Protein AF-0000000081412380 (afdb_homodimer)

Solvent-accessible surface area (backbone atoms only — not comparable to full-atom values): 45386 Å² total; per-residue (Å²): 113,74,62,48,57,54,49,39,52,49,52,52,49,39,38,73,42,7,63,45,37,34,62,72,44,62,88,41,68,89,74,58,86,51,72,86,70,51,72,68,53,52,68,70,71,66,52,53,59,34,64,36,70,94,71,26,43,55,37,39,62,85,81,33,41,26,39,44,26,41,71,46,59,88,57,95,77,32,50,57,31,63,34,41,50,69,39,46,50,53,46,26,42,56,49,8,43,43,40,34,64,80,47,51,64,40,40,26,32,36,39,28,25,47,68,35,68,18,38,49,58,29,60,48,50,57,55,10,54,74,36,24,77,57,25,36,25,39,35,46,28,29,48,79,50,52,57,69,58,49,55,52,47,33,62,62,65,58,32,24,30,46,33,27,32,52,59,52,51,48,48,44,34,53,51,29,53,76,69,73,42,64,44,67,64,27,41,34,37,33,30,33,89,50,83,84,41,55,52,43,49,52,52,46,42,68,26,21,69,55,47,43,81,40,57,59,35,41,61,42,77,79,67,36,64,60,24,41,28,49,67,86,37,47,75,57,28,28,22,36,46,69,90,48,20,48,79,44,32,24,31,82,85,79,64,44,76,57,61,57,56,73,47,72,20,38,30,25,35,25,37,70,65,46,65,54,51,60,38,63,39,31,64,75,31,32,21,23,24,32,73,40,59,77,84,44,79,52,41,36,31,32,53,61,44,57,35,39,82,36,58,53,46,75,56,74,88,42,60,43,47,46,68,60,51,50,50,53,44,29,73,72,69,69,33,88,52,53,32,40,36,36,37,65,55,75,68,18,38,32,41,32,41,38,31,42,59,54,94,78,60,74,61,60,69,57,50,32,53,51,50,47,51,52,49,36,69,66,39,55,64,52,57,55,32,37,74,64,60,44,35,44,81,44,58,43,74,41,54,75,84,70,53,60,48,37,88,83,81,58,45,76,38,46,34,44,56,66,54,72,55,83,64,59,81,68,66,59,66,82,78,73,130,114,75,63,47,56,56,46,39,50,49,51,52,49,38,38,73,41,7,63,45,37,35,61,72,43,62,88,41,66,90,76,59,86,52,72,85,70,51,72,68,52,51,66,69,72,66,51,52,59,35,62,37,68,94,70,24,44,54,37,38,61,84,81,32,42,26,40,45,28,41,69,45,60,86,55,95,76,31,49,57,32,64,34,41,51,68,40,46,48,53,45,26,42,55,52,8,44,45,42,35,65,79,48,50,65,38,40,27,31,36,39,28,25,47,68,36,68,17,37,49,56,30,60,46,50,57,55,9,56,74,35,25,76,58,24,36,24,40,36,46,28,28,48,79,51,52,58,68,58,48,54,52,45,32,61,62,65,59,32,24,30,45,34,26,31,50,60,53,53,49,49,42,35,52,51,30,53,75,68,72,42,66,44,68,66,27,40,33,37,33,30,33,88,50,82,84,42,57,52,43,49,52,52,46,43,68,29,20,69,55,49,42,81,40,56,60,35,40,59,44,77,79,67,35,64,60,25,41,28,47,66,87,36,46,75,60,30,27,22,38,46,69,91,48,22,48,80,44,32,25,31,83,85,80,65,43,78,58,62,55,55,73,47,74,20,38,29,25,34,26,37,70,64,45,65,53,52,59,38,62,39,31,64,76,30,34,20,22,23,32,74,40,61,78,85,45,78,50,40,37,32,32,52,61,44,56,32,39,80,35,60,54,45,78,56,73,88,43,60,42,48,46,66,59,51,50,51,54,43,28,72,72,70,70,32,88,52,53,32,40,36,36,36,65,56,74,68,18,38,33,41,32,42,36,32,40,61,54,93,77,60,75,60,63,68,57,50,32,52,50,50,48,52,50,50,37,69,67,39,56,64,52,58,55,33,39,74,64,60,43,35,44,81,43,57,42,73,40,54,75,85,70,53,60,49,38,87,83,80,57,43,74,38,46,35,44,56,67,55,71,55,84,64,62,81,68,66,58,67,82,78,72,130

Foldseek 3Di:
DVLQVLVLVLLLLQCVQAPLSVVQCVVADNGDRDLLSHDADDPCSQQVPQLPVQPRRLFRDDDDAWAKAFQAFPDSRTHIFIGHPVLLLVQLLVLLCLLLQVDAAAQEEEQAAADDPRHCRLVSPVSNVVNNPSHYHYDDQYNVHDLVVVLVCCVVVLHAEYEYALLSLLLSLVVCVVVVAADQSHQEYEHDDDFDAALSVVSNCVRHVNYDYWYSAYAGSHQRGAFGTHLQDDRQKGFGDSVFKDKFFAAPVPRHTDQDFPDKGFIFMFTSSGNRRGGRRYGPFWIKGWHDHNVDPRTMMGTDGGDLPDQWDDDRNHIDGLVVLQVLLCVLQVFNDKAWEWEDDRQAIETEIETEHDPPDPPQVVSQVSSVVVVCVRGVVQVVCVVSVHYDYYYHYDHPVPFDADPPPRHGGRYHYDYGRPPHPDDSDPPDD/DVLQVLVLVLLLLQCVQAPLSVVQCVVADNGDRDLLSHDADDPCSQQVPQLPVQPRRLFRDDDDQWAKAFQAFPDSRTHIFIGHPVLLLVQLLVLLCLLLQVDAAAQEEEQAAADDPRHCRLVSPVSNVVNNPSHYHYDDQYNVHDLVVVLVCCVVVLHAEYEYALLSLLLSLVVCVVVVAADQSHQEYEHDDDFAAALSVVSNCVRHVNYDYWYSAYAGSHQGGAFGTHLQDDRQKGFGDSVFKDKFFAAPVPRHTDQDFPDKGFIFMFTSSGNRRGGRRYGPFWIKGWHDHNVDPRTMMGTDGGDLPDQWDDDRNHIDGLVVLQVLCCVLQVFNDKAWEWEDDRQAIETEIETEHDPPDPPQVVSQVSSVVVVCVRGVVQVVCVVSVHYDYYYHYDHPVPFDADPPPRHGGRYHYDYGRPPHPDDSDPPDD

Sequence (866 aa):
MIATSQFGELVTYARQHSPYYRKHFAQVAESVSSLDELPIIDGVTYWQDSQHLSQWPVLTRSIENALVFKTGGTTSGGKLSVFERHEWQALVKDFGNSLTAHLEPGNRVANLFFVGDLYASFIFVHDALAHVASGVVEFPFTGHVDSANLADSVQRHRINVLAGVPAQLLTFAAWLEREGRTLEGVDTLLYGGESLFAAQQRLLCRVFPNVRLASMGYASVDAGFIGVSDRGCALGEHRVLERHSVVEIIDEQTGEAIRQSDRPGLLVVTNLTRRLMPLIRYPVGDRACWREPPETPNRKFALLGRSAGSQRVRVGILTLLIAEIGDIVQRITHSEDWQLLIEQTGEKDLLSLKWQADTQTCDLAAKNRQLRTALVNHYPLIEQLESDCLLALRVTHCLAEDLSRHPRSGKHQRVVDLRVYDDSPLKPERWTPMIATSQFGELVTYARQHSPYYRKHFAQVAESVSSLDELPIIDGVTYWQDSQHLSQWPVLTRSIENALVFKTGGTTSGGKLSVFERHEWQALVKDFGNSLTAHLEPGNRVANLFFVGDLYASFIFVHDALAHVASGVVEFPFTGHVDS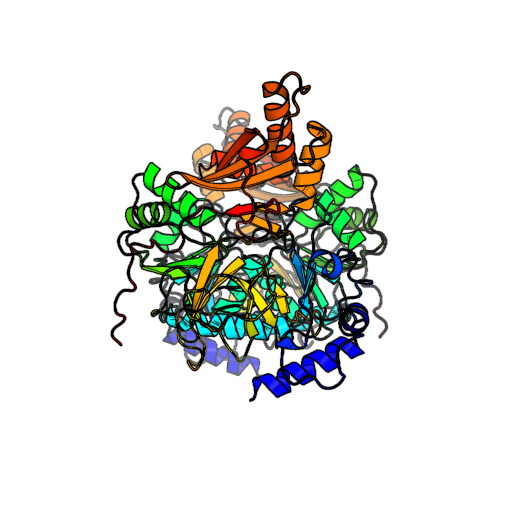ANLADSVQRHRINVLAGVPAQLLTFAAWLEREGRTLEGVDTLLYGGESLFAAQQRLLCRVFPNVRLASMGYASVDAGFIGVSDRGCALGEHRVLERHSVVEIIDEQTGEAIRQSDRPGLLVVTNLTRRLMPLIRYPVGDRACWREPPETPNRKFALLGRSAGSQRVRVGILTLLIAEIGDIVQRITHSEDWQLLIEQTGEKDLLSLKWQADTQTCDLAAKNRQLRTALVNHYPLIEQLESDCLLALRVTHCLAEDLSRHPRSGKHQRVVDLRVYDDSPLKPERWTP

Secondary structure (DSSP, 8-state):
-HHHHHHHHHHHHHHHH-HHHHHHTTTS-SS--SGGGSPPPPHHHHTTTTT-GGG-TT-SS--SSEEEEE-S-SSTT--EEEEEHHHHHHHHHHHHHHHTTT--TT-EEEE----BTTB-HHHHHHHHHTT-TT--EEEE--TT--HHHHHHHHHHTT--EEEE-HHHHHHHHHHHHHHT---TT--EEEE-SS---HHHHHHHHHHSTTPEEEE--EEETTTEEEEB--TT--TTEEE--TTTEEEEEE-TTT-PBP-SBT--EEEEEEESS--SS--SSEEEEEEEEE-S-TTSTT-EEEEEEE-TT-SEEEETTEEEEHHHHHHHHHHHH----EEEEEEEETTEEEEEEEEEPPTT---HHHHHHHHHHHHHHH-THHHHHHHTTSEEEEEEEE-GGGS-B-TTT-PBPSEEE----S--S--------/-HHHHHHHHHHHHHHHH-HHHHHHTTTS-SS-SSGGGSPPPPHHHHTTTTT-GGG-TT-SS--SSEEEEE-S-SSTT--EEEEEHHHHHHHHHHHHHHHTTT--TT-EEEE----BTTB-HHHHHHHHHTT-TT--EEEE--TT--HHHHHHHHHHTT--EEEE-HHHHHHHHHHHHHHT---TT--EEEE-SS---HHHHHHHHHHSTTPEEEE--EEETTTEEEEB--TT--TTEEE--TTTEEEEEE-TTT-PBP-SBT--EEEEEEESS--SS--SSEEEEEEEEE-S-TTSTT-EEEEEEE-TT-SEEEETTEEEEHHHHHHHHHHHH----EEEEEEEETTEEEEEEEEEPPTT---HHHHHHHHHHHHHHH-THHHHHHHTTSEEEEEEEE-GGGS-B-TTT-PBPSEEE----S-----------

Structure (mmCIF, N/CA/C/O backbone):
data_AF-0000000081412380-model_v1
#
loop_
_entity.id
_entity.type
_entity.pdbx_description
1 polymer 'Phenylacetate--CoA ligase family protein'
#
loop_
_atom_site.group_PDB
_atom_site.id
_atom_site.type_symbol
_atom_site.label_atom_id
_atom_site.label_alt_id
_atom_site.label_comp_id
_atom_site.label_asym_id
_atom_site.label_entity_id
_atom_site.label_seq_id
_atom_site.pdbx_PDB_ins_code
_atom_site.Cartn_x
_atom_site.Cartn_y
_atom_site.Cartn_z
_atom_site.occupancy
_atom_site.B_iso_or_equiv
_atom_site.auth_seq_id
_atom_site.auth_comp_id
_atom_site.auth_asym_id
_atom_site.auth_atom_id
_atom_site.pdbx_PDB_model_num
ATOM 1 N N . MET A 1 1 ? -1.16 14.062 35.969 1 36.91 1 MET A N 1
ATOM 2 C CA . MET A 1 1 ? -0.06 13.586 36.812 1 36.91 1 MET A CA 1
ATOM 3 C C . MET A 1 1 ? 0.846 12.641 36.031 1 36.91 1 MET A C 1
ATOM 5 O O . MET A 1 1 ? 2.072 12.727 36.125 1 36.91 1 MET A O 1
ATOM 9 N N . ILE A 1 2 ? 0.171 11.516 35.281 1 43.09 2 ILE A N 1
ATOM 10 C CA . ILE A 1 2 ? 0.852 10.477 34.531 1 43.09 2 ILE A CA 1
ATOM 11 C C . ILE A 1 2 ? 1.688 11.109 33.438 1 43.09 2 ILE A C 1
ATOM 13 O O . ILE A 1 2 ? 2.846 10.742 33.219 1 43.09 2 ILE A O 1
ATOM 17 N N . ALA A 1 3 ? 1.124 12.281 32.906 1 55.25 3 ALA A N 1
ATOM 18 C CA . ALA A 1 3 ? 1.718 12.945 31.734 1 55.25 3 ALA A CA 1
ATOM 19 C C . ALA A 1 3 ? 3.008 13.672 32.125 1 55.25 3 ALA A C 1
ATOM 21 O O . ALA A 1 3 ? 3.975 13.672 31.359 1 55.25 3 ALA A O 1
ATOM 22 N N . THR A 1 4 ? 3.074 14.016 33.469 1 57.81 4 THR A N 1
ATOM 23 C CA . THR A 1 4 ? 4.242 14.805 33.844 1 57.81 4 THR A CA 1
ATOM 24 C C . THR A 1 4 ? 5.488 13.93 33.906 1 57.81 4 THR A C 1
ATOM 26 O O . THR A 1 4 ? 6.559 14.32 33.438 1 57.81 4 THR A O 1
ATOM 29 N N . SER A 1 5 ? 5.277 12.734 34.438 1 69.56 5 SER A N 1
ATOM 30 C CA . SER A 1 5 ? 6.434 11.852 34.562 1 69.56 5 SER A CA 1
ATOM 31 C C . SER A 1 5 ? 6.887 11.344 33.188 1 69.56 5 SER A C 1
ATOM 33 O O . SER A 1 5 ? 8.086 11.312 32.906 1 69.56 5 SER A O 1
ATOM 35 N N . GLN A 1 6 ? 5.898 11.047 32.406 1 79.62 6 GLN A N 1
ATOM 36 C CA . GLN A 1 6 ? 6.234 10.477 31.094 1 79.62 6 GLN A CA 1
ATOM 37 C C . GLN A 1 6 ? 6.941 11.508 30.219 1 79.62 6 GLN A C 1
ATOM 39 O O . GLN A 1 6 ? 7.914 11.18 29.547 1 79.62 6 GLN A O 1
ATOM 44 N N . PHE A 1 7 ? 6.5 12.719 30.359 1 82.75 7 PHE A N 1
ATOM 45 C CA . PHE A 1 7 ? 7.129 13.719 29.5 1 82.75 7 PHE A CA 1
ATOM 46 C C . PHE A 1 7 ? 8.5 14.102 30.031 1 82.75 7 PHE A C 1
ATOM 48 O O . PHE A 1 7 ? 9.43 14.336 29.266 1 82.75 7 PHE A O 1
ATOM 55 N N . GLY A 1 8 ? 8.641 14.07 31.406 1 85.88 8 GLY A N 1
ATOM 56 C CA . GLY A 1 8 ? 9.969 14.32 31.938 1 85.88 8 GLY A CA 1
ATOM 57 C C . GLY A 1 8 ? 11.008 13.328 31.453 1 85.88 8 GLY A C 1
ATOM 58 O O . GLY A 1 8 ? 12.125 13.719 31.094 1 85.88 8 GLY A O 1
ATOM 59 N N . GLU A 1 9 ? 10.578 12.156 31.438 1 90.12 9 GLU A N 1
ATOM 60 C CA . GLU A 1 9 ? 11.469 11.102 30.969 1 90.12 9 GLU A CA 1
ATOM 61 C C . GLU A 1 9 ? 11.812 11.289 29.5 1 90.12 9 GLU A C 1
ATOM 63 O O . GLU A 1 9 ? 12.945 11.055 29.078 1 90.12 9 GLU A O 1
ATOM 68 N N . LEU A 1 10 ? 10.859 11.672 28.75 1 93.25 10 LEU A N 1
ATOM 69 C CA . LEU A 1 10 ? 11.055 11.898 27.312 1 93.25 10 LEU A CA 1
ATOM 70 C C . LEU A 1 10 ? 12.039 13.031 27.078 1 93.25 10 LEU A C 1
ATOM 72 O O . LEU A 1 10 ? 12.93 12.922 26.219 1 93.25 10 LEU A O 1
ATOM 76 N N . VAL A 1 11 ? 11.914 14.062 27.828 1 93.75 11 VAL A N 1
ATOM 77 C CA . VAL A 1 11 ? 12.781 15.227 27.688 1 93.75 11 VAL A CA 1
ATOM 78 C C . VAL A 1 11 ? 14.211 14.852 28.047 1 93.75 11 VAL A C 1
ATOM 80 O O . VAL A 1 11 ? 15.148 15.203 27.328 1 93.75 11 VAL A O 1
ATOM 83 N N . THR A 1 12 ? 14.328 14.133 29.125 1 94.31 12 THR A N 1
ATOM 84 C CA . THR A 1 12 ? 15.648 13.695 29.547 1 94.31 12 THR A CA 1
ATOM 85 C C . THR A 1 12 ? 16.297 12.797 28.5 1 94.31 12 THR A C 1
ATOM 87 O O . THR A 1 12 ? 17.469 12.969 28.156 1 94.31 12 THR A O 1
ATOM 90 N N . TYR A 1 13 ? 15.531 11.922 28.062 1 95.94 13 TYR A N 1
ATOM 91 C CA . TYR A 1 13 ? 16.016 10.984 27.047 1 95.94 13 TYR A CA 1
ATOM 92 C C . TYR A 1 13 ? 16.469 11.727 25.797 1 95.94 13 TYR A C 1
ATOM 94 O O . TYR A 1 13 ? 17.562 11.477 25.281 1 95.94 13 TYR A O 1
ATOM 102 N N . ALA A 1 14 ? 15.648 12.602 25.281 1 96.69 14 ALA A N 1
ATOM 103 C CA . ALA A 1 14 ? 15.953 13.359 24.062 1 96.69 14 ALA A CA 1
ATOM 104 C C . ALA A 1 14 ? 17.219 14.203 24.25 1 96.69 14 ALA A C 1
ATOM 106 O O . ALA A 1 14 ? 18.078 14.25 23.359 1 96.69 14 ALA A O 1
ATOM 107 N N . ARG A 1 15 ? 17.312 14.82 25.359 1 96.06 15 ARG A N 1
ATOM 108 C CA . ARG A 1 15 ? 18.469 15.641 25.672 1 96.06 15 ARG A CA 1
ATOM 109 C C . ARG A 1 15 ? 19.75 14.812 25.688 1 96.06 15 ARG A C 1
ATOM 111 O O . ARG A 1 15 ? 20.797 15.266 25.234 1 96.06 15 ARG A O 1
ATOM 118 N N . GLN A 1 16 ? 19.672 13.648 26.125 1 96.62 16 GLN A N 1
ATOM 119 C CA . GLN A 1 16 ? 20.828 12.773 26.297 1 96.62 16 GLN A CA 1
ATOM 120 C C . GLN A 1 16 ? 21.25 12.148 24.969 1 96.62 16 GLN A C 1
ATOM 122 O O . GLN A 1 16 ? 22.438 11.93 24.734 1 96.62 16 GLN A O 1
ATOM 127 N N . HIS A 1 17 ? 20.344 11.906 24.141 1 97.75 17 HIS A N 1
ATOM 128 C CA . HIS A 1 17 ? 20.656 11.008 23.031 1 97.75 17 HIS A CA 1
ATOM 129 C C . HIS A 1 17 ? 20.562 11.727 21.688 1 97.75 17 HIS A C 1
ATOM 131 O O . HIS A 1 17 ? 21.016 11.203 20.672 1 97.75 17 HIS A O 1
ATOM 137 N N . SER A 1 18 ? 20 12.875 21.641 1 97.81 18 SER A N 1
ATOM 138 C CA . SER A 1 18 ? 19.875 13.641 20.406 1 97.81 18 SER A CA 1
ATOM 139 C C . SER A 1 18 ? 20.719 14.906 20.453 1 97.81 18 SER A C 1
ATOM 141 O O . SER A 1 18 ? 20.469 15.797 21.266 1 97.81 18 SER A O 1
ATOM 143 N N . PRO A 1 19 ? 21.688 15.062 19.516 1 97.31 19 PRO A N 1
ATOM 144 C CA . PRO A 1 19 ? 22.453 16.312 19.469 1 97.31 19 PRO A CA 1
ATOM 145 C C . PRO A 1 19 ? 21.562 17.531 19.266 1 97.31 19 PRO A C 1
ATOM 147 O O . PRO A 1 19 ? 21.828 18.594 19.844 1 97.31 19 PRO A O 1
ATOM 150 N N . TYR A 1 20 ? 20.594 17.453 18.469 1 97.81 20 TYR A N 1
ATOM 151 C CA . TYR A 1 20 ? 19.656 18.547 18.25 1 97.81 20 TYR A CA 1
ATOM 152 C C . TYR A 1 20 ? 19.016 18.984 19.578 1 97.81 20 TYR A C 1
ATOM 154 O O . TYR A 1 20 ? 19 20.172 19.891 1 97.81 20 TYR A O 1
ATOM 162 N N . TYR A 1 21 ? 18.531 18.031 20.359 1 97.75 21 TYR A N 1
ATOM 163 C CA . TYR A 1 21 ? 17.781 18.375 21.562 1 97.75 21 TYR A CA 1
ATOM 164 C C . TYR A 1 21 ? 18.734 18.797 22.672 1 97.75 21 TYR A C 1
ATOM 166 O O . TYR A 1 21 ? 18.359 19.594 23.547 1 97.75 21 TYR A O 1
ATOM 174 N N . ARG A 1 22 ? 19.906 18.297 22.609 1 97.44 22 ARG A N 1
ATOM 175 C CA . ARG A 1 22 ? 20.906 18.812 23.547 1 97.44 22 ARG A CA 1
ATOM 176 C C . ARG A 1 22 ? 21.094 20.312 23.375 1 97.44 22 ARG A C 1
ATOM 178 O O . ARG A 1 22 ? 21.141 21.047 24.375 1 97.44 22 ARG A O 1
ATOM 185 N N . LYS A 1 23 ? 21.172 20.734 22.172 1 97.25 23 LYS A N 1
ATOM 186 C CA . LYS A 1 23 ? 21.297 22.156 21.891 1 97.25 23 LYS A CA 1
ATOM 187 C C . LYS A 1 23 ? 20 22.891 22.141 1 97.25 23 LYS A C 1
ATOM 189 O O . LYS A 1 23 ? 19.984 23.969 22.734 1 97.25 23 LYS A O 1
ATOM 194 N N . HIS A 1 24 ? 18.938 22.328 21.734 1 97 24 HIS A N 1
ATOM 195 C CA . HIS A 1 24 ? 17.609 22.938 21.828 1 97 24 HIS A CA 1
ATOM 196 C C . HIS A 1 24 ? 17.203 23.156 23.281 1 97 24 HIS A C 1
ATOM 198 O O . HIS A 1 24 ? 16.516 24.141 23.594 1 97 24 HIS A O 1
ATOM 204 N N . PHE A 1 25 ? 17.656 22.266 24.188 1 96.25 25 PHE A N 1
ATOM 205 C CA . PHE A 1 25 ? 17.297 22.344 25.594 1 96.25 25 PHE A CA 1
ATOM 206 C C . PHE A 1 25 ? 18.469 22.844 26.438 1 96.25 25 PHE A C 1
ATOM 208 O O . PHE A 1 25 ? 18.5 22.656 27.656 1 96.25 25 PHE A O 1
ATOM 215 N N . ALA A 1 26 ? 19.406 23.453 25.828 1 95.69 26 ALA A N 1
ATOM 216 C CA . ALA A 1 26 ? 20.625 23.875 26.516 1 95.69 26 ALA A CA 1
ATOM 217 C C . ALA A 1 26 ? 20.297 24.812 27.672 1 95.69 26 ALA A C 1
ATOM 219 O O . ALA A 1 26 ? 20.953 24.781 28.719 1 95.69 26 ALA A O 1
ATOM 220 N N . GLN A 1 27 ? 19.266 25.641 27.516 1 94.56 27 GLN A N 1
ATOM 221 C CA . GLN A 1 27 ? 18.953 26.641 28.516 1 94.56 27 GLN A CA 1
ATOM 222 C C . GLN A 1 27 ? 17.797 26.188 29.406 1 94.56 27 GLN A C 1
ATOM 224 O O . GLN A 1 27 ? 17.266 26.984 30.188 1 94.56 27 GLN A O 1
ATOM 229 N N . VAL A 1 28 ? 17.406 24.984 29.234 1 93.25 28 VAL A N 1
ATOM 230 C CA . VAL A 1 28 ? 16.297 24.438 30 1 93.25 28 VAL A CA 1
ATOM 231 C C . VAL A 1 28 ? 16.844 23.734 31.25 1 93.25 28 VAL A C 1
ATOM 233 O O . VAL A 1 28 ? 17.875 23.031 31.172 1 93.25 28 VAL A O 1
ATOM 236 N N . ALA A 1 29 ? 16.156 23.938 32.344 1 91.25 29 ALA A N 1
ATOM 237 C CA . ALA A 1 29 ? 16.562 23.281 33.562 1 91.25 29 ALA A CA 1
ATOM 238 C C . ALA A 1 29 ? 16.531 21.766 33.406 1 91.25 29 ALA A C 1
ATOM 240 O O . ALA A 1 29 ? 15.82 21.234 32.562 1 91.25 29 ALA A O 1
ATOM 241 N N . GLU A 1 30 ? 17.297 21.109 34.188 1 87.75 30 GLU A N 1
ATOM 242 C CA . GLU A 1 30 ? 17.391 19.656 34.125 1 87.75 30 GLU A CA 1
ATOM 243 C C . GLU A 1 30 ? 16.062 19 34.5 1 87.75 30 GLU A C 1
ATOM 245 O O . GLU A 1 30 ? 15.68 18 33.906 1 87.75 30 GLU A O 1
ATOM 250 N N . SER A 1 31 ? 15.492 19.578 35.438 1 84.81 31 SER A N 1
ATOM 251 C CA . SER A 1 31 ? 14.18 19.078 35.844 1 84.81 31 SER A CA 1
ATOM 252 C C . SER A 1 31 ? 13.07 19.984 35.312 1 84.81 31 SER A C 1
ATOM 254 O O . SER A 1 31 ? 13.039 21.172 35.594 1 84.81 31 SER A O 1
ATOM 256 N N . VAL A 1 32 ? 12.266 19.375 34.469 1 85.75 32 VAL A N 1
ATOM 257 C CA . VAL A 1 32 ? 11.156 20.109 33.875 1 85.75 32 VAL A CA 1
ATOM 258 C C . VAL A 1 32 ? 9.836 19.625 34.469 1 85.75 32 VAL A C 1
ATOM 260 O O . VAL A 1 32 ? 9.594 18.422 34.562 1 85.75 32 VAL A O 1
ATOM 263 N N . SER A 1 33 ? 8.977 20.578 34.969 1 81.12 33 SER A N 1
ATOM 264 C CA . SER A 1 33 ? 7.707 20.25 35.594 1 81.12 33 SER A CA 1
ATOM 265 C C . SER A 1 33 ? 6.531 20.469 34.656 1 81.12 33 SER A C 1
ATOM 267 O O . SER A 1 33 ? 5.438 19.953 34.875 1 81.12 33 SER A O 1
ATOM 269 N N . SER A 1 34 ? 6.781 21.219 33.688 1 86.31 34 SER A N 1
ATOM 270 C CA . SER A 1 34 ? 5.707 21.547 32.75 1 86.31 34 SER A CA 1
ATOM 271 C C . SER A 1 34 ? 6.25 21.797 31.344 1 86.31 34 SER A C 1
ATOM 273 O O . SER A 1 34 ? 7.406 22.188 31.188 1 86.31 34 SER A O 1
ATOM 275 N N . LEU A 1 35 ? 5.402 21.609 30.391 1 89.12 35 LEU A N 1
ATOM 276 C CA . LEU A 1 35 ? 5.785 21.781 29 1 89.12 35 LEU A CA 1
ATOM 277 C C . LEU A 1 35 ? 6.059 23.25 28.688 1 89.12 35 LEU A C 1
ATOM 279 O O . LEU A 1 35 ? 6.828 23.562 27.766 1 89.12 35 LEU A O 1
ATOM 283 N N . ASP A 1 36 ? 5.449 24.109 29.484 1 88.31 36 ASP A N 1
ATOM 284 C CA . ASP A 1 36 ? 5.594 25.547 29.219 1 88.31 36 ASP A CA 1
ATOM 285 C C . ASP A 1 36 ? 7.031 26 29.453 1 88.31 36 ASP A C 1
ATOM 287 O O . ASP A 1 36 ? 7.426 27.078 29 1 88.31 36 ASP A O 1
ATOM 291 N N . GLU A 1 37 ? 7.812 25.188 30.078 1 91.12 37 GLU A N 1
ATOM 292 C CA . GLU A 1 37 ? 9.211 25.516 30.359 1 91.12 37 GLU A CA 1
ATOM 293 C C . GLU A 1 37 ? 10.094 25.172 29.156 1 91.12 37 GLU A C 1
ATOM 295 O O . GLU A 1 37 ? 11.266 25.562 29.125 1 91.12 37 GLU A O 1
ATOM 300 N N . LEU A 1 38 ? 9.523 24.5 28.25 1 94.75 38 LEU A N 1
ATOM 301 C CA . LEU A 1 38 ? 10.289 24.047 27.094 1 94.75 38 LEU A CA 1
ATOM 302 C C . LEU A 1 38 ? 10.039 24.938 25.891 1 94.75 38 LEU A C 1
ATOM 304 O O . LEU A 1 38 ? 8.914 25.391 25.672 1 94.75 38 LEU A O 1
ATOM 308 N N . PRO A 1 39 ? 11.078 25.156 25.141 1 95.19 39 PRO A N 1
ATOM 309 C CA . PRO A 1 39 ? 10.875 25.938 23.906 1 95.19 39 PRO A CA 1
ATOM 310 C C . PRO A 1 39 ? 10.117 25.156 22.844 1 95.19 39 PRO A C 1
ATOM 312 O O . PRO A 1 39 ? 10.188 23.922 22.797 1 95.19 39 PRO A O 1
ATOM 315 N N . ILE A 1 40 ? 9.406 25.859 21.984 1 95.12 40 ILE A N 1
ATOM 316 C CA . ILE A 1 40 ? 8.734 25.281 20.828 1 95.12 40 ILE A CA 1
ATOM 317 C C . ILE A 1 40 ? 9.75 25.016 19.734 1 95.12 40 ILE A C 1
ATOM 319 O O . ILE A 1 40 ? 10.648 25.828 19.484 1 95.12 40 ILE A O 1
ATOM 323 N N . ILE A 1 41 ? 9.602 23.906 19.062 1 94.94 41 ILE A N 1
ATOM 324 C CA . ILE A 1 41 ? 10.5 23.516 17.984 1 94.94 41 ILE A CA 1
ATOM 325 C C . ILE A 1 41 ? 10.367 24.516 16.828 1 94.94 41 ILE A C 1
ATOM 327 O O . ILE A 1 41 ? 9.266 24.922 16.469 1 94.94 41 ILE A O 1
ATOM 331 N N . ASP A 1 42 ? 11.508 24.891 16.344 1 91.88 42 ASP A N 1
ATOM 332 C CA . ASP A 1 42 ? 11.57 25.578 15.062 1 91.88 42 ASP A CA 1
ATOM 333 C C . ASP A 1 42 ? 11.648 24.594 13.906 1 91.88 42 ASP A C 1
ATOM 335 O O . ASP A 1 42 ? 12.633 23.859 13.781 1 91.88 42 ASP A O 1
ATOM 339 N N . GLY A 1 43 ? 10.672 24.609 13.055 1 87.81 43 GLY A N 1
ATOM 340 C CA . GLY A 1 43 ? 10.57 23.641 11.984 1 87.81 43 GLY A CA 1
ATOM 341 C C . GLY A 1 43 ? 11.766 23.641 11.055 1 87.81 43 GLY A C 1
ATOM 342 O O . GLY A 1 43 ? 12.227 22.578 10.625 1 87.81 43 GLY A O 1
ATOM 343 N N . VAL A 1 44 ? 12.266 24.734 10.711 1 85.19 44 VAL A N 1
ATOM 344 C CA . VAL A 1 44 ? 13.391 24.844 9.789 1 85.19 44 VAL A CA 1
ATOM 345 C C . VAL A 1 44 ? 14.617 24.172 10.391 1 85.19 44 VAL A C 1
ATOM 347 O O . VAL A 1 44 ? 15.266 23.359 9.727 1 85.19 44 VAL A O 1
ATOM 350 N N . THR A 1 45 ? 14.938 24.516 11.625 1 90.38 45 THR A N 1
ATOM 351 C CA . THR A 1 45 ? 16.109 23.953 12.289 1 90.38 45 THR A CA 1
ATOM 352 C C . THR A 1 45 ? 15.922 22.469 12.555 1 90.38 45 THR A C 1
ATOM 354 O O . THR A 1 45 ? 16.859 21.688 12.43 1 90.38 45 THR A O 1
ATOM 357 N N . TYR A 1 46 ? 14.758 22.109 12.922 1 92.88 46 TYR A N 1
ATOM 358 C CA . TYR A 1 46 ? 14.461 20.719 13.234 1 92.88 46 TYR A CA 1
ATOM 359 C C . TYR A 1 46 ? 14.695 19.812 12.016 1 92.88 46 TYR A C 1
ATOM 361 O O . TYR A 1 46 ? 15.266 18.734 12.141 1 92.88 46 TYR A O 1
ATOM 369 N N . TRP A 1 47 ? 14.352 20.281 10.859 1 89.69 47 TRP A N 1
ATOM 370 C CA . TRP A 1 47 ? 14.359 19.438 9.664 1 89.69 47 TRP A CA 1
ATOM 371 C C . TRP A 1 47 ? 15.633 19.656 8.859 1 89.69 47 TRP A C 1
ATOM 373 O O . TRP A 1 47 ? 15.805 19.062 7.789 1 89.69 47 TRP A O 1
ATOM 383 N N . GLN A 1 48 ? 16.453 20.422 9.398 1 87.44 48 GLN A N 1
ATOM 384 C CA . GLN A 1 48 ? 17.703 20.656 8.688 1 87.44 48 GLN A CA 1
ATOM 385 C C . GLN A 1 48 ? 18.484 19.359 8.5 1 87.44 48 GLN A C 1
ATOM 387 O O . GLN A 1 48 ? 18.688 18.609 9.453 1 87.44 48 GLN A O 1
ATOM 392 N N . ASP A 1 49 ? 18.797 18.984 7.285 1 82.25 49 ASP A N 1
ATOM 393 C CA . ASP A 1 49 ? 19.641 17.859 6.898 1 82.25 49 ASP A CA 1
ATOM 394 C C . ASP A 1 49 ? 18.906 16.531 7.094 1 82.25 49 ASP A C 1
ATOM 396 O O . ASP A 1 49 ? 19.531 15.477 7.223 1 82.25 49 ASP A O 1
ATOM 400 N N . SER A 1 50 ? 17.641 16.656 7.191 1 85.88 50 SER A N 1
ATOM 401 C CA . SER A 1 50 ? 16.844 15.445 7.43 1 85.88 50 SER A CA 1
ATOM 402 C C . SER A 1 50 ? 16.922 14.492 6.242 1 85.88 50 SER A C 1
ATOM 404 O O . SER A 1 50 ? 16.531 13.328 6.352 1 85.88 50 SER A O 1
ATOM 406 N N . GLN A 1 51 ? 17.469 14.891 5.117 1 79.12 51 GLN A N 1
ATOM 407 C CA . GLN A 1 51 ? 17.594 14.039 3.938 1 79.12 51 GLN A CA 1
ATOM 408 C C . GLN A 1 51 ? 18.703 13.008 4.129 1 79.12 51 GLN A C 1
ATOM 410 O O . GLN A 1 51 ? 18.75 12 3.412 1 79.12 51 GLN A O 1
ATOM 415 N N . HIS A 1 52 ? 19.547 13.266 5.062 1 84 52 HIS A N 1
ATOM 416 C CA . HIS A 1 52 ? 20.609 12.328 5.391 1 84 52 HIS A CA 1
ATOM 417 C C . HIS A 1 52 ? 20.359 11.656 6.738 1 84 52 HIS A C 1
ATOM 419 O O . HIS A 1 52 ? 20.906 12.086 7.762 1 84 52 HIS A O 1
ATOM 425 N N . LEU A 1 53 ? 19.734 10.562 6.695 1 86.81 53 LEU A N 1
ATOM 426 C CA . LEU A 1 53 ? 19.25 9.914 7.906 1 86.81 53 LEU A CA 1
ATOM 427 C C . LEU A 1 53 ? 20.391 9.516 8.82 1 86.81 53 LEU A C 1
ATOM 429 O O . LEU A 1 53 ? 20.281 9.609 10.039 1 86.81 53 LEU A O 1
ATOM 433 N N . SER A 1 54 ? 21.484 9.109 8.258 1 83.56 54 SER A N 1
ATOM 434 C CA . SER A 1 54 ? 22.594 8.609 9.055 1 83.56 54 SER A CA 1
ATOM 435 C C . SER A 1 54 ? 23.266 9.734 9.82 1 83.56 54 SER A C 1
ATOM 437 O O . SER A 1 54 ? 23.938 9.492 10.828 1 83.56 54 SER A O 1
ATOM 439 N N . GLN A 1 55 ? 23.031 10.945 9.398 1 87.56 55 GLN A N 1
ATOM 440 C CA . GLN A 1 55 ? 23.719 12.07 10.023 1 87.56 55 GLN A CA 1
ATOM 441 C C . GLN A 1 55 ? 22.719 13.062 10.609 1 87.56 55 GLN A C 1
ATOM 443 O O . GLN A 1 55 ? 23.094 14.164 11.023 1 87.56 55 GLN A O 1
ATOM 448 N N . TRP A 1 56 ? 21.5 12.711 10.656 1 93 56 TRP A N 1
ATOM 449 C CA . TRP A 1 56 ? 20.484 13.633 11.133 1 93 56 TRP A CA 1
ATOM 450 C C . TRP A 1 56 ? 20.531 13.773 12.648 1 93 56 TRP A C 1
ATOM 452 O O . TRP A 1 56 ? 20.25 12.82 13.383 1 93 56 TRP A O 1
ATOM 462 N N . PRO A 1 57 ? 20.797 14.961 13.117 1 95.44 57 PRO A N 1
ATOM 463 C CA . PRO A 1 57 ? 21.078 15.148 14.547 1 95.44 57 PRO A CA 1
ATOM 464 C C . PRO A 1 57 ? 19.828 14.961 15.414 1 95.44 57 PRO A C 1
ATOM 466 O O . PRO A 1 57 ? 19.953 14.836 16.641 1 95.44 57 PRO A O 1
ATOM 469 N N . VAL A 1 58 ? 18.703 14.953 14.859 1 96.69 58 VAL A N 1
ATOM 470 C CA . VAL A 1 58 ? 17.453 14.828 15.625 1 96.69 58 VAL A CA 1
ATOM 471 C C . VAL A 1 58 ? 17.297 13.406 16.141 1 96.69 58 VAL A C 1
ATOM 473 O O . VAL A 1 58 ? 16.734 13.18 17.203 1 96.69 58 VAL A O 1
ATOM 476 N N . LEU A 1 59 ? 17.797 12.445 15.422 1 97 59 LEU A N 1
ATOM 477 C CA . LEU A 1 59 ? 17.625 11.047 15.781 1 97 59 LEU A CA 1
ATOM 478 C C . LEU A 1 59 ? 18.406 10.711 17.047 1 97 59 LEU A C 1
ATOM 480 O O . LEU A 1 59 ? 19.5 11.242 17.266 1 97 59 LEU A O 1
ATOM 484 N N . THR A 1 60 ? 17.844 9.82 17.812 1 97.44 60 THR A N 1
ATOM 485 C CA . THR A 1 60 ? 18.438 9.508 19.109 1 97.44 60 THR A CA 1
ATOM 486 C C . THR A 1 60 ? 19.359 8.297 19.016 1 97.44 60 THR A C 1
ATOM 488 O O . THR A 1 60 ? 20.141 8.023 19.922 1 97.44 60 THR A O 1
ATOM 491 N N . ARG A 1 61 ? 19.234 7.512 18 1 94.69 61 ARG A N 1
ATOM 492 C CA . ARG A 1 61 ? 20.078 6.348 17.734 1 94.69 61 ARG A CA 1
ATOM 493 C C . ARG A 1 61 ? 20.016 5.949 16.266 1 94.69 61 ARG A C 1
ATOM 495 O O . ARG A 1 61 ? 19.297 6.555 15.484 1 94.69 61 ARG A O 1
ATOM 502 N N . SER A 1 62 ? 20.812 4.953 15.938 1 92.69 62 SER A N 1
ATOM 503 C CA . SER A 1 62 ? 20.828 4.457 14.57 1 92.69 62 SER A CA 1
ATOM 504 C C . SER A 1 62 ? 19.516 3.777 14.203 1 92.69 62 SER A C 1
ATOM 506 O O . SER A 1 62 ? 18.844 3.203 15.07 1 92.69 62 SER A O 1
ATOM 508 N N . ILE A 1 63 ? 19.219 3.867 12.93 1 93.62 63 ILE A N 1
ATOM 509 C CA . ILE A 1 63 ? 17.969 3.297 12.43 1 93.62 63 ILE A CA 1
ATOM 510 C C . ILE A 1 63 ? 18.156 1.81 12.141 1 93.62 63 ILE A C 1
ATOM 512 O O . ILE A 1 63 ? 18.984 1.436 11.297 1 93.62 63 ILE A O 1
ATOM 516 N N . GLU A 1 64 ? 17.484 0.861 12.703 1 90.06 64 GLU A N 1
ATOM 517 C CA . GLU A 1 64 ? 17.703 -0.567 12.5 1 90.06 64 GLU A CA 1
ATOM 518 C C . GLU A 1 64 ? 16.391 -1.296 12.242 1 90.06 64 GLU A C 1
ATOM 520 O O . GLU A 1 64 ? 16.344 -2.242 11.453 1 90.06 64 GLU A O 1
ATOM 525 N N . ASN A 1 65 ? 15.289 -1.179 12.836 1 95.44 65 ASN A N 1
ATOM 526 C CA . ASN A 1 65 ? 13.961 -1.767 12.742 1 95.44 65 ASN A CA 1
ATOM 527 C C . ASN A 1 65 ? 12.875 -0.694 12.664 1 95.44 65 ASN A C 1
ATOM 529 O O . ASN A 1 65 ? 12.156 -0.455 13.633 1 95.44 65 ASN A O 1
ATOM 533 N N . ALA A 1 66 ? 12.836 -0.214 11.328 1 97.38 66 ALA A N 1
ATOM 534 C CA . ALA A 1 66 ? 12.062 1.021 11.234 1 97.38 66 ALA A CA 1
ATOM 535 C C . ALA A 1 66 ? 11.359 1.127 9.883 1 97.38 66 ALA A C 1
ATOM 537 O O . ALA A 1 66 ? 11.562 0.286 9 1 97.38 66 ALA A O 1
ATOM 538 N N . LEU A 1 67 ? 10.453 2.014 9.812 1 97.38 67 LEU A N 1
ATOM 539 C CA . LEU A 1 67 ? 9.789 2.473 8.602 1 97.38 67 LEU A CA 1
ATOM 540 C C . LEU A 1 67 ? 10.18 3.912 8.281 1 97.38 67 LEU A C 1
ATOM 542 O O . LEU A 1 67 ? 10.289 4.746 9.18 1 97.38 67 LEU A O 1
ATOM 546 N N . VAL A 1 68 ? 10.414 4.188 7.031 1 96.19 68 VAL A N 1
ATOM 547 C CA . VAL A 1 68 ? 10.758 5.539 6.594 1 96.19 68 VAL A CA 1
ATOM 548 C C . VAL A 1 68 ? 9.688 6.066 5.645 1 96.19 68 VAL A C 1
ATOM 550 O O . VAL A 1 68 ? 9.328 5.402 4.668 1 96.19 68 VAL A O 1
ATOM 553 N N . PHE A 1 69 ? 9.156 7.238 5.918 1 94.56 69 PHE A N 1
ATOM 554 C CA . PHE A 1 69 ? 8.109 7.863 5.117 1 94.56 69 PHE A CA 1
ATOM 555 C C . PHE A 1 69 ? 8.508 9.273 4.707 1 94.56 69 PHE A C 1
ATOM 557 O O . PHE A 1 69 ? 9.297 9.93 5.395 1 94.56 69 PHE A O 1
ATOM 564 N N . LYS A 1 70 ? 7.828 9.617 3.615 1 88.44 70 LYS A N 1
ATOM 565 C CA . LYS A 1 70 ? 8.039 10.977 3.141 1 88.44 70 LYS A CA 1
ATOM 566 C C . LYS A 1 70 ? 6.926 11.906 3.625 1 88.44 70 LYS A C 1
ATOM 568 O O . LYS A 1 70 ? 5.758 11.516 3.65 1 88.44 70 LYS A O 1
ATOM 573 N N . THR A 1 71 ? 7.152 13.039 4.184 1 73.88 71 THR A N 1
ATOM 574 C CA . THR A 1 71 ? 6.18 14 4.695 1 73.88 71 THR A CA 1
ATOM 575 C C . THR A 1 71 ? 5.754 14.977 3.6 1 73.88 71 THR A C 1
ATOM 577 O O . THR A 1 71 ? 4.738 15.664 3.734 1 73.88 71 THR A O 1
ATOM 580 N N . GLY A 1 72 ? 6.316 15.062 2.518 1 63.22 72 GLY A N 1
ATOM 581 C CA . GLY A 1 72 ? 5.934 16.031 1.498 1 63.22 72 GLY A CA 1
ATOM 582 C C . GLY A 1 72 ? 6.977 16.188 0.409 1 63.22 72 GLY A C 1
ATOM 583 O O . GLY A 1 72 ? 8.047 15.578 0.472 1 63.22 72 GLY A O 1
ATOM 584 N N . GLY A 1 73 ? 6.715 16.844 -0.706 1 54.41 73 GLY A N 1
ATOM 585 C CA . GLY A 1 73 ? 7.621 17.453 -1.667 1 54.41 73 GLY A CA 1
ATOM 586 C C . GLY A 1 73 ? 7.824 16.594 -2.91 1 54.41 73 GLY A C 1
ATOM 587 O O . GLY A 1 73 ? 7.598 15.391 -2.887 1 54.41 73 GLY A O 1
ATOM 588 N N . THR A 1 74 ? 7.426 17.031 -3.965 1 50.62 74 THR A N 1
ATOM 589 C CA . THR A 1 74 ? 7.609 16.406 -5.273 1 50.62 74 THR A CA 1
ATOM 590 C C . THR A 1 74 ? 9.078 16.062 -5.504 1 50.62 74 THR A C 1
ATOM 592 O O . THR A 1 74 ? 9.398 15.172 -6.301 1 50.62 74 THR A O 1
ATOM 595 N N . THR A 1 75 ? 10.023 16.969 -4.957 1 47.59 75 THR A N 1
ATOM 596 C CA . THR A 1 75 ? 11.414 16.844 -5.379 1 47.59 75 THR A CA 1
ATOM 597 C C . THR A 1 75 ? 12.195 15.938 -4.434 1 47.59 75 THR A C 1
ATOM 599 O O . THR A 1 75 ? 11.727 15.625 -3.34 1 47.59 75 THR A O 1
ATOM 602 N N . SER A 1 76 ? 13.188 15.234 -4.898 1 47.56 76 SER A N 1
ATOM 603 C CA . SER A 1 76 ? 14.195 14.344 -4.32 1 47.56 76 SER A CA 1
ATOM 604 C C . SER A 1 76 ? 14.555 14.766 -2.902 1 47.56 76 SER A C 1
ATOM 606 O O . SER A 1 76 ? 14.953 13.938 -2.082 1 47.56 76 SER A O 1
ATOM 608 N N . GLY A 1 77 ? 14.328 16.031 -2.598 1 53.5 77 GLY A N 1
ATOM 609 C CA . GLY A 1 77 ? 14.867 16.484 -1.327 1 53.5 77 GLY A CA 1
ATOM 610 C C . GLY A 1 77 ? 13.852 16.453 -0.203 1 53.5 77 GLY A C 1
ATOM 611 O O . GLY A 1 77 ? 13.938 17.25 0.735 1 53.5 77 GLY A O 1
ATOM 612 N N . GLY A 1 78 ? 12.938 15.578 -0.27 1 64.5 78 GLY A N 1
ATOM 613 C CA . GLY A 1 78 ? 11.836 15.68 0.675 1 64.5 78 GLY A CA 1
ATOM 614 C C . GLY A 1 78 ? 12.195 15.203 2.066 1 64.5 78 GLY A C 1
ATOM 615 O O . GLY A 1 78 ? 13.164 14.453 2.238 1 64.5 78 GLY A O 1
ATOM 616 N N . LYS A 1 79 ? 11.633 15.812 3.145 1 78.56 79 LYS A N 1
ATOM 617 C CA . LYS A 1 79 ? 11.734 15.453 4.555 1 78.56 79 LYS A CA 1
ATOM 618 C C . LYS A 1 79 ? 11.227 14.039 4.801 1 78.56 79 LYS A C 1
ATOM 620 O O . LYS A 1 79 ? 10.25 13.609 4.188 1 78.56 79 LYS A O 1
ATOM 625 N N . LEU A 1 80 ? 12.133 13.297 5.562 1 88.56 80 LEU A N 1
ATOM 626 C CA . LEU A 1 80 ? 11.742 11.922 5.879 1 88.56 80 LEU A CA 1
ATOM 627 C C . LEU A 1 80 ? 11.375 11.781 7.352 1 88.56 80 LEU A C 1
ATOM 629 O O . LEU A 1 80 ? 12.023 12.383 8.211 1 88.56 80 LEU A O 1
ATOM 633 N N . SER A 1 81 ? 10.359 11.164 7.578 1 93.06 81 SER A N 1
ATOM 634 C CA . SER A 1 81 ? 9.945 10.766 8.922 1 93.06 81 SER A CA 1
ATOM 635 C C . SER A 1 81 ? 10.219 9.289 9.172 1 93.06 81 SER A C 1
ATOM 637 O O . SER A 1 81 ? 10.016 8.453 8.289 1 93.06 81 SER A O 1
ATOM 639 N N . VAL A 1 82 ? 10.75 8.992 10.398 1 96 82 VAL A N 1
ATOM 640 C CA . VAL A 1 82 ? 11.164 7.621 10.695 1 96 82 VAL A CA 1
ATOM 641 C C . VAL A 1 82 ? 10.43 7.117 11.938 1 96 82 VAL A C 1
ATOM 643 O O . VAL A 1 82 ? 10.336 7.828 12.938 1 96 82 VAL A O 1
ATOM 646 N N . PHE A 1 83 ? 9.898 5.914 11.836 1 96.94 83 PHE A N 1
ATOM 647 C CA . PHE A 1 83 ? 9.266 5.215 12.953 1 96.94 83 PHE A CA 1
ATOM 648 C C . PHE A 1 83 ? 9.953 3.879 13.211 1 96.94 83 PHE A C 1
ATOM 650 O O . PHE A 1 83 ? 10.094 3.061 12.305 1 96.94 83 PHE A O 1
ATOM 657 N N . GLU A 1 84 ? 10.359 3.742 14.461 1 96.62 84 GLU A N 1
ATOM 658 C CA . GLU A 1 84 ? 10.648 2.354 14.797 1 96.62 84 GLU A CA 1
ATOM 659 C C . GLU A 1 84 ? 9.398 1.487 14.711 1 96.62 84 GLU A C 1
ATOM 661 O O . GLU A 1 84 ? 8.281 1.976 14.906 1 96.62 84 GLU A O 1
ATOM 666 N N . ARG A 1 85 ? 9.562 0.227 14.469 1 96.69 85 ARG A N 1
ATOM 667 C CA . ARG A 1 85 ? 8.43 -0.667 14.266 1 96.69 85 ARG A CA 1
ATOM 668 C C . ARG A 1 85 ? 7.492 -0.653 15.469 1 96.69 85 ARG A C 1
ATOM 670 O O . ARG A 1 85 ? 6.27 -0.621 15.312 1 96.69 85 ARG A O 1
ATOM 677 N N . HIS A 1 86 ? 8.055 -0.697 16.656 1 96.06 86 HIS A N 1
ATOM 678 C CA . HIS A 1 86 ? 7.188 -0.716 17.828 1 96.06 86 HIS A CA 1
ATOM 679 C C . HIS A 1 86 ? 6.469 0.616 18.016 1 96.06 86 HIS A C 1
ATOM 681 O O . HIS A 1 86 ? 5.332 0.653 18.484 1 96.06 86 HIS A O 1
ATOM 687 N N . GLU A 1 87 ? 7.117 1.772 17.656 1 96.94 87 GLU A N 1
ATOM 688 C CA . GLU A 1 87 ? 6.453 3.072 17.688 1 96.94 87 GLU A CA 1
ATOM 689 C C . GLU A 1 87 ? 5.285 3.115 16.703 1 96.94 87 GLU A C 1
ATOM 691 O O . GLU A 1 87 ? 4.215 3.639 17.016 1 96.94 87 GLU A O 1
ATOM 696 N N . TRP A 1 88 ? 5.562 2.561 15.492 1 97.69 88 TRP A N 1
ATOM 697 C CA . TRP A 1 88 ? 4.523 2.479 14.469 1 97.69 88 TRP A CA 1
ATOM 698 C C . TRP A 1 88 ? 3.35 1.634 14.953 1 97.69 88 TRP A C 1
ATOM 700 O O . TRP A 1 88 ? 2.191 2.021 14.789 1 97.69 88 TRP A O 1
ATOM 710 N N . GLN A 1 89 ? 3.629 0.552 15.617 1 97.12 89 GLN A N 1
ATOM 711 C CA . GLN A 1 89 ? 2.586 -0.323 16.141 1 97.12 89 GLN A CA 1
ATOM 712 C C . GLN A 1 89 ? 1.763 0.384 17.219 1 97.12 89 GLN A C 1
ATOM 714 O O . GLN A 1 89 ? 0.541 0.226 17.281 1 97.12 89 GLN A O 1
ATOM 719 N N . ALA A 1 90 ? 2.422 1.138 18.062 1 97.38 90 ALA A N 1
ATOM 720 C CA . ALA A 1 90 ? 1.701 1.904 19.078 1 97.38 90 ALA A CA 1
ATOM 721 C C . ALA A 1 90 ? 0.75 2.908 18.438 1 97.38 90 ALA A C 1
ATOM 723 O O . ALA A 1 90 ? -0.398 3.049 18.859 1 97.38 90 ALA A O 1
ATOM 724 N N . LEU A 1 91 ? 1.247 3.527 17.438 1 97.88 91 LEU A N 1
ATOM 725 C CA . LEU A 1 91 ? 0.465 4.52 16.703 1 97.88 91 LEU A CA 1
ATOM 726 C C . LEU A 1 91 ? -0.767 3.883 16.078 1 97.88 91 LEU A C 1
ATOM 728 O O . LEU A 1 91 ? -1.893 4.328 16.312 1 97.88 91 LEU A O 1
ATOM 732 N N . VAL A 1 92 ? -0.599 2.812 15.289 1 98 92 VAL A N 1
ATOM 733 C CA . VAL A 1 92 ? -1.698 2.248 14.516 1 98 92 VAL A CA 1
ATOM 734 C C . VAL A 1 92 ? -2.662 1.512 15.438 1 98 92 VAL A C 1
ATOM 736 O O . VAL A 1 92 ? -3.865 1.459 15.18 1 98 92 VAL A O 1
ATOM 739 N N . LYS A 1 93 ? -2.166 0.975 16.547 1 97.81 93 LYS A N 1
ATOM 740 C CA . LYS A 1 93 ? -3.047 0.342 17.531 1 97.81 93 LYS A CA 1
ATOM 741 C C . LYS A 1 93 ? -3.996 1.36 18.156 1 97.81 93 LYS A C 1
ATOM 743 O O . LYS A 1 93 ? -5.207 1.14 18.188 1 97.81 93 LYS A O 1
ATOM 748 N N . ASP A 1 94 ? -3.426 2.438 18.609 1 97.81 94 ASP A N 1
ATOM 749 C CA . ASP A 1 94 ? -4.25 3.471 19.234 1 97.81 94 ASP A CA 1
ATOM 750 C C . ASP A 1 94 ? -5.227 4.074 18.219 1 97.81 94 ASP A C 1
ATOM 752 O O . ASP A 1 94 ? -6.402 4.27 18.531 1 97.81 94 ASP A O 1
ATOM 756 N N . PHE A 1 95 ? -4.742 4.34 17.078 1 97.88 95 PHE A N 1
ATOM 757 C CA . PHE A 1 95 ? -5.594 4.91 16.031 1 97.88 95 PHE A CA 1
ATOM 758 C C . PHE A 1 95 ? -6.695 3.936 15.641 1 97.88 95 PHE A C 1
ATOM 760 O O . PHE A 1 95 ? -7.863 4.316 15.547 1 97.88 95 PHE A O 1
ATOM 767 N N . GLY A 1 96 ? -6.332 2.686 15.391 1 97.56 96 GLY A N 1
ATOM 768 C CA . GLY A 1 96 ? -7.301 1.658 15.047 1 97.56 96 GLY A CA 1
ATOM 769 C C . GLY A 1 96 ? -8.383 1.474 16.094 1 97.56 96 GLY A C 1
ATOM 770 O O . GLY A 1 96 ? -9.562 1.359 15.766 1 97.56 96 GLY A O 1
ATOM 771 N N . ASN A 1 97 ? -7.977 1.449 17.312 1 97.12 97 ASN A N 1
ATOM 772 C CA . ASN A 1 97 ? -8.945 1.348 18.406 1 97.12 97 ASN A CA 1
ATOM 773 C C . ASN A 1 97 ? -9.938 2.506 18.391 1 97.12 97 ASN A C 1
ATOM 775 O O . ASN A 1 97 ? -11.125 2.316 18.656 1 97.12 97 ASN A O 1
ATOM 779 N N . SER A 1 98 ? -9.43 3.658 18.062 1 96.5 98 SER A N 1
ATOM 780 C CA . SER A 1 98 ? -10.305 4.828 18.016 1 96.5 98 SER A CA 1
ATOM 781 C C . SER A 1 98 ? -11.32 4.73 16.891 1 96.5 98 SER A C 1
ATOM 783 O O . SER A 1 98 ? -12.422 5.27 16.984 1 96.5 98 SER A O 1
ATOM 785 N N . LEU A 1 99 ? -10.992 4.023 15.812 1 97 99 LEU A N 1
ATOM 786 C CA . LEU A 1 99 ? -11.883 3.875 14.672 1 97 99 LEU A CA 1
ATOM 787 C C . LEU A 1 99 ? -13.094 3.023 15.031 1 97 99 LEU A C 1
ATOM 789 O O . LEU A 1 99 ? -14.102 3.025 14.32 1 97 99 LEU A O 1
ATOM 793 N N . THR A 1 100 ? -13.031 2.27 16.125 1 96.25 100 THR A N 1
ATOM 794 C CA . THR A 1 100 ? -14.109 1.397 16.578 1 96.25 100 THR A CA 1
ATOM 795 C C . THR A 1 100 ? -15.391 2.193 16.797 1 96.25 100 THR A C 1
ATOM 797 O O . THR A 1 100 ? -16.5 1.668 16.625 1 96.25 100 THR A O 1
ATOM 800 N N . ALA A 1 101 ? -15.219 3.477 17.078 1 93.94 101 ALA A N 1
ATOM 801 C CA . ALA A 1 101 ? -16.375 4.336 17.328 1 93.94 101 ALA A CA 1
ATOM 802 C C . ALA A 1 101 ? -17.188 4.539 16.062 1 93.94 101 ALA A C 1
ATOM 804 O O . ALA A 1 101 ? -18.391 4.824 16.125 1 93.94 101 ALA A O 1
ATOM 805 N N . HIS A 1 102 ? -16.547 4.383 14.922 1 95.56 102 HIS A N 1
ATOM 806 C CA . HIS A 1 102 ? -17.203 4.715 13.664 1 95.56 102 HIS A CA 1
ATOM 807 C C . HIS A 1 102 ? -17.578 3.457 12.891 1 95.56 102 HIS A C 1
ATOM 809 O O . HIS A 1 102 ? -18.328 3.521 11.914 1 95.56 102 HIS A O 1
ATOM 815 N N . LEU A 1 103 ? -17.078 2.314 13.305 1 96.81 103 LEU A N 1
ATOM 816 C CA . LEU A 1 103 ? -17.203 1.115 12.484 1 96.81 103 LEU A CA 1
ATOM 817 C C . LEU A 1 103 ? -17.922 0.01 13.25 1 96.81 103 LEU A C 1
ATOM 819 O O . LEU A 1 103 ? -17.703 -0.167 14.453 1 96.81 103 LEU A O 1
ATOM 823 N N . GLU A 1 104 ? -18.75 -0.669 12.562 1 94.5 104 GLU A N 1
ATOM 824 C CA . GLU A 1 104 ? -19.484 -1.809 13.086 1 94.5 104 GLU A CA 1
ATOM 825 C C . GLU A 1 104 ? -18.906 -3.127 12.578 1 94.5 104 GLU A C 1
ATOM 827 O O . GLU A 1 104 ? -18.188 -3.152 11.578 1 94.5 104 GLU A O 1
ATOM 832 N N . PRO A 1 105 ? -19.281 -4.191 13.336 1 93.25 105 PRO A N 1
ATOM 833 C CA . PRO A 1 105 ? -18.766 -5.496 12.906 1 93.25 105 PRO A CA 1
ATOM 834 C C . PRO A 1 105 ? -19.188 -5.848 11.484 1 93.25 105 PRO A C 1
ATOM 836 O O . PRO A 1 105 ? -20.359 -5.688 11.117 1 93.25 105 PRO A O 1
ATOM 839 N N . GLY A 1 106 ? -18.266 -6.262 10.711 1 90.62 106 GLY A N 1
ATOM 840 C CA . GLY A 1 106 ? -18.547 -6.738 9.375 1 90.62 106 GLY A CA 1
ATOM 841 C C . GLY A 1 106 ? -18.609 -5.629 8.336 1 90.62 106 GLY A C 1
ATOM 842 O O . GLY A 1 106 ? -18.797 -5.887 7.148 1 90.62 106 GLY A O 1
ATOM 843 N N . ASN A 1 107 ? -18.469 -4.336 8.828 1 97.31 107 ASN A N 1
ATOM 844 C CA . ASN A 1 107 ? -18.359 -3.271 7.836 1 97.31 107 ASN A CA 1
ATOM 845 C C . ASN A 1 107 ? -17.344 -3.615 6.754 1 97.31 107 ASN A C 1
ATOM 847 O O . ASN A 1 107 ? -16.281 -4.191 7.043 1 97.31 107 ASN A O 1
ATOM 851 N N . ARG A 1 108 ? -17.688 -3.385 5.547 1 97.62 108 ARG A N 1
ATOM 852 C CA . ARG A 1 108 ? -16.828 -3.574 4.391 1 97.62 108 ARG A CA 1
ATOM 853 C C . ARG A 1 108 ? -16.203 -2.254 3.951 1 97.62 108 ARG A C 1
ATOM 855 O O . ARG A 1 108 ? -16.875 -1.403 3.371 1 97.62 108 ARG A O 1
ATOM 862 N N . VAL A 1 109 ? -14.906 -2.111 4.18 1 98.69 109 VAL A N 1
ATOM 863 C CA . VAL A 1 109 ? -14.219 -0.831 4.078 1 98.69 109 VAL A CA 1
ATOM 864 C C . VAL A 1 109 ? -13.328 -0.819 2.834 1 98.69 109 VAL A C 1
ATOM 866 O O . VAL A 1 109 ? -12.406 -1.633 2.713 1 98.69 109 VAL A O 1
ATOM 869 N N . ALA A 1 110 ? -13.602 0.076 1.908 1 98.69 110 ALA A N 1
ATOM 870 C CA . ALA A 1 110 ? -12.656 0.35 0.827 1 98.69 110 ALA A CA 1
ATOM 871 C C . ALA A 1 110 ? -11.57 1.319 1.281 1 98.69 110 ALA A C 1
ATOM 873 O O . ALA A 1 110 ? -11.852 2.473 1.612 1 98.69 110 ALA A O 1
ATOM 874 N N . ASN A 1 111 ? -10.344 0.849 1.394 1 98.62 111 ASN A N 1
ATOM 875 C CA . ASN A 1 111 ? -9.203 1.728 1.647 1 98.62 111 ASN A CA 1
ATOM 876 C C . ASN A 1 111 ? -8.758 2.443 0.376 1 98.62 111 ASN A C 1
ATOM 878 O O . ASN A 1 111 ? -8.164 1.827 -0.511 1 98.62 111 ASN A O 1
ATOM 882 N N . LEU A 1 112 ? -9.023 3.787 0.323 1 98.19 112 LEU A N 1
ATOM 883 C CA . LEU A 1 112 ? -8.812 4.57 -0.89 1 98.19 112 LEU A CA 1
ATOM 884 C C . LEU A 1 112 ? -7.688 5.582 -0.696 1 98.19 112 LEU A C 1
ATOM 886 O O . LEU A 1 112 ? -7.602 6.566 -1.429 1 98.19 112 LEU A O 1
ATOM 890 N N . PHE A 1 113 ? -6.84 5.387 0.293 1 96.75 113 PHE A N 1
ATOM 891 C CA . PHE A 1 113 ? -5.719 6.289 0.541 1 96.75 113 PHE A CA 1
ATOM 892 C C . PHE A 1 113 ? -4.594 6.043 -0.454 1 96.75 113 PHE A C 1
ATOM 894 O O . PHE A 1 113 ? -4.539 4.984 -1.089 1 96.75 113 PHE A O 1
ATOM 901 N N . PHE A 1 114 ? -3.699 7.012 -0.513 1 91.31 114 PHE A N 1
ATOM 902 C CA . PHE A 1 114 ? -2.619 6.949 -1.49 1 91.31 114 PHE A CA 1
ATOM 903 C C . PHE A 1 114 ? -1.431 6.176 -0.936 1 91.31 114 PHE A C 1
ATOM 905 O O . PHE A 1 114 ? -1.239 6.109 0.28 1 91.31 114 PHE A O 1
ATOM 912 N N . VAL A 1 115 ? -0.73 5.602 -1.836 1 92 115 VAL A N 1
ATOM 913 C CA . VAL A 1 115 ? 0.452 4.809 -1.513 1 92 115 VAL A CA 1
ATOM 914 C C . VAL A 1 115 ? 1.525 5.023 -2.578 1 92 115 VAL A C 1
ATOM 916 O O . VAL A 1 115 ? 1.217 5.395 -3.713 1 92 115 VAL A O 1
ATOM 919 N N . GLY A 1 116 ? 2.803 4.777 -2.148 1 89.06 116 GLY A N 1
ATOM 920 C CA . GLY A 1 116 ? 3.92 4.855 -3.078 1 89.06 116 GLY A CA 1
ATOM 921 C C . GLY A 1 116 ? 4.844 6.023 -2.807 1 89.06 116 GLY A C 1
ATOM 922 O O . GLY A 1 116 ? 4.453 6.996 -2.152 1 89.06 116 GLY A O 1
ATOM 923 N N . ASP A 1 117 ? 6.016 5.871 -3.205 1 89.06 117 ASP A N 1
ATOM 924 C CA . ASP A 1 117 ? 7.043 6.898 -3.047 1 89.06 117 ASP A CA 1
ATOM 925 C C . ASP A 1 117 ? 7.141 7.355 -1.594 1 89.06 117 ASP A C 1
ATOM 927 O O . ASP A 1 117 ? 7.156 8.555 -1.315 1 89.06 117 ASP A O 1
ATOM 931 N N . LEU A 1 118 ? 7 6.473 -0.712 1 93.31 118 LEU A N 1
ATOM 932 C CA . LEU A 1 118 ? 7.238 6.605 0.722 1 93.31 118 LEU A CA 1
ATOM 933 C C . LEU A 1 118 ? 6.078 7.324 1.401 1 93.31 118 LEU A C 1
ATOM 935 O O . LEU A 1 118 ? 6.219 7.812 2.525 1 93.31 118 LEU A O 1
ATOM 939 N N . TYR A 1 119 ? 4.926 7.395 0.686 1 90.94 119 TYR A N 1
ATOM 940 C CA . TYR A 1 119 ? 3.738 7.934 1.339 1 90.94 119 TYR A CA 1
ATOM 941 C C . TYR A 1 119 ? 3.193 6.953 2.373 1 90.94 119 TYR A C 1
ATOM 943 O O . TYR A 1 119 ? 3.133 5.746 2.123 1 90.94 119 TYR A O 1
ATOM 951 N N . ALA A 1 120 ? 2.686 7.465 3.436 1 94.5 120 ALA A N 1
ATOM 952 C CA . ALA A 1 120 ? 2.389 6.613 4.586 1 94.5 120 ALA A CA 1
ATOM 953 C C . ALA A 1 120 ? 0.904 6.27 4.645 1 94.5 120 ALA A C 1
ATOM 955 O O . ALA A 1 120 ? 0.514 5.277 5.266 1 94.5 120 ALA A O 1
ATOM 956 N N . SER A 1 121 ? 0.032 7.059 4.062 1 94.88 121 SER A N 1
ATOM 957 C CA . SER A 1 121 ? -1.378 7.094 4.438 1 94.88 121 SER A CA 1
ATOM 958 C C . SER A 1 121 ? -2.043 5.742 4.211 1 94.88 121 SER A C 1
ATOM 960 O O . SER A 1 121 ? -2.787 5.258 5.07 1 94.88 121 SER A O 1
ATOM 962 N N . PHE A 1 122 ? -1.807 5.117 3.072 1 96.94 122 PHE A N 1
ATOM 963 C CA . PHE A 1 122 ? -2.426 3.836 2.75 1 96.94 122 PHE A CA 1
ATOM 964 C C . PHE A 1 122 ? -1.98 2.756 3.729 1 96.94 122 PHE A C 1
ATOM 966 O O . PHE A 1 122 ? -2.807 2.01 4.258 1 96.94 122 PHE A O 1
ATOM 973 N N . ILE A 1 123 ? -0.661 2.646 4.004 1 97.31 123 ILE A N 1
ATOM 974 C CA . ILE A 1 123 ? -0.091 1.678 4.938 1 97.31 123 ILE A CA 1
ATOM 975 C C . ILE A 1 123 ? -0.605 1.955 6.348 1 97.31 123 ILE A C 1
ATOM 977 O O . ILE A 1 123 ? -0.915 1.025 7.098 1 97.31 123 ILE A O 1
ATOM 981 N N . PHE A 1 124 ? -0.662 3.215 6.625 1 97.75 124 PHE A N 1
ATOM 982 C CA . PHE A 1 124 ? -1.139 3.645 7.934 1 97.75 124 PHE A CA 1
ATOM 983 C C . PHE A 1 124 ? -2.561 3.154 8.18 1 97.75 124 PHE A C 1
ATOM 985 O O . PHE A 1 124 ? -2.846 2.551 9.219 1 97.75 124 PHE A O 1
ATOM 992 N N . VAL A 1 125 ? -3.465 3.33 7.246 1 98.19 125 VAL A N 1
ATOM 993 C CA . VAL A 1 125 ? -4.867 2.953 7.391 1 98.19 125 VAL A CA 1
ATOM 994 C C . VAL A 1 125 ? -4.996 1.431 7.371 1 98.19 125 VAL A C 1
ATOM 996 O O . VAL A 1 125 ? -5.762 0.857 8.148 1 98.19 125 VAL A O 1
ATOM 999 N N . HIS A 1 126 ? -4.273 0.794 6.504 1 98.25 126 HIS A N 1
ATOM 1000 C CA . HIS A 1 126 ? -4.27 -0.664 6.465 1 98.25 126 HIS A CA 1
ATOM 1001 C C . HIS A 1 126 ? -3.91 -1.251 7.824 1 98.25 126 HIS A C 1
ATOM 1003 O O . HIS A 1 126 ? -4.617 -2.123 8.336 1 98.25 126 HIS A O 1
ATOM 1009 N N . ASP A 1 127 ? -2.814 -0.755 8.406 1 98.19 127 ASP A N 1
ATOM 1010 C CA . ASP A 1 127 ? -2.35 -1.268 9.695 1 98.19 127 ASP A CA 1
ATOM 1011 C C . ASP A 1 127 ? -3.318 -0.899 10.812 1 98.19 127 ASP A C 1
ATOM 1013 O O . ASP A 1 127 ? -3.518 -1.675 11.75 1 98.19 127 ASP A O 1
ATOM 1017 N N . ALA A 1 128 ? -3.916 0.268 10.703 1 98.19 128 ALA A N 1
ATOM 1018 C CA . ALA A 1 128 ? -4.859 0.709 11.734 1 98.19 128 ALA A CA 1
ATOM 1019 C C . ALA A 1 128 ? -6.129 -0.137 11.711 1 98.19 128 ALA A C 1
ATOM 1021 O O . ALA 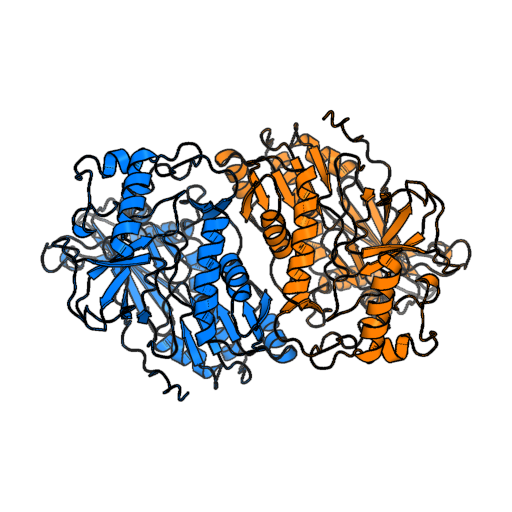A 1 128 ? -6.652 -0.504 12.766 1 98.19 128 ALA A O 1
ATOM 1022 N N . LEU A 1 129 ? -6.648 -0.481 10.539 1 98.06 129 LEU A N 1
ATOM 1023 C CA . LEU A 1 129 ? -7.891 -1.234 10.406 1 98.06 129 LEU A CA 1
ATOM 1024 C C . LEU A 1 129 ? -7.77 -2.604 11.062 1 98.06 129 LEU A C 1
ATOM 1026 O O . LEU A 1 129 ? -8.766 -3.166 11.523 1 98.06 129 LEU A O 1
ATOM 1030 N N . ALA A 1 130 ? -6.574 -3.094 11.18 1 96.81 130 ALA A N 1
ATOM 1031 C CA . ALA A 1 130 ? -6.34 -4.395 11.805 1 96.81 130 ALA A CA 1
ATOM 1032 C C . ALA A 1 130 ? -6.629 -4.34 13.305 1 96.81 130 ALA A C 1
ATOM 1034 O O . ALA A 1 130 ? -6.762 -5.379 13.953 1 96.81 130 ALA A O 1
ATOM 1035 N N . HIS A 1 131 ? -6.762 -3.129 13.867 1 96.81 131 HIS A N 1
ATOM 1036 C CA . HIS A 1 131 ? -6.91 -2.988 15.312 1 96.81 131 HIS A CA 1
ATOM 1037 C C . HIS A 1 131 ? -8.297 -2.475 15.672 1 96.81 131 HIS A C 1
ATOM 1039 O O . HIS A 1 131 ? -8.547 -2.115 16.828 1 96.81 131 HIS A O 1
ATOM 1045 N N . VAL A 1 132 ? -9.172 -2.383 14.672 1 97.25 132 VAL A N 1
ATOM 1046 C CA . VAL A 1 132 ? -10.562 -2.084 14.977 1 97.25 132 VAL A CA 1
ATOM 1047 C C . VAL A 1 132 ? -11.18 -3.232 15.773 1 97.25 132 VAL A C 1
ATOM 1049 O O . VAL A 1 132 ? -11.156 -4.383 15.328 1 97.25 132 VAL A O 1
ATOM 1052 N N . ALA A 1 133 ? -11.719 -2.99 16.875 1 93.06 133 ALA A N 1
ATOM 1053 C CA . ALA A 1 133 ? -12.164 -4.012 17.828 1 93.06 133 ALA A CA 1
ATOM 1054 C C . ALA A 1 133 ? -13.312 -4.836 17.234 1 93.06 133 ALA A C 1
ATOM 1056 O O . ALA A 1 133 ? -13.391 -6.047 17.469 1 93.06 133 ALA A O 1
ATOM 1057 N N . SER A 1 134 ? -14.297 -4.246 16.578 1 89.69 134 SER A N 1
ATOM 1058 C CA . SER A 1 134 ? -15.461 -4.934 16.016 1 89.69 134 SER A CA 1
ATOM 1059 C C . SER A 1 134 ? -15.055 -5.871 14.883 1 89.69 134 SER A C 1
ATOM 1061 O O . SER A 1 134 ? -15.773 -6.824 14.57 1 89.69 134 SER A O 1
ATOM 1063 N N . GLY A 1 135 ? -13.883 -5.633 14.352 1 93.69 135 GLY A N 1
ATOM 1064 C CA . GLY A 1 135 ? -13.492 -6.359 13.148 1 93.69 135 GLY A CA 1
ATOM 1065 C C . GLY A 1 135 ? -14.156 -5.832 11.891 1 93.69 135 GLY A C 1
ATOM 1066 O O . GLY A 1 135 ? -15.344 -5.488 11.906 1 93.69 135 GLY A O 1
ATOM 1067 N N . VAL A 1 136 ? -13.453 -5.617 10.836 1 97.56 136 VAL A N 1
ATOM 1068 C CA . VAL A 1 136 ? -13.984 -5.113 9.578 1 97.56 136 VAL A CA 1
ATOM 1069 C C . VAL A 1 136 ? -13.367 -5.879 8.414 1 97.56 136 VAL A C 1
ATOM 1071 O O . VAL A 1 136 ? -12.414 -6.641 8.602 1 97.56 136 VAL A O 1
ATOM 1074 N N . VAL A 1 137 ? -13.992 -5.777 7.285 1 97.56 137 VAL A N 1
ATOM 1075 C CA . VAL A 1 137 ? -13.469 -6.348 6.051 1 97.56 137 VAL A CA 1
ATOM 1076 C C . VAL A 1 137 ? -12.82 -5.25 5.207 1 97.56 137 VAL A C 1
ATOM 1078 O O . VAL A 1 137 ? -13.477 -4.27 4.848 1 97.56 137 VAL A O 1
ATOM 1081 N N . GLU A 1 138 ? -11.57 -5.363 4.945 1 98.25 138 GLU A N 1
ATOM 1082 C CA . GLU A 1 138 ? -10.859 -4.336 4.188 1 98.25 138 GLU A CA 1
ATOM 1083 C C . GLU A 1 138 ? -10.727 -4.727 2.721 1 98.25 138 GLU A C 1
ATOM 1085 O O . GLU A 1 138 ? -10.344 -5.855 2.406 1 98.25 138 GLU A O 1
ATOM 1090 N N . PHE A 1 139 ? -11.094 -3.873 1.868 1 97.62 139 PHE A N 1
ATOM 1091 C CA . PHE A 1 139 ? -10.805 -3.912 0.439 1 97.62 139 PHE A CA 1
ATOM 1092 C C . PHE A 1 139 ? -9.742 -2.879 0.073 1 97.62 139 PHE A C 1
ATOM 1094 O O . PHE A 1 139 ? -10.047 -1.689 -0.054 1 97.62 139 PHE A O 1
ATOM 1101 N N . PRO A 1 140 ? -8.461 -3.258 -0.16 1 97.56 140 PRO A N 1
ATOM 1102 C CA . PRO A 1 140 ? -7.363 -2.312 -0.37 1 97.56 140 PRO A CA 1
ATOM 1103 C C . PRO A 1 140 ? -7.262 -1.835 -1.817 1 97.56 140 PRO A C 1
ATOM 1105 O O . PRO A 1 140 ? -6.379 -2.277 -2.557 1 97.56 140 PRO A O 1
ATOM 1108 N N . PHE A 1 141 ? -7.961 -0.82 -2.24 1 97.12 141 PHE A N 1
ATOM 1109 C CA . PHE A 1 141 ? -8.055 -0.33 -3.609 1 97.12 141 PHE A CA 1
ATOM 1110 C C . PHE A 1 141 ? -6.945 0.675 -3.9 1 97.12 141 PHE A C 1
ATOM 1112 O O . PHE A 1 141 ? -6.488 0.792 -5.039 1 97.12 141 PHE A O 1
ATOM 1119 N N . THR A 1 142 ? -6.582 1.513 -2.895 1 95.56 142 THR A N 1
ATOM 1120 C CA . THR A 1 142 ? -5.707 2.678 -2.969 1 95.56 142 THR A CA 1
ATOM 1121 C C . THR A 1 142 ? -6.426 3.85 -3.635 1 95.56 142 THR A C 1
ATOM 1123 O O . THR A 1 142 ? -7.555 3.709 -4.102 1 95.56 142 THR A O 1
ATOM 1126 N N . GLY A 1 143 ? -5.805 4.992 -3.652 1 91.75 143 GLY A N 1
ATOM 1127 C CA . GLY A 1 143 ? -6.375 6.211 -4.203 1 91.75 143 GLY A CA 1
ATOM 1128 C C . GLY A 1 143 ? -6.273 6.289 -5.715 1 91.75 143 GLY A C 1
ATOM 1129 O O . GLY A 1 143 ? -6.879 7.16 -6.34 1 91.75 143 GLY A O 1
ATOM 1130 N N . HIS A 1 144 ? -5.68 5.355 -6.355 1 88.31 144 HIS A N 1
ATOM 1131 C CA . HIS A 1 144 ? -5.457 5.398 -7.797 1 88.31 144 HIS A CA 1
ATOM 1132 C C . HIS A 1 144 ? -6.488 4.555 -8.539 1 88.31 144 HIS A C 1
ATOM 1134 O O . HIS A 1 144 ? -6.484 4.504 -9.773 1 88.31 144 HIS A O 1
ATOM 1140 N N . VAL A 1 145 ? -7.359 3.979 -7.867 1 92.44 145 VAL A N 1
ATOM 1141 C CA . VAL A 1 145 ? -8.352 3.092 -8.469 1 92.44 145 VAL A CA 1
ATOM 1142 C C . VAL A 1 145 ? -9.211 3.873 -9.461 1 92.44 145 VAL A C 1
ATOM 1144 O O . VAL A 1 145 ? -9.562 5.027 -9.203 1 92.44 145 VAL A O 1
ATOM 1147 N N . ASP A 1 146 ? -9.539 3.25 -10.555 1 91.81 146 ASP A N 1
ATOM 1148 C CA . ASP A 1 146 ? -10.445 3.812 -11.547 1 91.81 146 ASP A CA 1
ATOM 1149 C C . ASP A 1 146 ? -11.859 3.943 -10.984 1 91.81 146 ASP A C 1
ATOM 1151 O O . ASP A 1 146 ? -12.359 3.033 -10.312 1 91.81 146 ASP A O 1
ATOM 1155 N N . SER A 1 147 ? -12.523 5.102 -11.297 1 95.56 147 SER A N 1
ATOM 1156 C CA . SER A 1 147 ? -13.82 5.406 -10.703 1 95.56 147 SER A CA 1
ATOM 1157 C C . SER A 1 147 ? -14.867 4.379 -11.109 1 95.56 147 SER A C 1
ATOM 1159 O O . SER A 1 147 ? -15.688 3.953 -10.289 1 95.56 147 SER A O 1
ATOM 1161 N N . ALA A 1 148 ? -14.875 4.012 -12.383 1 94.81 148 ALA A N 1
ATOM 1162 C CA . ALA A 1 148 ? -15.859 3.039 -12.852 1 94.81 148 ALA A CA 1
ATOM 1163 C C . ALA A 1 148 ? -15.672 1.693 -12.156 1 94.81 148 ALA A C 1
ATOM 1165 O O . ALA A 1 148 ? -16.656 1.07 -11.727 1 94.81 148 ALA A O 1
ATOM 1166 N N . ASN A 1 149 ? -14.438 1.306 -12.055 1 92.38 149 ASN A N 1
ATOM 1167 C CA . ASN A 1 149 ? -14.117 0.062 -11.367 1 92.38 149 ASN A CA 1
ATOM 1168 C C . ASN A 1 149 ? -14.539 0.112 -9.898 1 92.38 149 ASN A C 1
ATOM 1170 O O . ASN A 1 149 ? -15.07 -0.865 -9.367 1 92.38 149 ASN A O 1
ATOM 1174 N N . LEU A 1 150 ? -14.227 1.21 -9.242 1 96.5 150 LEU A N 1
ATOM 1175 C CA . LEU A 1 150 ? -14.602 1.367 -7.84 1 96.5 150 LEU A CA 1
ATOM 1176 C C . LEU A 1 150 ? -16.109 1.282 -7.672 1 96.5 150 LEU A C 1
ATOM 1178 O O . LEU A 1 150 ? -16.609 0.569 -6.793 1 96.5 150 LEU A O 1
ATOM 1182 N N . ALA A 1 151 ? -16.859 1.978 -8.531 1 97.56 151 ALA A N 1
ATOM 1183 C CA . ALA A 1 151 ? -18.312 1.975 -8.453 1 97.56 151 ALA A CA 1
ATOM 1184 C C . ALA A 1 151 ? -18.859 0.56 -8.594 1 97.56 151 ALA A C 1
ATOM 1186 O O . ALA A 1 151 ? -19.703 0.134 -7.797 1 97.56 151 ALA A O 1
ATOM 1187 N N . ASP A 1 152 ? -18.375 -0.16 -9.531 1 93.56 152 ASP A N 1
ATOM 1188 C CA . ASP A 1 152 ? -18.828 -1.525 -9.773 1 93.56 152 ASP A CA 1
ATOM 1189 C C . ASP A 1 152 ? -18.484 -2.434 -8.594 1 93.56 152 ASP A C 1
ATOM 1191 O O . ASP A 1 152 ? -19.297 -3.266 -8.188 1 93.56 152 ASP A O 1
ATOM 1195 N N . SER A 1 153 ? -17.312 -2.277 -8.117 1 93.06 153 SER A N 1
ATOM 1196 C CA . SER A 1 153 ? -16.859 -3.1 -6.996 1 93.06 153 SER A CA 1
ATOM 1197 C C . SER A 1 153 ? -17.688 -2.812 -5.742 1 93.06 153 SER A C 1
ATOM 1199 O O . SER A 1 153 ? -18.016 -3.729 -4.988 1 93.06 153 SER A O 1
ATOM 1201 N N . VAL A 1 154 ? -17.922 -1.539 -5.484 1 96.5 154 VAL A N 1
ATOM 1202 C CA . VAL A 1 154 ? -18.719 -1.142 -4.32 1 96.5 154 VAL A CA 1
ATOM 1203 C C . VAL A 1 154 ? -20.078 -1.826 -4.359 1 96.5 154 VAL A C 1
ATOM 1205 O O . VAL A 1 154 ? -20.531 -2.367 -3.35 1 96.5 154 VAL A O 1
ATOM 1208 N N . GLN A 1 155 ? -20.656 -1.858 -5.5 1 94.5 155 GLN A N 1
ATOM 1209 C CA . GLN A 1 155 ? -21.969 -2.488 -5.648 1 94.5 155 GLN A CA 1
ATOM 1210 C C . GLN A 1 155 ? -21.859 -4.008 -5.547 1 94.5 155 GLN A C 1
ATOM 1212 O O . GLN A 1 155 ? -22.609 -4.637 -4.793 1 94.5 155 GLN A O 1
ATOM 1217 N N . ARG A 1 156 ? -20.969 -4.559 -6.234 1 90.44 156 ARG A N 1
ATOM 1218 C CA . ARG A 1 156 ? -20.828 -6.008 -6.328 1 90.44 156 ARG A CA 1
ATOM 1219 C C . ARG A 1 156 ? -20.484 -6.617 -4.973 1 90.44 156 ARG A C 1
ATOM 1221 O O . ARG A 1 156 ? -21 -7.676 -4.617 1 90.44 156 ARG A O 1
ATOM 1228 N N . HIS A 1 157 ? -19.641 -5.938 -4.27 1 92.06 157 HIS A N 1
ATOM 1229 C CA . HIS A 1 157 ? -19.156 -6.512 -3.021 1 92.06 157 HIS A CA 1
ATOM 1230 C C . HIS A 1 157 ? -19.859 -5.898 -1.815 1 92.06 157 HIS A C 1
ATOM 1232 O O . HIS A 1 157 ? -19.469 -6.156 -0.672 1 92.06 157 HIS A O 1
ATOM 1238 N N . ARG A 1 158 ? -20.766 -5.078 -2.049 1 94 158 ARG A N 1
ATOM 1239 C CA . ARG A 1 158 ? -21.578 -4.461 -1.01 1 94 158 ARG A CA 1
ATOM 1240 C C . ARG A 1 158 ? -20.719 -3.699 -0.012 1 94 158 ARG A C 1
ATOM 1242 O O . ARG A 1 158 ? -20.875 -3.859 1.2 1 94 158 ARG A O 1
ATOM 1249 N N . ILE A 1 159 ? -19.812 -3.031 -0.532 1 97.12 159 ILE A N 1
ATOM 1250 C CA . ILE A 1 159 ? -18.969 -2.17 0.288 1 97.12 159 ILE A CA 1
ATOM 1251 C C . ILE A 1 159 ? -19.7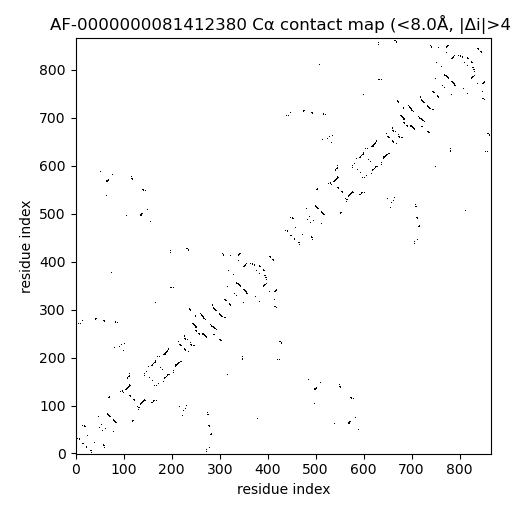81 -1.004 0.831 1 97.12 159 ILE A C 1
ATOM 1253 O O . ILE A 1 159 ? -20.438 -0.286 0.066 1 97.12 159 ILE A O 1
ATOM 1257 N N . ASN A 1 160 ? -19.734 -0.804 2.133 1 98.25 160 ASN A N 1
ATOM 1258 C CA . ASN A 1 160 ? -20.609 0.215 2.703 1 98.25 160 ASN A CA 1
ATOM 1259 C C . ASN A 1 160 ? -19.812 1.346 3.344 1 98.25 160 ASN A C 1
ATOM 1261 O O . ASN A 1 160 ? -20.375 2.357 3.758 1 98.25 160 ASN A O 1
ATOM 1265 N N . VAL A 1 161 ? -18.5 1.237 3.473 1 98.69 161 VAL A N 1
ATOM 1266 C CA . VAL A 1 161 ? -17.641 2.279 4.023 1 98.69 161 VAL A CA 1
ATOM 1267 C C . VAL A 1 161 ? -16.562 2.646 3.012 1 98.69 161 VAL A C 1
ATOM 1269 O O . VAL A 1 161 ? -15.859 1.77 2.498 1 98.69 161 VAL A O 1
ATOM 1272 N N . LEU A 1 162 ? -16.422 3.889 2.668 1 98.81 162 LEU A N 1
ATOM 1273 C CA . LEU A 1 162 ? -15.297 4.402 1.879 1 98.81 162 LEU A CA 1
ATOM 1274 C C . LEU A 1 162 ? -14.375 5.262 2.738 1 98.81 162 LEU A C 1
ATOM 1276 O O . LEU A 1 162 ? -14.828 6.199 3.396 1 98.81 162 LEU A O 1
ATOM 1280 N N . ALA A 1 163 ? -13.125 4.926 2.791 1 98.69 163 ALA A N 1
ATOM 1281 C CA . ALA A 1 163 ? -12.125 5.676 3.555 1 98.69 163 ALA A CA 1
ATOM 1282 C C . ALA A 1 163 ? -11.07 6.273 2.633 1 98.69 163 ALA A C 1
ATOM 1284 O O . ALA A 1 163 ? -10.383 5.547 1.908 1 98.69 163 ALA A O 1
ATOM 1285 N N . GLY A 1 164 ? -10.891 7.531 2.598 1 97.5 164 GLY A N 1
ATOM 1286 C CA . GLY A 1 164 ? -9.938 8.18 1.717 1 97.5 164 GLY A CA 1
ATOM 1287 C C . GLY A 1 164 ? -9.766 9.664 2.012 1 97.5 164 GLY A C 1
ATOM 1288 O O . GLY A 1 164 ? -10.367 10.188 2.949 1 97.5 164 GLY A O 1
ATOM 1289 N N . VAL A 1 165 ? -8.906 10.281 1.289 1 95.5 165 VAL A N 1
ATOM 1290 C CA . VAL A 1 165 ? -8.75 11.734 1.391 1 95.5 165 VAL A CA 1
ATOM 1291 C C . VAL A 1 165 ? -9.875 12.43 0.639 1 95.5 165 VAL A C 1
ATOM 1293 O O . VAL A 1 165 ? -10.391 11.906 -0.354 1 95.5 165 VAL A O 1
ATOM 1296 N N . PRO A 1 166 ? -10.266 13.594 1.035 1 95.12 166 PRO A N 1
ATOM 1297 C CA . PRO A 1 166 ? -11.367 14.305 0.381 1 95.12 166 PRO A CA 1
ATOM 1298 C C . PRO A 1 166 ? -11.156 14.453 -1.124 1 95.12 166 PRO A C 1
ATOM 1300 O O . PRO A 1 166 ? -12.094 14.258 -1.902 1 95.12 166 PRO A O 1
ATOM 1303 N N . ALA A 1 167 ? -9.953 14.711 -1.553 1 92.25 167 ALA A N 1
ATOM 1304 C CA . ALA A 1 167 ? -9.695 14.891 -2.98 1 92.25 167 ALA A CA 1
ATOM 1305 C C . ALA A 1 167 ? -10.141 13.664 -3.773 1 92.25 167 ALA A C 1
ATOM 1307 O O . ALA A 1 167 ? -10.82 13.789 -4.793 1 92.25 167 ALA A O 1
ATOM 1308 N N . GLN A 1 168 ? -9.781 12.508 -3.301 1 93.31 168 GLN A N 1
ATOM 1309 C CA . GLN A 1 168 ? -10.141 11.258 -3.977 1 93.31 168 GLN A CA 1
ATOM 1310 C C . GLN A 1 168 ? -11.641 11 -3.902 1 93.31 168 GLN A C 1
ATOM 1312 O O . GLN A 1 168 ? -12.25 10.578 -4.883 1 93.31 168 GLN A O 1
ATOM 1317 N N . LEU A 1 169 ? -12.227 11.195 -2.762 1 97.06 169 LEU A N 1
ATOM 1318 C CA . LEU A 1 169 ? -13.656 10.969 -2.566 1 97.06 169 LEU A CA 1
ATOM 1319 C C . LEU A 1 169 ? -14.477 11.906 -3.449 1 97.06 169 LEU A C 1
ATOM 1321 O O . LEU A 1 169 ? -15.484 11.484 -4.035 1 97.06 169 LEU A O 1
ATOM 1325 N N . LEU A 1 170 ? -14.023 13.148 -3.576 1 96 170 LEU A N 1
ATOM 1326 C CA . LEU A 1 170 ? -14.734 14.133 -4.375 1 96 170 LEU A CA 1
ATOM 1327 C C . LEU A 1 170 ? -14.586 13.844 -5.863 1 96 170 LEU A C 1
ATOM 1329 O O . LEU A 1 170 ? -15.531 14.031 -6.637 1 96 170 LEU A O 1
ATOM 1333 N N . THR A 1 171 ? -13.398 13.398 -6.258 1 94.75 171 THR A N 1
ATOM 1334 C CA . THR A 1 171 ? -13.211 12.977 -7.645 1 94.75 171 THR A CA 1
ATOM 1335 C C . THR A 1 171 ? -14.156 11.844 -8 1 94.75 171 THR A C 1
ATOM 1337 O O . THR A 1 171 ? -14.789 11.867 -9.062 1 94.75 171 THR A O 1
ATOM 1340 N N . PHE A 1 172 ? -14.25 10.898 -7.152 1 97.56 172 PHE A N 1
ATOM 1341 C CA . PHE A 1 172 ? -15.148 9.773 -7.352 1 97.56 172 PHE A CA 1
ATOM 1342 C C . PHE A 1 172 ? -16.594 10.234 -7.379 1 97.56 172 PHE A C 1
ATOM 1344 O O . PHE A 1 172 ? -17.375 9.82 -8.25 1 97.56 172 PHE A O 1
ATOM 1351 N N . ALA A 1 173 ? -16.984 11.109 -6.477 1 97.44 173 ALA A N 1
ATOM 1352 C CA . ALA A 1 173 ? -18.328 11.648 -6.41 1 97.44 173 ALA A CA 1
ATOM 1353 C C . ALA A 1 173 ? -18.688 12.414 -7.684 1 97.44 173 ALA A C 1
ATOM 1355 O O . ALA A 1 173 ? -19.797 12.266 -8.219 1 97.44 173 ALA A O 1
ATOM 1356 N N . ALA A 1 174 ? -17.766 13.25 -8.086 1 95.31 174 ALA A N 1
ATOM 1357 C CA . ALA A 1 174 ? -18 14.008 -9.312 1 95.31 174 ALA A CA 1
ATOM 1358 C C . ALA A 1 174 ? -18.203 13.078 -10.5 1 95.31 174 ALA A C 1
ATOM 1360 O O . ALA A 1 174 ? -19.047 13.344 -11.359 1 95.31 174 ALA A O 1
ATOM 1361 N N . TRP A 1 175 ? -17.438 12.047 -10.57 1 96.06 175 TRP A N 1
ATOM 1362 C CA . TRP A 1 175 ? -17.594 11.055 -11.633 1 96.06 175 TRP A CA 1
ATOM 1363 C C . TRP A 1 175 ? -18.984 10.414 -11.562 1 96.06 175 TRP A C 1
ATOM 1365 O O . TRP A 1 175 ? -19.656 10.273 -12.586 1 96.06 175 TRP A O 1
ATOM 1375 N N . LEU A 1 176 ? -19.422 9.992 -10.414 1 97.94 176 LEU A N 1
ATOM 1376 C CA . LEU A 1 176 ? -20.75 9.406 -10.227 1 97.94 176 LEU A CA 1
ATOM 1377 C C . LEU A 1 176 ? -21.844 10.359 -10.711 1 97.94 176 LEU A C 1
ATOM 1379 O O . LEU A 1 176 ? -22.781 9.938 -11.391 1 97.94 176 LEU A O 1
ATOM 1383 N N . GLU A 1 177 ? -21.672 11.609 -10.297 1 96 177 GLU A N 1
ATOM 1384 C CA . GLU A 1 177 ? -22.656 12.609 -10.703 1 96 177 GLU A CA 1
ATOM 1385 C C . GLU A 1 177 ? -22.75 12.727 -12.219 1 96 177 GLU A C 1
ATOM 1387 O O . GLU A 1 177 ? -23.844 12.781 -12.781 1 96 177 GLU A O 1
ATOM 1392 N N . ARG A 1 178 ? -21.656 12.758 -12.883 1 95.62 178 ARG A N 1
ATOM 1393 C CA . ARG A 1 178 ? -21.609 12.852 -14.344 1 95.62 178 ARG A CA 1
ATOM 1394 C C . ARG A 1 178 ? -22.266 11.625 -14.984 1 95.62 178 ARG A C 1
ATOM 1396 O O . ARG A 1 178 ? -22.906 11.734 -16.031 1 95.62 178 ARG A O 1
ATOM 1403 N N . GLU A 1 179 ? -22.141 10.484 -14.32 1 96.94 179 GLU A N 1
ATOM 1404 C CA . GLU A 1 179 ? -22.688 9.234 -14.836 1 96.94 179 GLU A CA 1
ATOM 1405 C C . GLU A 1 179 ? -24.141 9.07 -14.422 1 96.94 179 GLU A C 1
ATOM 1407 O O . GLU A 1 179 ? -24.797 8.102 -14.812 1 96.94 179 GLU A O 1
ATOM 1412 N N . GLY A 1 180 ? -24.625 9.969 -13.648 1 96.5 180 GLY A N 1
ATOM 1413 C CA . GLY A 1 180 ? -26 9.859 -13.148 1 96.5 180 GLY A CA 1
ATOM 1414 C C . GLY A 1 180 ? -26.203 8.68 -12.219 1 96.5 180 GLY A C 1
ATOM 1415 O O . GLY A 1 180 ? -27.266 8.062 -12.219 1 96.5 180 GLY A O 1
ATOM 1416 N N . ARG A 1 181 ? -25.156 8.359 -11.469 1 96.81 181 ARG A N 1
ATOM 1417 C CA . ARG A 1 181 ? -25.203 7.191 -10.594 1 96.81 181 ARG A CA 1
ATOM 1418 C C . ARG A 1 181 ? -25.141 7.613 -9.125 1 96.81 181 ARG A C 1
ATOM 1420 O O . ARG A 1 181 ? -24.469 8.586 -8.773 1 96.81 181 ARG A O 1
ATOM 1427 N N . THR A 1 182 ? -25.859 6.918 -8.336 1 97.88 182 THR A N 1
ATOM 1428 C CA . THR A 1 182 ? -25.781 7.023 -6.883 1 97.88 182 THR A CA 1
ATOM 1429 C C . THR A 1 182 ? -25.484 5.664 -6.258 1 97.88 182 THR A C 1
ATOM 1431 O O . THR A 1 182 ? -25.828 4.625 -6.816 1 97.88 182 THR A O 1
ATOM 1434 N N . LEU A 1 183 ? -24.797 5.633 -5.215 1 98.31 183 LEU A N 1
ATOM 1435 C CA . LEU A 1 183 ? -24.484 4.406 -4.48 1 98.31 183 LEU A CA 1
ATOM 1436 C C . LEU A 1 183 ? -25.188 4.395 -3.127 1 98.31 183 LEU A C 1
ATOM 1438 O O . LEU A 1 183 ? -24.594 4.785 -2.115 1 98.31 183 LEU A O 1
ATOM 1442 N N . GLU A 1 184 ? -26.297 3.84 -3.055 1 97.44 184 GLU A N 1
ATOM 1443 C CA . GLU A 1 184 ? -27.172 3.861 -1.88 1 97.44 184 GLU A CA 1
ATOM 1444 C C . GLU A 1 184 ? -26.625 2.945 -0.782 1 97.44 184 GLU A C 1
ATOM 1446 O O . GLU A 1 184 ? -26.953 3.129 0.396 1 97.44 184 GLU A O 1
ATOM 1451 N N . GLY A 1 185 ? -25.812 2.02 -1.19 1 97.25 185 GLY A N 1
ATOM 1452 C CA . GLY A 1 185 ? -25.297 1.057 -0.234 1 97.25 185 GLY A CA 1
ATOM 1453 C C . GLY A 1 185 ? -24.203 1.628 0.658 1 97.25 185 GLY A C 1
ATOM 1454 O O . GLY A 1 185 ? -23.906 1.075 1.72 1 97.25 185 GLY A O 1
ATOM 1455 N N . VAL A 1 186 ? -23.594 2.703 0.228 1 98.44 186 VAL A N 1
ATOM 1456 C CA . VAL A 1 186 ? -22.562 3.354 1.035 1 98.44 186 VAL A CA 1
ATOM 1457 C C . VAL A 1 186 ? -23.219 4.156 2.158 1 98.44 186 VAL A C 1
ATOM 1459 O O . VAL A 1 186 ? -23.984 5.09 1.898 1 98.44 186 VAL A O 1
ATOM 1462 N N . ASP A 1 187 ? -22.859 3.795 3.371 1 97.88 187 ASP A N 1
ATOM 1463 C CA . ASP A 1 187 ? -23.547 4.465 4.473 1 97.88 187 ASP A CA 1
ATOM 1464 C C . ASP A 1 187 ? -22.562 5.234 5.348 1 97.88 187 ASP A C 1
ATOM 1466 O O . ASP A 1 187 ? -22.969 5.969 6.25 1 97.88 187 ASP A O 1
ATOM 1470 N N . THR A 1 188 ? -21.281 5.07 5.121 1 97.94 188 THR A N 1
ATOM 1471 C CA . THR A 1 188 ? -20.266 5.785 5.902 1 97.94 188 THR A CA 1
ATOM 1472 C C . THR A 1 188 ? -19.109 6.227 5.016 1 97.94 188 THR A C 1
ATOM 1474 O O . THR A 1 188 ? -18.594 5.438 4.219 1 97.94 188 THR A O 1
ATOM 1477 N N . LEU A 1 189 ? -18.719 7.461 5.102 1 98.06 189 LEU A N 1
ATOM 1478 C CA . LEU A 1 189 ? -17.484 7.977 4.523 1 98.06 189 LEU A CA 1
ATOM 1479 C C . LEU A 1 189 ? -16.531 8.461 5.613 1 98.06 189 LEU A C 1
ATOM 1481 O O . LEU A 1 189 ? -16.891 9.328 6.418 1 98.06 189 LEU A O 1
ATOM 1485 N N . LEU A 1 190 ? -15.391 7.852 5.68 1 98 190 LEU A N 1
ATOM 1486 C CA . LEU A 1 190 ? -14.336 8.234 6.617 1 98 190 LEU A CA 1
ATOM 1487 C C . LEU A 1 190 ? -13.227 9 5.902 1 98 190 LEU A C 1
ATOM 1489 O O . LEU A 1 190 ? -12.477 8.422 5.113 1 98 190 LEU A O 1
ATOM 1493 N N . TYR A 1 191 ? -13.102 10.258 6.168 1 97.19 191 TYR A N 1
ATOM 1494 C CA . TYR A 1 191 ? -12.094 11.055 5.477 1 97.19 191 TYR A CA 1
ATOM 1495 C C . TYR A 1 191 ? -10.938 11.398 6.41 1 97.19 191 TYR A C 1
ATOM 1497 O O . TYR A 1 191 ? -11.102 11.445 7.633 1 97.19 191 TYR A O 1
ATOM 1505 N N . GLY A 1 192 ? -9.727 11.547 5.867 1 94.75 192 GLY A N 1
ATOM 1506 C CA . GLY A 1 192 ? -8.539 11.984 6.59 1 94.75 192 GLY A CA 1
ATOM 1507 C C . GLY A 1 192 ? -7.562 12.758 5.73 1 94.75 192 GLY A C 1
ATOM 1508 O O . GLY A 1 192 ? -7.688 12.781 4.504 1 94.75 192 GLY A O 1
ATOM 1509 N N . GLY A 1 193 ? -6.676 13.438 6.406 1 90.44 193 GLY A N 1
ATOM 1510 C CA . GLY A 1 193 ? -5.629 14.172 5.715 1 90.44 193 GLY A CA 1
ATOM 1511 C C . GLY A 1 193 ? -5.988 15.625 5.457 1 90.44 193 GLY A C 1
ATOM 1512 O O . GLY A 1 193 ? -5.105 16.484 5.359 1 90.44 193 GLY A O 1
ATOM 1513 N N . GLU A 1 194 ? -7.277 15.883 5.211 1 90.56 194 GLU A N 1
ATOM 1514 C CA . GLU A 1 194 ? -7.785 17.234 4.938 1 90.56 194 GLU A CA 1
ATOM 1515 C C . GLU A 1 194 ? -9.195 17.406 5.488 1 90.56 194 GLU A C 1
ATOM 1517 O O . GLU A 1 194 ? -9.898 16.422 5.746 1 90.56 194 GLU A O 1
ATOM 1522 N N . SER A 1 195 ? -9.539 18.625 5.641 1 92 195 SER A N 1
ATOM 1523 C CA . SER A 1 195 ? -10.898 18.922 6.082 1 92 195 SER A CA 1
ATOM 1524 C C . SER A 1 195 ? -11.891 18.812 4.926 1 92 195 SER A C 1
ATOM 1526 O O . SER A 1 195 ? -11.492 18.797 3.76 1 92 195 SER A O 1
ATOM 1528 N N . LEU A 1 196 ? -13.078 18.625 5.297 1 92.44 196 LEU A N 1
ATOM 1529 C CA . LEU A 1 196 ? -14.203 18.609 4.375 1 92.44 196 LEU A CA 1
ATOM 1530 C C . LEU A 1 196 ? -15.086 19.844 4.578 1 92.44 196 LEU A C 1
ATOM 1532 O O . LEU A 1 196 ? -15.547 20.094 5.695 1 92.44 196 LEU A O 1
ATOM 1536 N N . PHE A 1 197 ? -15.375 20.531 3.482 1 92.56 197 PHE A N 1
ATOM 1537 C CA . PHE A 1 197 ? -16.109 21.781 3.582 1 92.56 197 PHE A CA 1
ATOM 1538 C C . PHE A 1 197 ? -17.547 21.609 3.094 1 92.56 197 PHE A C 1
ATOM 1540 O O . PHE A 1 197 ? -17.875 20.609 2.469 1 92.56 197 PHE A O 1
ATOM 1547 N N . ALA A 1 198 ? -18.391 22.609 3.332 1 92.12 198 ALA A N 1
ATOM 1548 C CA . ALA A 1 198 ? -19.828 22.516 3.193 1 92.12 198 ALA A CA 1
ATOM 1549 C C . ALA A 1 198 ? -20.219 22.125 1.771 1 92.12 198 ALA A C 1
ATOM 1551 O O . ALA A 1 198 ? -21.016 21.203 1.572 1 92.12 198 ALA A O 1
ATOM 1552 N N . ALA A 1 199 ? -19.688 22.828 0.792 1 92.25 199 ALA A N 1
ATOM 1553 C CA . ALA A 1 199 ? -20.047 22.531 -0.596 1 92.25 199 ALA A CA 1
ATOM 1554 C C . ALA A 1 199 ? -19.625 21.125 -0.984 1 92.25 199 ALA A C 1
ATOM 1556 O O . ALA A 1 199 ? -20.312 20.453 -1.758 1 92.25 199 ALA A O 1
ATOM 1557 N N . GLN A 1 200 ? -18.516 20.719 -0.5 1 94.06 200 GLN A N 1
ATOM 1558 C CA . GLN A 1 200 ? -18 19.375 -0.764 1 94.06 200 GLN A CA 1
ATOM 1559 C C . GLN A 1 200 ? -18.875 18.312 -0.105 1 94.06 200 GLN A C 1
ATOM 1561 O O . GLN A 1 200 ? -19.141 17.266 -0.702 1 94.06 200 GLN A O 1
ATOM 1566 N N . GLN A 1 201 ? -19.328 18.609 1.08 1 95 201 GLN A N 1
ATOM 1567 C CA . GLN A 1 201 ? -20.25 17.719 1.777 1 95 201 GLN A CA 1
ATOM 1568 C C . GLN A 1 201 ? -21.531 17.516 0.976 1 95 201 GLN A C 1
ATOM 1570 O O . GLN A 1 201 ? -22.016 16.375 0.852 1 95 201 GLN A O 1
ATOM 1575 N N . ARG A 1 202 ? -22.062 18.562 0.447 1 94.5 202 ARG A N 1
ATOM 1576 C CA . ARG A 1 202 ? -23.297 18.484 -0.317 1 94.5 202 ARG A CA 1
ATOM 1577 C C . ARG A 1 202 ? -23.141 17.594 -1.541 1 94.5 202 ARG A C 1
ATOM 1579 O O . ARG A 1 202 ? -24.031 16.797 -1.865 1 94.5 202 ARG A O 1
ATOM 1586 N N . LEU A 1 203 ? -22.016 17.75 -2.18 1 94.81 203 LEU A N 1
ATOM 1587 C CA . LEU A 1 203 ? -21.75 16.906 -3.338 1 94.81 203 LEU A CA 1
ATOM 1588 C C . LEU A 1 203 ? -21.734 15.43 -2.938 1 94.81 203 LEU A C 1
ATOM 1590 O O . LEU A 1 203 ? -22.344 14.594 -3.607 1 94.81 203 LEU A O 1
ATOM 1594 N N . LEU A 1 204 ? -21.031 15.109 -1.871 1 97.12 204 LEU A N 1
ATOM 1595 C CA . LEU A 1 204 ? -20.938 13.734 -1.397 1 97.12 204 LEU A CA 1
ATOM 1596 C C . LEU A 1 204 ? -22.328 13.188 -1.052 1 97.12 204 LEU A C 1
ATOM 1598 O O . LEU A 1 204 ? -22.656 12.055 -1.421 1 97.12 204 LEU A O 1
ATOM 1602 N N . CYS A 1 205 ? -23.156 13.992 -0.433 1 96.56 205 CYS A N 1
ATOM 1603 C CA . CYS A 1 205 ? -24.469 13.547 0.008 1 96.56 205 CYS A CA 1
ATOM 1604 C C . CYS A 1 205 ? -25.391 13.32 -1.181 1 96.56 205 CYS A C 1
ATOM 1606 O O . CYS A 1 205 ? -26.328 12.508 -1.104 1 96.56 205 CYS A O 1
ATOM 1608 N N . ARG A 1 206 ? -25.141 13.992 -2.26 1 96.75 206 ARG A N 1
ATOM 1609 C CA . ARG A 1 206 ? -25.969 13.812 -3.447 1 96.75 206 ARG A CA 1
ATOM 1610 C C . ARG A 1 206 ? -25.75 12.438 -4.066 1 96.75 206 ARG A C 1
ATOM 1612 O O . ARG A 1 206 ? -26.703 11.797 -4.531 1 96.75 206 ARG A O 1
ATOM 1619 N N . VAL A 1 207 ? -24.516 11.969 -4.02 1 98 207 VAL A N 1
ATOM 1620 C CA . VAL A 1 207 ? -24.219 10.734 -4.734 1 98 207 VAL A CA 1
ATOM 1621 C C . VAL A 1 207 ? -24.219 9.562 -3.754 1 98 207 VAL A C 1
ATOM 1623 O O . VAL A 1 207 ? -24.297 8.398 -4.168 1 98 207 VAL A O 1
ATOM 1626 N N . PHE A 1 208 ? -24.109 9.82 -2.508 1 98.25 208 PHE A N 1
ATOM 1627 C CA . PHE A 1 208 ? -24.266 8.844 -1.432 1 98.25 208 PHE A CA 1
ATOM 1628 C C . PHE A 1 208 ? -25.406 9.242 -0.506 1 98.25 208 PHE A C 1
ATOM 1630 O O . PHE A 1 208 ? -25.172 9.719 0.608 1 98.25 208 PHE A O 1
ATOM 1637 N N . PRO A 1 209 ? -26.578 8.953 -0.807 1 96.75 209 PRO A N 1
ATOM 1638 C CA . PRO A 1 209 ? -27.75 9.531 -0.138 1 96.75 209 PRO A CA 1
ATOM 1639 C C . PRO A 1 209 ? -27.875 9.078 1.313 1 96.75 209 PRO A C 1
ATOM 1641 O O . PRO A 1 209 ? -28.484 9.773 2.127 1 96.75 209 PRO A O 1
ATOM 1644 N N . ASN A 1 210 ? -27.328 7.949 1.737 1 96.56 210 ASN A N 1
ATOM 1645 C CA . ASN A 1 210 ? -27.469 7.422 3.09 1 96.56 210 ASN A CA 1
ATOM 1646 C C . ASN A 1 210 ? -26.188 7.598 3.904 1 96.56 210 ASN A C 1
ATOM 1648 O O . ASN A 1 210 ? -26.047 6.996 4.969 1 96.56 210 ASN A O 1
ATOM 1652 N N . VAL A 1 211 ? -25.344 8.492 3.502 1 96.75 211 VAL A N 1
ATOM 1653 C CA . VAL A 1 211 ? -23.984 8.477 4.012 1 96.75 211 VAL A CA 1
ATOM 1654 C C . VAL A 1 211 ? -23.906 9.289 5.301 1 96.75 211 VAL A C 1
ATOM 1656 O O . VAL A 1 211 ? -24.547 10.328 5.426 1 96.75 211 VAL A O 1
ATOM 1659 N N . ARG A 1 212 ? -23.219 8.773 6.23 1 96.38 212 ARG A N 1
ATOM 1660 C CA . ARG A 1 212 ? -22.672 9.539 7.348 1 96.38 212 ARG A CA 1
ATOM 1661 C C . ARG A 1 212 ? -21.234 9.93 7.09 1 96.38 212 ARG A C 1
ATOM 1663 O O . ARG A 1 212 ? -20.391 9.062 6.816 1 96.38 212 ARG A O 1
ATOM 1670 N N . LEU A 1 213 ? -20.953 11.234 7.164 1 96.5 213 LEU A N 1
ATOM 1671 C CA . LEU A 1 213 ? -19.578 11.734 7.008 1 96.5 213 LEU A CA 1
ATOM 1672 C C . LEU A 1 213 ? -18.875 11.836 8.359 1 96.5 213 LEU A C 1
ATOM 1674 O O . LEU A 1 213 ? -19.469 12.32 9.328 1 96.5 213 LEU A O 1
ATOM 1678 N N . ALA A 1 214 ? -17.672 11.344 8.406 1 96.12 214 ALA A N 1
ATOM 1679 C CA . ALA A 1 214 ? -16.906 11.422 9.648 1 96.12 214 ALA A CA 1
ATOM 1680 C C . ALA A 1 214 ? -15.414 11.523 9.367 1 96.12 214 ALA A C 1
ATOM 1682 O O . ALA A 1 214 ? -14.922 10.977 8.375 1 96.12 214 ALA A O 1
ATOM 1683 N N . SER A 1 215 ? -14.727 12.289 10.242 1 96.25 215 SER A N 1
ATOM 1684 C CA . SER A 1 215 ? -13.273 12.242 10.227 1 96.25 215 SER A CA 1
ATOM 1685 C C . SER A 1 215 ? -12.75 10.914 10.758 1 96.25 215 SER A C 1
ATOM 1687 O O . SER A 1 215 ? -13.289 10.375 11.734 1 96.25 215 SER A O 1
ATOM 1689 N N . MET A 1 216 ? -11.719 10.398 10.141 1 95.75 216 MET A N 1
ATOM 1690 C CA . MET A 1 216 ? -11.102 9.188 10.664 1 95.75 216 MET A CA 1
ATOM 1691 C C . MET A 1 216 ? -10.242 9.492 11.883 1 95.75 216 MET A C 1
ATOM 1693 O O . MET A 1 216 ? -9.922 8.602 12.664 1 95.75 216 MET A O 1
ATOM 1697 N N . GLY A 1 217 ? -9.922 10.641 12.062 1 96.56 217 GLY A N 1
ATOM 1698 C CA . GLY A 1 217 ? -8.969 11.109 13.055 1 96.56 217 GLY A CA 1
ATOM 1699 C C . GLY A 1 217 ? -7.969 12.102 12.5 1 96.56 217 GLY A C 1
ATOM 1700 O O . GLY A 1 217 ? -7.973 12.398 11.305 1 96.56 217 GLY A O 1
ATOM 1701 N N . TYR A 1 218 ? -7.203 12.641 13.383 1 96.81 218 TYR A N 1
ATOM 1702 C CA . TYR A 1 218 ? -6.176 13.609 13.016 1 96.81 218 TYR A CA 1
ATOM 1703 C C . TYR A 1 218 ? -4.781 13.062 13.305 1 96.81 218 TYR A C 1
ATOM 1705 O O . TYR A 1 218 ? -4.449 12.773 14.453 1 96.81 218 TYR A O 1
ATOM 1713 N N . ALA A 1 219 ? -4.113 12.844 12.234 1 95.56 219 ALA A N 1
ATOM 1714 C CA . ALA A 1 219 ? -2.74 12.367 12.32 1 95.56 219 ALA A CA 1
ATOM 1715 C C . ALA A 1 219 ? -1.877 12.969 11.219 1 95.56 219 ALA A C 1
ATOM 1717 O O . ALA A 1 219 ? -2.398 13.539 10.258 1 95.56 219 ALA A O 1
ATOM 1718 N N . SER A 1 220 ? -0.603 12.93 11.406 1 91.5 220 SER A N 1
ATOM 1719 C CA . SER A 1 220 ? 0.37 13.32 10.391 1 91.5 220 SER A CA 1
ATOM 1720 C C . SER A 1 220 ? 1.589 12.406 10.414 1 91.5 220 SER A C 1
ATOM 1722 O O . SER A 1 220 ? 1.865 11.758 11.422 1 91.5 220 SER A O 1
ATOM 1724 N N . VAL A 1 221 ? 2.232 12.344 9.32 1 90 221 VAL A N 1
ATOM 1725 C CA . VAL A 1 221 ? 3.402 11.477 9.219 1 90 221 VAL A CA 1
ATOM 1726 C C . VAL A 1 221 ? 4.504 11.984 10.148 1 90 221 VAL A C 1
ATOM 1728 O O . VAL A 1 221 ? 5.297 11.203 10.672 1 90 221 VAL A O 1
ATOM 1731 N N . ASP A 1 222 ? 4.512 13.242 10.469 1 89.75 222 ASP A N 1
ATOM 1732 C CA . ASP A 1 222 ? 5.512 13.82 11.359 1 89.75 222 ASP A CA 1
ATOM 1733 C C . ASP A 1 222 ? 5.164 13.555 12.82 1 89.75 222 ASP A C 1
ATOM 1735 O O . ASP A 1 222 ? 5.902 12.859 13.523 1 89.75 222 ASP A O 1
ATOM 1739 N N . ALA A 1 223 ? 3.971 13.984 13.133 1 91.25 223 ALA A N 1
ATOM 1740 C CA . ALA A 1 223 ? 3.619 14.047 14.555 1 91.25 223 ALA A CA 1
ATOM 1741 C C . ALA A 1 223 ? 2.982 12.742 15.023 1 91.25 223 ALA A C 1
ATOM 1743 O O . ALA A 1 223 ? 2.92 12.469 16.219 1 91.25 223 ALA A O 1
ATOM 1744 N N . GLY A 1 224 ? 2.557 11.93 14.086 1 93.94 224 GLY A N 1
ATOM 1745 C CA . GLY A 1 224 ? 1.817 10.75 14.492 1 93.94 224 GLY A CA 1
ATOM 1746 C C . GLY A 1 224 ? 0.364 11.031 14.82 1 93.94 224 GLY A C 1
ATOM 1747 O O . GLY A 1 224 ? -0.314 11.75 14.078 1 93.94 224 GLY A O 1
ATOM 1748 N N . PHE A 1 225 ? -0.118 10.43 15.844 1 96.38 225 PHE A N 1
ATOM 1749 C CA . PHE A 1 225 ? -1.517 10.547 16.25 1 96.38 225 PHE A CA 1
ATOM 1750 C C . PHE A 1 225 ? -1.751 11.82 17.031 1 96.38 225 PHE A C 1
ATOM 1752 O O . PHE A 1 225 ? -1.143 12.023 18.094 1 96.38 225 PHE A O 1
ATOM 1759 N N . ILE A 1 226 ? -2.711 12.688 16.594 1 97 226 ILE A N 1
ATOM 1760 C CA . ILE A 1 226 ? -2.906 14 17.203 1 97 226 ILE A CA 1
ATOM 1761 C C . ILE A 1 226 ? -4.281 14.062 17.875 1 97 226 ILE A C 1
ATOM 1763 O O . ILE A 1 226 ? -4.422 14.594 18.969 1 97 226 ILE A O 1
ATOM 1767 N N . GLY A 1 227 ? -5.25 13.477 17.188 1 97.62 227 GLY A N 1
ATOM 1768 C CA . GLY A 1 227 ? -6.582 13.594 17.75 1 97.62 227 GLY A CA 1
ATOM 1769 C C . GLY A 1 227 ? -7.523 12.492 17.297 1 97.62 227 GLY A C 1
ATOM 1770 O O . GLY A 1 227 ? -7.48 12.062 16.141 1 97.62 227 GLY A O 1
ATOM 1771 N N . VAL A 1 228 ? -8.375 12.102 18.188 1 96.94 228 VAL A N 1
ATOM 1772 C CA . VAL A 1 228 ? -9.391 11.078 17.969 1 96.94 228 VAL A CA 1
ATOM 1773 C C . VAL A 1 228 ? -10.695 11.734 17.516 1 96.94 228 VAL A C 1
ATOM 1775 O O . VAL A 1 228 ? -11.062 12.805 18 1 96.94 228 VAL A O 1
ATOM 1778 N N . SER A 1 229 ? -11.312 11.094 16.547 1 95.56 229 SER A N 1
ATOM 1779 C CA . SER A 1 229 ? -12.672 11.484 16.188 1 95.56 229 SER A CA 1
ATOM 1780 C C . SER A 1 229 ? -13.688 10.445 16.656 1 95.56 229 SER A C 1
ATOM 1782 O O . SER A 1 229 ? -13.492 9.25 16.453 1 95.56 229 SER A O 1
ATOM 1784 N N . ASP A 1 230 ? -14.711 10.867 17.328 1 92.75 230 ASP A N 1
ATOM 1785 C CA . ASP A 1 230 ? -15.797 9.961 17.703 1 92.75 230 ASP A CA 1
ATOM 1786 C C . ASP A 1 230 ? -17.156 10.539 17.297 1 92.75 230 ASP A C 1
ATOM 1788 O O . ASP A 1 230 ? -17.219 11.57 16.625 1 92.75 230 ASP A O 1
ATOM 1792 N N . ARG A 1 231 ? -18.234 9.836 17.641 1 91.25 231 ARG A N 1
ATOM 1793 C CA . ARG A 1 231 ? -19.562 10.18 17.156 1 91.25 231 ARG A CA 1
ATOM 1794 C C . ARG A 1 231 ? -20.062 11.484 17.766 1 91.25 231 ARG A C 1
ATOM 1796 O O . ARG A 1 231 ? -20.984 12.102 17.266 1 91.25 231 ARG A O 1
ATOM 1803 N N . GLY A 1 232 ? -19.438 11.922 18.812 1 91 232 GLY A N 1
ATOM 1804 C CA . GLY A 1 232 ? -19.781 13.18 19.438 1 91 232 GLY A CA 1
ATOM 1805 C C . GLY A 1 232 ? -19.031 14.367 18.859 1 91 232 GLY A C 1
ATOM 1806 O O . GLY A 1 232 ? -19.328 15.516 19.203 1 91 232 GLY A O 1
ATOM 1807 N N . CYS A 1 233 ? -18.188 14.148 18 1 93.5 233 CYS A N 1
ATOM 1808 C CA . CYS A 1 233 ? -17.391 15.195 17.375 1 93.5 233 CYS A CA 1
ATOM 1809 C C . CYS A 1 233 ? -18.062 15.695 16.094 1 93.5 233 CYS A C 1
ATOM 1811 O O . CYS A 1 233 ? -18.547 14.898 15.289 1 93.5 233 CYS A O 1
ATOM 1813 N N . ALA A 1 234 ? -18.188 17.078 15.992 1 92.06 234 ALA A N 1
ATOM 1814 C CA . ALA A 1 234 ? -18.516 17.641 14.688 1 92.06 234 ALA A CA 1
ATOM 1815 C C . ALA A 1 234 ? -17.391 17.375 13.68 1 92.06 234 ALA A C 1
ATOM 1817 O O . ALA A 1 234 ? -16.312 16.922 14.055 1 92.06 234 ALA A O 1
ATOM 1818 N N . LEU A 1 235 ? -17.844 17.828 12.414 1 89.62 235 LEU A N 1
ATOM 1819 C CA . LEU A 1 235 ? -16.812 17.656 11.398 1 89.62 235 LEU A CA 1
ATOM 1820 C C . LEU A 1 235 ? -15.617 18.547 11.672 1 89.62 235 LEU A C 1
ATOM 1822 O O . LEU A 1 235 ? -15.781 19.75 11.938 1 89.62 235 LEU A O 1
ATOM 1826 N N . GLY A 1 236 ? -14.422 18.203 12 1 91.88 236 GLY A N 1
ATOM 1827 C CA . GLY A 1 236 ? -13.219 18.969 12.273 1 91.88 236 GLY A CA 1
ATOM 1828 C C . GLY A 1 236 ? -12.812 18.938 13.734 1 91.88 236 GLY A C 1
ATOM 1829 O O . GLY A 1 236 ? -11.773 19.484 14.109 1 91.88 236 GLY A O 1
ATOM 1830 N N . GLU A 1 237 ? -13.719 18.469 14.5 1 95.44 237 GLU A N 1
ATOM 1831 C CA . GLU A 1 237 ? -13.414 18.344 15.922 1 95.44 237 GLU A CA 1
ATOM 1832 C C . GLU A 1 237 ? -12.742 17 16.219 1 95.44 237 GLU A C 1
ATOM 1834 O O . GLU A 1 237 ? -13.023 16 15.578 1 95.44 237 GLU A O 1
ATOM 1839 N N . HIS A 1 238 ? -11.883 17.062 17.156 1 97.38 238 HIS A N 1
ATOM 1840 C CA . HIS A 1 238 ? -11.172 15.883 17.609 1 97.38 238 HIS A CA 1
ATOM 1841 C C . HIS A 1 238 ? -10.945 15.93 19.125 1 97.38 238 HIS A C 1
ATOM 1843 O O . HIS A 1 238 ? -11.031 17 19.734 1 97.38 238 HIS A O 1
ATOM 1849 N N . ARG A 1 239 ? -10.734 14.805 19.688 1 97.75 239 ARG A N 1
ATOM 1850 C CA . ARG A 1 239 ? -10.414 14.688 21.109 1 97.75 239 ARG A CA 1
ATOM 1851 C C . ARG A 1 239 ? -8.961 14.258 21.312 1 97.75 239 ARG A C 1
ATOM 1853 O O . ARG A 1 239 ? -8.445 13.43 20.547 1 97.75 239 ARG A O 1
ATOM 1860 N N . VAL A 1 240 ? -8.406 14.781 22.312 1 96.94 240 VAL A N 1
ATOM 1861 C CA . VAL A 1 240 ? -7.035 14.414 22.656 1 96.94 240 VAL A CA 1
ATOM 1862 C C . VAL A 1 240 ? -7.016 13 23.234 1 96.94 240 VAL A C 1
ATOM 1864 O O . VAL A 1 240 ? -7.895 12.633 24.016 1 96.94 240 VAL A O 1
ATOM 1867 N N . LEU A 1 241 ? -6.078 12.195 22.781 1 95.81 241 LEU A N 1
ATOM 1868 C CA . LEU A 1 241 ? -5.758 10.945 23.453 1 95.81 241 LEU A CA 1
ATOM 1869 C C . LEU A 1 241 ? -4.535 11.109 24.344 1 95.81 241 LEU A C 1
ATOM 1871 O O . LEU A 1 241 ? -3.404 10.906 23.906 1 95.81 241 LEU A O 1
ATOM 1875 N N . GLU A 1 242 ? -4.73 11.281 25.547 1 92.62 242 GLU A N 1
ATOM 1876 C CA . GLU A 1 242 ? -3.719 11.758 26.5 1 92.62 242 GLU A CA 1
ATOM 1877 C C . GLU A 1 242 ? -2.584 10.742 26.641 1 92.62 242 GLU A C 1
ATOM 1879 O O . GLU A 1 242 ? -1.437 11.125 26.875 1 92.62 242 GLU A O 1
ATOM 1884 N N . ARG A 1 243 ? -2.875 9.492 26.469 1 91.25 243 ARG A N 1
ATOM 1885 C CA . ARG A 1 243 ? -1.841 8.477 26.656 1 91.25 243 ARG A CA 1
ATOM 1886 C C . ARG A 1 243 ? -0.89 8.453 25.469 1 91.25 243 ARG A C 1
ATOM 1888 O O . ARG A 1 243 ? 0.198 7.879 25.547 1 91.25 243 ARG A O 1
ATOM 1895 N N . HIS A 1 244 ? -1.273 9.117 24.375 1 94.44 244 HIS A N 1
ATOM 1896 C CA . HIS A 1 244 ? -0.478 9.039 23.156 1 94.44 244 HIS A CA 1
ATOM 1897 C C . HIS A 1 244 ? 0.256 10.352 22.891 1 94.44 244 HIS A C 1
ATOM 1899 O O . HIS A 1 244 ? 1.402 10.352 22.438 1 94.44 244 HIS A O 1
ATOM 1905 N N . SER A 1 245 ? -0.404 11.453 23.094 1 94.25 245 SER A N 1
ATOM 1906 C CA . SER A 1 245 ? 0.184 12.75 22.797 1 94.25 245 SER A CA 1
ATOM 1907 C C . SER A 1 245 ? -0.369 13.828 23.719 1 94.25 245 SER A C 1
ATOM 1909 O O . SER A 1 245 ? -1.477 13.695 24.25 1 94.25 245 SER A O 1
ATOM 1911 N N . VAL A 1 246 ? 0.462 14.836 23.891 1 94.88 246 VAL A N 1
ATOM 1912 C CA . VAL A 1 246 ? 0.015 16.062 24.531 1 94.88 246 VAL A CA 1
ATOM 1913 C C . VAL A 1 246 ? -0.229 17.141 23.469 1 94.88 246 VAL A C 1
ATOM 1915 O O . VAL A 1 246 ? 0.646 17.422 22.656 1 94.88 246 VAL A O 1
ATOM 1918 N N . VAL A 1 247 ? -1.425 17.688 23.531 1 96.5 247 VAL A N 1
ATOM 1919 C CA . VAL A 1 247 ? -1.801 18.719 22.562 1 96.5 247 VAL A CA 1
ATOM 1920 C C . VAL A 1 247 ? -1.871 20.078 23.266 1 96.5 247 VAL A C 1
ATOM 1922 O O . VAL A 1 247 ? -2.418 20.188 24.359 1 96.5 247 VAL A O 1
ATOM 1925 N N . GLU A 1 248 ? -1.223 21.031 22.672 1 96.81 248 GLU A N 1
ATOM 1926 C CA . GLU A 1 248 ? -1.283 22.406 23.156 1 96.81 248 GLU A CA 1
ATOM 1927 C C . GLU A 1 248 ? -1.763 23.359 22.047 1 96.81 248 GLU A C 1
ATOM 1929 O O . GLU A 1 248 ? -1.553 23.094 20.859 1 96.81 248 GLU A O 1
ATOM 1934 N N . ILE A 1 249 ? -2.457 24.328 22.484 1 97.75 249 ILE A N 1
ATOM 1935 C CA . ILE A 1 249 ? -2.781 25.453 21.625 1 97.75 249 ILE A CA 1
ATOM 1936 C C . ILE A 1 249 ? -2.088 26.703 22.125 1 97.75 249 ILE A C 1
ATOM 1938 O O . ILE A 1 249 ? -2.303 27.125 23.266 1 97.75 249 ILE A O 1
ATOM 1942 N N . ILE A 1 250 ? -1.29 27.297 21.25 1 96.5 250 ILE A N 1
ATOM 1943 C CA . ILE A 1 250 ? -0.379 28.344 21.688 1 96.5 250 ILE A CA 1
ATOM 1944 C C . ILE A 1 250 ? -0.731 29.656 20.984 1 96.5 250 ILE A C 1
ATOM 1946 O O . ILE A 1 250 ? -1.033 29.672 19.781 1 96.5 250 ILE A O 1
ATOM 1950 N N . ASP A 1 251 ? -0.707 30.688 21.734 1 92.94 251 ASP A N 1
ATOM 1951 C CA . ASP A 1 251 ? -0.825 32.031 21.156 1 92.94 251 ASP A CA 1
ATOM 1952 C C . ASP A 1 251 ? 0.416 32.375 20.328 1 92.94 251 ASP A C 1
ATOM 1954 O O . ASP A 1 251 ? 1.521 32.438 20.875 1 92.94 251 ASP A O 1
ATOM 1958 N N . GLU A 1 252 ? 0.268 32.594 19.141 1 84.69 252 GLU A N 1
ATOM 1959 C CA . GLU A 1 252 ? 1.392 32.75 18.219 1 84.69 252 GLU A CA 1
ATOM 1960 C C . GLU A 1 252 ? 2.146 34.062 18.516 1 84.69 252 GLU A C 1
ATOM 1962 O O . GLU A 1 252 ? 3.316 34.188 18.156 1 84.69 252 GLU A O 1
ATOM 1967 N N . GLN A 1 253 ? 1.549 35 19.156 1 82.56 253 GLN A N 1
ATOM 1968 C CA . GLN A 1 253 ? 2.178 36.281 19.438 1 82.56 253 GLN A CA 1
ATOM 1969 C C . GLN A 1 253 ? 2.924 36.25 20.766 1 82.56 253 GLN A C 1
ATOM 1971 O O . GLN A 1 253 ? 4.062 36.719 20.859 1 82.56 253 GLN A O 1
ATOM 1976 N N . THR A 1 254 ? 2.213 35.688 21.75 1 87 254 THR A N 1
ATOM 1977 C CA . THR A 1 254 ? 2.787 35.75 23.078 1 87 254 THR A CA 1
ATOM 1978 C C . THR A 1 254 ? 3.584 34.5 23.391 1 87 254 THR A C 1
ATOM 1980 O O . THR A 1 254 ? 4.441 34.469 24.266 1 87 254 THR A O 1
ATOM 1983 N N . GLY A 1 255 ? 3.184 33.438 22.688 1 89.81 255 GLY A N 1
ATOM 1984 C CA . GLY A 1 255 ? 3.822 32.156 22.969 1 89.81 255 GLY A CA 1
ATOM 1985 C C . GLY A 1 255 ? 3.215 31.438 24.156 1 89.81 255 GLY A C 1
ATOM 1986 O O . GLY A 1 255 ? 3.67 30.344 24.531 1 89.81 255 GLY A O 1
ATOM 1987 N N . GLU A 1 256 ? 2.203 31.984 24.703 1 93.44 256 GLU A N 1
ATOM 1988 C CA . GLU A 1 256 ? 1.575 31.391 25.891 1 93.44 256 GLU A CA 1
ATOM 1989 C C . GLU A 1 256 ? 0.536 30.344 25.5 1 93.44 256 GLU A C 1
ATOM 1991 O O . GLU A 1 256 ? -0.116 30.469 24.453 1 93.44 256 GLU A O 1
ATOM 1996 N N . ALA A 1 257 ? 0.409 29.375 26.391 1 95.38 257 ALA A N 1
ATOM 1997 C CA . ALA A 1 257 ? -0.609 28.344 26.156 1 95.38 257 ALA A CA 1
ATOM 1998 C C . ALA A 1 257 ? -2.012 28.922 26.359 1 95.38 257 ALA A C 1
ATOM 2000 O O . ALA A 1 257 ? -2.27 29.625 27.328 1 95.38 257 ALA A O 1
ATOM 2001 N N . ILE A 1 258 ? -2.848 28.594 25.438 1 97.06 258 ILE A N 1
ATOM 2002 C CA . ILE A 1 258 ? -4.246 29 25.516 1 97.06 258 ILE A CA 1
ATOM 2003 C C . ILE A 1 258 ? -5.062 27.922 26.219 1 97.06 258 ILE A C 1
ATOM 2005 O O . ILE A 1 258 ? -5.07 26.766 25.781 1 97.06 258 ILE A O 1
ATOM 2009 N N . ARG A 1 259 ? -5.805 28.25 27.25 1 95.88 259 ARG A N 1
ATOM 2010 C CA . ARG A 1 259 ? -6.637 27.297 27.984 1 95.88 259 ARG A CA 1
ATOM 2011 C C . ARG A 1 259 ? -8.117 27.594 27.766 1 95.88 259 ARG A C 1
ATOM 2013 O O . ARG A 1 259 ? -8.953 26.703 27.922 1 95.88 259 ARG A O 1
ATOM 2020 N N . GLN A 1 260 ? -8.344 28.781 27.406 1 95.75 260 GLN A N 1
ATOM 2021 C CA . GLN A 1 260 ? -9.727 29.219 27.203 1 95.75 260 GLN A CA 1
ATOM 2022 C C . GLN A 1 260 ? -10.344 28.547 25.984 1 95.75 260 GLN A C 1
ATOM 2024 O O . GLN A 1 260 ? -9.68 28.359 24.969 1 95.75 260 GLN A O 1
ATOM 2029 N N . SER A 1 261 ? -11.617 28.234 26.141 1 96.5 261 SER A N 1
ATOM 2030 C CA . SER A 1 261 ? -12.344 27.672 25.016 1 96.5 261 SER A CA 1
ATOM 2031 C C . SER A 1 261 ? -12.547 28.719 23.906 1 96.5 261 SER A C 1
ATOM 2033 O O . SER A 1 261 ? -12.656 29.906 24.188 1 96.5 261 SER A O 1
ATOM 2035 N N . ASP A 1 262 ? -12.508 28.281 22.703 1 95.69 262 ASP A N 1
ATOM 2036 C CA . ASP A 1 262 ? -12.906 29.016 21.5 1 95.69 262 ASP A CA 1
ATOM 2037 C C . ASP A 1 262 ? -11.906 30.125 21.188 1 95.69 262 ASP A C 1
ATOM 2039 O O . ASP A 1 262 ? -12.258 31.094 20.516 1 95.69 262 ASP A O 1
ATOM 2043 N N . ARG A 1 263 ? -10.758 30.062 21.766 1 96.12 263 ARG A N 1
ATOM 2044 C CA . ARG A 1 263 ? -9.68 30.969 21.406 1 96.12 263 ARG A CA 1
ATOM 2045 C C . ARG A 1 263 ? -8.688 30.297 20.453 1 96.12 263 ARG A C 1
ATOM 2047 O O . ARG A 1 263 ? -8.039 29.328 20.828 1 96.12 263 ARG A O 1
ATOM 2054 N N . PRO A 1 264 ? -8.586 30.828 19.281 1 94.38 264 PRO A N 1
ATOM 2055 C CA . PRO A 1 264 ? -7.723 30.188 18.281 1 94.38 264 PRO A CA 1
ATOM 2056 C C . PRO A 1 264 ? -6.238 30.359 18.594 1 94.38 264 PRO A C 1
ATOM 2058 O O . PRO A 1 264 ? -5.832 31.375 19.156 1 94.38 264 PRO A O 1
ATOM 2061 N N . GLY A 1 265 ? -5.445 29.453 18.203 1 95.88 265 GLY A N 1
ATOM 2062 C CA . GLY A 1 265 ? -3.996 29.5 18.297 1 95.88 265 GLY A CA 1
ATOM 2063 C C . GLY A 1 265 ? -3.312 28.406 17.484 1 95.88 265 GLY A C 1
ATOM 2064 O O . GLY A 1 265 ? -3.967 27.688 16.719 1 95.88 265 GLY A O 1
ATOM 2065 N N . LEU A 1 266 ? -2.008 28.406 17.609 1 95.62 266 LEU A N 1
ATOM 2066 C CA . LEU A 1 266 ? -1.188 27.422 16.906 1 95.62 266 LEU A CA 1
ATOM 2067 C C . LEU A 1 266 ? -1.263 26.062 17.594 1 95.62 266 LEU A C 1
ATOM 2069 O O . LEU A 1 266 ? -1.058 25.969 18.812 1 95.62 266 LEU A O 1
ATOM 2073 N N . LEU A 1 267 ? -1.572 25.016 16.828 1 96.62 267 LEU A N 1
ATOM 2074 C CA . LEU A 1 267 ? -1.607 23.672 17.375 1 96.62 267 LEU A CA 1
ATOM 2075 C C . LEU A 1 267 ? -0.2 23.094 17.5 1 96.62 267 LEU A C 1
ATOM 2077 O O . LEU A 1 267 ? 0.536 23.031 16.516 1 96.62 267 LEU A O 1
ATOM 2081 N N . VAL A 1 268 ? 0.167 22.703 18.703 1 96.75 268 VAL A N 1
ATOM 2082 C CA . VAL A 1 268 ? 1.485 22.172 19.016 1 96.75 268 VAL A CA 1
ATOM 2083 C C . VAL A 1 268 ? 1.338 20.797 19.688 1 96.75 268 VAL A C 1
ATOM 2085 O O . VAL A 1 268 ? 0.453 20.609 20.531 1 96.75 268 VAL A O 1
ATOM 2088 N N . VAL A 1 269 ? 2.219 19.844 19.281 1 96.75 269 VAL A N 1
ATOM 2089 C CA . VAL A 1 269 ? 2.035 18.484 19.766 1 96.75 269 VAL A CA 1
ATOM 2090 C C . VAL A 1 269 ? 3.348 17.953 20.344 1 96.75 269 VAL A C 1
ATOM 2092 O O . VAL A 1 269 ? 4.422 18.234 19.797 1 96.75 269 VAL A O 1
ATOM 2095 N N . THR A 1 270 ? 3.277 17.281 21.438 1 96.56 270 THR A N 1
ATOM 2096 C CA . THR A 1 270 ? 4.336 16.422 21.969 1 96.56 270 THR A CA 1
ATOM 2097 C C . THR A 1 270 ? 3.93 14.953 21.906 1 96.56 270 THR A C 1
ATOM 2099 O O . THR A 1 270 ? 2.967 14.539 22.562 1 96.56 270 THR A O 1
ATOM 2102 N N . ASN A 1 271 ? 4.605 14.227 21.109 1 96.38 271 ASN A N 1
ATOM 2103 C CA . ASN A 1 271 ? 4.32 12.805 20.984 1 96.38 271 ASN A CA 1
ATOM 2104 C C . ASN A 1 271 ? 5.012 12 22.094 1 96.38 271 ASN A C 1
ATOM 2106 O O . ASN A 1 271 ? 6.227 12.094 22.25 1 96.38 271 ASN A O 1
ATOM 2110 N N . LEU A 1 272 ? 4.289 11.125 22.781 1 94.88 272 LEU A N 1
ATOM 2111 C CA . LEU A 1 272 ? 4.816 10.461 23.969 1 94.88 272 LEU A CA 1
ATOM 2112 C C . LEU A 1 272 ? 5.328 9.062 23.625 1 94.88 272 LEU A C 1
ATOM 2114 O O . LEU A 1 272 ? 5.941 8.398 24.469 1 94.88 272 LEU A O 1
ATOM 2118 N N . THR A 1 273 ? 5.133 8.625 22.375 1 93.81 273 THR A N 1
ATOM 2119 C CA . THR A 1 273 ? 5.434 7.234 22.047 1 93.81 273 THR A CA 1
ATOM 2120 C C . THR A 1 273 ? 6.609 7.148 21.078 1 93.81 273 THR A C 1
ATOM 2122 O O . THR A 1 273 ? 7.148 6.066 20.844 1 93.81 273 THR A O 1
ATOM 2125 N N . ARG A 1 274 ? 7.035 8.242 20.562 1 95.19 274 ARG A N 1
ATOM 2126 C CA . ARG A 1 274 ? 8.148 8.25 19.625 1 95.19 274 ARG A CA 1
ATOM 2127 C C . ARG A 1 274 ? 9.453 8.609 20.312 1 95.19 274 ARG A C 1
ATOM 2129 O O . ARG A 1 274 ? 9.578 9.688 20.906 1 95.19 274 ARG A O 1
ATOM 2136 N N . ARG A 1 275 ? 10.453 7.758 20.219 1 95.75 275 ARG A N 1
ATOM 2137 C CA . ARG A 1 275 ? 11.734 7.98 20.891 1 95.75 275 ARG A CA 1
ATOM 2138 C C . ARG A 1 275 ? 12.867 8.086 19.875 1 95.75 275 ARG A C 1
ATOM 2140 O O . ARG A 1 275 ? 13.875 8.758 20.141 1 95.75 275 ARG A O 1
ATOM 2147 N N . LEU A 1 276 ? 12.734 7.406 18.75 1 97.06 276 LEU A N 1
ATOM 2148 C CA . LEU A 1 276 ? 13.773 7.473 17.719 1 97.06 276 LEU A CA 1
ATOM 2149 C C . LEU A 1 276 ? 13.852 8.867 17.125 1 97.06 276 LEU A C 1
ATOM 2151 O O . LEU A 1 276 ? 14.945 9.414 16.953 1 97.06 276 LEU A O 1
ATOM 2155 N N . MET A 1 277 ? 12.734 9.398 16.75 1 97 277 MET A N 1
ATOM 2156 C CA . MET A 1 277 ? 12.547 10.758 16.25 1 97 277 MET A CA 1
ATOM 2157 C C . MET A 1 277 ? 11.586 11.539 17.125 1 97 277 MET A C 1
ATOM 2159 O O . MET A 1 277 ? 10.414 11.711 16.781 1 97 277 MET A O 1
ATOM 2163 N N . PRO A 1 278 ? 12.148 12.07 18.219 1 96.94 278 PRO A N 1
ATOM 2164 C CA . PRO A 1 278 ? 11.258 12.727 19.188 1 96.94 278 PRO A CA 1
ATOM 2165 C C . PRO A 1 278 ? 10.633 14 18.641 1 96.94 278 PRO A C 1
ATOM 2167 O O . PRO A 1 278 ? 11.281 14.742 17.891 1 96.94 278 PRO A O 1
ATOM 2170 N N . LEU A 1 279 ? 9.43 14.211 18.938 1 96.69 279 LEU A N 1
ATOM 2171 C CA . LEU A 1 279 ? 8.703 15.445 18.672 1 96.69 279 LEU A CA 1
ATOM 2172 C C . LEU A 1 279 ? 8.141 16.031 19.953 1 96.69 279 LEU A C 1
ATOM 2174 O O . LEU A 1 279 ? 7.098 15.602 20.453 1 96.69 279 LEU A O 1
ATOM 2178 N N . ILE A 1 280 ? 8.82 17.047 20.453 1 96.75 280 ILE A N 1
ATOM 2179 C CA . ILE A 1 280 ? 8.461 17.703 21.719 1 96.75 280 ILE A CA 1
ATOM 2180 C C . ILE A 1 280 ? 8.086 19.156 21.453 1 96.75 280 ILE A C 1
ATOM 2182 O O . ILE A 1 280 ? 8.945 19.969 21.078 1 96.75 280 ILE A O 1
ATOM 2186 N N . ARG A 1 281 ? 6.77 19.438 21.656 1 96.44 281 ARG A N 1
ATOM 2187 C CA . ARG A 1 281 ? 6.18 20.734 21.359 1 96.44 281 ARG A CA 1
ATOM 2188 C C . ARG A 1 281 ? 6.418 21.141 19.906 1 96.44 281 ARG A C 1
ATOM 2190 O O . ARG A 1 281 ? 6.941 22.219 19.641 1 96.44 281 ARG A O 1
ATOM 2197 N N . TYR A 1 282 ? 6.051 20.297 19.062 1 96.06 282 TYR A N 1
ATOM 2198 C CA . TYR A 1 282 ? 6.191 20.438 17.625 1 96.06 282 TYR A CA 1
ATOM 2199 C C . TYR A 1 282 ? 4.984 21.141 17.016 1 96.06 282 TYR A C 1
ATOM 2201 O O . TYR A 1 282 ? 3.852 20.672 17.156 1 96.06 282 TYR A O 1
ATOM 2209 N N . PRO A 1 283 ? 5.203 22.344 16.406 1 95.12 283 PRO A N 1
ATOM 2210 C CA . PRO A 1 283 ? 4.09 22.969 15.688 1 95.12 283 PRO A CA 1
ATOM 2211 C C . PRO A 1 283 ? 3.678 22.188 14.438 1 95.12 283 PRO A C 1
ATOM 2213 O O . PRO A 1 283 ? 4.477 22.031 13.508 1 95.12 283 PRO A O 1
ATOM 2216 N N . VAL A 1 284 ? 2.441 21.75 14.344 1 93.06 284 VAL A N 1
ATOM 2217 C CA . VAL A 1 284 ? 2.02 20.875 13.258 1 93.06 284 VAL A CA 1
ATOM 2218 C C . VAL A 1 284 ? 1.568 21.703 12.062 1 93.06 284 VAL A C 1
ATOM 2220 O O . VAL A 1 284 ? 1.294 21.172 10.984 1 93.06 284 VAL A O 1
ATOM 2223 N N . GLY A 1 285 ? 1.447 22.969 12.211 1 90.88 285 GLY A N 1
ATOM 2224 C CA . GLY A 1 285 ? 1.144 23.844 11.094 1 90.88 285 GLY A CA 1
ATOM 2225 C C . GLY A 1 285 ? -0.329 24.203 10.992 1 90.88 285 GLY A C 1
ATOM 2226 O O . GLY A 1 285 ? -0.731 24.969 10.117 1 90.88 285 GLY A O 1
ATOM 2227 N N . ASP A 1 286 ? -1.158 23.781 11.883 1 93.44 286 ASP A N 1
ATOM 2228 C CA . ASP A 1 286 ? -2.592 24.062 11.906 1 93.44 286 ASP A CA 1
ATOM 2229 C C . ASP A 1 286 ? -2.955 24.953 13.086 1 93.44 286 ASP A C 1
ATOM 2231 O O . ASP A 1 286 ? -2.25 24.984 14.102 1 93.44 286 ASP A O 1
ATOM 2235 N N . ARG A 1 287 ? -4.016 25.703 12.883 1 94.69 287 ARG A N 1
ATOM 2236 C CA . ARG A 1 287 ? -4.637 26.438 13.984 1 94.69 287 ARG A CA 1
ATOM 2237 C C . ARG A 1 287 ? -5.816 25.672 14.562 1 94.69 287 ARG A C 1
ATOM 2239 O O . ARG A 1 287 ? -6.469 24.891 13.852 1 94.69 287 ARG A O 1
ATOM 2246 N N . ALA A 1 288 ? -6.02 25.828 15.836 1 96.81 288 ALA A N 1
ATOM 2247 C CA . ALA A 1 288 ? -7.113 25.125 16.516 1 96.81 288 ALA A CA 1
ATOM 2248 C C . ALA A 1 288 ? -7.598 25.922 17.719 1 96.81 288 ALA A C 1
ATOM 2250 O O . ALA A 1 288 ? -7.004 26.938 18.094 1 96.81 288 ALA A O 1
ATOM 2251 N N . CYS A 1 289 ? -8.719 25.562 18.297 1 97.44 289 CYS A N 1
ATOM 2252 C CA . CYS A 1 289 ? -9.219 26.078 19.562 1 97.44 289 CYS A CA 1
ATOM 2253 C C . CYS A 1 289 ? -9.859 24.969 20.391 1 97.44 289 CYS A C 1
ATOM 2255 O O . CYS A 1 289 ? -10.352 23.984 19.828 1 97.44 289 CYS A O 1
ATOM 2257 N N . TRP A 1 290 ? -9.789 25.094 21.672 1 98 290 TRP A N 1
ATOM 2258 C CA . TRP A 1 290 ? -10.484 24.172 22.562 1 98 290 TRP A CA 1
ATOM 2259 C C . TRP A 1 290 ? -11.992 24.375 22.484 1 98 290 TRP A C 1
ATOM 2261 O O . TRP A 1 290 ? -12.469 25.5 22.344 1 98 290 TRP A O 1
ATOM 2271 N N . ARG A 1 291 ? -12.719 23.25 22.609 1 96.81 291 ARG A N 1
ATOM 2272 C CA . ARG A 1 291 ? -14.172 23.328 22.562 1 96.81 291 ARG A CA 1
ATOM 2273 C C . ARG A 1 291 ? -14.797 23 23.906 1 96.81 291 ARG A C 1
ATOM 2275 O O . ARG A 1 291 ? -16.016 23.125 24.078 1 96.81 291 ARG A O 1
ATOM 2282 N N . GLU A 1 292 ? -13.945 22.594 24.828 1 97.31 292 GLU A N 1
ATOM 2283 C CA . GLU A 1 292 ? -14.406 22.203 26.156 1 97.31 292 GLU A CA 1
ATOM 2284 C C . GLU A 1 292 ? -13.539 22.828 27.25 1 97.31 292 GLU A C 1
ATOM 2286 O O . GLU A 1 292 ? -12.422 23.281 26.984 1 97.31 292 GLU A O 1
ATOM 2291 N N . PRO A 1 293 ? -14.016 22.875 28.5 1 96.5 293 PRO A N 1
ATOM 2292 C CA . PRO A 1 293 ? -13.234 23.469 29.594 1 96.5 293 PRO A CA 1
ATOM 2293 C C . PRO A 1 293 ? -11.961 22.688 29.906 1 96.5 293 PRO A C 1
ATOM 2295 O O . PRO A 1 293 ? -11.852 21.516 29.562 1 96.5 293 PRO A O 1
ATOM 2298 N N . PRO A 1 294 ? -10.977 23.328 30.5 1 93.56 294 PRO A N 1
ATOM 2299 C CA . PRO A 1 294 ? -9.641 22.766 30.719 1 93.56 294 PRO A CA 1
ATOM 2300 C C . PRO A 1 294 ? -9.672 21.484 31.531 1 93.56 294 PRO A C 1
ATOM 2302 O O . PRO A 1 294 ? -8.805 20.625 31.375 1 93.56 294 PRO A O 1
ATOM 2305 N N . GLU A 1 295 ? -10.633 21.25 32.344 1 92.25 295 GLU A N 1
ATOM 2306 C CA . GLU A 1 295 ? -10.648 20.094 33.25 1 92.25 295 GLU A CA 1
ATOM 2307 C C . GLU A 1 295 ? -11.242 18.859 32.594 1 92.25 295 GLU A C 1
ATOM 2309 O O . GLU A 1 295 ? -11.195 17.766 33.125 1 92.25 295 GLU A O 1
ATOM 2314 N N . THR A 1 296 ? -11.688 19.047 31.344 1 94.75 296 THR A N 1
ATOM 2315 C CA . THR A 1 296 ? -12.312 17.922 30.641 1 94.75 296 THR A CA 1
ATOM 2316 C C . THR A 1 296 ? -11.258 16.906 30.203 1 94.75 296 THR A C 1
ATOM 2318 O O . THR A 1 296 ? -10.289 17.25 29.531 1 94.75 296 THR A O 1
ATOM 2321 N N . PRO A 1 297 ? -11.453 15.648 30.656 1 94.19 297 PRO A N 1
ATOM 2322 C CA . PRO A 1 297 ? -10.539 14.625 30.156 1 94.19 297 PRO A CA 1
ATOM 2323 C C . PRO A 1 297 ? -10.633 14.445 28.641 1 94.19 297 PRO A C 1
ATOM 2325 O O . PRO A 1 297 ? -11.719 14.531 28.078 1 94.19 297 PRO A O 1
ATOM 2328 N N . ASN A 1 298 ? -9.477 14.156 28.016 1 95.62 298 ASN A N 1
ATOM 2329 C CA . ASN A 1 298 ? -9.461 14 26.562 1 95.62 298 ASN A CA 1
ATOM 2330 C C . ASN A 1 298 ? -10.18 15.156 25.875 1 95.62 298 ASN A C 1
ATOM 2332 O O . ASN A 1 298 ? -11.07 14.938 25.047 1 95.62 298 ASN A O 1
ATOM 2336 N N . ARG A 1 299 ? -9.727 16.312 26.234 1 96.94 299 ARG A N 1
ATOM 2337 C CA . ARG A 1 299 ? -10.383 17.562 25.859 1 96.94 299 ARG A CA 1
ATOM 2338 C C . ARG A 1 299 ? -10.539 17.672 24.359 1 96.94 299 ARG A C 1
ATOM 2340 O O . ARG A 1 299 ? -9.617 17.344 23.609 1 96.94 299 ARG A O 1
ATOM 2347 N N . LYS A 1 300 ? -11.719 18.172 23.938 1 97.5 300 LYS A N 1
ATOM 2348 C CA . LYS A 1 300 ? -12.047 18.312 22.516 1 97.5 300 LYS A CA 1
ATOM 2349 C C . LYS A 1 300 ? -11.492 19.609 21.953 1 97.5 300 LYS A C 1
ATOM 2351 O O . LYS A 1 300 ? -11.547 20.656 22.625 1 97.5 300 LYS A O 1
ATOM 2356 N N . PHE A 1 301 ? -10.969 19.562 20.75 1 97.56 301 PHE A N 1
ATOM 2357 C CA . PHE A 1 301 ? -10.531 20.766 20.031 1 97.56 301 PHE A CA 1
ATOM 2358 C C . PHE A 1 301 ? -11.023 20.734 18.594 1 97.56 301 PHE A C 1
ATOM 2360 O O . PHE A 1 301 ? -11.406 19.688 18.078 1 97.56 301 PHE A O 1
ATOM 2367 N N . ALA A 1 302 ? -11.078 21.875 17.969 1 96.88 302 ALA A N 1
ATOM 2368 C CA . ALA A 1 302 ? -11.508 22.031 16.594 1 96.88 302 ALA A CA 1
ATOM 2369 C C . ALA A 1 302 ? -10.406 22.641 15.734 1 96.88 302 ALA A C 1
ATOM 2371 O O . ALA A 1 302 ? -9.703 23.547 16.188 1 96.88 302 ALA A O 1
ATOM 2372 N N . LEU A 1 303 ? -10.25 22.156 14.57 1 95.5 303 LEU A N 1
ATOM 2373 C CA . LEU A 1 303 ? -9.305 22.719 13.609 1 95.5 303 LEU A CA 1
ATOM 2374 C C . LEU A 1 303 ? -9.867 23.984 12.984 1 95.5 303 LEU A C 1
ATOM 2376 O O . LEU A 1 303 ? -11.062 24.062 12.695 1 95.5 303 LEU A O 1
ATOM 2380 N N . LEU A 1 304 ? -8.977 24.984 12.781 1 93 304 LEU A N 1
ATOM 2381 C CA . LEU A 1 304 ? -9.438 26.281 12.289 1 93 304 LEU A CA 1
ATOM 2382 C C . LEU A 1 304 ? -8.617 26.719 11.078 1 93 304 LEU A C 1
ATOM 2384 O O . LEU A 1 304 ? -8.562 27.922 10.766 1 93 304 LEU A O 1
ATOM 2388 N N . GLY A 1 305 ? -7.902 25.812 10.492 1 91.12 305 GLY A N 1
ATOM 2389 C CA . GLY A 1 305 ? -7.168 26.172 9.289 1 91.12 305 GLY A CA 1
ATOM 2390 C C . GLY A 1 305 ? -5.664 26.125 9.469 1 91.12 305 GLY A C 1
ATOM 2391 O O . GLY A 1 305 ? -5.172 25.688 10.508 1 91.12 305 GLY A O 1
ATOM 2392 N N . ARG A 1 306 ? -4.984 26.625 8.414 1 89.25 306 ARG A N 1
ATOM 2393 C CA . ARG A 1 306 ? -3.527 26.594 8.391 1 89.25 306 ARG A CA 1
ATOM 2394 C C . ARG A 1 306 ? -2.943 27.812 9.094 1 89.25 306 ARG A C 1
ATOM 2396 O O . ARG A 1 306 ? -3.525 28.891 9.055 1 89.25 306 ARG A O 1
ATOM 2403 N N . SER A 1 307 ? -1.812 27.562 9.664 1 87.69 307 SER A N 1
ATOM 2404 C CA . SER A 1 307 ? -1.132 28.656 10.336 1 87.69 307 SER A CA 1
ATOM 2405 C C . SER A 1 307 ? -0.402 29.547 9.328 1 87.69 307 SER A C 1
ATOM 2407 O O . SER A 1 307 ? 0.179 29.047 8.359 1 87.69 307 SER A O 1
ATOM 2409 N N . ALA A 1 308 ? -0.345 30.75 9.656 1 80.75 308 ALA A N 1
ATOM 2410 C CA . ALA A 1 308 ? 0.292 31.734 8.781 1 80.75 308 ALA A CA 1
ATOM 2411 C C . ALA A 1 308 ? 1.801 31.516 8.719 1 80.75 308 ALA A C 1
ATOM 2413 O O . ALA A 1 308 ? 2.439 31.828 7.711 1 80.75 308 ALA A O 1
ATOM 2414 N N . GLY A 1 309 ? 2.295 31.016 9.727 1 79.94 309 GLY A N 1
ATOM 2415 C CA . GLY A 1 309 ? 3.736 30.828 9.789 1 79.94 309 GLY A CA 1
ATOM 2416 C C . GLY A 1 309 ? 4.176 29.438 9.414 1 79.94 309 GLY A C 1
ATOM 2417 O O . GLY A 1 309 ? 5.348 29.078 9.578 1 79.94 309 GLY A O 1
ATOM 2418 N N . SER A 1 310 ? 3.262 28.719 8.875 1 83.69 310 SER A N 1
ATOM 2419 C CA . SER A 1 310 ? 3.598 27.344 8.531 1 83.69 310 SER A CA 1
ATOM 2420 C C . SER A 1 310 ? 4.594 27.297 7.375 1 83.69 310 SER A C 1
ATOM 2422 O O . SER A 1 310 ? 4.5 28.078 6.43 1 83.69 310 SER A O 1
ATOM 2424 N N . GLN A 1 311 ? 5.547 26.422 7.531 1 83.62 311 GLN A N 1
ATOM 2425 C CA . GLN A 1 311 ? 6.539 26.266 6.477 1 83.62 311 GLN A CA 1
ATOM 2426 C C . GLN A 1 311 ? 6.039 25.312 5.395 1 83.62 311 GLN A C 1
ATOM 2428 O O . GLN A 1 311 ? 6.598 25.266 4.293 1 83.62 311 GLN A O 1
ATOM 2433 N N . ARG A 1 312 ? 5.09 24.562 5.762 1 85.5 312 ARG A N 1
ATOM 2434 C CA . ARG A 1 312 ? 4.453 23.625 4.855 1 85.5 312 ARG A CA 1
ATOM 2435 C C . ARG A 1 312 ? 2.934 23.734 4.926 1 85.5 312 ARG A C 1
ATOM 2437 O O . ARG A 1 312 ? 2.361 23.781 6.016 1 85.5 312 ARG A O 1
ATOM 2444 N N . VAL A 1 313 ? 2.406 23.797 3.721 1 88.88 313 VAL A N 1
ATOM 2445 C CA . VAL A 1 313 ? 0.956 23.953 3.68 1 88.88 313 VAL A CA 1
ATOM 2446 C C . VAL A 1 313 ? 0.349 22.875 2.783 1 88.88 313 VAL A C 1
ATOM 2448 O O . VAL A 1 313 ? 0.78 22.688 1.643 1 88.88 313 VAL A O 1
ATOM 2451 N N . ARG A 1 314 ? -0.633 22.203 3.365 1 88.19 314 ARG A N 1
ATOM 2452 C CA . ARG A 1 314 ? -1.346 21.203 2.588 1 88.19 314 ARG A CA 1
ATOM 2453 C C . ARG A 1 314 ? -2.666 21.75 2.059 1 88.19 314 ARG A C 1
ATOM 2455 O O . ARG A 1 314 ? -3.43 22.359 2.801 1 88.19 314 ARG A O 1
ATOM 2462 N N . VAL A 1 315 ? -2.912 21.625 0.761 1 90.88 315 VAL A N 1
ATOM 2463 C CA . VAL A 1 315 ? -4.176 21.938 0.099 1 90.88 315 VAL A CA 1
ATOM 2464 C C . VAL A 1 315 ? -4.625 20.734 -0.742 1 90.88 315 VAL A C 1
ATOM 2466 O O . VAL A 1 315 ? -4.039 20.453 -1.788 1 90.88 315 VAL A O 1
ATOM 2469 N N . GLY A 1 316 ? -5.699 20.125 -0.278 1 88.56 316 GLY A N 1
ATOM 2470 C CA . GLY A 1 316 ? -6.031 18.859 -0.91 1 88.56 316 GLY A CA 1
ATOM 2471 C C . GLY A 1 316 ? -4.949 17.797 -0.745 1 88.56 316 GLY A C 1
ATOM 2472 O O . GLY A 1 316 ? -4.609 17.422 0.379 1 88.56 316 GLY A O 1
ATOM 2473 N N . ILE A 1 317 ? -4.422 17.359 -1.827 1 88.12 317 ILE A N 1
ATOM 2474 C CA . ILE A 1 317 ? -3.334 16.391 -1.762 1 88.12 317 ILE A CA 1
ATOM 2475 C C . ILE A 1 317 ? -2.012 17.062 -2.109 1 88.12 317 ILE A C 1
ATOM 2477 O O . ILE A 1 317 ? -0.977 16.406 -2.223 1 88.12 317 ILE A O 1
ATOM 2481 N N . LEU A 1 318 ? -2.078 18.359 -2.234 1 89.38 318 LEU A N 1
ATOM 2482 C CA . LEU A 1 318 ? -0.915 19.156 -2.59 1 89.38 318 LEU A CA 1
ATOM 2483 C C . LEU A 1 318 ? -0.166 19.625 -1.343 1 89.38 318 LEU A C 1
ATOM 2485 O O . LEU A 1 318 ? -0.778 20.109 -0.39 1 89.38 318 LEU A O 1
ATOM 2489 N N . THR A 1 319 ? 1.108 19.359 -1.322 1 87.69 319 THR A N 1
ATOM 2490 C CA . THR A 1 319 ? 1.968 19.906 -0.276 1 87.69 319 THR A CA 1
ATOM 2491 C C . THR A 1 319 ? 2.818 21.047 -0.814 1 87.69 319 THR A C 1
ATOM 2493 O O . THR A 1 319 ? 3.623 20.859 -1.728 1 87.69 319 THR A O 1
ATOM 2496 N N . LEU A 1 320 ? 2.684 22.203 -0.259 1 90.31 320 LEU A N 1
ATOM 2497 C CA . LEU A 1 320 ? 3.396 23.406 -0.686 1 90.31 320 LEU A CA 1
ATOM 2498 C C . LEU A 1 320 ? 4.465 23.797 0.331 1 90.31 320 LEU A C 1
ATOM 2500 O O . LEU A 1 320 ? 4.184 23.891 1.528 1 90.31 320 LEU A O 1
ATOM 2504 N N . LEU A 1 321 ? 5.613 23.969 -0.16 1 88.44 321 LEU A N 1
ATOM 2505 C CA . LEU A 1 321 ? 6.699 24.438 0.687 1 88.44 321 LEU A CA 1
ATOM 2506 C C . LEU A 1 321 ? 6.902 25.953 0.517 1 88.44 321 LEU A C 1
ATOM 2508 O O . LEU A 1 321 ? 7.289 26.406 -0.56 1 88.44 321 LEU A O 1
ATOM 2512 N N . ILE A 1 322 ? 6.793 26.625 1.573 1 90.31 322 ILE A N 1
ATOM 2513 C CA . ILE A 1 322 ? 6.727 28.078 1.54 1 90.31 322 ILE A CA 1
ATOM 2514 C C . ILE A 1 322 ? 8.062 28.641 1.072 1 90.31 322 ILE A C 1
ATOM 2516 O O . ILE A 1 322 ? 8.102 29.578 0.264 1 90.31 322 ILE A O 1
ATOM 2520 N N . ALA A 1 323 ? 9.109 28.016 1.542 1 87.44 323 ALA A N 1
ATOM 2521 C CA . ALA A 1 323 ? 10.43 28.484 1.148 1 87.44 323 ALA A CA 1
ATOM 2522 C C . ALA A 1 323 ? 10.633 28.359 -0.357 1 87.44 323 ALA A C 1
ATOM 2524 O O . ALA A 1 323 ? 11.227 29.234 -0.991 1 87.44 323 ALA A O 1
ATOM 2525 N N . GLU A 1 324 ? 10.141 27.312 -0.891 1 89.81 324 GLU A N 1
ATOM 2526 C CA . GLU A 1 324 ? 10.297 27.078 -2.322 1 89.81 324 GLU A CA 1
ATOM 2527 C C . GLU A 1 324 ? 9.461 28.062 -3.137 1 89.81 324 GLU A C 1
ATOM 2529 O O . GLU A 1 324 ? 9.891 28.516 -4.199 1 89.81 324 GLU A O 1
ATOM 2534 N N . ILE A 1 325 ? 8.352 28.344 -2.664 1 94 325 ILE A N 1
ATOM 2535 C CA . ILE A 1 325 ? 7.488 29.312 -3.324 1 94 325 ILE A CA 1
ATOM 2536 C C . ILE A 1 325 ? 8.156 30.688 -3.295 1 94 325 ILE A C 1
ATOM 2538 O O . ILE A 1 325 ? 8.164 31.406 -4.305 1 94 325 ILE A O 1
ATOM 2542 N N . GLY A 1 326 ? 8.703 31.031 -2.186 1 94.5 326 GLY A N 1
ATOM 2543 C CA . GLY A 1 326 ? 9.438 32.281 -2.08 1 94.5 326 GLY A CA 1
ATOM 2544 C C . GLY A 1 326 ? 10.57 32.406 -3.078 1 94.5 326 GLY A C 1
ATOM 2545 O O . GLY A 1 326 ? 10.75 33.438 -3.701 1 94.5 326 GLY A O 1
ATOM 2546 N N . ASP A 1 327 ? 11.258 31.312 -3.238 1 95.06 327 ASP A N 1
ATOM 2547 C CA . ASP A 1 327 ? 12.359 31.297 -4.188 1 95.06 327 ASP A CA 1
ATOM 2548 C C . ASP A 1 327 ? 11.867 31.516 -5.613 1 95.06 327 ASP A C 1
ATOM 2550 O O . ASP A 1 327 ? 12.492 32.25 -6.387 1 95.06 327 ASP A O 1
ATOM 2554 N N . ILE A 1 328 ? 10.82 30.906 -5.945 1 96.38 328 ILE A N 1
ATOM 2555 C CA . ILE A 1 328 ? 10.242 31.031 -7.277 1 96.38 328 ILE A CA 1
ATOM 2556 C C . ILE A 1 328 ? 9.797 32.469 -7.52 1 96.38 328 ILE A C 1
ATOM 2558 O O . ILE A 1 328 ? 10.094 33.062 -8.562 1 96.38 328 ILE A O 1
ATOM 2562 N N . VAL A 1 329 ? 9.125 33.125 -6.586 1 96.75 329 VAL A N 1
ATOM 2563 C CA . VAL A 1 329 ? 8.625 34.469 -6.703 1 96.75 329 VAL A CA 1
ATOM 2564 C C . VAL A 1 329 ? 9.797 35.438 -6.852 1 96.75 329 VAL A C 1
ATOM 2566 O O . VAL A 1 329 ? 9.781 36.312 -7.719 1 96.75 329 VAL A O 1
ATOM 2569 N N . GLN A 1 330 ? 10.781 35.219 -6.078 1 95.69 330 GLN A N 1
ATOM 2570 C CA . GLN A 1 330 ? 11.945 36.094 -6.117 1 95.69 330 GLN A CA 1
ATOM 2571 C C . GLN A 1 330 ? 12.656 36 -7.465 1 95.69 330 GLN A C 1
ATOM 2573 O O . GLN A 1 330 ? 13.062 37.031 -8.023 1 95.69 330 GLN A O 1
ATOM 2578 N N . ARG A 1 331 ? 12.828 34.844 -7.895 1 96.19 331 ARG A N 1
ATOM 2579 C CA . ARG A 1 331 ? 13.547 34.625 -9.148 1 96.19 331 ARG A CA 1
ATOM 2580 C C . ARG A 1 331 ? 12.82 35.281 -10.32 1 96.19 331 ARG A C 1
ATOM 2582 O O . ARG A 1 331 ? 13.461 35.844 -11.219 1 96.19 331 ARG A O 1
ATOM 2589 N N . ILE A 1 332 ? 11.562 35.281 -10.281 1 95.31 332 ILE A N 1
ATOM 2590 C CA . ILE A 1 332 ? 10.797 35.688 -11.453 1 95.31 332 ILE A CA 1
ATOM 2591 C C . ILE A 1 332 ? 10.422 37.156 -11.336 1 95.31 332 ILE A C 1
ATOM 2593 O O . ILE A 1 332 ? 10.469 37.906 -12.32 1 95.31 332 ILE A O 1
ATOM 2597 N N . THR A 1 333 ? 10.062 37.688 -10.148 1 94.19 333 THR A N 1
ATOM 2598 C CA . THR A 1 333 ? 9.516 39.031 -10 1 94.19 333 THR A CA 1
ATOM 2599 C C . THR A 1 333 ? 10.492 39.938 -9.266 1 94.19 333 THR A C 1
ATOM 2601 O O . THR A 1 333 ? 10.32 41.156 -9.242 1 94.19 333 THR A O 1
ATOM 2604 N N . HIS A 1 334 ? 11.492 39.312 -8.578 1 91.38 334 HIS A N 1
ATOM 2605 C CA . HIS A 1 334 ? 12.453 40.031 -7.746 1 91.38 334 HIS A CA 1
ATOM 2606 C C . HIS A 1 334 ? 11.766 40.688 -6.555 1 91.38 334 HIS A C 1
ATOM 2608 O O . HIS A 1 334 ? 12.305 41.625 -5.961 1 91.38 334 HIS A O 1
ATOM 2614 N N . SER A 1 335 ? 10.57 40.219 -6.367 1 90.75 335 SER A N 1
ATOM 2615 C CA . SER A 1 335 ? 9.836 40.719 -5.199 1 90.75 335 SER A CA 1
ATOM 2616 C C . SER A 1 335 ? 10.039 39.781 -4 1 90.75 335 SER A C 1
ATOM 2618 O O . SER A 1 335 ? 10.125 38.562 -4.156 1 90.75 335 SER A O 1
ATOM 2620 N N . GLU A 1 336 ? 10.008 40.375 -2.855 1 90.25 336 GLU A N 1
ATOM 2621 C CA . GLU A 1 336 ? 10.078 39.594 -1.617 1 90.25 336 GLU A CA 1
ATOM 2622 C C . GLU A 1 336 ? 8.734 39.594 -0.899 1 90.25 336 GLU A C 1
ATOM 2624 O O . GLU A 1 336 ? 8.531 38.781 0.026 1 90.25 336 GLU A O 1
ATOM 2629 N N . ASP A 1 337 ? 7.895 40.438 -1.345 1 92.5 337 ASP A N 1
ATOM 2630 C CA . ASP A 1 337 ? 6.594 40.531 -0.692 1 92.5 337 ASP A CA 1
ATOM 2631 C C . ASP A 1 337 ? 5.523 39.781 -1.483 1 92.5 337 ASP A C 1
ATOM 2633 O O . ASP A 1 337 ? 5.145 40.219 -2.578 1 92.5 337 ASP A O 1
ATOM 2637 N N . TRP A 1 338 ? 5.109 38.75 -0.938 1 95 338 TRP A N 1
ATOM 2638 C CA . TRP A 1 338 ? 4.09 37.875 -1.55 1 95 338 TRP A CA 1
ATOM 2639 C C . TRP A 1 338 ? 3.279 37.156 -0.484 1 95 338 TRP A C 1
ATOM 2641 O O . TRP A 1 338 ? 3.631 37.188 0.697 1 95 338 TRP A O 1
ATOM 2651 N N . GLN A 1 339 ? 2.156 36.625 -0.91 1 95.56 339 GLN A N 1
ATOM 2652 C CA . GLN A 1 339 ? 1.251 35.938 -0.001 1 95.56 339 GLN A CA 1
ATOM 2653 C C . GLN A 1 339 ? 0.476 34.844 -0.728 1 95.56 339 GLN A C 1
ATOM 2655 O O . GLN A 1 339 ? 0.089 35 -1.886 1 95.56 339 GLN A O 1
ATOM 2660 N N . LEU A 1 340 ? 0.361 33.688 -0.029 1 95.62 340 LEU A N 1
ATOM 2661 C CA . LEU A 1 340 ? -0.483 32.594 -0.502 1 95.62 340 LEU A CA 1
ATOM 2662 C C . LEU A 1 340 ? -1.844 32.625 0.186 1 95.62 340 LEU A C 1
ATOM 2664 O O . LEU A 1 340 ? -1.925 32.531 1.413 1 95.62 340 LEU A O 1
ATOM 2668 N N . LEU A 1 341 ? -2.865 32.781 -0.61 1 95.44 341 LEU A N 1
ATOM 2669 C CA . LEU A 1 341 ? -4.23 32.781 -0.099 1 95.44 341 LEU A CA 1
ATOM 2670 C C . LEU A 1 341 ? -4.949 31.484 -0.456 1 95.44 341 LEU A C 1
ATOM 2672 O O . LEU A 1 341 ? -4.875 31.016 -1.599 1 95.44 341 LEU A O 1
ATOM 2676 N N . ILE A 1 342 ? -5.562 30.859 0.549 1 95.81 342 ILE A N 1
ATOM 2677 C CA . ILE A 1 342 ? -6.332 29.641 0.343 1 95.81 342 ILE A CA 1
ATOM 2678 C C . ILE A 1 342 ? -7.809 29.906 0.624 1 95.81 342 ILE A C 1
ATOM 2680 O O . ILE A 1 342 ? -8.172 30.328 1.728 1 95.81 342 ILE A O 1
ATOM 2684 N N . GLU A 1 343 ? -8.609 29.672 -0.369 1 94.94 343 GLU A N 1
ATOM 2685 C CA . GLU A 1 343 ? -10.047 29.906 -0.276 1 94.94 343 GLU A CA 1
ATOM 2686 C C . GLU A 1 343 ? -10.828 28.75 -0.882 1 94.94 343 GLU A C 1
ATOM 2688 O O . GLU A 1 343 ? -10.25 27.719 -1.234 1 94.94 343 GLU A O 1
ATOM 2693 N N . GLN A 1 344 ? -12.148 28.891 -0.779 1 92.5 344 GLN A N 1
ATOM 2694 C CA . GLN A 1 344 ? -13.047 27.922 -1.411 1 92.5 344 GLN A CA 1
ATOM 2695 C C . GLN A 1 344 ? -13.977 28.609 -2.404 1 92.5 344 GLN A C 1
ATOM 2697 O O . GLN A 1 344 ? -14.5 29.688 -2.129 1 92.5 344 GLN A O 1
ATOM 2702 N N . THR A 1 345 ? -14.094 28.047 -3.537 1 91.25 345 THR A N 1
ATOM 2703 C CA . THR A 1 345 ? -15.109 28.422 -4.516 1 91.25 345 THR A CA 1
ATOM 2704 C C . THR A 1 345 ? -15.93 27.219 -4.953 1 91.25 345 THR A C 1
ATOM 2706 O O . THR A 1 345 ? -15.461 26.406 -5.75 1 91.25 345 THR A O 1
ATOM 2709 N N . GLY A 1 346 ? -17.156 27.172 -4.449 1 90.69 346 GLY A N 1
ATOM 2710 C CA . GLY A 1 346 ? -17.906 25.953 -4.652 1 90.69 346 GLY A CA 1
ATOM 2711 C C . GLY A 1 346 ? -17.25 24.734 -4.027 1 90.69 346 GLY A C 1
ATOM 2712 O O . GLY A 1 346 ? -16.906 24.75 -2.844 1 90.69 346 GLY A O 1
ATOM 2713 N N . GLU A 1 347 ? -17.031 23.703 -4.863 1 90.94 347 GLU A N 1
ATOM 2714 C CA . GLU A 1 347 ? -16.453 22.453 -4.359 1 90.94 347 GLU A CA 1
ATOM 2715 C C . GLU A 1 347 ? -14.938 22.438 -4.535 1 90.94 347 GLU A C 1
ATOM 2717 O O . GLU A 1 347 ? -14.266 21.5 -4.09 1 90.94 347 GLU A O 1
ATOM 2722 N N . LYS A 1 348 ? -14.398 23.562 -5.078 1 94.19 348 LYS A N 1
ATOM 2723 C CA . LYS A 1 348 ? -12.969 23.625 -5.395 1 94.19 348 LYS A CA 1
ATOM 2724 C C . LYS A 1 348 ? -12.211 24.469 -4.383 1 94.19 348 LYS A C 1
ATOM 2726 O O . LYS A 1 348 ? -12.758 25.453 -3.854 1 94.19 348 LYS A O 1
ATOM 2731 N N . ASP A 1 349 ? -10.992 24.031 -4.164 1 94.94 349 ASP A N 1
ATOM 2732 C CA . ASP A 1 349 ? -10.07 24.922 -3.461 1 94.94 349 ASP A CA 1
ATOM 2733 C C . ASP A 1 349 ? -9.5 25.984 -4.406 1 94.94 349 ASP A C 1
ATOM 2735 O O . ASP A 1 349 ? -9.203 25.688 -5.562 1 94.94 349 ASP A O 1
ATOM 2739 N N . LEU A 1 350 ? -9.5 27.188 -3.93 1 96.62 350 LEU A N 1
ATOM 2740 C CA . LEU A 1 350 ? -8.875 28.266 -4.676 1 96.62 350 LEU A CA 1
ATOM 2741 C C . LEU A 1 350 ? -7.539 28.656 -4.043 1 96.62 350 LEU A C 1
ATOM 2743 O O . LEU A 1 350 ? -7.5 29.141 -2.908 1 96.62 350 LEU A O 1
ATOM 2747 N N . LEU A 1 351 ? -6.504 28.375 -4.766 1 97.25 351 LEU A N 1
ATOM 2748 C CA . LEU A 1 351 ? -5.156 28.766 -4.359 1 97.25 351 LEU A CA 1
ATOM 2749 C C . LEU A 1 351 ? -4.691 30 -5.105 1 97.25 351 LEU A C 1
ATOM 2751 O O . LEU A 1 351 ? -4.508 29.969 -6.324 1 97.25 351 LEU A O 1
ATOM 2755 N N . SER A 1 352 ? -4.461 31.125 -4.352 1 97.25 352 SER A N 1
ATOM 2756 C CA . SER A 1 352 ? -4.062 32.375 -4.984 1 97.25 352 SER A CA 1
ATOM 2757 C C . SER A 1 352 ? -2.682 32.812 -4.512 1 97.25 352 SER A C 1
ATOM 2759 O O . SER A 1 352 ? -2.443 32.938 -3.309 1 97.25 352 SER A O 1
ATOM 2761 N N . LEU A 1 353 ? -1.836 33 -5.406 1 97.75 353 LEU A N 1
ATOM 2762 C CA . LEU A 1 353 ? -0.563 33.656 -5.105 1 97.75 353 LEU A CA 1
ATOM 2763 C C . LEU A 1 353 ? -0.606 35.125 -5.465 1 97.75 353 LEU A C 1
ATOM 2765 O O . LEU A 1 353 ? -0.79 35.5 -6.633 1 97.75 353 LEU A O 1
ATOM 2769 N N . LYS A 1 354 ? -0.457 35.938 -4.457 1 96.38 354 LYS A N 1
ATOM 2770 C CA . LYS A 1 354 ? -0.377 37.375 -4.641 1 96.38 354 LYS A CA 1
ATOM 2771 C C . LYS A 1 354 ? 1.045 37.875 -4.418 1 96.38 354 LYS A C 1
ATOM 2773 O O . LYS A 1 354 ? 1.705 37.5 -3.455 1 96.38 354 LYS A O 1
ATOM 2778 N N . TRP A 1 355 ? 1.517 38.688 -5.328 1 96 355 TRP A N 1
ATOM 2779 C CA . TRP A 1 355 ? 2.848 39.281 -5.16 1 96 355 TRP A CA 1
ATOM 2780 C C . TRP A 1 355 ? 2.826 40.781 -5.41 1 96 355 TRP A C 1
ATOM 2782 O O . TRP A 1 355 ? 2.043 41.281 -6.23 1 96 355 TRP A O 1
ATOM 2792 N N . GLN A 1 356 ? 3.691 41.438 -4.672 1 93.69 356 GLN A N 1
ATOM 2793 C CA . GLN A 1 356 ? 3.721 42.875 -4.758 1 93.69 356 GLN A CA 1
ATOM 2794 C C . GLN A 1 356 ? 4.539 43.344 -5.961 1 93.69 356 GLN A C 1
ATOM 2796 O O . GLN A 1 356 ? 5.719 43.031 -6.082 1 93.69 356 GLN A O 1
ATOM 2801 N N . ALA A 1 357 ? 3.869 44.062 -6.824 1 91.44 357 ALA A N 1
ATOM 2802 C CA . ALA A 1 357 ? 4.566 44.656 -7.969 1 91.44 357 ALA A CA 1
ATOM 2803 C C . ALA A 1 357 ? 5.148 46.031 -7.613 1 91.44 357 ALA A C 1
ATOM 2805 O O . ALA A 1 357 ? 4.523 46.781 -6.883 1 91.44 357 ALA A O 1
ATOM 2806 N N . ASP A 1 358 ? 6.395 46.125 -8.062 1 82.06 358 ASP A N 1
ATOM 2807 C CA . ASP A 1 358 ? 6.98 47.469 -7.918 1 82.06 358 ASP A CA 1
ATOM 2808 C C . ASP A 1 358 ? 6.516 48.375 -9.031 1 82.06 358 ASP A C 1
ATOM 2810 O O . ASP A 1 358 ? 6.062 47.938 -10.086 1 82.06 358 ASP A O 1
ATOM 2814 N N . THR A 1 359 ? 6.578 49.625 -8.742 1 74.19 359 THR A N 1
ATOM 2815 C CA . THR A 1 359 ? 6.156 50.656 -9.695 1 74.19 359 THR A CA 1
ATOM 2816 C C . THR A 1 359 ? 6.934 50.5 -11.008 1 74.19 359 THR A C 1
ATOM 2818 O O . THR A 1 359 ? 6.457 50.938 -12.062 1 74.19 359 THR A O 1
ATOM 2821 N N . GLN A 1 360 ? 7.992 49.938 -10.906 1 73.69 360 GLN A N 1
ATOM 2822 C CA . GLN A 1 360 ? 8.859 49.906 -12.086 1 73.69 360 GLN A CA 1
ATOM 2823 C C . GLN A 1 360 ? 8.68 48.594 -12.859 1 73.69 360 GLN A C 1
ATOM 2825 O O . GLN A 1 360 ? 9.242 48.438 -13.938 1 73.69 360 GLN A O 1
ATOM 2830 N N . THR A 1 361 ? 7.902 47.75 -12.195 1 71.06 361 THR A N 1
ATOM 2831 C CA . THR A 1 361 ? 7.77 46.438 -12.852 1 71.06 361 THR A CA 1
ATOM 2832 C C . THR A 1 361 ? 6.969 46.562 -14.141 1 71.06 361 THR A C 1
ATOM 2834 O O . THR A 1 361 ? 5.848 47.094 -14.133 1 71.06 361 THR A O 1
ATOM 2837 N N . CYS A 1 362 ? 7.664 46.312 -15.273 1 74.38 362 CYS A N 1
ATOM 2838 C CA . CYS A 1 362 ? 7.012 46.312 -16.578 1 74.38 362 CYS A CA 1
ATOM 2839 C C . CYS A 1 362 ? 6.461 44.906 -16.891 1 74.38 362 CYS A C 1
ATOM 2841 O O . CYS A 1 362 ? 6.836 43.938 -16.25 1 74.38 362 CYS A O 1
ATOM 2843 N N . ASP A 1 363 ? 5.242 44.75 -17.562 1 89.06 363 ASP A N 1
ATOM 2844 C CA . ASP A 1 363 ? 4.66 43.531 -18.141 1 89.06 363 ASP A CA 1
ATOM 2845 C C . ASP A 1 363 ? 4.09 42.625 -17.062 1 89.06 363 ASP A C 1
ATOM 2847 O O . ASP A 1 363 ? 4.422 41.438 -17.016 1 89.06 363 ASP A O 1
ATOM 2851 N N . LEU A 1 364 ? 3.389 43.219 -16.203 1 92.06 364 LEU A N 1
ATOM 2852 C CA . LEU A 1 364 ? 2.789 42.531 -15.062 1 92.06 364 LEU A CA 1
ATOM 2853 C C . LEU A 1 364 ? 2.082 41.25 -15.5 1 92.06 364 LEU A C 1
ATOM 2855 O O . LEU A 1 364 ? 2.197 40.219 -14.844 1 92.06 364 LEU A O 1
ATOM 2859 N N . ALA A 1 365 ? 1.435 41.281 -16.609 1 93.25 365 ALA A N 1
ATOM 2860 C CA . ALA A 1 365 ? 0.716 40.094 -17.109 1 93.25 365 ALA A CA 1
ATOM 2861 C C . ALA A 1 365 ? 1.683 38.969 -17.469 1 93.25 365 ALA A C 1
ATOM 2863 O O . ALA A 1 365 ? 1.397 37.812 -17.219 1 93.25 365 ALA A O 1
ATOM 2864 N N . ALA A 1 366 ? 2.721 39.312 -18.031 1 94.62 366 ALA A N 1
ATOM 2865 C CA . ALA A 1 366 ? 3.723 38.344 -18.406 1 94.62 366 ALA A CA 1
ATOM 2866 C C . ALA A 1 366 ? 4.344 37.688 -17.172 1 94.62 366 ALA A C 1
ATOM 2868 O O . ALA A 1 366 ? 4.605 36.469 -17.172 1 94.62 366 ALA A O 1
ATOM 2869 N N . LYS A 1 367 ? 4.598 38.469 -16.203 1 95.38 367 LYS A N 1
ATOM 2870 C CA . LYS A 1 367 ? 5.16 37.969 -14.969 1 95.38 367 LYS A CA 1
ATOM 2871 C C . LYS A 1 367 ? 4.188 37 -14.281 1 95.38 367 LYS A C 1
ATOM 2873 O O . LYS A 1 367 ? 4.598 35.969 -13.758 1 95.38 367 LYS A O 1
ATOM 2878 N N . ASN A 1 368 ? 2.945 37.375 -14.281 1 96.94 368 ASN A N 1
ATOM 2879 C CA . ASN A 1 368 ? 1.928 36.5 -13.727 1 96.94 368 ASN A CA 1
ATOM 2880 C C . ASN A 1 368 ? 1.916 35.156 -14.445 1 96.94 368 ASN A C 1
ATOM 2882 O O . ASN A 1 368 ? 1.837 34.094 -13.797 1 96.94 368 ASN A O 1
ATOM 2886 N N . ARG A 1 369 ? 1.99 35.156 -15.703 1 97.25 369 ARG A N 1
ATOM 2887 C CA . ARG A 1 369 ? 1.987 33.938 -16.5 1 97.25 369 ARG A CA 1
ATOM 2888 C C . ARG A 1 369 ? 3.232 33.094 -16.219 1 97.25 369 ARG A C 1
ATOM 2890 O O . ARG A 1 369 ? 3.154 31.875 -16.109 1 97.25 369 ARG A O 1
ATOM 2897 N N . GLN A 1 370 ? 4.336 33.781 -16.094 1 97.06 370 GLN A N 1
ATOM 2898 C CA . GLN A 1 370 ? 5.59 33.094 -15.812 1 97.06 370 GLN A CA 1
ATOM 2899 C C . GLN A 1 370 ? 5.555 32.406 -14.438 1 97.06 370 GLN A C 1
ATOM 2901 O O . GLN A 1 370 ? 6.027 31.297 -14.273 1 97.06 370 GLN A O 1
ATOM 2906 N N . LEU A 1 371 ? 5.035 33.125 -13.523 1 97.5 371 LEU A N 1
ATOM 2907 C CA . LEU A 1 371 ? 4.934 32.594 -12.164 1 97.5 371 LEU A CA 1
ATOM 2908 C C . LEU A 1 371 ? 4.016 31.391 -12.125 1 97.5 371 LEU A C 1
ATOM 2910 O O . LEU A 1 371 ? 4.328 30.391 -11.469 1 97.5 371 LEU A O 1
ATOM 2914 N N . ARG A 1 372 ? 2.934 31.5 -12.766 1 97.94 372 ARG A N 1
ATOM 2915 C CA . ARG A 1 372 ? 2.004 30.375 -12.812 1 97.94 372 ARG A CA 1
ATOM 2916 C C . ARG A 1 372 ? 2.666 29.141 -13.422 1 97.94 372 ARG A C 1
ATOM 2918 O O . ARG A 1 372 ? 2.557 28.031 -12.875 1 97.94 372 ARG A O 1
ATOM 2925 N N . THR A 1 373 ? 3.312 29.312 -14.508 1 97.62 373 THR A N 1
ATOM 2926 C CA . THR A 1 373 ? 3.994 28.219 -15.195 1 97.62 373 THR A CA 1
ATOM 2927 C C . THR A 1 373 ? 5.059 27.594 -14.305 1 97.62 373 THR A C 1
ATOM 2929 O O . THR A 1 373 ? 5.188 26.375 -14.242 1 97.62 373 THR A O 1
ATOM 2932 N N . ALA A 1 374 ? 5.781 28.438 -13.633 1 97.25 374 ALA A N 1
ATOM 2933 C CA . ALA A 1 374 ? 6.84 27.953 -12.75 1 97.25 374 ALA A CA 1
ATOM 2934 C C . ALA A 1 374 ? 6.262 27.125 -11.602 1 97.25 374 ALA A C 1
ATOM 2936 O O . ALA A 1 374 ? 6.832 26.109 -11.219 1 97.25 374 ALA A O 1
ATOM 2937 N N . LEU A 1 375 ? 5.18 27.594 -11.062 1 96.81 375 LEU A N 1
ATOM 2938 C CA . LEU A 1 375 ? 4.535 26.891 -9.961 1 96.81 375 LEU A CA 1
ATOM 2939 C C . LEU A 1 375 ? 4.016 25.531 -10.422 1 96.81 375 LEU A C 1
ATOM 2941 O O . LEU A 1 375 ? 4.211 24.516 -9.742 1 96.81 375 LEU A O 1
ATOM 2945 N N . VAL A 1 376 ? 3.434 25.469 -11.562 1 96.06 376 VAL A N 1
ATOM 2946 C CA . VAL A 1 376 ? 2.869 24.234 -12.102 1 96.06 376 VAL A CA 1
ATOM 2947 C C . VAL A 1 376 ? 3.99 23.25 -12.43 1 96.06 376 VAL A C 1
ATOM 2949 O O . VAL A 1 376 ? 3.848 22.047 -12.219 1 96.06 376 VAL A O 1
ATOM 2952 N N . ASN A 1 377 ? 5.074 23.781 -12.953 1 94.12 377 ASN A N 1
ATOM 2953 C CA . ASN A 1 377 ? 6.223 22.922 -13.25 1 94.12 377 ASN A CA 1
ATOM 2954 C C . ASN A 1 377 ? 6.824 22.328 -11.977 1 94.12 377 ASN A C 1
ATOM 2956 O O . ASN A 1 377 ? 7.266 21.188 -11.969 1 94.12 377 ASN A O 1
ATOM 2960 N N . HIS A 1 378 ? 6.816 23.172 -10.977 1 92.69 378 HIS A N 1
ATOM 2961 C CA . HIS A 1 378 ? 7.406 22.75 -9.711 1 92.69 378 HIS A CA 1
ATOM 2962 C C . HIS A 1 378 ? 6.48 21.797 -8.961 1 92.69 378 HIS A C 1
ATOM 2964 O O . HIS A 1 378 ? 6.941 20.859 -8.297 1 92.69 378 HIS A O 1
ATOM 2970 N N . TYR A 1 379 ? 5.242 22.047 -9.008 1 92.88 379 TYR A N 1
ATOM 2971 C CA . TYR A 1 379 ? 4.207 21.219 -8.406 1 92.88 379 TYR A CA 1
ATOM 2972 C C . TYR A 1 379 ? 3.266 20.656 -9.469 1 92.88 379 TYR A C 1
ATOM 2974 O O . TYR A 1 379 ? 2.125 21.109 -9.594 1 92.88 379 TYR A O 1
ATOM 2982 N N . PRO A 1 380 ? 3.645 19.578 -10.07 1 89.56 380 PRO A N 1
ATOM 2983 C CA . PRO A 1 380 ? 2.869 19.078 -11.203 1 89.56 380 PRO A CA 1
ATOM 2984 C C . PRO A 1 380 ? 1.467 18.625 -10.805 1 89.56 380 PRO A C 1
ATOM 2986 O O . PRO A 1 380 ? 0.566 18.562 -11.648 1 89.56 380 PRO A O 1
ATOM 2989 N N . LEU A 1 381 ? 1.244 18.312 -9.578 1 89.75 381 LEU A N 1
ATOM 2990 C CA . LEU A 1 381 ? -0.06 17.875 -9.086 1 89.75 381 LEU A CA 1
ATOM 2991 C C . LEU A 1 381 ? -1.109 18.969 -9.297 1 89.75 381 LEU A C 1
ATOM 2993 O O . LEU A 1 381 ? -2.309 18.688 -9.32 1 89.75 381 LEU A O 1
ATOM 2997 N N . ILE A 1 382 ? -0.665 20.25 -9.414 1 95 382 ILE A N 1
ATOM 2998 C CA . ILE A 1 382 ? -1.59 21.359 -9.625 1 95 382 ILE A CA 1
ATOM 2999 C C . ILE A 1 382 ? -2.389 21.141 -10.906 1 95 382 ILE A C 1
ATOM 3001 O O . ILE A 1 382 ? -3.611 21.297 -10.914 1 95 382 ILE A O 1
ATOM 3005 N N . GLU A 1 383 ? -1.724 20.734 -11.93 1 94 383 GLU A N 1
ATOM 3006 C CA . GLU A 1 383 ? -2.383 20.5 -13.211 1 94 383 GLU A CA 1
ATOM 3007 C C . GLU A 1 383 ? -3.424 19.391 -13.102 1 94 383 GLU A C 1
ATOM 3009 O O . GLU A 1 383 ? -4.52 19.5 -13.656 1 94 383 GLU A O 1
ATOM 3014 N N . GLN A 1 384 ? -3.072 18.375 -12.43 1 89.75 384 GLN A N 1
ATOM 3015 C CA . GLN A 1 384 ? -3.998 17.25 -12.258 1 89.75 384 GLN A CA 1
ATOM 3016 C C . GLN A 1 384 ? -5.227 17.688 -11.453 1 89.75 384 GLN A C 1
ATOM 3018 O O . GLN A 1 384 ? -6.355 17.344 -11.812 1 89.75 384 GLN A O 1
ATOM 3023 N N . LEU A 1 385 ? -5.016 18.391 -10.367 1 93.75 385 LEU A N 1
ATOM 3024 C CA . LEU A 1 385 ? -6.113 18.828 -9.516 1 93.75 385 LEU A CA 1
ATOM 3025 C C . LEU A 1 385 ? -7.02 19.797 -10.258 1 93.75 385 LEU A C 1
ATOM 3027 O O . LEU A 1 385 ? -8.234 19.797 -10.07 1 93.75 385 LEU A O 1
ATOM 3031 N N . GLU A 1 386 ? -6.41 20.594 -11.125 1 95.38 386 GLU A N 1
ATOM 3032 C CA . GLU A 1 386 ? -7.215 21.5 -11.953 1 95.38 386 GLU A CA 1
ATOM 3033 C C . GLU A 1 386 ? -8.047 20.719 -12.969 1 95.38 386 GLU A C 1
ATOM 3035 O O . GLU A 1 386 ? -9.219 21.031 -13.188 1 95.38 386 GLU A O 1
ATOM 3040 N N . SER A 1 387 ? -7.41 19.75 -13.547 1 92.56 387 SER A N 1
ATOM 3041 C CA . SER A 1 387 ? -8.125 18.906 -14.508 1 92.56 387 SER A CA 1
ATOM 3042 C C . SER A 1 387 ? -9.289 18.172 -13.852 1 92.56 387 SER A C 1
ATOM 3044 O O . SER A 1 387 ? -10.336 17.984 -14.477 1 92.56 387 SER A O 1
ATOM 3046 N N . ASP A 1 388 ? -9.156 17.875 -12.609 1 90.12 388 ASP A N 1
ATOM 3047 C CA . ASP A 1 388 ? -10.188 17.156 -11.867 1 90.12 388 ASP A CA 1
ATOM 3048 C C . ASP A 1 388 ? -11.195 18.125 -11.25 1 90.12 388 ASP A C 1
ATOM 3050 O O . ASP A 1 388 ? -12.109 17.703 -10.547 1 90.12 388 ASP A O 1
ATOM 3054 N N . CYS A 1 389 ? -10.977 19.391 -11.43 1 92.19 389 CYS A N 1
ATOM 3055 C CA . CYS A 1 389 ? -11.852 20.453 -10.938 1 92.19 389 CYS A CA 1
ATOM 3056 C C . CYS A 1 389 ? -11.883 20.469 -9.414 1 92.19 389 CYS A C 1
ATOM 3058 O O . CYS A 1 389 ? -12.945 20.672 -8.82 1 92.19 389 CYS A O 1
ATOM 3060 N N . LEU A 1 390 ? -10.719 20.234 -8.828 1 94 390 LEU A N 1
ATOM 3061 C CA . LEU A 1 390 ? -10.617 20.234 -7.371 1 94 390 LEU A CA 1
ATOM 3062 C C . LEU A 1 390 ? -9.859 21.453 -6.871 1 94 390 LEU A C 1
ATOM 3064 O O . LEU A 1 390 ? -9.914 21.781 -5.688 1 94 390 LEU A O 1
ATOM 3068 N N . LEU A 1 391 ? -9.109 22.047 -7.809 1 96.06 391 LEU A N 1
ATOM 3069 C CA . LEU A 1 391 ? -8.266 23.172 -7.453 1 96.06 391 LEU A CA 1
ATOM 3070 C C . LEU A 1 391 ? -8.242 24.203 -8.578 1 96.06 391 LEU A C 1
ATOM 3072 O O . LEU A 1 391 ? -8.328 23.844 -9.758 1 96.06 391 LEU A O 1
ATOM 3076 N N . ALA A 1 392 ? -8.242 25.469 -8.25 1 96.75 392 ALA A N 1
ATOM 3077 C CA . ALA A 1 392 ? -7.934 26.562 -9.172 1 96.75 392 ALA A CA 1
ATOM 3078 C C . ALA A 1 392 ? -6.738 27.359 -8.688 1 96.75 392 ALA A C 1
ATOM 3080 O O . ALA A 1 392 ? -6.688 27.766 -7.52 1 96.75 392 ALA A O 1
ATOM 3081 N N . LEU A 1 393 ? -5.785 27.547 -9.547 1 97.75 393 LEU A N 1
ATOM 3082 C CA . LEU A 1 393 ? -4.629 28.375 -9.227 1 97.75 393 LEU A CA 1
ATOM 3083 C C . LEU A 1 393 ? -4.758 29.75 -9.859 1 97.75 393 LEU A C 1
ATOM 3085 O O . LEU A 1 393 ? -5.004 29.875 -11.055 1 97.75 393 LEU A O 1
ATOM 3089 N N . ARG A 1 394 ? -4.613 30.75 -9.062 1 97.44 394 ARG A N 1
ATOM 3090 C CA . ARG A 1 394 ? -4.621 32.125 -9.523 1 97.44 394 ARG A CA 1
ATOM 3091 C C . ARG A 1 394 ? -3.348 32.875 -9.102 1 97.44 394 ARG A C 1
ATOM 3093 O O . ARG A 1 394 ? -2.896 32.719 -7.965 1 97.44 394 ARG A O 1
ATOM 3100 N N . VAL A 1 395 ? -2.746 33.5 -9.992 1 97.94 395 VAL A N 1
ATOM 3101 C CA . VAL A 1 395 ? -1.578 34.312 -9.703 1 97.94 395 VAL A CA 1
ATOM 3102 C C . VAL A 1 395 ? -1.864 35.781 -10.086 1 97.94 395 VAL A C 1
ATOM 3104 O O . VAL A 1 395 ? -2.225 36.062 -11.227 1 97.94 395 VAL A O 1
ATOM 3107 N N . THR A 1 396 ? -1.704 36.625 -9.125 1 96.25 396 THR A N 1
ATOM 3108 C CA . THR A 1 396 ? -2.018 38.031 -9.391 1 96.25 396 THR A CA 1
ATOM 3109 C C . THR A 1 396 ? -1.009 38.938 -8.711 1 96.25 396 THR A C 1
ATOM 3111 O O . THR A 1 396 ? -0.469 38.594 -7.652 1 96.25 396 THR A O 1
ATOM 3114 N N . HIS A 1 397 ? -0.712 40.031 -9.344 1 95.75 397 HIS A N 1
ATOM 3115 C CA . HIS A 1 397 ? 0.045 41.094 -8.703 1 95.75 397 HIS A CA 1
ATOM 3116 C C . HIS A 1 397 ? -0.864 42 -7.863 1 95.75 397 HIS A C 1
ATOM 3118 O O . HIS A 1 397 ? -2.078 42.031 -8.078 1 95.75 397 HIS A O 1
ATOM 3124 N N . CYS A 1 398 ? -0.303 42.656 -6.867 1 93.38 398 CYS A N 1
ATOM 3125 C CA . CYS A 1 398 ? -1.109 43.531 -6.004 1 93.38 398 CYS A CA 1
ATOM 3126 C C . CYS A 1 398 ? -0.272 44.656 -5.43 1 93.38 398 CYS A C 1
ATOM 3128 O O . CYS A 1 398 ? 0.92 44.75 -5.723 1 93.38 398 CYS A O 1
ATOM 3130 N N . LEU A 1 399 ? -0.992 45.531 -4.758 1 89.56 399 LEU A N 1
ATOM 3131 C CA . LEU A 1 399 ? -0.323 46.594 -3.992 1 89.56 399 LEU A CA 1
ATOM 3132 C C . LEU A 1 399 ? 0.028 46.094 -2.592 1 89.56 399 LEU A C 1
ATOM 3134 O O . LEU A 1 399 ? -0.488 45.062 -2.141 1 89.56 399 LEU A O 1
ATOM 3138 N N . ALA A 1 400 ? 0.924 46.781 -1.978 1 86.56 400 ALA A N 1
ATOM 3139 C CA . ALA A 1 400 ? 1.38 46.406 -0.639 1 86.56 400 ALA A CA 1
ATOM 3140 C C . ALA A 1 400 ? 0.206 46.312 0.332 1 86.56 400 ALA A C 1
ATOM 3142 O O . ALA A 1 400 ? 0.192 45.469 1.215 1 86.56 400 ALA A O 1
ATOM 3143 N N . GLU A 1 401 ? -0.814 47.156 0.123 1 86.31 401 GLU A N 1
ATOM 3144 C CA . GLU A 1 401 ? -1.945 47.25 1.04 1 86.31 401 GLU A CA 1
ATOM 3145 C C . GLU A 1 401 ? -2.867 46.031 0.905 1 86.31 401 GLU A C 1
ATOM 3147 O O . GLU A 1 401 ? -3.662 45.75 1.803 1 86.31 401 GLU A O 1
ATOM 3152 N N . ASP A 1 402 ? -2.656 45.344 -0.188 1 88.62 402 ASP A N 1
ATOM 3153 C CA . ASP A 1 402 ? -3.525 44.219 -0.457 1 88.62 402 ASP A CA 1
ATOM 3154 C C . ASP A 1 402 ? -3.053 42.969 0.299 1 88.62 402 ASP A C 1
ATOM 3156 O O . ASP A 1 402 ? -3.795 42 0.423 1 88.62 402 ASP A O 1
ATOM 3160 N N . LEU A 1 403 ? -1.87 42.969 0.727 1 90.44 403 LEU A N 1
ATOM 3161 C CA . LEU A 1 403 ? -1.332 41.844 1.46 1 90.44 403 LEU A CA 1
ATOM 3162 C C . LEU A 1 403 ? -1.729 41.906 2.932 1 90.44 403 LEU A C 1
ATOM 3164 O O . LEU A 1 403 ? -1.563 42.938 3.58 1 90.44 403 LEU A O 1
ATOM 3168 N N . SER A 1 404 ? -2.307 40.812 3.311 1 88.12 404 SER A N 1
ATOM 3169 C CA . SER A 1 404 ? -2.783 40.75 4.688 1 88.12 404 SER A CA 1
ATOM 3170 C C . SER A 1 404 ? -1.624 40.812 5.676 1 88.12 404 SER A C 1
ATOM 3172 O O . SER A 1 404 ? -0.562 40.25 5.438 1 88.12 404 SER A O 1
ATOM 3174 N N . ARG A 1 405 ? -1.855 41.531 6.676 1 85.88 405 ARG A N 1
ATOM 3175 C CA . ARG A 1 405 ? -0.89 41.656 7.762 1 85.88 405 ARG A CA 1
ATOM 3176 C C . ARG A 1 405 ? -1.483 41.156 9.086 1 85.88 405 ARG A C 1
ATOM 3178 O O . ARG A 1 405 ? -2.703 41.156 9.25 1 85.88 405 ARG A O 1
ATOM 3185 N N . HIS A 1 406 ? -0.637 40.719 9.867 1 78.5 406 HIS A N 1
ATOM 3186 C CA . HIS A 1 406 ? -1.084 40.344 11.195 1 78.5 406 HIS A CA 1
ATOM 3187 C C . HIS A 1 406 ? -1.669 41.531 11.953 1 78.5 406 HIS A C 1
ATOM 3189 O O . HIS A 1 406 ? -1.08 42.625 11.961 1 78.5 406 HIS A O 1
ATOM 3195 N N . PRO A 1 407 ? -2.797 41.406 12.484 1 71.56 407 PRO A N 1
ATOM 3196 C CA . PRO A 1 407 ? -3.498 42.531 13.07 1 71.56 407 PRO A CA 1
ATOM 3197 C C . PRO A 1 407 ? -2.709 43.188 14.195 1 71.56 407 PRO A C 1
ATOM 3199 O O . PRO A 1 407 ? -2.771 44.406 14.359 1 71.56 407 PRO A O 1
ATOM 3202 N N . ARG A 1 408 ? -1.975 42.469 14.914 1 70.75 408 ARG A N 1
ATOM 3203 C CA . ARG A 1 408 ? -1.284 43.031 16.078 1 70.75 408 ARG A CA 1
ATOM 3204 C C . ARG A 1 408 ? 0.155 43.375 15.734 1 70.75 408 ARG A C 1
ATOM 3206 O O . ARG A 1 408 ? 0.59 44.5 15.984 1 70.75 408 ARG A O 1
ATOM 3213 N N . SER A 1 409 ? 0.907 42.5 15.102 1 71.81 409 SER A N 1
ATOM 3214 C CA . SER A 1 409 ? 2.33 42.719 14.875 1 71.81 409 SER A CA 1
ATOM 3215 C C . SER A 1 409 ? 2.568 43.5 13.586 1 71.81 409 SER A C 1
ATOM 3217 O O . SER A 1 409 ? 3.65 44.062 13.383 1 71.81 409 SER A O 1
ATOM 3219 N N . GLY A 1 410 ? 1.557 43.5 12.734 1 74.12 410 GLY A N 1
ATOM 3220 C CA . GLY A 1 410 ? 1.692 44.188 11.453 1 74.12 410 GLY A CA 1
ATOM 3221 C C . GLY A 1 410 ? 2.555 43.438 10.461 1 74.12 410 GLY A C 1
ATOM 3222 O O . GLY A 1 410 ? 2.725 43.875 9.32 1 74.12 410 GLY A O 1
ATOM 3223 N N . LYS A 1 411 ? 3.023 42.281 10.883 1 79.44 411 LYS A N 1
ATOM 3224 C CA . LYS A 1 411 ? 3.902 41.531 10.016 1 79.44 411 LYS A CA 1
ATOM 3225 C C . LYS A 1 411 ? 3.113 40.844 8.891 1 79.44 411 LYS A C 1
ATOM 3227 O O . LYS A 1 411 ? 1.959 40.469 9.078 1 79.44 411 LYS A O 1
ATOM 3232 N N . HIS A 1 412 ? 3.766 40.75 7.805 1 81.62 412 HIS A N 1
ATOM 3233 C CA . HIS A 1 412 ? 3.143 40.094 6.656 1 81.62 412 HIS A CA 1
ATOM 3234 C C . HIS A 1 412 ? 2.963 38.594 6.902 1 81.62 412 HIS A C 1
ATOM 3236 O O . HIS A 1 412 ? 3.85 37.938 7.453 1 81.62 412 HIS A O 1
ATOM 3242 N N . GLN A 1 413 ? 1.77 38.188 6.562 1 87.62 413 GLN A N 1
ATOM 3243 C CA . GLN A 1 413 ? 1.479 36.781 6.652 1 87.62 413 GLN A CA 1
ATOM 3244 C C . GLN A 1 413 ? 1.723 36.062 5.316 1 87.62 413 GLN A C 1
ATOM 3246 O O . GLN A 1 413 ? 1.193 36.5 4.285 1 87.62 413 GLN A O 1
ATOM 3251 N N . ARG A 1 414 ? 2.506 35.031 5.371 1 90.81 414 ARG A N 1
ATOM 3252 C CA . ARG A 1 414 ? 2.828 34.344 4.133 1 90.81 414 ARG A CA 1
ATOM 3253 C C . ARG A 1 414 ? 1.653 33.469 3.67 1 90.81 414 ARG A C 1
ATOM 3255 O O . ARG A 1 414 ? 1.411 33.344 2.469 1 90.81 414 ARG A O 1
ATOM 3262 N N . VAL A 1 415 ? 0.977 32.875 4.59 1 93.12 415 VAL A N 1
ATOM 3263 C CA . VAL A 1 415 ? -0.156 32.031 4.285 1 93.12 415 VAL A CA 1
ATOM 3264 C C . VAL A 1 415 ? -1.412 32.531 4.977 1 93.12 415 VAL A C 1
ATOM 3266 O O . VAL A 1 415 ? -1.395 32.844 6.172 1 93.12 415 VAL A O 1
ATOM 3269 N N . VAL A 1 416 ? -2.4 32.719 4.203 1 93.38 416 VAL A N 1
ATOM 3270 C CA . VAL A 1 416 ? -3.699 33.125 4.734 1 93.38 416 VAL A CA 1
ATOM 3271 C C . VAL A 1 416 ? -4.766 32.125 4.301 1 93.38 416 VAL A C 1
ATOM 3273 O O . VAL A 1 416 ? -5.098 32.031 3.115 1 93.38 416 VAL A O 1
ATOM 3276 N N . ASP A 1 417 ? -5.238 31.344 5.246 1 93.44 417 ASP A N 1
ATOM 3277 C CA . ASP A 1 417 ? -6.301 30.375 4.996 1 93.44 417 ASP A CA 1
ATOM 3278 C C . ASP A 1 417 ? -7.668 30.969 5.359 1 93.44 417 ASP A C 1
ATOM 3280 O O . ASP A 1 417 ? -7.957 31.188 6.535 1 93.44 417 ASP A O 1
ATOM 3284 N N . LEU A 1 418 ? -8.492 31.156 4.301 1 91.88 418 LEU A N 1
ATOM 3285 C CA . LEU A 1 418 ? -9.781 31.812 4.496 1 91.88 418 LEU A CA 1
ATOM 3286 C C . LEU A 1 418 ? -10.93 30.828 4.324 1 91.88 418 LEU A C 1
ATOM 3288 O O . LEU A 1 418 ? -12.094 31.234 4.23 1 91.88 418 LEU A O 1
ATOM 3292 N N . ARG A 1 419 ? -10.664 29.609 4.309 1 90.56 419 ARG A N 1
ATOM 3293 C CA . ARG A 1 419 ? -11.719 28.609 4.199 1 90.56 419 ARG A CA 1
ATOM 3294 C C . ARG A 1 419 ? -12.539 28.531 5.484 1 90.56 419 ARG A C 1
ATOM 3296 O O . ARG A 1 419 ? -12.023 28.797 6.57 1 90.56 419 ARG A O 1
ATOM 3303 N N . VAL A 1 420 ? -13.734 28.078 5.348 1 87.56 420 VAL A N 1
ATOM 3304 C CA . VAL A 1 420 ? -14.656 28.109 6.48 1 87.56 420 VAL A CA 1
ATOM 3305 C C . VAL A 1 420 ? -14.695 26.734 7.141 1 87.56 420 VAL A C 1
ATOM 3307 O O . VAL A 1 420 ? -15.258 25.781 6.582 1 87.56 420 VAL A O 1
ATOM 3310 N N . TYR A 1 421 ? -14.242 26.609 8.305 1 86.38 421 TYR A N 1
ATOM 3311 C CA . TYR A 1 421 ? -14.109 25.328 8.992 1 86.38 421 TYR A CA 1
ATOM 3312 C C . TYR A 1 421 ? -15.289 25.078 9.922 1 86.38 421 TYR A C 1
ATOM 3314 O O . TYR A 1 421 ? -15.57 23.938 10.289 1 86.38 421 TYR A O 1
ATOM 3322 N N . ASP A 1 422 ? -16.047 25.969 10.477 1 74 422 ASP A N 1
ATOM 3323 C CA . ASP A 1 422 ? -17.062 25.797 11.508 1 74 422 ASP A CA 1
ATOM 3324 C C . ASP A 1 422 ? -18.469 25.797 10.898 1 74 422 ASP A C 1
ATOM 3326 O O . ASP A 1 422 ? -19.469 25.812 11.625 1 74 422 ASP A O 1
ATOM 3330 N N . ASP A 1 423 ? -18.594 25.781 9.695 1 63.84 423 ASP A N 1
ATOM 3331 C CA . ASP A 1 423 ? -19.938 25.906 9.148 1 63.84 423 ASP A CA 1
ATOM 3332 C C . ASP A 1 423 ? -20.469 24.547 8.664 1 63.84 423 ASP A C 1
ATOM 3334 O O . ASP A 1 423 ? -21.203 24.484 7.68 1 63.84 423 ASP A O 1
ATOM 3338 N N . SER A 1 424 ? -20.141 23.5 9.375 1 61.66 424 SER A N 1
ATOM 3339 C CA . SER A 1 424 ? -20.656 22.25 8.82 1 61.66 424 SER A CA 1
ATOM 3340 C C . SER A 1 424 ? -22.156 22.125 9.055 1 61.66 424 SER A C 1
ATOM 3342 O O . SER A 1 424 ? -22.625 22.234 10.188 1 61.66 424 SER A O 1
ATOM 3344 N N . PRO A 1 425 ? -22.984 22.172 8.016 1 54.72 425 PRO A N 1
ATOM 3345 C CA . PRO A 1 425 ? -24.422 22.016 8.188 1 54.72 425 PRO A CA 1
ATOM 3346 C C . PRO A 1 425 ? -24.812 20.672 8.82 1 54.72 425 PRO A C 1
ATOM 3348 O O . PRO A 1 425 ? -25.938 20.516 9.289 1 54.72 425 PRO A O 1
ATOM 3351 N N . LEU A 1 426 ? -23.969 19.656 8.719 1 53.06 426 LEU A N 1
ATOM 3352 C CA . LEU A 1 426 ? -24.312 18.328 9.195 1 53.06 426 LEU A CA 1
ATOM 3353 C C . LEU A 1 426 ? -24.016 18.172 10.68 1 53.06 426 LEU A C 1
ATOM 3355 O O . LEU A 1 426 ? -22.859 18.328 11.094 1 53.06 426 LEU A O 1
ATOM 3359 N N . LYS A 1 427 ? -25.016 18.562 11.445 1 51.28 427 LYS A N 1
ATOM 3360 C CA . LYS A 1 427 ? -24.969 18.344 12.891 1 51.28 427 LYS A CA 1
ATOM 3361 C C . LYS A 1 427 ? -24.797 16.859 13.211 1 51.28 427 LYS A C 1
ATOM 3363 O O . LYS A 1 427 ? -25.297 15.992 12.484 1 51.28 427 LYS A O 1
ATOM 3368 N N . PRO A 1 428 ? -23.875 16.391 14.195 1 52.97 428 PRO A N 1
ATOM 3369 C CA . PRO A 1 428 ? -23.75 14.984 14.586 1 52.97 428 PRO A CA 1
ATOM 3370 C C . PRO A 1 428 ? -25.109 14.344 14.883 1 52.97 428 PRO A C 1
ATOM 3372 O O . PRO A 1 428 ? -25.984 14.984 15.461 1 52.97 428 PRO A O 1
ATOM 3375 N N . GLU A 1 429 ? -25.609 13.414 14.07 1 45.38 429 GLU A N 1
ATOM 3376 C CA . GLU A 1 429 ? -26.781 12.664 14.484 1 45.38 429 GLU A CA 1
ATOM 3377 C C . GLU A 1 429 ? -26.641 12.133 15.906 1 45.38 429 GLU A C 1
ATOM 3379 O O . GLU A 1 429 ? -25.531 11.805 16.344 1 45.38 429 GLU A O 1
ATOM 3384 N N . ARG A 1 430 ? -27.562 12.453 16.828 1 38.34 430 ARG A N 1
ATOM 3385 C CA . ARG A 1 430 ? -27.625 11.922 18.172 1 38.34 430 ARG A CA 1
ATOM 3386 C C . ARG A 1 430 ? -27.406 10.414 18.188 1 38.34 430 ARG A C 1
ATOM 3388 O O . ARG A 1 430 ? -28.188 9.664 17.609 1 38.34 430 ARG A O 1
ATOM 3395 N N . TRP A 1 431 ? -26.188 9.938 18.219 1 38.19 431 TRP A N 1
ATOM 3396 C CA . TRP A 1 431 ? -25.969 8.516 18.453 1 38.19 431 TRP A CA 1
ATOM 3397 C C . TRP A 1 431 ? -26.656 8.07 19.734 1 38.19 431 TRP A C 1
ATOM 3399 O O . TRP A 1 431 ? -26.469 8.68 20.797 1 38.19 431 TRP A O 1
ATOM 3409 N N . THR A 1 432 ? -27.906 7.629 19.688 1 32.59 432 THR A N 1
ATOM 3410 C CA . THR A 1 432 ? -28.469 6.918 20.828 1 32.59 432 THR A CA 1
ATOM 3411 C C . THR A 1 432 ? -27.781 5.562 21.016 1 32.59 432 THR A C 1
ATOM 3413 O O . THR A 1 432 ? -27.766 4.746 20.094 1 32.59 432 THR A O 1
ATOM 3416 N N . PRO A 1 433 ? -27.188 5.457 22.172 1 33.28 433 PRO A N 1
ATOM 3417 C CA . PRO A 1 433 ? -26.703 4.102 22.422 1 33.28 433 PRO A CA 1
ATOM 3418 C C . PRO A 1 433 ? -27.797 3.041 22.281 1 33.28 433 PRO A C 1
ATOM 3420 O O . PRO A 1 433 ? -28.969 3.326 22.516 1 33.28 433 PRO A O 1
ATOM 3423 N N . MET B 1 1 ? 3.486 -37.125 11.633 1 37.34 1 MET B N 1
ATOM 3424 C CA . MET B 1 1 ? 2.445 -37.5 12.578 1 37.34 1 MET B CA 1
ATOM 3425 C C . MET B 1 1 ? 1.514 -36.344 12.875 1 37.34 1 MET B C 1
ATOM 3427 O O . MET B 1 1 ? 0.296 -36.5 12.953 1 37.34 1 MET B O 1
ATOM 3431 N N . ILE B 1 2 ? 2.158 -35.062 13.25 1 42.31 2 ILE B N 1
ATOM 3432 C CA . ILE B 1 2 ? 1.469 -33.812 13.625 1 42.31 2 ILE B CA 1
ATOM 3433 C C . ILE B 1 2 ? 0.552 -33.375 12.484 1 42.31 2 ILE B C 1
ATOM 3435 O O . ILE B 1 2 ? -0.603 -33 12.719 1 42.31 2 ILE B O 1
ATOM 3439 N N . ALA B 1 3 ? 1.022 -33.688 11.219 1 55.16 3 ALA B N 1
ATOM 3440 C CA . ALA B 1 3 ? 0.336 -33.219 10.016 1 55.16 3 ALA B CA 1
ATOM 3441 C C . ALA B 1 3 ? -0.947 -34 9.781 1 55.16 3 ALA B C 1
ATOM 3443 O O . ALA B 1 3 ? -1.962 -33.438 9.359 1 55.16 3 ALA B O 1
ATOM 3444 N N . THR B 1 4 ? -0.946 -35.25 10.328 1 57.81 4 THR B N 1
ATOM 3445 C CA . THR B 1 4 ? -2.113 -36.094 10.031 1 57.81 4 THR B CA 1
ATOM 3446 C C . THR B 1 4 ? -3.322 -35.625 10.844 1 57.81 4 THR B C 1
ATOM 3448 O O . THR B 1 4 ? -4.434 -35.531 10.312 1 57.81 4 THR B O 1
ATOM 3451 N N . SER B 1 5 ? -3.039 -35.25 12.102 1 70 5 SER B N 1
ATOM 3452 C CA . SER B 1 5 ? -4.156 -34.812 12.93 1 70 5 SER B CA 1
ATOM 3453 C C . SER B 1 5 ? -4.684 -33.469 12.484 1 70 5 SER B C 1
ATOM 3455 O O . SER B 1 5 ? -5.895 -33.25 12.414 1 70 5 SER B O 1
ATOM 3457 N N . GLN B 1 6 ? -3.744 -32.625 12.156 1 79.75 6 GLN B N 1
ATOM 3458 C CA . GLN B 1 6 ? -4.148 -31.25 11.797 1 79.75 6 GLN B CA 1
ATOM 3459 C C . GLN B 1 6 ? -4.938 -31.25 10.484 1 79.75 6 GLN B C 1
ATOM 3461 O O . GLN B 1 6 ? -5.945 -30.547 10.367 1 79.75 6 GLN B O 1
ATOM 3466 N N . PHE B 1 7 ? -4.527 -32.125 9.609 1 82.88 7 PHE B N 1
ATOM 3467 C CA . PHE B 1 7 ? -5.242 -32.125 8.344 1 82.88 7 PHE B CA 1
ATOM 3468 C C . PHE B 1 7 ? -6.59 -32.812 8.477 1 82.88 7 PHE B C 1
ATOM 3470 O O . PHE B 1 7 ? -7.57 -32.406 7.848 1 82.88 7 PHE B O 1
ATOM 3477 N N . GLY B 1 8 ? -6.629 -33.844 9.352 1 86 8 GLY B N 1
ATOM 3478 C CA . GLY B 1 8 ? -7.922 -34.469 9.594 1 86 8 GLY B CA 1
ATOM 3479 C C . GLY B 1 8 ? -8.961 -33.5 10.117 1 86 8 GLY B C 1
ATOM 3480 O O . GLY B 1 8 ? -10.109 -33.5 9.664 1 86 8 GLY B O 1
ATOM 3481 N N . GLU B 1 9 ? -8.492 -32.719 10.977 1 90.25 9 GLU B N 1
ATOM 3482 C CA . GLU B 1 9 ? -9.391 -31.719 11.547 1 90.25 9 GLU B CA 1
ATOM 3483 C C . GLU B 1 9 ? -9.828 -30.703 10.492 1 90.25 9 GLU B C 1
ATOM 3485 O O . GLU B 1 9 ? -10.984 -30.281 10.477 1 90.25 9 GLU B O 1
ATOM 3490 N N . LEU B 1 10 ? -8.945 -30.344 9.664 1 93.25 10 LEU B N 1
ATOM 3491 C CA . LEU B 1 10 ? -9.234 -29.391 8.602 1 93.25 10 LEU B CA 1
ATOM 3492 C C . LEU B 1 10 ? -10.273 -29.953 7.637 1 93.25 10 LEU B C 1
ATOM 3494 O O . LEU B 1 10 ? -11.211 -29.25 7.242 1 93.25 10 LEU B O 1
ATOM 3498 N N . VAL B 1 11 ? -10.117 -31.172 7.312 1 93.81 11 VAL B N 1
ATOM 3499 C CA . VAL B 1 11 ? -11.023 -31.844 6.379 1 93.81 11 VAL B CA 1
ATOM 3500 C C . VAL B 1 11 ? -12.422 -31.922 6.988 1 93.81 11 VAL B C 1
ATOM 3502 O O . VAL B 1 11 ? -13.414 -31.609 6.32 1 93.81 11 VAL B O 1
ATOM 3505 N N . THR B 1 12 ? -12.445 -32.312 8.227 1 94.31 12 THR B N 1
ATOM 3506 C CA . THR B 1 12 ? -13.719 -32.406 8.93 1 94.31 12 THR B CA 1
ATOM 3507 C C . THR B 1 12 ? -14.398 -31.031 9 1 94.31 12 THR B C 1
ATOM 3509 O O . THR B 1 12 ? -15.602 -30.906 8.727 1 94.31 12 THR B O 1
ATOM 3512 N N . TYR B 1 13 ? -13.648 -30.109 9.344 1 96 13 TYR B N 1
ATOM 3513 C CA . TYR B 1 13 ? -14.172 -28.766 9.453 1 96 13 TYR B CA 1
ATOM 3514 C C . TYR B 1 13 ? -14.727 -28.281 8.117 1 96 13 TYR B C 1
ATOM 3516 O O . TYR B 1 13 ? -15.836 -27.75 8.055 1 96 13 TYR B O 1
ATOM 3524 N N . ALA B 1 14 ? -13.961 -28.406 7.07 1 96.69 14 ALA B N 1
ATOM 3525 C CA . ALA B 1 14 ? -14.367 -27.969 5.738 1 96.69 14 ALA B CA 1
ATOM 3526 C C . ALA B 1 14 ? -15.641 -28.672 5.289 1 96.69 14 ALA B C 1
ATOM 3528 O O . ALA B 1 14 ? -16.547 -28.047 4.746 1 96.69 14 ALA B O 1
ATOM 3529 N N . ARG B 1 15 ? -15.672 -29.922 5.523 1 96.06 15 ARG B N 1
ATOM 3530 C CA . ARG B 1 15 ? -16.844 -30.734 5.156 1 96.06 15 ARG B CA 1
ATOM 3531 C C . ARG B 1 15 ? -18.078 -30.25 5.887 1 96.06 15 ARG B C 1
ATOM 3533 O O . ARG B 1 15 ? -19.172 -30.219 5.312 1 96.06 15 ARG B O 1
ATOM 3540 N N . GLN B 1 16 ? -17.938 -29.844 7.055 1 96.62 16 GLN B N 1
ATOM 3541 C CA . GLN B 1 16 ? -19.062 -29.453 7.91 1 96.62 16 GLN B CA 1
ATOM 3542 C C . GLN B 1 16 ? -19.547 -28.047 7.582 1 96.62 16 GLN B C 1
ATOM 3544 O O . GLN B 1 16 ? -20.734 -27.75 7.676 1 96.62 16 GLN B O 1
ATOM 3549 N N . HIS B 1 17 ? -18.688 -27.219 7.191 1 97.69 17 HIS B N 1
ATOM 3550 C CA . HIS B 1 17 ? -19.047 -25.812 7.207 1 97.69 17 HIS B CA 1
ATOM 3551 C C . HIS B 1 17 ? -19.062 -25.219 5.797 1 97.69 17 HIS B C 1
ATOM 3553 O O . HIS B 1 17 ? -19.562 -24.109 5.586 1 97.69 17 HIS B O 1
ATOM 3559 N N . SER B 1 18 ? -18.547 -25.906 4.832 1 97.81 18 SER B N 1
ATOM 3560 C CA . SER B 1 18 ? -18.516 -25.422 3.453 1 97.81 18 SER B CA 1
ATOM 3561 C C . SER B 1 18 ? -19.391 -26.297 2.553 1 97.81 18 SER B C 1
ATOM 3563 O O . SER B 1 18 ? -19.125 -27.484 2.365 1 97.81 18 SER B O 1
ATOM 3565 N N . PRO B 1 19 ? -20.422 -25.688 1.912 1 97.31 19 PRO B N 1
ATOM 3566 C CA . PRO B 1 19 ? -21.234 -26.469 0.964 1 97.31 19 PRO B CA 1
ATOM 3567 C C . PRO B 1 19 ? -20.406 -27.062 -0.167 1 97.31 19 PRO B C 1
ATOM 3569 O O . PRO B 1 19 ? -20.656 -28.188 -0.6 1 97.31 19 PRO B O 1
ATOM 3572 N N . TYR B 1 20 ? -19.469 -26.359 -0.663 1 97.81 20 TYR B N 1
ATOM 3573 C CA . TYR B 1 20 ? -18.594 -26.875 -1.706 1 97.81 20 TYR B CA 1
ATOM 3574 C C . TYR B 1 20 ? -17.891 -28.141 -1.247 1 97.81 20 TYR B C 1
ATOM 3576 O O . TYR B 1 20 ? -17.875 -29.156 -1.959 1 97.81 20 TYR B O 1
ATOM 3584 N N . TYR B 1 21 ? -17.312 -28.125 -0.048 1 97.75 21 TYR B N 1
ATOM 3585 C CA . TYR B 1 21 ? -16.5 -29.25 0.409 1 97.75 21 TYR B CA 1
ATOM 3586 C C . TYR B 1 21 ? -17.391 -30.422 0.844 1 97.75 21 TYR B C 1
ATOM 3588 O O . TYR B 1 21 ? -16.984 -31.578 0.764 1 97.75 21 TYR B O 1
ATOM 3596 N N . ARG B 1 22 ? -18.547 -30.078 1.263 1 97.44 22 ARG B N 1
ATOM 3597 C CA . ARG B 1 22 ? -19.516 -31.141 1.521 1 97.44 22 ARG B CA 1
ATOM 3598 C C . ARG B 1 22 ? -19.75 -31.984 0.271 1 97.44 22 ARG B C 1
ATOM 3600 O O . ARG B 1 22 ? -19.75 -33.219 0.336 1 97.44 22 ARG B O 1
ATOM 3607 N N . LYS B 1 23 ? -19.906 -31.312 -0.815 1 97.19 23 LYS B N 1
ATOM 3608 C CA . LYS B 1 23 ? -20.109 -32 -2.086 1 97.19 23 LYS B CA 1
ATOM 3609 C C . LYS B 1 23 ? -18.812 -32.625 -2.582 1 97.19 23 LYS B C 1
ATOM 3611 O O . LYS B 1 23 ? -18.797 -33.781 -3.029 1 97.19 23 LYS B O 1
ATOM 3616 N N . HIS B 1 24 ? -17.766 -31.938 -2.467 1 96.94 24 HIS B N 1
ATOM 3617 C CA . HIS B 1 24 ? -16.453 -32.375 -2.971 1 96.94 24 HIS B CA 1
ATOM 3618 C C . HIS B 1 24 ? -15.961 -33.625 -2.25 1 96.94 24 HIS B C 1
ATOM 3620 O O . HIS B 1 24 ? -15.289 -34.438 -2.848 1 96.94 24 HIS B O 1
ATOM 3626 N N . PHE B 1 25 ? -16.344 -33.75 -0.942 1 96.31 25 PHE B N 1
ATOM 3627 C CA . PHE B 1 25 ? -15.891 -34.875 -0.132 1 96.31 25 PHE B CA 1
ATOM 3628 C C . PHE B 1 25 ? -17.016 -35.875 0.089 1 96.31 25 PHE B C 1
ATOM 3630 O O . PHE B 1 25 ? -16.969 -36.688 1.007 1 96.31 25 PHE B O 1
ATOM 3637 N N . ALA B 1 26 ? -18.016 -35.812 -0.708 1 95.69 26 ALA B N 1
ATOM 3638 C CA . ALA B 1 26 ? -19.188 -36.656 -0.521 1 95.69 26 ALA B CA 1
ATOM 3639 C C . ALA B 1 26 ? -18.828 -38.125 -0.542 1 95.69 26 ALA B C 1
ATOM 3641 O O . ALA B 1 26 ? -19.422 -38.938 0.19 1 95.69 26 ALA B O 1
ATOM 3642 N N . GLN B 1 27 ? -17.828 -38.5 -1.343 1 94.62 27 GLN B N 1
ATOM 3643 C CA . GLN B 1 27 ? -17.484 -39.906 -1.503 1 94.62 27 GLN B CA 1
ATOM 3644 C C . GLN B 1 27 ? -16.25 -40.25 -0.667 1 94.62 27 GLN B C 1
ATOM 3646 O O . GLN B 1 27 ? -15.703 -41.344 -0.802 1 94.62 27 GLN B O 1
ATOM 3651 N N . VAL B 1 28 ? -15.844 -39.344 0.127 1 93.31 28 VAL B N 1
ATOM 3652 C CA . VAL B 1 28 ? -14.672 -39.562 0.978 1 93.31 28 VAL B CA 1
ATOM 3653 C C . VAL B 1 28 ? -15.117 -40.094 2.342 1 93.31 28 VAL B C 1
ATOM 3655 O O . VAL B 1 28 ? -16.109 -39.625 2.9 1 93.31 28 VAL B O 1
ATOM 3658 N N . ALA B 1 29 ? -14.367 -41.031 2.822 1 91.38 29 ALA B N 1
ATOM 3659 C CA . ALA B 1 29 ? -14.672 -41.594 4.141 1 91.38 29 ALA B CA 1
ATOM 3660 C C . ALA B 1 29 ? -14.602 -40.5 5.215 1 91.38 29 ALA B C 1
ATOM 3662 O O . ALA B 1 29 ? -13.938 -39.5 5.035 1 91.38 29 ALA B O 1
ATOM 3663 N N . GLU B 1 30 ? -15.305 -40.719 6.262 1 87.88 30 GLU B N 1
ATOM 3664 C CA . GLU B 1 30 ? -15.359 -39.75 7.348 1 87.88 30 GLU B CA 1
ATOM 3665 C C . GLU B 1 30 ? -13.992 -39.594 8 1 87.88 30 GLU B C 1
ATOM 3667 O O . GLU B 1 30 ? -13.609 -38.469 8.367 1 87.88 30 GLU B O 1
ATOM 3672 N N . SER B 1 31 ? -13.367 -40.656 8.125 1 84.88 31 SER B N 1
ATOM 3673 C CA . SER B 1 31 ? -12.016 -40.594 8.672 1 84.88 31 SER B CA 1
ATOM 3674 C C . SER B 1 31 ? -10.969 -40.719 7.566 1 84.88 31 SER B C 1
ATOM 3676 O O . SER B 1 31 ? -10.969 -41.719 6.816 1 84.88 31 SER B O 1
ATOM 3678 N N . VAL B 1 32 ? -10.195 -39.688 7.453 1 85.81 32 VAL B N 1
ATOM 3679 C CA . VAL B 1 32 ? -9.156 -39.656 6.43 1 85.81 32 VAL B CA 1
ATOM 3680 C C . VAL B 1 32 ? -7.781 -39.75 7.086 1 85.81 32 VAL B C 1
ATOM 3682 O O . VAL B 1 32 ? -7.496 -39.062 8.062 1 85.81 32 VAL B O 1
ATOM 3685 N N . SER B 1 33 ? -6.926 -40.719 6.613 1 81.25 33 SER B N 1
ATOM 3686 C CA . SER B 1 33 ? -5.613 -40.969 7.199 1 81.25 33 SER B CA 1
ATOM 3687 C C . SER B 1 33 ? -4.508 -40.344 6.355 1 81.25 33 SER B C 1
ATOM 3689 O O . SER B 1 33 ? -3.385 -40.156 6.828 1 81.25 33 SER B O 1
ATOM 3691 N N . SER B 1 34 ? -4.84 -40.094 5.168 1 86.38 34 SER B N 1
ATOM 3692 C CA . SER B 1 34 ? -3.836 -39.531 4.262 1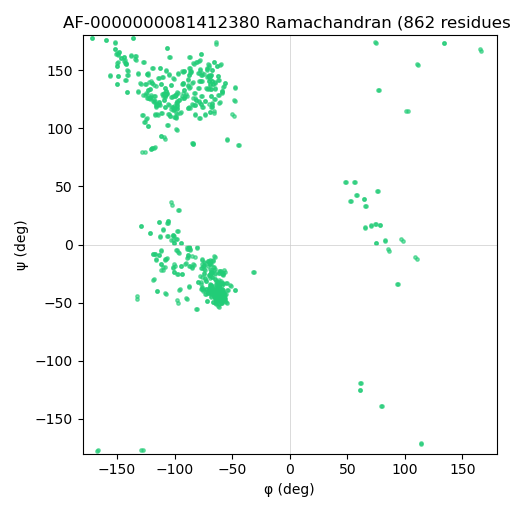 86.38 34 SER B CA 1
ATOM 3693 C C . SER B 1 34 ? -4.477 -38.625 3.219 1 86.38 34 SER B C 1
ATOM 3695 O O . SER B 1 34 ? -5.652 -38.812 2.885 1 86.38 34 SER B O 1
ATOM 3697 N N . LEU B 1 35 ? -3.693 -37.75 2.703 1 89.12 35 LEU B N 1
ATOM 3698 C CA . LEU B 1 35 ? -4.172 -36.781 1.714 1 89.12 35 LEU B CA 1
ATOM 3699 C C . LEU B 1 35 ? -4.508 -37.5 0.4 1 89.12 35 LEU B C 1
ATOM 3701 O O . LEU B 1 35 ? -5.34 -37 -0.368 1 89.12 35 LEU B O 1
ATOM 3705 N N . ASP B 1 36 ? -3.867 -38.625 0.201 1 88.44 36 ASP B N 1
ATOM 3706 C CA . ASP B 1 36 ? -4.07 -39.344 -1.058 1 88.44 36 ASP B CA 1
ATOM 3707 C C . ASP B 1 36 ? -5.504 -39.875 -1.175 1 88.44 36 ASP B C 1
ATOM 3709 O O . ASP B 1 36 ? -5.953 -40.219 -2.264 1 88.44 36 ASP B O 1
ATOM 3713 N N . GLU B 1 37 ? -6.215 -39.875 -0.105 1 91.25 37 GLU B N 1
ATOM 3714 C CA . GLU B 1 37 ? -7.602 -40.312 -0.09 1 91.25 37 GLU B CA 1
ATOM 3715 C C . GLU B 1 37 ? -8.555 -39.219 -0.532 1 91.25 37 GLU B C 1
ATOM 3717 O O . GLU B 1 37 ? -9.734 -39.469 -0.774 1 91.25 37 GLU B O 1
ATOM 3722 N N . LEU B 1 38 ? -8.016 -38.062 -0.623 1 94.81 38 LEU B N 1
ATOM 3723 C CA . LEU B 1 38 ? -8.852 -36.906 -0.947 1 94.81 38 LEU B CA 1
ATOM 3724 C C . LEU B 1 38 ? -8.703 -36.531 -2.418 1 94.81 38 LEU B C 1
ATOM 3726 O O . LEU B 1 38 ? -7.609 -36.625 -2.982 1 94.81 38 LEU B O 1
ATOM 3730 N N . PRO B 1 39 ? -9.789 -36.125 -3 1 95.19 39 PRO B N 1
ATOM 3731 C CA . PRO B 1 39 ? -9.695 -35.656 -4.387 1 95.19 39 PRO B CA 1
ATOM 3732 C C . PRO B 1 39 ? -8.977 -34.344 -4.508 1 95.19 39 PRO B C 1
ATOM 3734 O O . PRO B 1 39 ? -9.016 -33.531 -3.578 1 95.19 39 PRO B O 1
ATOM 3737 N N . ILE B 1 40 ? -8.352 -34.094 -5.637 1 95.12 40 ILE B N 1
ATOM 3738 C CA . ILE B 1 40 ? -7.734 -32.812 -5.961 1 95.12 40 ILE B CA 1
ATOM 3739 C C . ILE B 1 40 ? -8.812 -31.828 -6.391 1 95.12 40 ILE B C 1
ATOM 3741 O O . ILE B 1 40 ? -9.742 -32.188 -7.113 1 95.12 40 ILE B O 1
ATOM 3745 N N . ILE B 1 41 ? -8.672 -30.609 -5.977 1 94.88 41 ILE B N 1
ATOM 3746 C CA . ILE B 1 41 ? -9.617 -29.547 -6.305 1 94.88 41 ILE B CA 1
ATOM 3747 C C . ILE B 1 41 ? -9.594 -29.281 -7.805 1 94.88 41 ILE B C 1
ATOM 3749 O O . ILE B 1 41 ? -8.523 -29.234 -8.414 1 94.88 41 ILE B O 1
ATOM 3753 N N . ASP B 1 42 ? -10.773 -29.188 -8.336 1 91.88 42 ASP B N 1
ATOM 3754 C CA . ASP B 1 42 ? -10.93 -28.641 -9.68 1 91.88 42 ASP B CA 1
ATOM 3755 C C . ASP B 1 42 ? -11.062 -27.125 -9.641 1 91.88 42 ASP B C 1
ATOM 3757 O O . ASP B 1 42 ? -12.031 -26.594 -9.094 1 91.88 42 ASP B O 1
ATOM 3761 N N . GLY B 1 43 ? -10.148 -26.453 -10.258 1 87.75 43 GLY B N 1
ATOM 3762 C CA . GLY B 1 43 ? -10.086 -25 -10.195 1 87.75 43 GLY B CA 1
ATOM 3763 C C . GLY B 1 43 ? -11.352 -24.328 -10.703 1 87.75 43 GLY B C 1
ATOM 3764 O O . GLY B 1 43 ? -11.797 -23.328 -10.133 1 87.75 43 GLY B O 1
ATOM 3765 N N . VAL B 1 44 ? -11.898 -24.766 -11.742 1 85.25 44 VAL B N 1
ATOM 3766 C CA . VAL B 1 44 ? -13.086 -24.172 -12.336 1 85.25 44 VAL B CA 1
ATOM 3767 C C . VAL B 1 44 ? -14.25 -24.234 -11.359 1 85.25 44 VAL B C 1
ATOM 3769 O O . VAL B 1 44 ? -14.922 -23.234 -11.109 1 85.25 44 VAL B O 1
ATOM 3772 N N . THR B 1 45 ? -14.492 -25.422 -10.82 1 90.44 45 THR B N 1
ATOM 3773 C CA . THR B 1 45 ? -15.602 -25.625 -9.891 1 90.44 45 THR B CA 1
ATOM 3774 C C . THR B 1 45 ? -15.352 -24.875 -8.586 1 90.44 45 THR B C 1
ATOM 3776 O O . THR B 1 45 ? -16.281 -24.297 -8 1 90.44 45 THR B O 1
ATOM 3779 N N . TYR B 1 46 ? -14.148 -24.891 -8.148 1 92.88 46 TYR B N 1
ATOM 3780 C CA . TYR B 1 46 ? -13.797 -24.234 -6.898 1 92.88 46 TYR B CA 1
ATOM 3781 C C . TYR B 1 46 ? -14.086 -22.734 -6.961 1 92.88 46 TYR B C 1
ATOM 3783 O O . TYR B 1 46 ? -14.617 -22.156 -6.004 1 92.88 46 TYR B O 1
ATOM 3791 N N . TRP B 1 47 ? -13.828 -22.125 -8.07 1 89.75 47 TRP B N 1
ATOM 3792 C CA . TRP B 1 47 ? -13.891 -20.672 -8.18 1 89.75 47 TRP B CA 1
ATOM 3793 C C . TRP B 1 47 ? -15.219 -20.219 -8.766 1 89.75 47 TRP B C 1
ATOM 3795 O O . TRP B 1 47 ? -15.445 -19.031 -8.977 1 89.75 47 TRP B O 1
ATOM 3805 N N . GLN B 1 48 ? -16.031 -21.141 -8.961 1 87.44 48 GLN B N 1
ATOM 3806 C CA . GLN B 1 48 ? -17.328 -20.781 -9.523 1 87.44 48 GLN B CA 1
ATOM 3807 C C . GLN B 1 48 ? -18.078 -19.844 -8.586 1 87.44 48 GLN B C 1
ATOM 3809 O O . GLN B 1 48 ? -18.188 -20.109 -7.387 1 87.44 48 GLN B O 1
ATOM 3814 N N . ASP B 1 49 ? -18.453 -18.656 -9.047 1 82.12 49 ASP B N 1
ATOM 3815 C CA . ASP B 1 49 ? -19.297 -17.672 -8.367 1 82.12 49 ASP B CA 1
ATOM 3816 C C . ASP B 1 49 ? -18.516 -16.969 -7.27 1 82.12 49 ASP B C 1
ATOM 3818 O O . ASP B 1 49 ? -19.109 -16.422 -6.336 1 82.12 49 ASP B O 1
ATOM 3822 N N . SER B 1 50 ? -17.234 -17.078 -7.379 1 85.81 50 SER B N 1
ATOM 3823 C CA . SER B 1 50 ? -16.391 -16.484 -6.348 1 85.81 50 SER B CA 1
ATOM 3824 C C . SER B 1 50 ? -16.531 -14.961 -6.352 1 85.81 50 SER B C 1
ATOM 3826 O O . SER B 1 50 ? -16.109 -14.289 -5.402 1 85.81 50 SER B O 1
ATOM 3828 N N . GLN B 1 51 ? -17.156 -14.352 -7.344 1 79 51 GLN B N 1
ATOM 3829 C CA . GLN B 1 51 ? -17.328 -12.906 -7.426 1 79 51 GLN B CA 1
ATOM 3830 C C . GLN B 1 51 ? -18.391 -12.43 -6.434 1 79 51 GLN B C 1
ATOM 3832 O O . GLN B 1 51 ? -18.453 -11.25 -6.102 1 79 51 GLN B O 1
ATOM 3837 N N . HIS B 1 52 ? -19.188 -13.344 -5.988 1 83.94 52 HIS B N 1
ATOM 3838 C CA . HIS B 1 52 ? -20.203 -13.039 -4.992 1 83.94 52 HIS B CA 1
ATOM 3839 C C . HIS B 1 52 ? -19.844 -13.641 -3.637 1 83.94 52 HIS B C 1
ATOM 3841 O O . HIS B 1 52 ? -20.328 -14.711 -3.277 1 83.94 52 HIS B O 1
ATOM 3847 N N . LEU B 1 53 ? -19.172 -12.898 -2.859 1 86.88 53 LEU B N 1
ATOM 3848 C CA . LEU B 1 53 ? -18.594 -13.398 -1.625 1 86.88 53 LEU B CA 1
ATOM 3849 C C . LEU B 1 53 ? -19.672 -13.883 -0.664 1 86.88 53 LEU B C 1
ATOM 3851 O O . LEU B 1 53 ? -19.484 -14.883 0.032 1 86.88 53 LEU B O 1
ATOM 3855 N N . SER B 1 54 ? -20.766 -13.211 -0.635 1 83.5 54 SER B N 1
ATOM 3856 C CA . SER B 1 54 ? -21.812 -13.547 0.328 1 83.5 54 SER B CA 1
ATOM 3857 C C . SER B 1 54 ? -22.484 -14.875 -0.01 1 83.5 54 SER B C 1
ATOM 3859 O O . SER B 1 54 ? -23.062 -15.516 0.86 1 83.5 54 SER B O 1
ATOM 3861 N N . GLN B 1 55 ? -22.297 -15.32 -1.224 1 87.62 55 GLN B N 1
ATOM 3862 C CA . GLN B 1 55 ? -22.969 -16.531 -1.657 1 87.62 55 GLN B CA 1
ATOM 3863 C C . GLN B 1 55 ? -21.969 -17.594 -2.113 1 87.62 55 GLN B C 1
ATOM 3865 O O . GLN B 1 55 ? -22.344 -18.609 -2.68 1 87.62 55 GLN B O 1
ATOM 3870 N N . TRP B 1 56 ? -20.75 -17.375 -1.885 1 93 56 TRP B N 1
ATOM 3871 C CA . TRP B 1 56 ? -19.734 -18.297 -2.367 1 93 56 TRP B CA 1
ATOM 3872 C C . TRP B 1 56 ? -19.688 -19.547 -1.516 1 93 56 TRP B C 1
ATOM 3874 O O . TRP B 1 56 ? -19.328 -19.5 -0.336 1 93 56 TRP B O 1
ATOM 3884 N N . PRO B 1 57 ? -19.953 -20.672 -2.115 1 95.44 57 PRO B N 1
ATOM 3885 C CA . PRO B 1 57 ? -20.141 -21.906 -1.341 1 95.44 57 PRO B CA 1
ATOM 3886 C C . PRO B 1 57 ? -18.844 -22.422 -0.721 1 95.44 57 PRO B C 1
ATOM 3888 O O . PRO B 1 57 ? -18.859 -23.281 0.151 1 95.44 57 PRO B O 1
ATOM 3891 N N . VAL B 1 58 ? -17.75 -21.953 -1.142 1 96.69 58 VAL B N 1
ATOM 3892 C CA . VAL B 1 58 ? -16.453 -22.422 -0.649 1 96.69 58 VAL B CA 1
ATOM 3893 C C . VAL B 1 58 ? -16.219 -21.906 0.771 1 96.69 58 VAL B C 1
ATOM 3895 O O . VAL B 1 58 ? -15.586 -22.578 1.583 1 96.69 58 VAL B O 1
ATOM 3898 N N . LEU B 1 59 ? -16.734 -20.75 1.087 1 97 59 LEU B N 1
ATOM 3899 C CA . LEU B 1 59 ? -16.5 -20.141 2.389 1 97 59 LEU B CA 1
ATOM 3900 C C . LEU B 1 59 ? -17.188 -20.922 3.496 1 97 59 LEU B C 1
ATOM 3902 O O . LEU B 1 59 ? -18.281 -21.469 3.293 1 97 59 LEU B O 1
ATOM 3906 N N . THR B 1 60 ? -16.547 -20.938 4.641 1 97.44 60 THR B N 1
ATOM 3907 C CA . THR B 1 60 ? -17.047 -21.766 5.738 1 97.44 60 THR B CA 1
ATOM 3908 C C . THR B 1 60 ? -17.938 -20.938 6.668 1 97.44 60 THR B C 1
ATOM 3910 O O . THR B 1 60 ? -18.656 -21.5 7.508 1 97.44 60 THR B O 1
ATOM 3913 N N . ARG B 1 61 ? -17.859 -19.656 6.625 1 94.69 61 ARG B N 1
ATOM 3914 C CA . ARG B 1 61 ? -18.688 -18.734 7.414 1 94.69 61 ARG B CA 1
ATOM 3915 C C . ARG B 1 61 ? -18.703 -17.344 6.785 1 94.69 61 ARG B C 1
ATOM 3917 O O . ARG B 1 61 ? -18.047 -17.109 5.773 1 94.69 61 ARG B O 1
ATOM 3924 N N . SER B 1 62 ? -19.484 -16.484 7.391 1 92.69 62 SER B N 1
ATOM 3925 C CA . SER B 1 62 ? -19.578 -15.109 6.906 1 92.69 62 SER B CA 1
ATOM 3926 C C . SER B 1 62 ? -18.266 -14.359 7.117 1 92.69 62 SER B C 1
ATOM 3928 O O . SER B 1 62 ? -17.531 -14.648 8.062 1 92.69 62 SER B O 1
ATOM 3930 N N . ILE B 1 63 ? -18.047 -13.422 6.219 1 93.56 63 ILE B N 1
ATOM 3931 C CA . ILE B 1 63 ? -16.812 -12.641 6.266 1 93.56 63 ILE B CA 1
ATOM 3932 C C . ILE B 1 63 ? -16.984 -11.477 7.242 1 93.56 63 ILE B C 1
ATOM 3934 O O . ILE B 1 63 ? -17.844 -10.617 7.051 1 93.56 63 ILE B O 1
ATOM 3938 N N . GLU B 1 64 ? -16.234 -11.305 8.281 1 90.19 64 GLU B N 1
ATOM 3939 C CA . GLU B 1 64 ? -16.422 -10.242 9.266 1 90.19 64 GLU B CA 1
ATOM 3940 C C . GLU B 1 64 ? -15.109 -9.531 9.57 1 90.19 64 GLU B C 1
ATOM 3942 O O . GLU B 1 64 ? -15.086 -8.32 9.773 1 90.19 64 GLU B O 1
ATOM 3947 N N . ASN B 1 65 ? -13.992 -10.039 9.82 1 95.5 65 ASN B N 1
ATOM 3948 C CA . ASN B 1 65 ? -12.656 -9.547 10.125 1 95.5 65 ASN B CA 1
ATOM 3949 C C . ASN B 1 65 ? -11.617 -10.125 9.172 1 95.5 65 ASN B C 1
ATOM 3951 O O . ASN B 1 65 ? -10.844 -11.008 9.555 1 95.5 65 ASN B O 1
ATOM 3955 N N . ALA B 1 66 ? -11.664 -9.406 7.945 1 97.38 66 ALA B N 1
ATOM 3956 C CA . ALA B 1 66 ? -10.938 -10.094 6.883 1 97.38 66 ALA B CA 1
ATOM 3957 C C . ALA B 1 66 ? -10.328 -9.102 5.902 1 97.38 66 ALA B C 1
ATOM 3959 O O . ALA B 1 66 ? -10.555 -7.891 6.004 1 97.38 66 ALA B O 1
ATOM 3960 N N . LEU B 1 67 ? -9.453 -9.586 5.121 1 97.44 67 LEU B N 1
ATOM 3961 C CA . LEU B 1 67 ? -8.875 -8.922 3.955 1 97.44 67 LEU B CA 1
ATOM 3962 C C . LEU B 1 67 ? -9.328 -9.602 2.666 1 97.44 67 LEU B C 1
ATOM 3964 O O . LEU B 1 67 ? -9.406 -10.836 2.602 1 97.44 67 LEU B O 1
ATOM 3968 N N . VAL B 1 68 ? -9.648 -8.82 1.677 1 96.19 68 VAL B N 1
ATOM 3969 C CA . VAL B 1 68 ? -10.07 -9.352 0.383 1 96.19 68 VAL B CA 1
ATOM 3970 C C . VAL B 1 68 ? -9.078 -8.922 -0.696 1 96.19 68 VAL B C 1
ATOM 3972 O O . VAL B 1 68 ? -8.758 -7.738 -0.819 1 96.19 68 VAL B O 1
ATOM 3975 N N . PHE B 1 69 ? -8.57 -9.867 -1.467 1 94.62 69 PHE B N 1
ATOM 3976 C CA . PHE B 1 69 ? -7.594 -9.609 -2.523 1 94.62 69 PHE B CA 1
ATOM 3977 C C . PHE B 1 69 ? -8.062 -10.211 -3.846 1 94.62 69 PHE B C 1
ATOM 3979 O O . PHE B 1 69 ? -8.836 -11.172 -3.859 1 94.62 69 PHE B O 1
ATOM 3986 N N . LYS B 1 70 ? -7.461 -9.555 -4.84 1 88.56 70 LYS B N 1
ATOM 3987 C CA . LYS B 1 70 ? -7.746 -10.062 -6.18 1 88.56 70 LYS B CA 1
ATOM 3988 C C . LYS B 1 70 ? -6.637 -10.992 -6.66 1 88.56 70 LYS B C 1
ATOM 3990 O O . LYS B 1 70 ? -5.457 -10.734 -6.426 1 88.56 70 LYS B O 1
ATOM 3995 N N . THR B 1 71 ? -6.859 -12.164 -7.168 1 73.94 71 THR B N 1
ATOM 3996 C CA . THR B 1 71 ? -5.887 -13.141 -7.652 1 73.94 71 THR B CA 1
ATOM 3997 C C . THR B 1 71 ? -5.586 -12.914 -9.133 1 73.94 71 THR B C 1
ATOM 3999 O O . THR B 1 71 ? -4.59 -13.43 -9.648 1 73.94 71 THR B O 1
ATOM 4002 N N . GLY B 1 72 ? -6.227 -12.172 -9.859 1 63.47 72 GLY B N 1
ATOM 4003 C CA . GLY B 1 72 ? -5.957 -12.008 -11.273 1 63.47 72 GLY B CA 1
ATOM 4004 C C . GLY B 1 72 ? -7.078 -11.305 -12.016 1 63.47 72 GLY B C 1
ATOM 4005 O O . GLY B 1 72 ? -8.125 -11 -11.438 1 63.47 72 GLY B O 1
ATOM 4006 N N . GLY B 1 73 ? -6.902 -10.844 -13.242 1 54.59 73 GLY B N 1
ATOM 4007 C CA . GLY B 1 73 ? -7.902 -10.523 -14.25 1 54.59 73 GLY B CA 1
ATOM 4008 C C . GLY B 1 73 ? -8.148 -9.031 -14.383 1 54.59 73 GLY B C 1
ATOM 4009 O O . GLY B 1 73 ? -7.867 -8.266 -13.461 1 54.59 73 GLY B O 1
ATOM 4010 N N . THR B 1 74 ? -7.852 -8.484 -15.422 1 50.56 74 THR B N 1
ATOM 4011 C CA . THR B 1 74 ? -8.102 -7.094 -15.773 1 50.56 74 THR B CA 1
ATOM 4012 C C . THR B 1 74 ? -9.562 -6.73 -15.547 1 50.56 74 THR B C 1
ATOM 4014 O O . THR B 1 74 ? -9.891 -5.562 -15.336 1 50.56 74 THR B O 1
ATOM 4017 N N . THR B 1 75 ? -10.492 -7.762 -15.828 1 47.94 75 THR B N 1
ATOM 4018 C CA . THR B 1 75 ? -11.906 -7.398 -15.914 1 47.94 75 THR B CA 1
ATOM 4019 C C . THR B 1 75 ? -12.586 -7.543 -14.562 1 47.94 75 THR B C 1
ATOM 4021 O O . THR B 1 75 ? -12.039 -8.164 -13.648 1 47.94 75 THR B O 1
ATOM 4024 N N . SER B 1 76 ? -13.586 -6.762 -14.258 1 47.56 76 SER B N 1
ATOM 4025 C CA . SER B 1 76 ? -14.523 -6.652 -13.141 1 47.56 76 SER B CA 1
ATOM 4026 C C . SER B 1 76 ? -14.812 -8.016 -12.523 1 47.56 76 SER B C 1
ATOM 4028 O O . SER B 1 76 ? -15.125 -8.109 -11.336 1 47.56 76 SER B O 1
ATOM 4030 N N . GLY B 1 77 ? -14.617 -9.047 -13.297 1 53.44 77 GLY B N 1
ATOM 4031 C CA . GLY B 1 77 ? -15.078 -10.328 -12.781 1 53.44 77 GLY B CA 1
ATOM 4032 C C . GLY B 1 77 ? -13.984 -11.133 -12.117 1 53.44 77 GLY B C 1
ATOM 4033 O O . GLY B 1 77 ? -14.023 -12.367 -12.133 1 53.44 77 GLY B O 1
ATOM 4034 N N . GLY B 1 78 ? -13.047 -10.5 -11.562 1 63.81 78 GLY B N 1
ATOM 4035 C CA . GLY B 1 78 ? -11.883 -11.25 -11.117 1 63.81 78 GLY B CA 1
ATOM 4036 C C . GLY B 1 78 ? -12.125 -12.039 -9.844 1 63.81 78 GLY B C 1
ATOM 4037 O O . GLY B 1 78 ? -13.055 -11.734 -9.086 1 63.81 78 GLY B O 1
ATOM 4038 N N . LYS B 1 79 ? -11.508 -13.234 -9.672 1 78.56 79 LYS B N 1
ATOM 4039 C CA . LYS B 1 79 ? -11.492 -14.102 -8.492 1 78.56 79 LYS B CA 1
ATOM 4040 C C . LYS B 1 79 ? -10.922 -13.375 -7.281 1 78.56 79 LYS B C 1
ATOM 4042 O O . LYS B 1 79 ? -9.969 -12.602 -7.406 1 78.56 79 LYS B O 1
ATOM 4047 N N . LEU B 1 80 ? -11.75 -13.516 -6.168 1 88.44 80 LEU B N 1
ATOM 4048 C CA . LEU B 1 80 ? -11.297 -12.875 -4.938 1 88.44 80 LEU B CA 1
ATOM 4049 C C . LEU B 1 80 ? -10.836 -13.914 -3.924 1 88.44 80 LEU B C 1
ATOM 4051 O O . LEU B 1 80 ? -11.445 -14.977 -3.795 1 88.44 80 LEU B O 1
ATOM 4055 N N . SER B 1 81 ? -9.781 -13.672 -3.359 1 93.06 81 SER B N 1
ATOM 4056 C CA . SER B 1 81 ? -9.273 -14.445 -2.232 1 93.06 81 SER B CA 1
ATOM 4057 C C . SER B 1 81 ? -9.484 -13.711 -0.915 1 93.06 81 SER B C 1
ATOM 4059 O O . SER B 1 81 ? -9.305 -12.492 -0.843 1 93.06 81 SER B O 1
ATOM 4061 N N . VAL B 1 82 ? -9.93 -14.484 0.122 1 96 82 VAL B N 1
ATOM 4062 C CA . VAL B 1 82 ? -10.273 -13.859 1.391 1 96 82 VAL B CA 1
ATOM 4063 C C . VAL B 1 82 ? -9.453 -14.469 2.518 1 96 82 VAL B C 1
ATOM 4065 O O . VAL B 1 82 ? -9.305 -15.695 2.596 1 96 82 VAL B O 1
ATOM 4068 N N . PHE B 1 83 ? -8.891 -13.609 3.357 1 97 83 PHE B N 1
ATOM 4069 C CA . PHE B 1 83 ? -8.164 -14.008 4.562 1 97 83 PHE B CA 1
ATOM 4070 C C . PHE B 1 83 ? -8.797 -13.383 5.801 1 97 83 PHE B C 1
ATOM 4072 O O . PHE B 1 83 ? -8.977 -12.164 5.859 1 97 83 PHE B O 1
ATOM 4079 N N . GLU B 1 84 ? -9.109 -14.266 6.715 1 96.62 84 GLU B N 1
ATOM 4080 C CA . GLU B 1 84 ? -9.336 -13.656 8.023 1 96.62 84 GLU B CA 1
ATOM 4081 C C . GLU B 1 84 ? -8.07 -13 8.555 1 96.62 84 GLU B C 1
ATOM 4083 O O . GLU B 1 84 ? -6.957 -13.43 8.234 1 96.62 84 GLU B O 1
ATOM 4088 N N . ARG B 1 85 ? -8.211 -12.016 9.383 1 96.75 85 ARG B N 1
ATOM 4089 C CA . ARG B 1 85 ? -7.066 -11.25 9.867 1 96.75 85 ARG B CA 1
ATOM 4090 C C . ARG B 1 85 ? -6.059 -12.164 10.562 1 96.75 85 ARG B C 1
ATOM 4092 O O . ARG B 1 85 ? -4.848 -12.023 10.367 1 96.75 85 ARG B O 1
ATOM 4099 N N . HIS B 1 86 ? -6.543 -13.078 11.383 1 96.12 86 HIS B N 1
ATOM 4100 C CA . HIS B 1 86 ? -5.605 -13.938 12.086 1 96.12 86 HIS B CA 1
ATOM 4101 C C . HIS B 1 86 ? -4.914 -14.898 11.125 1 96.12 86 HIS B C 1
ATOM 4103 O O . HIS B 1 86 ? -3.752 -15.258 11.336 1 96.12 86 HIS B O 1
ATOM 4109 N N . GLU B 1 87 ? -5.617 -15.391 10.055 1 96.94 87 GLU B N 1
ATOM 4110 C CA . GLU B 1 87 ? -4.988 -16.203 9.023 1 96.94 87 GLU B CA 1
ATOM 4111 C C . GLU B 1 87 ? -3.891 -15.445 8.297 1 96.94 87 GLU B C 1
ATOM 4113 O O . GLU B 1 87 ? -2.818 -15.984 8.023 1 96.94 87 GLU B O 1
ATOM 4118 N N . TRP B 1 88 ? -4.23 -14.164 7.973 1 97.75 88 TRP B N 1
ATOM 4119 C CA . TRP B 1 88 ? -3.258 -13.297 7.324 1 97.75 88 TRP B CA 1
ATOM 4120 C C . TRP B 1 88 ? -2.031 -13.094 8.211 1 97.75 88 TRP B C 1
ATOM 4122 O O . TRP B 1 88 ? -0.896 -13.18 7.734 1 97.75 88 TRP B O 1
ATOM 4132 N N . GLN B 1 89 ? -2.232 -12.922 9.477 1 97.12 89 GLN B N 1
ATOM 4133 C CA . GLN B 1 89 ? -1.134 -12.742 10.422 1 97.12 89 GLN B CA 1
ATOM 4134 C C . GLN B 1 89 ? -0.265 -13.992 10.5 1 97.12 89 GLN B C 1
ATOM 4136 O O . GLN B 1 89 ? 0.962 -13.898 10.578 1 97.12 89 GLN B O 1
ATOM 4141 N N . ALA B 1 90 ? -0.892 -15.148 10.5 1 97.38 90 ALA B N 1
ATOM 4142 C CA . ALA B 1 90 ? -0.131 -16.391 10.5 1 97.38 90 ALA B CA 1
ATOM 4143 C C . ALA B 1 90 ? 0.746 -16.5 9.258 1 97.38 90 ALA B C 1
ATOM 4145 O O . ALA B 1 90 ? 1.914 -16.891 9.344 1 97.38 90 ALA B O 1
ATOM 4146 N N . LEU B 1 91 ? 0.162 -16.141 8.18 1 97.88 91 LEU B N 1
ATOM 4147 C CA . LEU B 1 91 ? 0.867 -16.188 6.902 1 97.88 91 LEU B CA 1
ATOM 4148 C C . LEU B 1 91 ? 2.074 -15.258 6.914 1 97.88 91 LEU B C 1
ATOM 4150 O O . LEU B 1 91 ? 3.199 -15.688 6.648 1 97.88 91 LEU B O 1
ATOM 4154 N N . VAL B 1 92 ? 1.895 -13.984 7.258 1 98 92 VAL B N 1
ATOM 4155 C CA . VAL B 1 92 ? 2.959 -12.992 7.133 1 98 92 VAL B CA 1
ATOM 4156 C C . VAL B 1 92 ? 4 -13.211 8.227 1 98 92 VAL B C 1
ATOM 4158 O O . VAL B 1 92 ? 5.188 -12.945 8.031 1 98 92 VAL B O 1
ATOM 4161 N N . LYS B 1 93 ? 3.594 -13.734 9.375 1 97.81 93 LYS B N 1
ATOM 4162 C CA . LYS B 1 93 ? 4.551 -14.062 10.43 1 97.81 93 LYS B CA 1
ATOM 4163 C C . LYS B 1 93 ? 5.508 -15.164 9.977 1 97.81 93 LYS B C 1
ATOM 4165 O O . LYS B 1 93 ? 6.727 -15.023 10.102 1 97.81 93 LYS B O 1
ATOM 4170 N N . ASP B 1 94 ? 4.934 -16.219 9.477 1 97.81 94 ASP B N 1
ATOM 4171 C CA . ASP B 1 94 ? 5.766 -17.328 9.023 1 97.81 94 ASP B CA 1
ATOM 4172 C C . ASP B 1 94 ? 6.656 -16.906 7.859 1 97.81 94 ASP B C 1
ATOM 4174 O O . ASP B 1 94 ? 7.844 -17.234 7.828 1 97.81 94 ASP B O 1
ATOM 4178 N N . PHE B 1 95 ? 6.094 -16.203 6.957 1 97.88 95 PHE B N 1
ATOM 4179 C CA . PHE B 1 95 ? 6.855 -15.742 5.801 1 97.88 95 PHE B CA 1
ATOM 4180 C C . PHE B 1 95 ? 7.961 -14.789 6.234 1 97.88 95 PHE B C 1
ATOM 4182 O O . PHE B 1 95 ? 9.109 -14.922 5.797 1 97.88 95 PHE B O 1
ATOM 4189 N N . GLY B 1 96 ? 7.625 -13.812 7.062 1 97.5 96 GLY B N 1
ATOM 4190 C CA . GLY B 1 96 ? 8.602 -12.859 7.57 1 97.5 96 GLY B CA 1
ATOM 4191 C C . GLY B 1 96 ? 9.75 -13.523 8.312 1 97.5 96 GLY B C 1
ATOM 4192 O O . GLY B 1 96 ? 10.914 -13.164 8.117 1 97.5 96 GLY B O 1
ATOM 4193 N N . ASN B 1 97 ? 9.43 -14.461 9.125 1 97.06 97 ASN B N 1
ATOM 4194 C CA . ASN B 1 97 ? 10.469 -15.211 9.836 1 97.06 97 ASN B CA 1
ATOM 4195 C C . ASN B 1 97 ? 11.422 -15.898 8.859 1 97.06 97 ASN B C 1
ATOM 4197 O O . ASN B 1 97 ? 12.625 -15.953 9.102 1 97.06 97 ASN B O 1
ATOM 4201 N N . SER B 1 98 ? 10.859 -16.391 7.793 1 96.44 98 SER B N 1
ATOM 4202 C CA . SER B 1 98 ? 11.688 -17.078 6.809 1 96.44 98 SER B CA 1
ATOM 4203 C C . SER B 1 98 ? 12.633 -16.109 6.102 1 96.44 98 SER B C 1
ATOM 4205 O O . SER B 1 98 ? 13.719 -16.5 5.676 1 96.44 98 SER B O 1
ATOM 4207 N N . LEU B 1 99 ? 12.258 -14.852 5.988 1 97 99 LEU B N 1
ATOM 4208 C CA . LEU B 1 99 ? 13.078 -13.844 5.324 1 97 99 LEU B CA 1
ATOM 4209 C C . LEU B 1 99 ? 14.336 -13.547 6.133 1 97 99 LEU B C 1
ATOM 4211 O O . LEU B 1 99 ? 15.289 -12.961 5.613 1 97 99 LEU B O 1
ATOM 4215 N N . THR B 1 100 ? 14.367 -13.922 7.418 1 96.19 100 THR B N 1
ATOM 4216 C CA . THR B 1 100 ? 15.5 -13.68 8.305 1 96.19 100 THR B CA 1
ATOM 4217 C C . THR B 1 100 ? 16.766 -14.328 7.75 1 96.19 100 THR B C 1
ATOM 4219 O O . THR B 1 100 ? 17.875 -13.828 7.98 1 96.19 100 THR B O 1
ATOM 4222 N N . ALA B 1 101 ? 16.562 -15.352 6.938 1 93.75 101 ALA B N 1
ATOM 4223 C CA . ALA B 1 101 ? 17.703 -16.062 6.355 1 93.75 101 ALA B CA 1
ATOM 4224 C C . ALA B 1 101 ? 18.438 -15.18 5.348 1 93.75 101 ALA B C 1
ATOM 4226 O O . ALA B 1 101 ? 19.625 -15.383 5.098 1 93.75 101 ALA B O 1
ATOM 4227 N N . HIS B 1 102 ? 17.734 -14.219 4.805 1 95.5 102 HIS B N 1
ATOM 4228 C CA . HIS B 1 102 ? 18.312 -13.438 3.715 1 95.5 102 HIS B CA 1
ATOM 4229 C C . HIS B 1 102 ? 18.672 -12.031 4.176 1 95.5 102 HIS B C 1
ATOM 4231 O O . HIS B 1 102 ? 19.359 -11.289 3.463 1 95.5 102 HIS B O 1
ATOM 4237 N N . LEU B 1 103 ? 18.203 -11.641 5.344 1 96.75 103 LEU B N 1
ATOM 4238 C CA . LEU B 1 103 ? 18.328 -10.242 5.742 1 96.75 103 LEU B CA 1
ATOM 4239 C C . LEU B 1 103 ? 19.125 -10.109 7.035 1 96.75 103 LEU B C 1
ATOM 4241 O O . LEU B 1 103 ? 18.984 -10.93 7.945 1 96.75 103 LEU B O 1
ATOM 4245 N N . GLU B 1 104 ? 19.922 -9.117 7.074 1 94.44 104 GLU B N 1
ATOM 4246 C CA . GLU B 1 104 ? 20.734 -8.773 8.242 1 94.44 104 GLU B CA 1
ATOM 4247 C C . GLU B 1 104 ? 20.156 -7.562 8.969 1 94.44 104 GLU B C 1
ATOM 4249 O O . GLU B 1 104 ? 19.391 -6.797 8.406 1 94.44 104 GLU B O 1
ATOM 4254 N N . PRO B 1 105 ? 20.609 -7.457 10.242 1 93.19 105 PRO B N 1
ATOM 4255 C CA . PRO B 1 105 ? 20.109 -6.309 11.008 1 93.19 105 PRO B CA 1
ATOM 4256 C C . PRO B 1 105 ? 20.453 -4.973 10.352 1 93.19 105 PRO B C 1
ATOM 4258 O O . PRO B 1 105 ? 21.594 -4.766 9.922 1 93.19 105 PRO B O 1
ATOM 4261 N N . GLY B 1 106 ? 19.5 -4.152 10.25 1 90.56 106 GLY B N 1
ATOM 4262 C CA . GLY B 1 106 ? 19.719 -2.803 9.75 1 90.56 106 GLY B CA 1
ATOM 4263 C C . GLY B 1 106 ? 19.656 -2.711 8.234 1 90.56 106 GLY B C 1
ATOM 4264 O O . GLY B 1 106 ? 19.797 -1.624 7.668 1 90.56 106 GLY B O 1
ATOM 4265 N N . ASN B 1 107 ? 19.516 -3.914 7.547 1 97.38 107 ASN B N 1
ATOM 4266 C CA . ASN B 1 107 ? 19.312 -3.828 6.105 1 97.38 107 ASN B CA 1
ATOM 4267 C C . ASN B 1 107 ? 18.25 -2.805 5.75 1 97.38 107 ASN B C 1
ATOM 4269 O O . ASN B 1 107 ? 17.234 -2.691 6.445 1 97.38 107 ASN B O 1
ATOM 4273 N N . ARG B 1 108 ? 18.516 -2.014 4.793 1 97.62 108 ARG B N 1
ATOM 4274 C CA . ARG B 1 108 ? 17.578 -1.026 4.262 1 97.62 108 ARG B CA 1
ATOM 4275 C C . ARG B 1 108 ? 16.891 -1.547 3.002 1 97.62 108 ARG B C 1
ATOM 4277 O O . ARG B 1 108 ? 17.5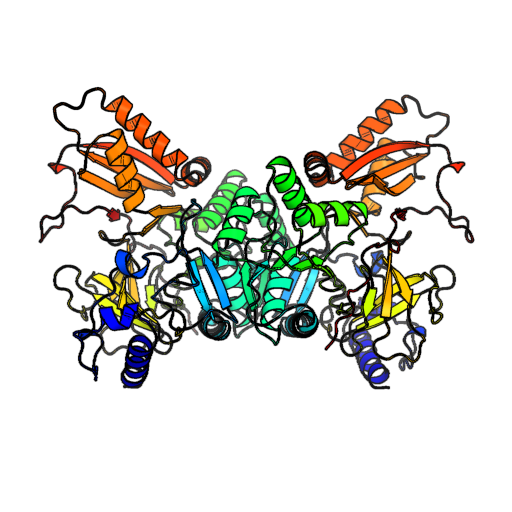16 -1.616 1.936 1 97.62 108 ARG B O 1
ATOM 4284 N N . VAL B 1 109 ? 15.609 -1.848 3.113 1 98.69 109 VAL B N 1
ATOM 4285 C CA . VAL B 1 109 ? 14.875 -2.605 2.105 1 98.69 109 VAL B CA 1
ATOM 4286 C C . VAL B 1 109 ? 13.914 -1.684 1.365 1 98.69 109 VAL B C 1
ATOM 4288 O O . VAL B 1 109 ? 13.008 -1.101 1.974 1 98.69 109 VAL B O 1
ATOM 4291 N N . ALA B 1 110 ? 14.102 -1.533 0.073 1 98.75 110 ALA B N 1
ATOM 4292 C CA . ALA B 1 110 ? 13.078 -0.902 -0.764 1 98.75 110 ALA B CA 1
ATOM 4293 C C . ALA B 1 110 ? 12 -1.901 -1.155 1 98.75 110 ALA B C 1
ATOM 4295 O O . ALA B 1 110 ? 12.266 -2.883 -1.851 1 98.75 110 ALA B O 1
ATOM 4296 N N . ASN B 1 111 ? 10.789 -1.721 -0.648 1 98.62 111 ASN B N 1
ATOM 4297 C CA . ASN B 1 111 ? 9.641 -2.508 -1.093 1 98.62 111 ASN B CA 1
ATOM 4298 C C . ASN B 1 111 ? 9.094 -1.995 -2.422 1 98.62 111 ASN B C 1
ATOM 4300 O O . ASN B 1 111 ? 8.469 -0.935 -2.473 1 98.62 111 ASN B O 1
ATOM 4304 N N . LEU B 1 112 ? 9.32 -2.807 -3.504 1 98.25 112 LEU B N 1
ATOM 4305 C CA . LEU B 1 112 ? 9.008 -2.377 -4.863 1 98.25 112 LEU B CA 1
ATOM 4306 C C . LEU B 1 112 ? 7.871 -3.205 -5.449 1 98.25 112 LEU B C 1
ATOM 4308 O O . LEU B 1 112 ? 7.707 -3.27 -6.668 1 98.25 112 LEU B O 1
ATOM 4312 N N . PHE B 1 113 ? 7.09 -3.869 -4.625 1 96.81 113 PHE B N 1
ATOM 4313 C CA . PHE B 1 113 ? 5.965 -4.668 -5.094 1 96.81 113 PHE B CA 1
ATOM 4314 C C . PHE B 1 113 ? 4.785 -3.775 -5.461 1 96.81 113 PHE B C 1
ATOM 4316 O O . PHE B 1 113 ? 4.723 -2.617 -5.043 1 96.81 113 PHE B O 1
ATOM 4323 N N . PHE B 1 114 ? 3.859 -4.367 -6.199 1 91.56 114 PHE B N 1
ATOM 4324 C CA . PHE B 1 114 ? 2.721 -3.609 -6.703 1 91.56 114 PHE B CA 1
ATOM 4325 C C . PHE B 1 114 ? 1.596 -3.576 -5.676 1 91.56 114 PHE B C 1
ATOM 4327 O O . PHE B 1 114 ? 1.486 -4.473 -4.836 1 91.56 114 PHE B O 1
ATOM 4334 N N . VAL B 1 115 ? 0.861 -2.537 -5.758 1 92.31 115 VAL B N 1
ATOM 4335 C CA . VAL B 1 115 ? -0.272 -2.318 -4.863 1 92.31 115 VAL B CA 1
ATOM 4336 C C . VAL B 1 115 ? -1.42 -1.672 -5.637 1 92.31 115 VAL B C 1
ATOM 4338 O O . VAL B 1 115 ? -1.201 -1.027 -6.664 1 92.31 115 VAL B O 1
ATOM 4341 N N . GLY B 1 116 ? -2.652 -1.881 -5.09 1 89.25 116 GLY B N 1
ATOM 4342 C CA . GLY B 1 116 ? -3.83 -1.25 -5.664 1 89.25 116 GLY B CA 1
ATOM 4343 C C . GLY B 1 116 ? -4.766 -2.236 -6.336 1 89.25 116 GLY B C 1
ATOM 4344 O O . GLY B 1 116 ? -4.359 -3.346 -6.688 1 89.25 116 GLY B O 1
ATOM 4345 N N . ASP B 1 117 ? -5.961 -1.868 -6.402 1 89.12 117 ASP B N 1
ATOM 4346 C CA . ASP B 1 117 ? -7.004 -2.674 -7.027 1 89.12 117 ASP B CA 1
ATOM 4347 C C . ASP B 1 117 ? -7.027 -4.09 -6.453 1 89.12 117 ASP B C 1
ATOM 4349 O O . ASP B 1 117 ? -7.059 -5.066 -7.199 1 89.12 117 ASP B O 1
ATOM 4353 N N . LEU B 1 118 ? -6.801 -4.195 -5.223 1 93.31 118 LEU B N 1
ATOM 4354 C CA . LEU B 1 118 ? -6.953 -5.391 -4.398 1 93.31 118 LEU B CA 1
ATOM 4355 C C . LEU B 1 118 ? -5.777 -6.34 -4.594 1 93.31 118 LEU B C 1
ATOM 4357 O O . LEU B 1 118 ? -5.859 -7.52 -4.242 1 93.31 118 LEU B O 1
ATOM 4361 N N . TYR B 1 119 ? -4.676 -5.805 -5.176 1 91.06 119 TYR B N 1
ATOM 4362 C CA . TYR B 1 119 ? -3.467 -6.613 -5.246 1 91.06 119 TYR B CA 1
ATOM 4363 C C . TYR B 1 119 ? -2.834 -6.773 -3.869 1 91.06 119 TYR B C 1
ATOM 4365 O O . TYR B 1 119 ? -2.756 -5.809 -3.102 1 91.06 119 TYR B O 1
ATOM 4373 N N . ALA B 1 120 ? -2.271 -7.906 -3.621 1 94.56 120 ALA B N 1
ATOM 4374 C CA . ALA B 1 120 ? -1.875 -8.242 -2.256 1 94.56 120 ALA B CA 1
ATOM 4375 C C . ALA B 1 120 ? -0.378 -8.023 -2.053 1 94.56 120 ALA B C 1
ATOM 4377 O O . ALA B 1 120 ? 0.083 -7.863 -0.92 1 94.56 120 ALA B O 1
ATOM 4378 N N . SER B 1 121 ? 0.426 -8.047 -3.084 1 94.94 121 SER B N 1
ATOM 4379 C CA . SER B 1 121 ? 1.856 -8.312 -2.971 1 94.94 121 SER B CA 1
ATOM 4380 C C . SER B 1 121 ? 2.547 -7.258 -2.109 1 94.94 121 SER B C 1
ATOM 4382 O O . SER B 1 121 ? 3.354 -7.59 -1.24 1 94.94 121 SER B O 1
ATOM 4384 N N . PHE B 1 122 ? 2.256 -5.98 -2.332 1 97 122 PHE B N 1
ATOM 4385 C CA . PHE B 1 122 ? 2.895 -4.902 -1.59 1 97 122 PHE B CA 1
ATOM 4386 C C . PHE B 1 122 ? 2.547 -4.984 -0.108 1 97 122 PHE B C 1
ATOM 4388 O O . PHE B 1 122 ? 3.43 -4.891 0.748 1 97 122 PHE B O 1
ATOM 4395 N N . ILE B 1 123 ? 1.256 -5.18 0.238 1 97.25 123 ILE B N 1
ATOM 4396 C CA . ILE B 1 123 ? 0.778 -5.297 1.611 1 97.25 123 ILE B CA 1
ATOM 4397 C C . ILE B 1 123 ? 1.368 -6.551 2.256 1 97.25 123 ILE B C 1
ATOM 4399 O O . ILE B 1 123 ? 1.75 -6.531 3.43 1 97.25 123 ILE B O 1
ATOM 4403 N N . PHE B 1 124 ? 1.408 -7.555 1.459 1 97.69 124 PHE B N 1
ATOM 4404 C CA . PHE B 1 124 ? 1.953 -8.828 1.924 1 97.69 124 PHE B CA 1
ATOM 4405 C C . PHE B 1 124 ? 3.402 -8.664 2.369 1 97.69 124 PHE B C 1
ATOM 4407 O O . PHE B 1 124 ? 3.768 -9.07 3.471 1 97.69 124 PHE B O 1
ATOM 4414 N N . VAL B 1 125 ? 4.23 -8.023 1.579 1 98.19 125 VAL B N 1
ATOM 4415 C CA . VAL B 1 125 ? 5.648 -7.852 1.874 1 98.19 125 VAL B CA 1
ATOM 4416 C C . VAL B 1 125 ? 5.824 -6.867 3.025 1 98.19 125 VAL B C 1
ATOM 4418 O O . VAL B 1 125 ? 6.648 -7.078 3.916 1 98.19 125 VAL B O 1
ATOM 4421 N N . HIS B 1 126 ? 5.07 -5.82 3.018 1 98.25 126 HIS B N 1
ATOM 4422 C CA . HIS B 1 126 ? 5.102 -4.863 4.113 1 98.25 126 HIS B CA 1
ATOM 4423 C C . HIS B 1 126 ? 4.848 -5.547 5.453 1 98.25 126 HIS B C 1
ATOM 4425 O O . HIS B 1 126 ? 5.613 -5.363 6.402 1 98.25 126 HIS B O 1
ATOM 4431 N N . ASP B 1 127 ? 3.781 -6.336 5.508 1 98.19 127 ASP B N 1
ATOM 4432 C CA . ASP B 1 127 ? 3.414 -7.016 6.746 1 98.19 127 ASP B CA 1
ATOM 4433 C C . ASP B 1 127 ? 4.441 -8.086 7.109 1 98.19 127 ASP B C 1
ATOM 4435 O O . ASP B 1 127 ? 4.719 -8.312 8.289 1 98.19 127 ASP B O 1
ATOM 4439 N N . ALA B 1 128 ? 4.996 -8.727 6.109 1 98.19 128 ALA B N 1
ATOM 4440 C CA . ALA B 1 128 ? 5.984 -9.773 6.359 1 98.19 128 ALA B CA 1
ATOM 4441 C C . ALA B 1 128 ? 7.277 -9.188 6.922 1 98.19 128 ALA B C 1
ATOM 4443 O O . ALA B 1 128 ? 7.875 -9.75 7.84 1 98.19 128 ALA B O 1
ATOM 4444 N N . LEU B 1 129 ? 7.727 -8.039 6.406 1 98.06 129 LEU B N 1
ATOM 4445 C CA . LEU B 1 129 ? 8.977 -7.422 6.824 1 98.06 129 LEU B CA 1
ATOM 4446 C C . LEU B 1 129 ? 8.938 -7.062 8.305 1 98.06 129 LEU B C 1
ATOM 4448 O O . LEU B 1 129 ? 9.977 -7.023 8.969 1 98.06 129 LEU B O 1
ATOM 4452 N N . ALA B 1 130 ? 7.77 -6.875 8.828 1 96.88 130 ALA B N 1
ATOM 4453 C CA . ALA B 1 130 ? 7.613 -6.535 10.242 1 96.88 130 ALA B CA 1
ATOM 4454 C C . ALA B 1 130 ? 7.996 -7.715 11.133 1 96.88 130 ALA B C 1
ATOM 4456 O O . ALA B 1 130 ? 8.195 -7.547 12.336 1 96.88 130 ALA B O 1
ATOM 4457 N N . HIS B 1 131 ? 8.125 -8.922 10.547 1 96.81 131 HIS B N 1
ATOM 4458 C CA . HIS B 1 131 ? 8.359 -10.117 11.344 1 96.81 131 HIS B CA 1
ATOM 4459 C C . HIS B 1 131 ? 9.758 -10.688 11.094 1 96.81 131 HIS B C 1
ATOM 4461 O O . HIS B 1 131 ? 10.062 -11.797 11.531 1 96.81 131 HIS B O 1
ATOM 4467 N N . VAL B 1 132 ? 10.555 -9.945 10.328 1 97.25 132 VAL B N 1
ATOM 4468 C CA . VAL B 1 132 ? 11.961 -10.336 10.203 1 97.25 132 VAL B CA 1
ATOM 4469 C C . VAL B 1 132 ? 12.656 -10.195 11.555 1 97.25 132 VAL B C 1
ATOM 4471 O O . VAL B 1 132 ? 12.633 -9.125 12.164 1 97.25 132 VAL B O 1
ATOM 4474 N N . ALA B 1 133 ? 13.258 -11.18 12.039 1 93.12 133 ALA B N 1
ATOM 4475 C CA . ALA B 1 133 ? 13.789 -11.25 13.398 1 93.12 133 ALA B CA 1
ATOM 4476 C C . ALA B 1 133 ? 14.914 -10.242 13.594 1 93.12 133 ALA B C 1
ATOM 4478 O O . ALA B 1 133 ? 15.047 -9.648 14.664 1 93.12 133 ALA B O 1
ATOM 4479 N N . SER B 1 134 ? 15.844 -10.07 12.648 1 89.56 134 SER B N 1
ATOM 4480 C CA . SER B 1 134 ? 16.984 -9.164 12.75 1 89.56 134 SER B CA 1
ATOM 4481 C C . SER B 1 134 ? 16.531 -7.711 12.781 1 89.56 134 SER B C 1
ATOM 4483 O O . SER B 1 134 ? 17.266 -6.84 13.266 1 89.56 134 SER B O 1
ATOM 4485 N N . GLY B 1 135 ? 15.328 -7.488 12.336 1 93.62 135 GLY B N 1
ATOM 4486 C CA . GLY B 1 135 ? 14.891 -6.113 12.156 1 93.62 135 GLY B CA 1
ATOM 4487 C C . GLY B 1 135 ? 15.453 -5.461 10.906 1 93.62 135 GLY B C 1
ATOM 4488 O O . GLY B 1 135 ? 16.625 -5.66 10.578 1 93.62 135 GLY B O 1
ATOM 4489 N N . VAL B 1 136 ? 14.688 -4.805 10.117 1 97.56 136 VAL B N 1
ATOM 4490 C CA . VAL B 1 136 ? 15.117 -4.137 8.898 1 97.56 136 VAL B CA 1
ATOM 4491 C C . VAL B 1 136 ? 14.445 -2.77 8.789 1 97.56 136 VAL B C 1
ATOM 4493 O O . VAL B 1 136 ? 13.531 -2.459 9.555 1 97.56 136 VAL B O 1
ATOM 4496 N N . VAL B 1 137 ? 15 -1.949 7.965 1 97.62 137 VAL B N 1
ATOM 4497 C CA . VAL B 1 137 ? 14.414 -0.65 7.656 1 97.62 137 VAL B CA 1
ATOM 4498 C C . VAL B 1 137 ? 13.68 -0.718 6.32 1 97.62 137 VAL B C 1
ATOM 4500 O O . VAL B 1 137 ? 14.281 -1.046 5.293 1 97.62 137 VAL B O 1
ATOM 4503 N N . GLU B 1 138 ? 12.422 -0.483 6.32 1 98.25 138 GLU B N 1
ATOM 4504 C CA . GLU B 1 138 ? 11.641 -0.573 5.094 1 98.25 138 GLU B CA 1
ATOM 4505 C C . GLU B 1 138 ? 11.422 0.805 4.473 1 98.25 138 GLU B C 1
ATOM 4507 O O . GLU B 1 138 ? 11.055 1.754 5.168 1 98.25 138 GLU B O 1
ATOM 4512 N N . PHE B 1 139 ? 11.703 0.929 3.25 1 97.69 139 PHE B N 1
ATOM 4513 C CA . PHE B 1 139 ? 11.328 2.047 2.393 1 97.69 139 PHE B CA 1
ATOM 4514 C C . PHE B 1 139 ? 10.219 1.643 1.428 1 97.69 139 PHE B C 1
ATOM 4516 O O . PHE B 1 139 ? 10.484 0.998 0.409 1 97.69 139 PHE B O 1
ATOM 4523 N N . PRO B 1 140 ? 8.93 2.021 1.652 1 97.56 140 PRO B N 1
ATOM 4524 C CA . PRO B 1 140 ? 7.793 1.551 0.857 1 97.56 140 PRO B CA 1
ATOM 4525 C C . PRO B 1 140 ? 7.59 2.363 -0.42 1 97.56 140 PRO B C 1
ATOM 4527 O O . PRO B 1 140 ? 6.684 3.195 -0.489 1 97.56 140 PRO B O 1
ATOM 4530 N N . PHE B 1 141 ? 8.234 2.059 -1.513 1 97.19 141 PHE B N 1
ATOM 4531 C CA . PHE B 1 141 ? 8.227 2.809 -2.762 1 97.19 141 PHE B CA 1
ATOM 4532 C C . PHE B 1 141 ? 7.07 2.363 -3.654 1 97.19 141 PHE B C 1
ATOM 4534 O O . PHE B 1 141 ? 6.547 3.154 -4.441 1 97.19 141 PHE B O 1
ATOM 4541 N N . THR B 1 142 ? 6.742 1.039 -3.631 1 95.69 142 THR B N 1
ATOM 4542 C CA . THR B 1 142 ? 5.832 0.331 -4.52 1 95.69 142 THR B CA 1
ATOM 4543 C C . THR B 1 142 ? 6.469 0.12 -5.891 1 95.69 142 THR B C 1
ATOM 4545 O O . THR B 1 142 ? 7.574 0.6 -6.148 1 95.69 142 THR B O 1
ATOM 4548 N N . GLY B 1 143 ? 5.812 -0.601 -6.75 1 91.94 143 GLY B N 1
ATOM 4549 C CA . GLY B 1 143 ? 6.309 -0.932 -8.078 1 91.94 143 GLY B CA 1
ATOM 4550 C C . GLY B 1 143 ? 6.105 0.184 -9.086 1 91.94 143 GLY B C 1
ATOM 4551 O O . GLY B 1 143 ? 6.633 0.126 -10.195 1 91.94 143 GLY B O 1
ATOM 4552 N N . HIS B 1 144 ? 5.512 1.255 -8.719 1 88.5 144 HIS B N 1
ATOM 4553 C CA . HIS B 1 144 ? 5.191 2.336 -9.648 1 88.5 144 HIS B CA 1
ATOM 4554 C C . HIS B 1 144 ? 6.199 3.475 -9.531 1 88.5 144 HIS B C 1
ATOM 4556 O O . HIS B 1 144 ? 6.117 4.457 -10.273 1 88.5 144 HIS B O 1
ATOM 4562 N N . VAL B 1 145 ? 7.133 3.352 -8.727 1 92.56 145 VAL B N 1
ATOM 4563 C CA . VAL B 1 145 ? 8.109 4.406 -8.484 1 92.56 145 VAL B CA 1
ATOM 4564 C C . VAL B 1 145 ? 8.883 4.699 -9.766 1 92.56 145 VAL B C 1
ATOM 4566 O O . VAL B 1 145 ? 9.219 3.781 -10.516 1 92.56 145 VAL B O 1
ATOM 4569 N N . ASP B 1 146 ? 9.164 5.949 -9.992 1 91.81 146 ASP B N 1
ATOM 4570 C CA . ASP B 1 146 ? 9.992 6.383 -11.117 1 91.81 146 ASP B CA 1
ATOM 4571 C C . ASP B 1 146 ? 11.438 5.91 -10.953 1 91.81 146 ASP B C 1
ATOM 4573 O O . ASP B 1 146 ? 12 5.984 -9.859 1 91.81 146 ASP B O 1
ATOM 4577 N N . SER B 1 147 ? 12.039 5.43 -12.086 1 95.62 147 SER B N 1
ATOM 4578 C CA . SER B 1 147 ? 13.359 4.816 -12.023 1 95.62 147 SER B CA 1
ATOM 4579 C C . SER B 1 147 ? 14.414 5.816 -11.562 1 95.62 147 SER B C 1
ATOM 4581 O O . SER B 1 147 ? 15.289 5.477 -10.766 1 95.62 147 SER B O 1
ATOM 4583 N N . ALA B 1 148 ? 14.344 7.035 -12.078 1 94.81 148 ALA B N 1
ATOM 4584 C CA . ALA B 1 148 ? 15.328 8.039 -11.688 1 94.81 148 ALA B CA 1
ATOM 4585 C C . ALA B 1 148 ? 15.234 8.352 -10.195 1 94.81 148 ALA B C 1
ATOM 4587 O O . ALA B 1 148 ? 16.25 8.445 -9.508 1 94.81 148 ALA B O 1
ATOM 4588 N N . ASN B 1 149 ? 14.016 8.484 -9.766 1 92.25 149 ASN B N 1
ATOM 4589 C CA . ASN B 1 149 ? 13.773 8.734 -8.344 1 92.25 149 ASN B CA 1
ATOM 4590 C C . ASN B 1 149 ? 14.289 7.586 -7.484 1 92.25 149 ASN B C 1
ATOM 4592 O O . ASN B 1 149 ? 14.883 7.812 -6.43 1 92.25 149 ASN B O 1
ATOM 4596 N N . LEU B 1 150 ? 13.977 6.371 -7.898 1 96.56 150 LEU B N 1
ATOM 4597 C CA . LEU B 1 150 ? 14.438 5.199 -7.156 1 96.56 150 LEU B CA 1
ATOM 4598 C C . LEU B 1 150 ? 15.961 5.168 -7.082 1 96.56 150 LEU B C 1
ATOM 4600 O O . LEU B 1 150 ? 16.531 4.961 -6.008 1 96.56 150 LEU B O 1
ATOM 4604 N N . ALA B 1 151 ? 16.625 5.41 -8.203 1 97.56 151 ALA B N 1
ATOM 4605 C CA . ALA B 1 151 ? 18.078 5.395 -8.242 1 97.56 151 ALA B CA 1
ATOM 4606 C C . ALA B 1 151 ? 18.672 6.418 -7.277 1 97.56 151 ALA B C 1
ATOM 4608 O O . ALA B 1 151 ? 19.578 6.102 -6.5 1 97.56 151 ALA B O 1
ATOM 4609 N N . ASP B 1 152 ? 18.125 7.59 -7.281 1 93.56 152 ASP B N 1
ATOM 4610 C CA . ASP B 1 152 ? 18.609 8.656 -6.41 1 93.56 152 ASP B CA 1
ATOM 4611 C C . ASP B 1 152 ? 18.375 8.312 -4.941 1 93.56 152 ASP B C 1
ATOM 4613 O O . ASP B 1 152 ? 19.234 8.555 -4.094 1 93.56 152 ASP B O 1
ATOM 4617 N N . SER B 1 153 ? 17.234 7.809 -4.684 1 93.12 153 SER B N 1
ATOM 4618 C CA . SER B 1 153 ? 16.891 7.453 -3.312 1 93.12 153 SER B CA 1
ATOM 4619 C C . SER B 1 153 ? 17.781 6.328 -2.791 1 93.12 153 SER B C 1
ATOM 4621 O O . SER B 1 153 ? 18.188 6.336 -1.628 1 93.12 153 SER B O 1
ATOM 4623 N N . VAL B 1 154 ? 18 5.332 -3.627 1 96.56 154 VAL B N 1
ATOM 4624 C CA . VAL B 1 154 ? 18.844 4.207 -3.248 1 96.56 154 VAL B CA 1
ATOM 4625 C C . VAL B 1 154 ? 20.219 4.715 -2.83 1 96.56 154 VAL B C 1
ATOM 4627 O O . VAL B 1 154 ? 20.75 4.293 -1.804 1 96.56 154 VAL B O 1
ATOM 4630 N N . GLN B 1 155 ? 20.734 5.625 -3.562 1 94.5 155 GLN B N 1
ATOM 4631 C CA . GLN B 1 155 ? 22.047 6.18 -3.254 1 94.5 155 GLN B CA 1
ATOM 4632 C C . GLN B 1 155 ? 21.984 7.062 -2.01 1 94.5 155 GLN B C 1
ATOM 4634 O O . GLN B 1 155 ? 22.812 6.906 -1.097 1 94.5 155 GLN B O 1
ATOM 4639 N N . ARG B 1 156 ? 21.062 7.922 -1.963 1 90.38 156 ARG B N 1
ATOM 4640 C CA . ARG B 1 156 ? 20.953 8.914 -0.896 1 90.38 156 ARG B CA 1
ATOM 4641 C C . ARG B 1 156 ? 20.719 8.242 0.453 1 90.38 156 ARG B C 1
ATOM 4643 O O . ARG B 1 156 ? 21.297 8.648 1.465 1 90.38 156 ARG B O 1
ATOM 4650 N N . HIS B 1 157 ? 19.922 7.23 0.425 1 92.06 157 HIS B N 1
ATOM 4651 C CA . HIS B 1 157 ? 19.516 6.617 1.687 1 92.06 157 HIS B CA 1
ATOM 4652 C C . HIS B 1 157 ? 20.281 5.32 1.935 1 92.06 157 HIS B C 1
ATOM 4654 O O . HIS B 1 157 ? 19.969 4.59 2.879 1 92.06 157 HIS B O 1
ATOM 4660 N N . ARG B 1 158 ? 21.156 5.016 1.101 1 94 158 ARG B N 1
ATOM 4661 C CA . ARG B 1 158 ? 22.031 3.848 1.229 1 94 158 ARG B CA 1
ATOM 4662 C C . ARG B 1 158 ? 21.203 2.566 1.328 1 94 158 ARG B C 1
ATOM 4664 O O . ARG B 1 158 ? 21.438 1.738 2.211 1 94 158 ARG B O 1
ATOM 4671 N N . ILE B 1 159 ? 20.234 2.51 0.536 1 97.19 159 ILE B N 1
ATOM 4672 C CA . ILE B 1 159 ? 19.422 1.304 0.445 1 97.19 159 ILE B CA 1
ATOM 4673 C C . ILE B 1 159 ? 20.234 0.169 -0.163 1 97.19 159 ILE B C 1
ATOM 4675 O O . ILE B 1 159 ? 20.828 0.324 -1.238 1 97.19 159 ILE B O 1
ATOM 4679 N N . ASN B 1 160 ? 20.266 -0.965 0.512 1 98.25 160 ASN B N 1
ATOM 4680 C CA . ASN B 1 160 ? 21.141 -2.027 0.034 1 98.25 160 ASN B CA 1
ATOM 4681 C C . ASN B 1 160 ? 20.344 -3.264 -0.385 1 98.25 160 ASN B C 1
ATOM 4683 O O . ASN B 1 160 ? 20.906 -4.207 -0.945 1 98.25 160 ASN B O 1
ATOM 4687 N N . VAL B 1 161 ? 19.047 -3.332 -0.141 1 98.69 161 VAL B N 1
ATOM 4688 C CA . VAL B 1 161 ? 18.203 -4.445 -0.542 1 98.69 161 VAL B CA 1
ATOM 4689 C C . VAL B 1 161 ? 17.047 -3.932 -1.397 1 98.69 161 VAL B C 1
ATOM 4691 O O . VAL B 1 161 ? 16.344 -2.998 -1.003 1 98.69 161 VAL B O 1
ATOM 4694 N N . LEU B 1 162 ? 16.844 -4.461 -2.564 1 98.81 162 LEU B N 1
ATOM 4695 C CA . LEU B 1 162 ? 15.664 -4.215 -3.393 1 98.81 162 LEU B CA 1
ATOM 4696 C C . LEU B 1 162 ? 14.773 -5.449 -3.449 1 98.81 162 LEU B C 1
ATOM 4698 O O . LEU B 1 162 ? 15.242 -6.539 -3.783 1 98.81 162 LEU B O 1
ATOM 4702 N N . ALA B 1 163 ? 13.531 -5.309 -3.084 1 98.69 163 ALA B N 1
ATOM 4703 C CA . ALA B 1 163 ? 12.562 -6.398 -3.117 1 98.69 163 ALA B CA 1
ATOM 4704 C C . ALA B 1 163 ? 11.438 -6.102 -4.098 1 98.69 163 ALA B C 1
ATOM 4706 O O . ALA B 1 163 ? 10.727 -5.098 -3.951 1 98.69 163 ALA B O 1
ATOM 4707 N N . GLY B 1 164 ? 11.219 -6.879 -5.074 1 97.5 164 GLY B N 1
ATOM 4708 C CA . GLY B 1 164 ? 10.195 -6.641 -6.074 1 97.5 164 GLY B CA 1
ATOM 4709 C C . GLY B 1 164 ? 10 -7.812 -7.02 1 97.5 164 GLY B C 1
ATOM 4710 O O . GLY B 1 164 ? 10.648 -8.852 -6.875 1 97.5 164 GLY B O 1
ATOM 4711 N N . VAL B 1 165 ? 9.078 -7.68 -7.902 1 95.62 165 VAL B N 1
ATOM 4712 C CA . VAL B 1 165 ? 8.875 -8.68 -8.945 1 95.62 165 VAL B CA 1
ATOM 4713 C C . VAL B 1 165 ? 9.938 -8.508 -10.031 1 95.62 165 VAL B C 1
ATOM 4715 O O . VAL B 1 165 ? 10.398 -7.395 -10.289 1 95.62 165 VAL B O 1
ATOM 4718 N N . PRO B 1 166 ? 10.312 -9.547 -10.695 1 95.25 166 PRO B N 1
ATOM 4719 C CA . PRO B 1 166 ? 11.344 -9.461 -11.734 1 95.25 166 PRO B CA 1
ATOM 4720 C C . PRO B 1 166 ? 11.039 -8.398 -12.789 1 95.25 166 PRO B C 1
ATOM 4722 O O . PRO B 1 166 ? 11.93 -7.645 -13.188 1 95.25 166 PRO B O 1
ATOM 4725 N N . ALA B 1 167 ? 9.805 -8.266 -13.18 1 92.56 167 ALA B N 1
ATOM 4726 C CA . ALA B 1 167 ? 9.453 -7.289 -14.203 1 92.56 167 ALA B CA 1
ATOM 4727 C C . ALA B 1 167 ? 9.883 -5.883 -13.789 1 92.56 167 ALA B C 1
ATOM 4729 O O . ALA B 1 167 ? 10.492 -5.156 -14.578 1 92.56 167 ALA B O 1
ATOM 4730 N N . GLN B 1 168 ? 9.594 -5.523 -12.578 1 93.5 168 GLN B N 1
ATOM 4731 C CA . GLN B 1 168 ? 9.938 -4.203 -12.07 1 93.5 168 GLN B CA 1
ATOM 4732 C C . GLN B 1 168 ? 11.453 -4.051 -11.922 1 93.5 168 GLN B C 1
ATOM 4734 O O . GLN B 1 168 ? 12.008 -3.004 -12.25 1 93.5 168 GLN B O 1
ATOM 4739 N N . LEU B 1 169 ? 12.102 -5.027 -11.383 1 97.12 169 LEU B N 1
ATOM 4740 C CA . LEU B 1 169 ? 13.547 -4.996 -11.172 1 97.12 169 LEU B CA 1
ATOM 4741 C C . LEU B 1 169 ? 14.281 -4.887 -12.508 1 97.12 169 LEU B C 1
ATOM 4743 O O . LEU B 1 169 ? 15.258 -4.137 -12.617 1 97.12 169 LEU B O 1
ATOM 4747 N N . LEU B 1 170 ? 13.781 -5.59 -13.516 1 96.12 170 LEU B N 1
ATOM 4748 C CA . LEU B 1 170 ? 14.414 -5.582 -14.828 1 96.12 170 LEU B CA 1
ATOM 4749 C C . LEU B 1 170 ? 14.18 -4.25 -15.531 1 96.12 170 LEU B C 1
ATOM 4751 O O . LEU B 1 170 ? 15.07 -3.746 -16.234 1 96.12 170 LEU B O 1
ATOM 4755 N N . THR B 1 171 ? 12.984 -3.699 -15.367 1 95 171 THR B N 1
ATOM 4756 C CA . THR B 1 171 ? 12.727 -2.371 -15.906 1 95 171 THR B CA 1
ATOM 4757 C C . THR B 1 171 ? 13.68 -1.343 -15.312 1 95 171 THR B C 1
ATOM 4759 O O . THR B 1 171 ? 14.25 -0.522 -16.047 1 95 171 THR B O 1
ATOM 4762 N N . PHE B 1 172 ? 13.852 -1.399 -14.055 1 97.62 172 PHE B N 1
ATOM 4763 C CA . PHE B 1 172 ? 14.766 -0.498 -13.367 1 97.62 172 PHE B CA 1
ATOM 4764 C C . PHE B 1 172 ? 16.203 -0.725 -13.836 1 97.62 172 PHE B C 1
ATOM 4766 O O . PHE B 1 172 ? 16.922 0.231 -14.117 1 97.62 172 PHE B O 1
ATOM 4773 N N . ALA B 1 173 ? 16.609 -1.969 -13.961 1 97.5 173 ALA B N 1
ATOM 4774 C CA . ALA B 1 173 ? 17.953 -2.322 -14.422 1 97.5 173 ALA B CA 1
ATOM 4775 C C . ALA B 1 173 ? 18.203 -1.812 -15.836 1 97.5 173 ALA B C 1
ATOM 4777 O O . ALA B 1 173 ? 19.266 -1.273 -16.125 1 97.5 173 ALA B O 1
ATOM 4778 N N . ALA B 1 174 ? 17.234 -2.062 -16.688 1 95.44 174 ALA B N 1
ATOM 4779 C CA . ALA B 1 174 ? 17.359 -1.589 -18.062 1 95.44 174 ALA B CA 1
ATOM 4780 C C . ALA B 1 174 ? 17.531 -0.072 -18.109 1 95.44 174 ALA B C 1
ATOM 4782 O O . ALA B 1 174 ? 18.312 0.45 -18.906 1 95.44 174 ALA B O 1
ATOM 4783 N N . TRP B 1 175 ? 16.781 0.609 -17.312 1 96.12 175 TRP B N 1
ATOM 4784 C CA . TRP B 1 175 ? 16.906 2.061 -17.219 1 96.12 175 TRP B CA 1
ATOM 4785 C C . TRP B 1 175 ? 18.297 2.461 -16.766 1 96.12 175 TRP B C 1
ATOM 4787 O O . TRP B 1 175 ? 18.922 3.355 -17.344 1 96.12 175 TRP B O 1
ATOM 4797 N N . LEU B 1 176 ? 18.828 1.856 -15.75 1 98 176 LEU B N 1
ATOM 4798 C CA . LEU B 1 176 ? 20.172 2.125 -15.266 1 98 176 LEU B CA 1
ATOM 4799 C C . LEU B 1 176 ? 21.203 1.926 -16.375 1 98 176 LEU B C 1
ATOM 4801 O O . LEU B 1 176 ? 22.109 2.748 -16.531 1 98 176 LEU B O 1
ATOM 4805 N N . GLU B 1 177 ? 21.047 0.816 -17.062 1 96.12 177 GLU B N 1
ATOM 4806 C CA . GLU B 1 177 ? 21.969 0.519 -18.156 1 96.12 177 GLU B CA 1
ATOM 4807 C C . GLU B 1 177 ? 21.953 1.623 -19.203 1 96.12 177 GLU B C 1
ATOM 4809 O O . GLU B 1 177 ? 23 2.053 -19.688 1 96.12 177 GLU B O 1
ATOM 4814 N N . ARG B 1 178 ? 20.812 2.076 -19.594 1 95.69 178 ARG B N 1
ATOM 4815 C CA . ARG B 1 178 ? 20.688 3.145 -20.578 1 95.69 178 ARG B CA 1
ATOM 4816 C C . ARG B 1 178 ? 21.328 4.434 -20.07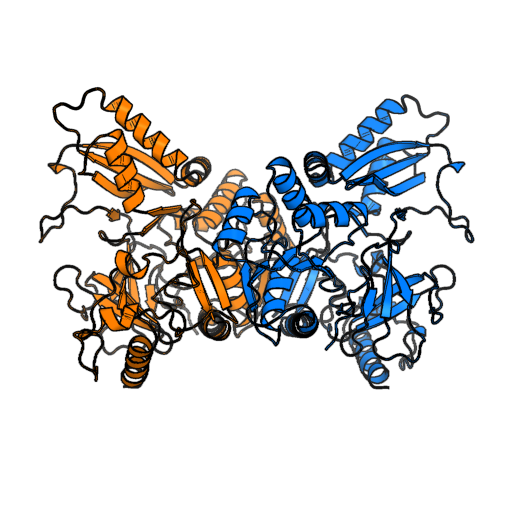8 1 95.69 178 ARG B C 1
ATOM 4818 O O . ARG B 1 178 ? 21.906 5.191 -20.859 1 95.69 178 ARG B O 1
ATOM 4825 N N . GLU B 1 179 ? 21.281 4.648 -18.766 1 96.94 179 GLU B N 1
ATOM 4826 C CA . GLU B 1 179 ? 21.828 5.852 -18.156 1 96.94 179 GLU B CA 1
ATOM 4827 C C . GLU B 1 179 ? 23.328 5.684 -17.859 1 96.94 179 GLU B C 1
ATOM 4829 O O . GLU B 1 179 ? 23.984 6.621 -17.422 1 96.94 179 GLU B O 1
ATOM 4834 N N . GLY B 1 180 ? 23.828 4.531 -18.094 1 96.56 180 GLY B N 1
ATOM 4835 C CA . GLY B 1 180 ? 25.219 4.254 -17.797 1 96.56 180 GLY B CA 1
ATOM 4836 C C . GLY B 1 180 ? 25.531 4.297 -16.297 1 96.56 180 GLY B C 1
ATOM 4837 O O . GLY B 1 180 ? 26.609 4.715 -15.898 1 96.56 180 GLY B O 1
ATOM 4838 N N . ARG B 1 181 ? 24.531 3.889 -15.508 1 96.81 181 ARG B N 1
ATOM 4839 C CA . ARG B 1 181 ? 24.672 3.949 -14.055 1 96.81 181 ARG B CA 1
ATOM 4840 C C . ARG B 1 181 ? 24.703 2.551 -13.453 1 96.81 181 ARG B C 1
ATOM 4842 O O . ARG B 1 181 ? 24.016 1.646 -13.93 1 96.81 181 ARG B O 1
ATOM 4849 N N . THR B 1 182 ? 25.484 2.398 -12.453 1 97.88 182 THR B N 1
ATOM 4850 C CA . THR B 1 182 ? 25.5 1.209 -11.609 1 97.88 182 THR B CA 1
ATOM 4851 C C . THR B 1 182 ? 25.266 1.58 -10.148 1 97.88 182 THR B C 1
ATOM 4853 O O . THR B 1 182 ? 25.625 2.682 -9.719 1 97.88 182 THR B O 1
ATOM 4856 N N . LEU B 1 183 ? 24.656 0.774 -9.422 1 98.31 183 LEU B N 1
ATOM 4857 C CA . LEU B 1 183 ? 24.422 0.978 -8 1 98.31 183 LEU B CA 1
ATOM 4858 C C . LEU B 1 183 ? 25.219 -0.038 -7.176 1 98.31 183 LEU B C 1
ATOM 4860 O O . LEU B 1 183 ? 24.688 -1.089 -6.809 1 98.31 183 LEU B O 1
ATOM 4864 N N . GLU B 1 184 ? 26.344 0.293 -6.762 1 97.44 184 GLU B N 1
ATOM 4865 C CA . GLU B 1 184 ? 27.281 -0.599 -6.09 1 97.44 184 GLU B CA 1
ATOM 4866 C C . GLU B 1 184 ? 26.844 -0.885 -4.656 1 97.44 184 GLU B C 1
ATOM 4868 O O . GLU B 1 184 ? 27.219 -1.901 -4.074 1 97.44 184 GLU B O 1
ATOM 4873 N N . GLY B 1 185 ? 26.016 -0.009 -4.148 1 97.25 185 GLY B N 1
ATOM 4874 C CA . GLY B 1 185 ? 25.594 -0.154 -2.766 1 97.25 185 GLY B CA 1
ATOM 4875 C C . GLY B 1 185 ? 24.547 -1.238 -2.578 1 97.25 185 GLY B C 1
ATOM 4876 O O . GLY B 1 185 ? 24.344 -1.716 -1.461 1 97.25 185 GLY B O 1
ATOM 4877 N N . VAL B 1 186 ? 23.875 -1.608 -3.645 1 98.5 186 VAL B N 1
ATOM 4878 C CA . VAL B 1 186 ? 22.891 -2.674 -3.572 1 98.5 186 VAL B CA 1
ATOM 4879 C C . VAL B 1 186 ? 23.578 -4.031 -3.525 1 98.5 186 VAL B C 1
ATOM 4881 O O . VAL B 1 186 ? 24.297 -4.402 -4.461 1 98.5 186 VAL B O 1
ATOM 4884 N N . ASP B 1 187 ? 23.312 -4.75 -2.455 1 97.88 187 ASP B N 1
ATOM 4885 C CA . ASP B 1 187 ? 24.047 -6.004 -2.32 1 97.88 187 ASP B CA 1
ATOM 4886 C C . ASP B 1 187 ? 23.094 -7.199 -2.297 1 97.88 187 ASP B C 1
ATOM 4888 O O . ASP B 1 187 ? 23.547 -8.352 -2.32 1 97.88 187 ASP B O 1
ATOM 4892 N N . THR B 1 188 ? 21.812 -6.953 -2.236 1 97.94 188 THR B N 1
ATOM 4893 C CA . THR B 1 188 ? 20.844 -8.039 -2.232 1 97.94 188 THR B CA 1
ATOM 4894 C C . THR B 1 188 ? 19.609 -7.672 -3.059 1 97.94 188 THR B C 1
ATOM 4896 O O . THR B 1 188 ? 19.078 -6.57 -2.926 1 97.94 188 THR B O 1
ATOM 4899 N N . LEU B 1 189 ? 19.188 -8.539 -3.922 1 98.06 189 LEU B N 1
ATOM 4900 C CA . LEU B 1 189 ? 17.906 -8.453 -4.609 1 98.06 189 LEU B CA 1
ATOM 4901 C C . LEU B 1 189 ? 17.016 -9.633 -4.234 1 98.06 189 LEU B C 1
ATOM 4903 O O . LEU B 1 189 ? 17.391 -10.789 -4.414 1 98.06 189 LEU B O 1
ATOM 4907 N N . LEU B 1 190 ? 15.883 -9.336 -3.65 1 98 190 LEU B N 1
ATOM 4908 C CA . LEU B 1 190 ? 14.891 -10.336 -3.291 1 98 190 LEU B CA 1
ATOM 4909 C C . LEU B 1 190 ? 13.711 -10.305 -4.262 1 98 190 LEU B C 1
ATOM 4911 O O . LEU B 1 190 ? 12.938 -9.344 -4.27 1 98 190 LEU B O 1
ATOM 4915 N N . TYR B 1 191 ? 13.562 -11.305 -5.055 1 97.19 191 TYR B N 1
ATOM 4916 C CA . TYR B 1 191 ? 12.492 -11.305 -6.043 1 97.19 191 TYR B CA 1
ATOM 4917 C C . TYR B 1 191 ? 11.383 -12.273 -5.645 1 97.19 191 TYR B C 1
ATOM 4919 O O . TYR B 1 191 ? 11.625 -13.242 -4.918 1 97.19 191 TYR B O 1
ATOM 4927 N N . GLY B 1 192 ? 10.141 -11.992 -6.031 1 94.75 192 GLY B N 1
ATOM 4928 C CA . GLY B 1 192 ? 8.984 -12.852 -5.832 1 94.75 192 GLY B CA 1
ATOM 4929 C C . GLY B 1 192 ? 7.938 -12.719 -6.922 1 94.75 192 GLY B C 1
ATOM 4930 O O . GLY B 1 192 ? 7.984 -11.773 -7.719 1 94.75 192 GLY B O 1
ATOM 4931 N N . GLY B 1 193 ? 7.07 -13.695 -6.961 1 90.56 193 GLY B N 1
ATOM 4932 C CA . GLY B 1 193 ? 5.961 -13.664 -7.902 1 90.56 193 GLY B CA 1
ATOM 4933 C C . GLY B 1 193 ? 6.266 -14.375 -9.211 1 90.56 193 GLY B C 1
ATOM 4934 O O . GLY B 1 193 ? 5.355 -14.867 -9.883 1 90.56 193 GLY B O 1
ATOM 4935 N N . GLU B 1 194 ? 7.527 -14.312 -9.648 1 90.75 194 GLU B N 1
ATOM 4936 C CA . GLU B 1 194 ? 7.98 -14.945 -10.883 1 90.75 194 GLU B CA 1
ATOM 4937 C C . GLU B 1 194 ? 9.422 -15.438 -10.758 1 90.75 194 GLU B C 1
ATOM 4939 O O . GLU B 1 194 ? 10.156 -14.984 -9.883 1 90.75 194 GLU B O 1
ATOM 4944 N N . SER B 1 195 ? 9.734 -16.328 -11.625 1 92.12 195 SER B N 1
ATOM 4945 C CA . SER B 1 195 ? 11.109 -16.812 -11.656 1 92.12 195 SER B CA 1
ATOM 4946 C C . SER B 1 195 ? 12.031 -15.82 -12.359 1 92.12 195 SER B C 1
ATOM 4948 O O . SER B 1 195 ? 11.562 -14.922 -13.062 1 92.12 195 SER B O 1
ATOM 4950 N N . LEU B 1 196 ? 13.242 -15.961 -12.062 1 92.56 196 LEU B N 1
ATOM 4951 C CA . LEU B 1 196 ? 14.305 -15.203 -12.711 1 92.56 196 LEU B CA 1
ATOM 4952 C C . LEU B 1 196 ? 15.164 -16.109 -13.578 1 92.56 196 LEU B C 1
ATOM 4954 O O . LEU B 1 196 ? 15.68 -17.125 -13.109 1 92.56 196 LEU B O 1
ATOM 4958 N N . PHE B 1 197 ? 15.359 -15.695 -14.82 1 92.75 197 PHE B N 1
ATOM 4959 C CA . PHE B 1 197 ? 16.062 -16.547 -15.773 1 92.75 197 PHE B CA 1
ATOM 4960 C C . PHE B 1 197 ? 17.469 -16.016 -16.047 1 92.75 197 PHE B C 1
ATOM 4962 O O . PHE B 1 197 ? 17.797 -14.883 -15.68 1 92.75 197 PHE B O 1
ATOM 4969 N N . ALA B 1 198 ? 18.297 -16.812 -16.719 1 92.31 198 ALA B N 1
ATOM 4970 C CA . ALA B 1 198 ? 19.734 -16.594 -16.812 1 92.31 198 ALA B CA 1
ATOM 4971 C C . ALA B 1 198 ? 20.047 -15.242 -17.438 1 92.31 198 ALA B C 1
ATOM 4973 O O . ALA B 1 198 ? 20.859 -14.477 -16.906 1 92.31 198 ALA B O 1
ATOM 4974 N N . ALA B 1 199 ? 19.438 -14.945 -18.562 1 92.5 199 ALA B N 1
ATOM 4975 C CA . ALA B 1 199 ? 19.703 -13.68 -19.234 1 92.5 199 ALA B CA 1
ATOM 4976 C C . ALA B 1 199 ? 19.297 -12.492 -18.375 1 92.5 199 ALA B C 1
ATOM 4978 O O . ALA B 1 199 ? 19.953 -11.453 -18.391 1 92.5 199 ALA B O 1
ATOM 4979 N N . GLN B 1 200 ? 18.234 -12.648 -17.688 1 94.19 200 GLN B N 1
ATOM 4980 C CA . GLN B 1 200 ? 17.75 -11.602 -16.781 1 94.19 200 GLN B CA 1
A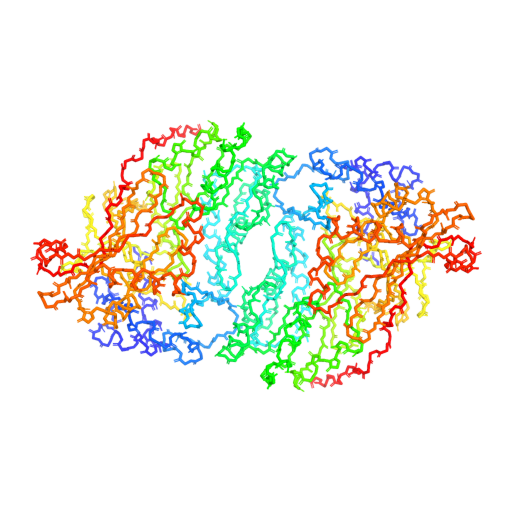TOM 4981 C C . GLN B 1 200 ? 18.688 -11.406 -15.602 1 94.19 200 GLN B C 1
ATOM 4983 O O . GLN B 1 200 ? 18.953 -10.281 -15.195 1 94.19 200 GLN B O 1
ATOM 4988 N N . GLN B 1 201 ? 19.219 -12.5 -15.117 1 95.12 201 GLN B N 1
ATOM 4989 C CA . GLN B 1 201 ? 20.203 -12.438 -14.039 1 95.12 201 GLN B CA 1
ATOM 4990 C C . GLN B 1 201 ? 21.438 -11.648 -14.469 1 95.12 201 GLN B C 1
ATOM 4992 O O . GLN B 1 201 ? 21.953 -10.82 -13.711 1 95.12 201 GLN B O 1
ATOM 4997 N N . ARG B 1 202 ? 21.891 -11.891 -15.641 1 94.62 202 ARG B N 1
ATOM 4998 C CA . ARG B 1 202 ? 23.094 -11.211 -16.156 1 94.62 202 ARG B CA 1
ATOM 4999 C C . ARG B 1 202 ? 22.875 -9.703 -16.219 1 94.62 202 ARG B C 1
ATOM 5001 O O . ARG B 1 202 ? 23.766 -8.93 -15.875 1 94.62 202 ARG B O 1
ATOM 5008 N N . LEU B 1 203 ? 21.703 -9.359 -16.688 1 95 203 LEU B N 1
ATOM 5009 C CA . LEU B 1 203 ? 21.391 -7.938 -16.75 1 95 203 LEU B CA 1
ATOM 5010 C C . LEU B 1 203 ? 21.453 -7.312 -15.359 1 95 203 LEU B C 1
ATOM 5012 O O . LEU B 1 203 ? 22.031 -6.242 -15.172 1 95 203 LEU B O 1
ATOM 5016 N N . LEU B 1 204 ? 20.828 -7.949 -14.391 1 97.25 204 LEU B N 1
ATOM 5017 C CA . LEU B 1 204 ? 20.812 -7.441 -13.023 1 97.25 204 LEU B CA 1
ATOM 5018 C C . LEU B 1 204 ? 22.219 -7.316 -12.469 1 97.25 204 LEU B C 1
ATOM 5020 O O . LEU B 1 204 ? 22.578 -6.301 -11.859 1 97.25 204 LEU B O 1
ATOM 5024 N N . CYS B 1 205 ? 23.062 -8.273 -12.742 1 96.62 205 CYS B N 1
ATOM 5025 C CA . CYS B 1 205 ? 24.422 -8.289 -12.203 1 96.62 205 CYS B CA 1
ATOM 5026 C C . CYS B 1 205 ? 25.281 -7.199 -12.836 1 96.62 205 CYS B C 1
ATOM 5028 O O . CYS B 1 205 ? 26.234 -6.715 -12.227 1 96.62 205 CYS B O 1
ATOM 5030 N N . ARG B 1 206 ? 24.938 -6.809 -14.023 1 96.81 206 ARG B N 1
ATOM 5031 C CA . ARG B 1 206 ? 25.688 -5.754 -14.688 1 96.81 206 ARG B CA 1
ATOM 5032 C C . ARG B 1 206 ? 25.469 -4.406 -14.008 1 96.81 206 ARG B C 1
ATOM 5034 O O . ARG B 1 206 ? 26.406 -3.617 -13.867 1 96.81 206 ARG B O 1
ATOM 5041 N N . VAL B 1 207 ? 24.266 -4.18 -13.539 1 98.06 207 VAL B N 1
ATOM 5042 C CA . VAL B 1 207 ? 23.969 -2.852 -13.016 1 98.06 207 VAL B CA 1
ATOM 5043 C C . VAL B 1 207 ? 24.047 -2.865 -11.492 1 98.06 207 VAL B C 1
ATOM 5045 O O . VAL B 1 207 ? 24.125 -1.809 -10.859 1 98.06 207 VAL B O 1
ATOM 5048 N N . PHE B 1 208 ? 24.016 -3.994 -10.898 1 98.25 208 PHE B N 1
ATOM 5049 C CA . PHE B 1 208 ? 24.266 -4.207 -9.477 1 98.25 208 PHE B CA 1
ATOM 5050 C C . PHE B 1 208 ? 25.453 -5.141 -9.273 1 98.25 208 PHE B C 1
ATOM 5052 O O . PHE B 1 208 ? 25.266 -6.309 -8.93 1 98.25 208 PHE B O 1
ATOM 5059 N N . PRO B 1 209 ? 26.609 -4.684 -9.312 1 96.88 209 PRO B N 1
ATOM 5060 C CA . PRO B 1 209 ? 27.797 -5.535 -9.414 1 96.88 209 PRO B CA 1
ATOM 5061 C C . PRO B 1 209 ? 28.031 -6.363 -8.148 1 96.88 209 PRO B C 1
ATOM 5063 O O . PRO B 1 209 ? 28.688 -7.41 -8.211 1 96.88 209 PRO B O 1
ATOM 5066 N N . ASN B 1 210 ? 27.547 -5.996 -6.977 1 96.62 210 ASN B N 1
ATOM 5067 C CA . ASN B 1 210 ? 27.797 -6.703 -5.723 1 96.62 210 ASN B CA 1
ATOM 5068 C C . ASN B 1 210 ? 26.562 -7.484 -5.262 1 96.62 210 ASN B C 1
ATOM 5070 O O . ASN B 1 210 ? 26.5 -7.93 -4.117 1 96.62 210 ASN B O 1
ATOM 5074 N N . VAL B 1 211 ? 25.672 -7.766 -6.152 1 96.81 211 VAL B N 1
ATOM 5075 C CA . VAL B 1 211 ? 24.328 -8.195 -5.73 1 96.81 211 VAL B CA 1
ATOM 5076 C C . VAL B 1 211 ? 24.312 -9.711 -5.539 1 96.81 211 VAL B C 1
ATOM 5078 O O . VAL B 1 211 ? 24.953 -10.445 -6.301 1 96.81 211 VAL B O 1
ATOM 5081 N N . ARG B 1 212 ? 23.719 -10.109 -4.512 1 96.38 212 ARG B N 1
ATOM 5082 C CA . ARG B 1 212 ? 23.219 -11.477 -4.359 1 96.38 212 ARG B CA 1
ATOM 5083 C C . ARG B 1 212 ? 21.734 -11.57 -4.73 1 96.38 212 ARG B C 1
ATOM 5085 O O . ARG B 1 212 ? 20.906 -10.836 -4.184 1 96.38 212 ARG B O 1
ATOM 5092 N N . LEU B 1 213 ? 21.422 -12.469 -5.676 1 96.5 213 LEU B N 1
ATOM 5093 C CA . LEU B 1 213 ? 20.031 -12.703 -6.074 1 96.5 213 LEU B CA 1
ATOM 5094 C C . LEU B 1 213 ? 19.422 -13.836 -5.254 1 96.5 213 LEU B C 1
ATOM 5096 O O . LEU B 1 213 ? 20.047 -14.875 -5.055 1 96.5 213 LEU B O 1
ATOM 5100 N N . ALA B 1 214 ? 18.234 -13.586 -4.766 1 96.06 214 ALA B N 1
ATOM 5101 C CA . ALA B 1 214 ? 17.547 -14.617 -3.994 1 96.06 214 ALA B CA 1
ATOM 5102 C C . ALA B 1 214 ? 16.031 -14.508 -4.152 1 96.06 214 ALA B C 1
ATOM 5104 O O . ALA B 1 214 ? 15.492 -13.414 -4.32 1 96.06 214 ALA B O 1
ATOM 5105 N N . SER B 1 215 ? 15.383 -15.695 -4.152 1 96.25 215 SER B N 1
ATOM 5106 C CA . SER B 1 215 ? 13.93 -15.695 -4.035 1 96.25 215 SER B CA 1
ATOM 5107 C C . SER B 1 215 ? 13.484 -15.273 -2.637 1 96.25 215 SER B C 1
ATOM 5109 O O . SER B 1 215 ? 14.102 -15.664 -1.642 1 96.25 215 SER B O 1
ATOM 5111 N N . MET B 1 216 ? 12.43 -14.492 -2.566 1 95.69 216 MET B N 1
ATOM 5112 C CA . MET B 1 216 ? 11.875 -14.141 -1.262 1 95.69 216 MET B CA 1
ATOM 5113 C C . MET B 1 216 ? 11.094 -15.305 -0.67 1 95.69 216 MET B C 1
ATOM 5115 O O . MET B 1 216 ? 10.852 -15.352 0.538 1 95.69 216 MET B O 1
ATOM 5119 N N . GLY B 1 217 ? 10.742 -16.188 -1.425 1 96.5 217 GLY B N 1
ATOM 5120 C CA . GLY B 1 217 ? 9.844 -17.281 -1.094 1 96.5 217 GLY B CA 1
ATOM 5121 C C . GLY B 1 217 ? 8.781 -17.516 -2.148 1 96.5 217 GLY B C 1
ATOM 5122 O O . GLY B 1 217 ? 8.703 -16.781 -3.133 1 96.5 217 GLY B O 1
ATOM 5123 N N . TYR B 1 218 ? 8.062 -18.562 -1.952 1 96.88 218 TYR B N 1
ATOM 5124 C CA . TYR B 1 218 ? 6.98 -18.938 -2.865 1 96.88 218 TYR B CA 1
ATOM 5125 C C . TYR B 1 218 ? 5.629 -18.844 -2.172 1 96.88 218 TYR B C 1
ATOM 5127 O O . TYR B 1 218 ? 5.379 -19.562 -1.196 1 96.88 218 TYR B O 1
ATOM 5135 N N . ALA B 1 219 ? 4.902 -17.906 -2.633 1 95.62 219 ALA B N 1
ATOM 5136 C CA . ALA B 1 219 ? 3.551 -17.703 -2.119 1 95.62 219 ALA B CA 1
ATOM 5137 C C . ALA B 1 219 ? 2.602 -17.266 -3.23 1 95.62 219 ALA B C 1
ATOM 5139 O O . ALA B 1 219 ? 3.043 -16.891 -4.32 1 95.62 219 ALA B O 1
ATOM 5140 N N . SER B 1 220 ? 1.339 -17.422 -2.996 1 91.5 220 SER B N 1
ATOM 5141 C CA . SER B 1 220 ? 0.293 -16.922 -3.881 1 91.5 220 SER B CA 1
ATOM 5142 C C . SER B 1 220 ? -0.894 -16.391 -3.084 1 91.5 220 SER B C 1
ATOM 5144 O O . SER B 1 220 ? -1.088 -16.75 -1.925 1 91.5 220 SER B O 1
ATOM 5146 N N . VAL B 1 221 ? -1.596 -15.523 -3.691 1 90 221 VAL B N 1
ATOM 5147 C CA . VAL B 1 221 ? -2.746 -14.922 -3.018 1 90 221 VAL B CA 1
ATOM 5148 C C . VAL B 1 221 ? -3.803 -15.992 -2.756 1 90 221 VAL B C 1
ATOM 5150 O O . VAL B 1 221 ? -4.539 -15.922 -1.77 1 90 221 VAL B O 1
ATOM 5153 N N . ASP B 1 222 ? -3.822 -17.047 -3.516 1 89.69 222 ASP B N 1
ATOM 5154 C CA . ASP B 1 222 ? -4.781 -18.125 -3.334 1 89.69 222 ASP B CA 1
ATOM 5155 C C . ASP B 1 222 ? -4.34 -19.078 -2.219 1 89.69 222 ASP B C 1
ATOM 5157 O O . ASP B 1 222 ? -5.012 -19.188 -1.192 1 89.69 222 ASP B O 1
ATOM 5161 N N . ALA B 1 223 ? -3.146 -19.547 -2.426 1 91.12 223 ALA B N 1
ATOM 5162 C CA . ALA B 1 223 ? -2.709 -20.672 -1.602 1 91.12 223 ALA B CA 1
ATOM 5163 C C . ALA B 1 223 ? -2.006 -20.188 -0.337 1 91.12 223 ALA B C 1
ATOM 5165 O O . ALA B 1 223 ? -1.862 -20.938 0.629 1 91.12 223 ALA B O 1
ATOM 5166 N N . GLY B 1 224 ? -1.604 -18.938 -0.327 1 94 224 GLY B N 1
ATOM 5167 C CA . GLY B 1 224 ? -0.806 -18.484 0.799 1 94 224 GLY B CA 1
ATOM 5168 C C . GLY B 1 224 ? 0.656 -18.875 0.694 1 94 224 GLY B C 1
ATOM 5169 O O . GLY B 1 224 ? 1.267 -18.734 -0.369 1 94 224 GLY B O 1
ATOM 5170 N N . PHE B 1 225 ? 1.213 -19.266 1.773 1 96.38 225 PHE B N 1
ATOM 5171 C CA . PHE B 1 225 ? 2.631 -19.609 1.848 1 96.38 225 PHE B CA 1
ATOM 5172 C C . PHE B 1 225 ? 2.875 -21.031 1.35 1 96.38 225 PHE B C 1
ATOM 5174 O O . PHE B 1 225 ? 2.33 -21.984 1.897 1 96.38 225 PHE B O 1
ATOM 5181 N N . ILE B 1 226 ? 3.779 -21.203 0.345 1 97 226 ILE B N 1
ATOM 5182 C CA . ILE B 1 226 ? 3.973 -22.5 -0.29 1 97 226 ILE B CA 1
ATOM 5183 C C . ILE B 1 226 ? 5.387 -23.016 -0.005 1 97 226 ILE B C 1
ATOM 5185 O O . ILE B 1 226 ? 5.582 -24.188 0.272 1 97 226 ILE B O 1
ATOM 5189 N N . GLY B 1 227 ? 6.328 -22.078 -0.056 1 97.62 227 GLY B N 1
ATOM 5190 C CA . GLY B 1 227 ? 7.691 -22.547 0.126 1 97.62 227 GLY B CA 1
ATOM 5191 C C . GLY B 1 227 ? 8.633 -21.469 0.629 1 97.62 227 GLY B C 1
ATOM 5192 O O . GLY B 1 227 ? 8.531 -20.312 0.229 1 97.62 227 GLY B O 1
ATOM 5193 N N . VAL B 1 228 ? 9.555 -21.891 1.427 1 97 228 VAL B N 1
ATOM 5194 C CA . VAL B 1 228 ? 10.586 -21.047 2.012 1 97 228 VAL B CA 1
ATOM 5195 C C . VAL B 1 228 ? 11.836 -21.078 1.137 1 97 228 VAL B C 1
ATOM 5197 O O . VAL B 1 228 ? 12.203 -22.125 0.597 1 97 228 VAL B O 1
ATOM 5200 N N . SER B 1 229 ? 12.414 -19.891 0.98 1 95.56 229 SER B N 1
ATOM 5201 C CA . SER B 1 229 ? 13.734 -19.828 0.363 1 95.56 229 SER B CA 1
ATOM 5202 C C . SER B 1 229 ? 14.805 -19.484 1.391 1 95.56 229 SER B C 1
ATOM 5204 O O . SER B 1 229 ? 14.641 -18.562 2.189 1 95.56 229 SER B O 1
ATOM 5206 N N . ASP B 1 230 ? 15.852 -20.25 1.449 1 92.75 230 ASP B N 1
ATOM 5207 C CA . ASP B 1 230 ? 16.984 -19.938 2.311 1 92.75 230 ASP B CA 1
ATOM 5208 C C . ASP B 1 230 ? 18.297 -19.953 1.524 1 92.75 230 ASP B C 1
ATOM 5210 O O . ASP B 1 230 ? 18.281 -20.094 0.299 1 92.75 230 ASP B O 1
ATOM 5214 N N . ARG B 1 231 ? 19.422 -19.75 2.209 1 91.25 231 ARG B N 1
ATOM 5215 C CA . ARG B 1 231 ? 20.703 -19.547 1.542 1 91.25 231 ARG B CA 1
ATOM 5216 C C . ARG B 1 231 ? 21.203 -20.844 0.904 1 91.25 231 ARG B C 1
ATOM 5218 O O . ARG B 1 231 ? 22.094 -20.812 0.044 1 91.25 231 ARG B O 1
ATOM 5225 N N . GLY B 1 232 ? 20.625 -21.938 1.263 1 91 232 GLY B N 1
ATOM 5226 C CA . GLY B 1 232 ? 20.984 -23.219 0.667 1 91 232 GLY B CA 1
ATOM 5227 C C . GLY B 1 232 ? 20.172 -23.547 -0.568 1 91 232 GLY B C 1
ATOM 5228 O O . GLY B 1 232 ? 20.438 -24.531 -1.26 1 91 232 GLY B O 1
ATOM 5229 N N . CYS B 1 233 ? 19.266 -22.766 -0.885 1 93.38 233 CYS B N 1
ATOM 5230 C CA . CYS B 1 233 ? 18.406 -22.953 -2.045 1 93.38 233 CYS B CA 1
ATOM 5231 C C . CYS B 1 233 ? 18.984 -22.281 -3.277 1 93.38 233 CYS B C 1
ATOM 5233 O O . CYS B 1 233 ? 19.422 -21.125 -3.203 1 93.38 233 CYS B O 1
ATOM 5235 N N . ALA B 1 234 ? 19.062 -23.078 -4.414 1 92 234 ALA B N 1
ATOM 5236 C CA . ALA B 1 234 ? 19.281 -22.422 -5.699 1 92 234 ALA B CA 1
ATOM 5237 C C . ALA B 1 234 ? 18.109 -21.516 -6.066 1 92 234 ALA B C 1
ATOM 5239 O O . ALA B 1 234 ? 17.078 -21.531 -5.406 1 92 234 ALA B O 1
ATOM 5240 N N . LEU B 1 235 ? 18.469 -20.797 -7.23 1 89.75 235 LEU B N 1
ATOM 5241 C CA . LEU B 1 235 ? 17.375 -19.922 -7.676 1 89.75 235 LEU B CA 1
ATOM 5242 C C . LEU B 1 235 ? 16.188 -20.75 -8.125 1 89.75 235 LEU B C 1
ATOM 5244 O O . LEU B 1 235 ? 16.328 -21.719 -8.891 1 89.75 235 LEU B O 1
ATOM 5248 N N . GLY B 1 236 ? 15.023 -20.812 -7.602 1 91.88 236 GLY B N 1
ATOM 5249 C CA . GLY B 1 236 ? 13.812 -21.547 -7.938 1 91.88 236 GLY B CA 1
ATOM 5250 C C . GLY B 1 236 ? 13.508 -22.672 -6.965 1 91.88 236 GLY B C 1
ATOM 5251 O O . GLY B 1 236 ? 12.477 -23.328 -7.082 1 91.88 236 GLY B O 1
ATOM 5252 N N . GLU B 1 237 ? 14.477 -22.922 -6.16 1 95.44 237 GLU B N 1
ATOM 5253 C CA . GLU B 1 237 ? 14.266 -23.953 -5.141 1 95.44 237 GLU B CA 1
ATOM 5254 C C . GLU B 1 237 ? 13.648 -23.359 -3.879 1 95.44 237 GLU B C 1
ATOM 5256 O O . GLU B 1 237 ? 13.93 -22.203 -3.527 1 95.44 237 GLU B O 1
ATOM 5261 N N . HIS B 1 238 ? 12.844 -24.141 -3.285 1 97.38 238 HIS B N 1
ATOM 5262 C CA . HIS B 1 238 ? 12.203 -23.766 -2.031 1 97.38 238 HIS B CA 1
ATOM 5263 C C . HIS B 1 238 ? 12.07 -24.969 -1.1 1 97.38 238 HIS B C 1
ATOM 5265 O O . HIS B 1 238 ? 12.18 -26.109 -1.538 1 97.38 238 HIS B O 1
ATOM 5271 N N . ARG B 1 239 ? 11.922 -24.688 0.144 1 97.75 239 ARG B N 1
ATOM 5272 C CA . ARG B 1 239 ? 11.695 -25.719 1.152 1 97.75 239 ARG B CA 1
ATOM 5273 C C . ARG B 1 239 ? 10.273 -25.641 1.705 1 97.75 239 ARG B C 1
ATOM 5275 O O . ARG B 1 239 ? 9.734 -24.547 1.897 1 97.75 239 ARG B O 1
ATOM 5282 N N . VAL B 1 240 ? 9.766 -26.781 1.966 1 96.94 240 VAL B N 1
ATOM 5283 C CA . VAL B 1 240 ? 8.438 -26.859 2.559 1 96.94 240 VAL B CA 1
ATOM 5284 C C . VAL B 1 240 ? 8.492 -26.406 4.016 1 96.94 240 VAL B C 1
ATOM 5286 O O . VAL B 1 240 ? 9.43 -26.734 4.738 1 96.94 240 VAL B O 1
ATOM 5289 N N . LEU B 1 241 ? 7.551 -25.562 4.406 1 95.88 241 LEU B N 1
ATOM 5290 C CA . LEU B 1 241 ? 7.309 -25.297 5.82 1 95.88 241 LEU B CA 1
ATOM 5291 C C . LEU B 1 241 ? 6.145 -26.125 6.34 1 95.88 241 LEU B C 1
ATOM 5293 O O . LEU B 1 241 ? 4.992 -25.688 6.281 1 95.88 241 LEU B O 1
ATOM 5297 N N . GLU B 1 242 ? 6.406 -27.172 6.949 1 92.62 242 GLU B N 1
ATOM 5298 C CA . GLU B 1 242 ? 5.441 -28.219 7.242 1 92.62 242 GLU B CA 1
ATOM 5299 C C . GLU B 1 242 ? 4.352 -27.734 8.188 1 92.62 242 GLU B C 1
ATOM 5301 O O . GLU B 1 242 ? 3.209 -28.188 8.125 1 92.62 242 GLU B O 1
ATOM 5306 N N . ARG B 1 243 ? 4.676 -26.797 9.031 1 91.31 243 ARG B N 1
ATOM 5307 C CA . ARG B 1 243 ? 3.684 -26.328 9.992 1 91.31 243 ARG B CA 1
ATOM 5308 C C . ARG B 1 243 ? 2.66 -25.422 9.328 1 91.31 243 ARG B C 1
ATOM 5310 O O . ARG B 1 243 ? 1.597 -25.156 9.891 1 91.31 243 ARG B O 1
ATOM 5317 N N . HIS B 1 244 ? 2.949 -24.984 8.102 1 94.44 244 HIS B N 1
ATOM 5318 C CA . HIS B 1 244 ? 2.08 -24.016 7.438 1 94.44 244 HIS B CA 1
ATOM 5319 C C . HIS B 1 244 ? 1.291 -24.672 6.309 1 94.44 244 HIS B C 1
ATOM 5321 O O . HIS B 1 244 ? 0.118 -24.344 6.102 1 94.44 244 HIS B O 1
ATOM 5327 N N . SER B 1 245 ? 1.925 -25.5 5.547 1 94.25 245 SER B N 1
ATOM 5328 C CA . SER B 1 245 ? 1.279 -26.109 4.391 1 94.25 245 SER B CA 1
ATOM 5329 C C . SER B 1 245 ? 1.855 -27.5 4.109 1 94.25 245 SER B C 1
ATOM 5331 O O . SER B 1 245 ? 2.996 -27.781 4.477 1 94.25 245 SER B O 1
ATOM 5333 N N . VAL B 1 246 ? 1.012 -28.281 3.492 1 94.94 246 VAL B N 1
ATOM 5334 C CA . VAL B 1 246 ? 1.46 -29.547 2.922 1 94.94 246 VAL B CA 1
ATOM 5335 C C . VAL B 1 246 ? 1.605 -29.406 1.408 1 94.94 246 VAL B C 1
ATOM 5337 O O . VAL B 1 246 ? 0.675 -28.984 0.725 1 94.94 246 VAL B O 1
ATOM 5340 N N . VAL B 1 247 ? 2.787 -29.766 0.942 1 96.56 247 VAL B N 1
ATOM 5341 C CA . VAL B 1 247 ? 3.072 -29.672 -0.485 1 96.56 247 VAL B CA 1
ATOM 5342 C C . VAL B 1 247 ? 3.146 -31.062 -1.097 1 96.56 247 VAL B C 1
ATOM 5344 O O . VAL B 1 247 ? 3.762 -31.969 -0.525 1 96.56 247 VAL B O 1
ATOM 5347 N N . GLU B 1 248 ? 2.434 -31.234 -2.156 1 96.88 248 GLU B N 1
ATOM 5348 C CA . GLU B 1 248 ? 2.484 -32.469 -2.922 1 96.88 248 GLU B CA 1
ATOM 5349 C C . GLU B 1 248 ? 2.865 -32.219 -4.375 1 96.88 248 GLU B C 1
ATOM 5351 O O . GLU B 1 248 ? 2.586 -31.141 -4.914 1 96.88 248 GLU B O 1
ATOM 5356 N N . ILE B 1 249 ? 3.561 -33.156 -4.887 1 97.75 249 ILE B N 1
ATOM 5357 C CA . ILE B 1 249 ? 3.795 -33.188 -6.328 1 97.75 249 ILE B CA 1
ATOM 5358 C C . ILE B 1 249 ? 3.096 -34.406 -6.934 1 97.75 249 ILE B C 1
ATOM 5360 O O . ILE B 1 249 ? 3.365 -35.531 -6.539 1 97.75 249 ILE B O 1
ATOM 5364 N N . ILE B 1 250 ? 2.225 -34.094 -7.898 1 96.5 250 ILE B N 1
ATOM 5365 C CA . ILE B 1 250 ? 1.311 -35.125 -8.375 1 96.5 250 ILE B CA 1
ATOM 5366 C C . ILE B 1 250 ? 1.582 -35.438 -9.852 1 96.5 250 ILE B C 1
ATOM 5368 O O . ILE B 1 250 ? 1.807 -34.5 -10.641 1 96.5 250 ILE B O 1
ATOM 5372 N N . ASP B 1 251 ? 1.592 -36.656 -10.156 1 92.88 251 ASP B N 1
ATOM 5373 C CA . ASP B 1 251 ? 1.637 -37.062 -11.562 1 92.88 251 ASP B CA 1
ATOM 5374 C C . ASP B 1 251 ? 0.338 -36.688 -12.273 1 92.88 251 ASP B C 1
ATOM 5376 O O . ASP B 1 251 ? -0.732 -37.188 -11.93 1 92.88 251 ASP B O 1
ATOM 5380 N N . GLU B 1 252 ? 0.398 -35.906 -13.211 1 84.56 252 GLU B N 1
ATOM 5381 C CA . GLU B 1 252 ? -0.784 -35.344 -13.859 1 84.56 252 GLU B CA 1
ATOM 5382 C C . GLU B 1 252 ? -1.554 -36.406 -14.625 1 84.56 252 GLU B C 1
ATOM 5384 O O . GLU B 1 252 ? -2.746 -36.25 -14.898 1 84.56 252 GLU B O 1
ATOM 5389 N N . GLN B 1 253 ? -0.939 -37.469 -14.977 1 82.56 253 GLN B N 1
ATOM 5390 C CA . GLN B 1 253 ? -1.584 -38.531 -15.75 1 82.56 253 GLN B CA 1
ATOM 5391 C C . GLN B 1 253 ? -2.246 -39.562 -14.836 1 82.56 253 GLN B C 1
ATOM 5393 O O . GLN B 1 253 ? -3.389 -39.969 -15.07 1 82.56 253 GLN B O 1
ATOM 5398 N N . THR B 1 254 ? -1.454 -39.938 -13.844 1 86.88 254 THR B N 1
ATOM 5399 C CA . THR B 1 254 ? -1.946 -41.031 -13.008 1 86.88 254 THR B CA 1
ATOM 5400 C C . THR B 1 254 ? -2.688 -40.469 -11.789 1 86.88 254 THR B C 1
ATOM 5402 O O . THR B 1 254 ? -3.486 -41.188 -11.172 1 86.88 254 THR B O 1
ATOM 5405 N N . GLY B 1 255 ? -2.312 -39.25 -11.445 1 89.75 255 GLY B N 1
ATOM 5406 C CA . GLY B 1 255 ? -2.898 -38.688 -10.242 1 89.75 255 GLY B CA 1
ATOM 5407 C C . GLY B 1 255 ? -2.201 -39.125 -8.969 1 89.75 255 GLY B C 1
ATOM 5408 O O . GLY B 1 255 ? -2.604 -38.719 -7.871 1 89.75 255 GLY B O 1
ATOM 5409 N N . GLU B 1 256 ? -1.166 -39.875 -9.102 1 93.44 256 GLU B N 1
ATOM 5410 C CA . GLU B 1 256 ? -0.45 -40.375 -7.934 1 93.44 256 GLU B CA 1
ATOM 5411 C C . GLU B 1 256 ? 0.592 -39.375 -7.441 1 93.44 256 GLU B C 1
ATOM 5413 O O . GLU B 1 256 ? 1.168 -38.625 -8.234 1 93.44 256 GLU B O 1
ATOM 5418 N N . ALA B 1 257 ? 0.795 -39.438 -6.129 1 95.38 257 ALA B N 1
ATOM 5419 C CA . ALA B 1 257 ? 1.827 -38.594 -5.547 1 95.38 257 ALA B CA 1
ATOM 5420 C C . ALA B 1 257 ? 3.221 -39.062 -5.949 1 95.38 257 ALA B C 1
ATOM 5422 O O . ALA B 1 257 ? 3.52 -40.25 -5.898 1 95.38 257 ALA B O 1
ATOM 5423 N N . ILE B 1 258 ? 4.012 -38.125 -6.336 1 97 258 ILE B N 1
ATOM 5424 C CA . ILE B 1 258 ? 5.402 -38.406 -6.691 1 97 258 ILE B CA 1
ATOM 5425 C C . ILE B 1 258 ? 6.293 -38.219 -5.461 1 97 258 ILE B C 1
ATOM 5427 O O . ILE B 1 258 ? 6.309 -37.156 -4.844 1 97 258 ILE B O 1
ATOM 5431 N N . ARG B 1 259 ? 7.078 -39.219 -5.098 1 95.88 259 ARG B N 1
ATOM 5432 C CA . ARG B 1 259 ? 7.98 -39.156 -3.953 1 95.88 259 ARG B CA 1
ATOM 5433 C C . ARG B 1 259 ? 9.438 -39.125 -4.406 1 95.88 259 ARG B C 1
ATOM 5435 O O . ARG B 1 259 ? 10.312 -38.656 -3.68 1 95.88 259 ARG B O 1
ATOM 5442 N N . GLN B 1 260 ? 9.602 -39.594 -5.59 1 95.75 260 GLN B N 1
ATOM 5443 C CA . GLN B 1 260 ? 10.961 -39.688 -6.129 1 95.75 260 GLN B CA 1
ATOM 5444 C C . GLN B 1 260 ? 11.516 -38.281 -6.426 1 95.75 260 GLN B C 1
ATOM 5446 O O . GLN B 1 260 ? 10.789 -37.406 -6.891 1 95.75 260 GLN B O 1
ATOM 5451 N N . SER B 1 261 ? 12.797 -38.188 -6.18 1 96.56 261 SER B N 1
ATOM 5452 C CA . SER B 1 261 ? 13.469 -36.938 -6.508 1 96.56 261 SER B CA 1
ATOM 5453 C C . SER B 1 261 ? 13.57 -36.75 -8.016 1 96.56 261 SER B C 1
ATOM 5455 O O . SER B 1 261 ? 13.656 -37.719 -8.766 1 96.56 261 SER B O 1
ATOM 5457 N N . ASP B 1 262 ? 13.477 -35.531 -8.453 1 95.69 262 ASP B N 1
ATOM 5458 C CA . ASP B 1 262 ? 13.773 -35.062 -9.805 1 95.69 262 ASP B CA 1
ATOM 5459 C C . ASP B 1 262 ? 12.727 -35.562 -10.797 1 95.69 262 ASP B C 1
ATOM 5461 O O . ASP B 1 262 ? 13 -35.656 -12 1 95.69 262 ASP B O 1
ATOM 5465 N N . ARG B 1 263 ? 11.617 -36 -10.305 1 96.06 263 ARG B N 1
ATOM 5466 C CA . ARG B 1 263 ? 10.492 -36.344 -11.172 1 96.06 263 ARG B CA 1
ATOM 5467 C C . ARG B 1 263 ? 9.469 -35.219 -11.188 1 96.06 263 ARG B C 1
ATOM 5469 O O . ARG B 1 263 ? 8.867 -34.875 -10.156 1 96.06 263 ARG B O 1
ATOM 5476 N N . PRO B 1 264 ? 9.273 -34.625 -12.344 1 94.38 264 PRO B N 1
ATOM 5477 C CA . PRO B 1 264 ? 8.367 -33.469 -12.43 1 94.38 264 PRO B CA 1
ATOM 5478 C C . PRO B 1 264 ? 6.902 -33.875 -12.273 1 94.38 264 PRO B C 1
ATOM 5480 O O . PRO B 1 264 ? 6.504 -34.969 -12.672 1 94.38 264 PRO B O 1
ATOM 5483 N N . GLY B 1 265 ? 6.117 -33.031 -11.758 1 95.88 265 GLY B N 1
ATOM 5484 C CA . GLY B 1 265 ? 4.676 -33.156 -11.641 1 95.88 265 GLY B CA 1
ATOM 5485 C C . GLY B 1 265 ? 3.977 -31.859 -11.281 1 95.88 265 GLY B C 1
ATOM 5486 O O . GLY B 1 265 ? 4.602 -30.797 -11.25 1 95.88 265 GLY B O 1
ATOM 5487 N N . LEU B 1 266 ? 2.678 -32 -11.109 1 95.62 266 LEU B N 1
ATOM 5488 C CA . LEU B 1 266 ? 1.846 -30.859 -10.742 1 95.62 266 LEU B CA 1
ATOM 5489 C C . LEU B 1 266 ? 2.004 -30.531 -9.266 1 95.62 266 LEU B C 1
ATOM 5491 O O . LEU B 1 266 ? 1.881 -31.406 -8.406 1 95.62 266 LEU B O 1
ATOM 5495 N N . LEU B 1 267 ? 2.301 -29.266 -8.953 1 96.69 267 LEU B N 1
ATOM 5496 C CA . LEU B 1 267 ? 2.41 -28.828 -7.57 1 96.69 267 LEU B CA 1
ATOM 5497 C C . LEU B 1 267 ? 1.029 -28.594 -6.961 1 96.69 267 LEU B C 1
ATOM 5499 O O . LEU B 1 267 ? 0.236 -27.812 -7.492 1 96.69 267 LEU B O 1
ATOM 5503 N N . VAL B 1 268 ? 0.75 -29.266 -5.879 1 96.81 268 VAL B N 1
ATOM 5504 C CA . VAL B 1 268 ? -0.529 -29.219 -5.18 1 96.81 268 VAL B CA 1
ATOM 5505 C C . VAL B 1 268 ? -0.301 -28.859 -3.711 1 96.81 268 VAL B C 1
ATOM 5507 O O . VAL B 1 268 ? 0.64 -29.359 -3.086 1 96.81 268 VAL B O 1
ATOM 5510 N N . VAL B 1 269 ? -1.179 -27.969 -3.184 1 96.75 269 VAL B N 1
ATOM 5511 C CA . VAL B 1 269 ? -0.924 -27.469 -1.837 1 96.75 269 VAL B CA 1
ATOM 5512 C C . VAL B 1 269 ? -2.182 -27.609 -0.984 1 96.75 269 VAL B C 1
ATOM 5514 O O . VAL B 1 269 ? -3.297 -27.406 -1.469 1 96.75 269 VAL B O 1
ATOM 5517 N N . THR B 1 270 ? -2.025 -28.016 0.239 1 96.56 270 THR B N 1
ATOM 5518 C CA . THR B 1 270 ? -3.021 -27.922 1.3 1 96.56 270 THR B CA 1
ATOM 5519 C C . THR B 1 270 ? -2.578 -26.922 2.367 1 96.56 270 THR B C 1
ATOM 5521 O O . THR B 1 270 ? -1.564 -27.141 3.037 1 96.56 270 THR B O 1
ATOM 5524 N N . ASN B 1 271 ? -3.273 -25.859 2.465 1 96.44 271 ASN B N 1
ATOM 5525 C CA . ASN B 1 271 ? -2.953 -24.859 3.475 1 96.44 271 ASN B CA 1
ATOM 5526 C C . ASN B 1 271 ? -3.549 -25.219 4.832 1 96.44 271 ASN B C 1
ATOM 5528 O O . ASN B 1 271 ? -4.754 -25.453 4.945 1 96.44 271 ASN B O 1
ATOM 5532 N N . LEU B 1 272 ? -2.754 -25.188 5.898 1 94.94 272 LEU B N 1
ATOM 5533 C CA . LEU B 1 272 ? -3.184 -25.703 7.199 1 94.94 272 LEU B CA 1
ATOM 5534 C C . LEU B 1 272 ? -3.674 -24.562 8.094 1 94.94 272 LEU B C 1
ATOM 5536 O O . LEU B 1 272 ? -4.215 -24.797 9.172 1 94.94 272 LEU B O 1
ATOM 5540 N N . THR B 1 273 ? -3.547 -23.312 7.629 1 93.88 273 THR B N 1
ATOM 5541 C CA . THR B 1 273 ? -3.824 -22.188 8.508 1 93.88 273 THR B CA 1
ATOM 5542 C C . THR B 1 273 ? -5.055 -21.422 8.039 1 93.88 273 THR B C 1
ATOM 5544 O O . THR B 1 273 ? -5.57 -20.562 8.758 1 93.88 273 THR B O 1
ATOM 5547 N N . ARG B 1 274 ? -5.555 -21.734 6.895 1 95.25 274 ARG B N 1
ATOM 5548 C CA . ARG B 1 274 ? -6.723 -21.047 6.359 1 95.25 274 ARG B CA 1
ATOM 5549 C C . ARG B 1 274 ? -7.996 -21.844 6.613 1 95.25 274 ARG B C 1
ATOM 5551 O O . ARG B 1 274 ? -8.117 -22.984 6.152 1 95.25 274 ARG B O 1
ATOM 5558 N N . ARG B 1 275 ? -8.969 -21.266 7.285 1 95.75 275 ARG B N 1
ATOM 5559 C CA . ARG B 1 275 ? -10.203 -21.969 7.621 1 95.75 275 ARG B CA 1
ATOM 5560 C C . ARG B 1 275 ? -11.406 -21.281 6.973 1 95.75 275 ARG B C 1
ATOM 5562 O O . ARG B 1 275 ? -12.414 -21.938 6.684 1 95.75 275 ARG B O 1
ATOM 5569 N N . LEU B 1 276 ? -11.336 -19.969 6.766 1 97.06 276 LEU B N 1
ATOM 5570 C CA . LEU B 1 276 ? -12.438 -19.25 6.133 1 97.06 276 LEU B CA 1
ATOM 5571 C C . LEU B 1 276 ? -12.594 -19.688 4.68 1 97.06 276 LEU B C 1
ATOM 5573 O O . LEU B 1 276 ? -13.719 -19.938 4.223 1 97.06 276 LEU B O 1
ATOM 5577 N N . MET B 1 277 ? -11.523 -19.703 3.963 1 97 277 MET B N 1
ATOM 5578 C CA . MET B 1 277 ? -11.406 -20.172 2.582 1 97 277 MET B CA 1
ATOM 5579 C C . MET B 1 277 ? -10.414 -21.312 2.475 1 97 277 MET B C 1
ATOM 5581 O O . MET B 1 277 ? -9.273 -21.125 2.051 1 97 277 MET B O 1
ATOM 5585 N N . PRO B 1 278 ? -10.922 -22.516 2.797 1 96.94 278 PRO B N 1
ATOM 5586 C CA . PRO B 1 278 ? -9.992 -23.641 2.844 1 96.94 278 PRO B CA 1
ATOM 5587 C C . PRO B 1 278 ? -9.438 -24.016 1.467 1 96.94 278 PRO B C 1
ATOM 5589 O O . PRO B 1 278 ? -10.156 -23.938 0.469 1 96.94 278 PRO B O 1
ATOM 5592 N N . LEU B 1 279 ? -8.227 -24.344 1.429 1 96.69 279 LEU B N 1
ATOM 5593 C CA . LEU B 1 279 ? -7.559 -24.906 0.255 1 96.69 279 LEU B CA 1
ATOM 5594 C C . LEU B 1 279 ? -6.934 -26.25 0.572 1 96.69 279 LEU B C 1
ATOM 5596 O O . LEU B 1 279 ? -5.848 -26.312 1.157 1 96.69 279 LEU B O 1
ATOM 5600 N N . ILE B 1 280 ? -7.609 -27.297 0.15 1 96.75 280 ILE B N 1
ATOM 5601 C CA . ILE B 1 280 ? -7.184 -28.656 0.418 1 96.75 280 ILE B CA 1
ATOM 5602 C C . ILE B 1 280 ? -6.879 -29.375 -0.898 1 96.75 280 ILE B C 1
ATOM 5604 O O . ILE B 1 280 ? -7.777 -29.625 -1.7 1 96.75 280 ILE B O 1
ATOM 5608 N N . ARG B 1 281 ? -5.547 -29.672 -1.066 1 96.5 281 ARG B N 1
ATOM 5609 C CA . ARG B 1 281 ? -5.016 -30.266 -2.293 1 96.5 281 ARG B CA 1
ATOM 5610 C C . ARG B 1 281 ? -5.359 -29.391 -3.504 1 96.5 281 ARG B C 1
ATOM 5612 O O . ARG B 1 281 ? -5.926 -29.891 -4.48 1 96.5 281 ARG B O 1
ATOM 5619 N N . TYR B 1 282 ? -5.027 -28.188 -3.422 1 96.06 282 TYR B N 1
ATOM 5620 C CA . TYR B 1 282 ? -5.266 -27.172 -4.438 1 96.06 282 TYR B CA 1
ATOM 5621 C C . TYR B 1 282 ? -4.121 -27.125 -5.441 1 96.06 282 TYR B C 1
ATOM 5623 O O . TYR B 1 282 ? -2.967 -26.891 -5.066 1 96.06 282 TYR B O 1
ATOM 5631 N N . PRO B 1 283 ? -4.41 -27.422 -6.734 1 95.12 283 PRO B N 1
ATOM 5632 C CA . PRO B 1 283 ? -3.365 -27.234 -7.742 1 95.12 283 PRO B CA 1
ATOM 5633 C C . PRO B 1 283 ? -3.01 -25.766 -7.961 1 95.12 283 PRO B C 1
ATOM 5635 O O . PRO B 1 283 ? -3.859 -24.984 -8.391 1 95.12 283 PRO B O 1
ATOM 5638 N N . VAL B 1 284 ? -1.772 -25.375 -7.758 1 93.06 284 VAL B N 1
ATOM 5639 C CA . VAL B 1 284 ? -1.394 -23.969 -7.797 1 93.06 284 VAL B CA 1
ATOM 5640 C C . VAL B 1 284 ? -1.04 -23.562 -9.227 1 93.06 284 VAL B C 1
ATOM 5642 O O . VAL B 1 284 ? -0.81 -22.391 -9.508 1 93.06 284 VAL B O 1
ATOM 5645 N N . GLY B 1 285 ? -0.95 -24.469 -10.117 1 90.88 285 GLY B N 1
ATOM 5646 C CA . GLY B 1 285 ? -0.744 -24.172 -11.523 1 90.88 285 GLY B CA 1
ATOM 5647 C C . GLY B 1 285 ? 0.708 -24.266 -11.945 1 90.88 285 GLY B C 1
ATOM 5648 O O . GLY B 1 285 ? 1.031 -24.078 -13.125 1 90.88 285 GLY B O 1
ATOM 5649 N N . ASP B 1 286 ? 1.606 -24.672 -11.109 1 93.56 286 ASP B N 1
ATOM 5650 C CA . ASP B 1 286 ? 3.029 -24.828 -11.398 1 93.56 286 ASP B CA 1
ATOM 5651 C C . ASP B 1 286 ? 3.441 -26.297 -11.367 1 93.56 286 ASP B C 1
ATOM 5653 O O . ASP B 1 286 ? 2.803 -27.109 -10.695 1 93.56 286 ASP B O 1
ATOM 5657 N N . ARG B 1 287 ? 4.465 -26.578 -12.141 1 94.75 287 ARG B N 1
ATOM 5658 C CA . ARG B 1 287 ? 5.129 -27.859 -12.055 1 94.75 287 ARG B CA 1
ATOM 5659 C C . ARG B 1 287 ? 6.371 -27.781 -11.172 1 94.75 287 ARG B C 1
ATOM 5661 O O . ARG B 1 287 ? 6.996 -26.734 -11.062 1 94.75 287 ARG B O 1
ATOM 5668 N N . ALA B 1 288 ? 6.645 -28.859 -10.5 1 96.81 288 ALA B N 1
ATOM 5669 C CA . ALA B 1 288 ? 7.797 -28.906 -9.609 1 96.81 288 ALA B CA 1
ATOM 5670 C C . ALA B 1 288 ? 8.328 -30.328 -9.477 1 96.81 288 ALA B C 1
ATOM 5672 O O . ALA B 1 288 ? 7.73 -31.281 -9.992 1 96.81 288 ALA B O 1
ATOM 5673 N N . CYS B 1 289 ? 9.5 -30.516 -8.906 1 97.44 289 CYS B N 1
ATOM 5674 C CA . CYS B 1 289 ? 10.055 -31.812 -8.531 1 97.44 289 CYS B CA 1
ATOM 5675 C C . CYS B 1 289 ? 10.789 -31.719 -7.199 1 97.44 289 CYS B C 1
ATOM 5677 O O . CYS B 1 289 ? 11.273 -30.656 -6.82 1 97.44 289 CYS B O 1
ATOM 5679 N N . TRP B 1 290 ? 10.789 -32.812 -6.473 1 98.06 290 TRP B N 1
ATOM 5680 C CA . TRP B 1 290 ? 11.562 -32.875 -5.238 1 98.06 290 TRP B CA 1
ATOM 5681 C C . TRP B 1 290 ? 13.055 -32.906 -5.535 1 98.06 290 TRP B C 1
ATOM 5683 O O . TRP B 1 290 ? 13.492 -33.5 -6.523 1 98.06 290 TRP B O 1
ATOM 5693 N N . ARG B 1 291 ? 13.836 -32.25 -4.641 1 96.81 291 ARG B N 1
ATOM 5694 C CA . ARG B 1 291 ? 15.281 -32.219 -4.836 1 96.81 291 ARG B CA 1
ATOM 5695 C C . ARG B 1 291 ? 16 -33.031 -3.768 1 96.81 291 ARG B C 1
ATOM 5697 O O . ARG B 1 291 ? 17.219 -33.219 -3.822 1 96.81 291 ARG B O 1
ATOM 5704 N N . GLU B 1 292 ? 15.219 -33.531 -2.801 1 97.31 292 GLU B N 1
ATOM 5705 C CA . GLU B 1 292 ? 15.773 -34.281 -1.688 1 97.31 292 GLU B CA 1
ATOM 5706 C C . GLU B 1 292 ? 14.961 -35.562 -1.42 1 97.31 292 GLU B C 1
ATOM 5708 O O . GLU B 1 292 ? 13.812 -35.656 -1.868 1 97.31 292 GLU B O 1
ATOM 5713 N N . PRO B 1 293 ? 15.5 -36.531 -0.694 1 96.44 293 PRO B N 1
ATOM 5714 C CA . PRO B 1 293 ? 14.781 -37.781 -0.416 1 96.44 293 PRO B CA 1
ATOM 5715 C C . PRO B 1 293 ? 13.547 -37.562 0.459 1 96.44 293 PRO B C 1
ATOM 5717 O O . PRO B 1 293 ? 13.445 -36.531 1.15 1 96.44 293 PRO B O 1
ATOM 5720 N N . PRO B 1 294 ? 12.586 -38.469 0.403 1 93.56 294 PRO B N 1
ATOM 5721 C CA . PRO B 1 294 ? 11.281 -38.312 1.059 1 93.56 294 PRO B CA 1
ATOM 5722 C C . PRO B 1 294 ? 11.406 -38.125 2.57 1 93.56 294 PRO B C 1
ATOM 5724 O O . PRO B 1 294 ? 10.547 -37.469 3.184 1 93.56 294 PRO B O 1
ATOM 5727 N N . GLU B 1 295 ? 12.414 -38.562 3.223 1 92.12 295 GLU B N 1
ATOM 5728 C CA . GLU B 1 295 ? 12.523 -38.531 4.676 1 92.12 295 GLU B CA 1
ATOM 5729 C C . GLU B 1 295 ? 13.117 -37.219 5.152 1 92.12 295 GLU B C 1
ATOM 5731 O O . GLU B 1 295 ? 13.141 -36.938 6.355 1 92.12 295 GLU B O 1
ATOM 5736 N N . THR B 1 296 ? 13.477 -36.344 4.203 1 94.75 296 THR B N 1
ATOM 5737 C CA . THR B 1 296 ? 14.094 -35.062 4.574 1 94.75 296 THR B CA 1
ATOM 5738 C C . THR B 1 296 ? 13.055 -34.125 5.152 1 94.75 296 THR B C 1
ATOM 5740 O O . THR B 1 296 ? 12.023 -33.875 4.527 1 94.75 296 THR B O 1
ATOM 5743 N N . PRO B 1 297 ? 13.312 -33.656 6.398 1 94.25 297 PRO B N 1
ATOM 5744 C CA . PRO B 1 297 ? 12.398 -32.656 6.926 1 94.25 297 PRO B CA 1
ATOM 5745 C C . PRO B 1 297 ? 12.398 -31.375 6.098 1 94.25 297 PRO B C 1
ATOM 5747 O O . PRO B 1 297 ? 13.445 -30.953 5.59 1 94.25 297 PRO B O 1
ATOM 5750 N N . ASN B 1 298 ? 11.211 -30.734 6 1 95.69 298 ASN B N 1
ATOM 5751 C CA . ASN B 1 298 ? 11.117 -29.531 5.191 1 95.69 298 ASN B CA 1
ATOM 5752 C C . ASN B 1 298 ? 11.75 -29.719 3.818 1 95.69 298 ASN B C 1
ATOM 5754 O O . ASN B 1 298 ? 12.586 -28.906 3.402 1 95.69 298 ASN B O 1
ATOM 5758 N N . ARG B 1 299 ? 11.281 -30.734 3.195 1 97 299 ARG B N 1
ATOM 5759 C CA . ARG B 1 299 ? 11.875 -31.219 1.956 1 97 299 ARG B CA 1
ATOM 5760 C C . ARG B 1 299 ? 11.938 -30.125 0.901 1 97 299 ARG B C 1
ATOM 5762 O O . ARG B 1 299 ? 10.977 -29.375 0.734 1 97 299 ARG B O 1
ATOM 5769 N N . LYS B 1 300 ? 13.07 -30.094 0.182 1 97.5 300 LYS B N 1
ATOM 5770 C CA . LYS B 1 300 ? 13.305 -29.078 -0.844 1 97.5 300 LYS B CA 1
ATOM 5771 C C . LYS B 1 300 ? 12.68 -29.484 -2.174 1 97.5 300 LYS B C 1
ATOM 5773 O O . LYS B 1 300 ? 12.734 -30.656 -2.561 1 97.5 300 LYS B O 1
ATOM 5778 N N . PHE B 1 301 ? 12.078 -28.547 -2.869 1 97.56 301 PHE B N 1
ATOM 5779 C CA . PHE B 1 301 ? 11.562 -28.766 -4.215 1 97.56 301 PHE B CA 1
ATOM 5780 C C . PHE B 1 301 ? 11.961 -27.625 -5.141 1 97.56 301 PHE B C 1
ATOM 5782 O O . PHE B 1 301 ? 12.344 -26.547 -4.68 1 97.56 301 PHE B O 1
ATOM 5789 N N . ALA B 1 302 ? 11.953 -27.875 -6.422 1 96.81 302 ALA B N 1
ATOM 5790 C CA . ALA B 1 302 ? 12.289 -26.875 -7.441 1 96.81 302 ALA B CA 1
ATOM 5791 C C . ALA B 1 302 ? 11.117 -26.641 -8.391 1 96.81 302 ALA B C 1
ATOM 5793 O O . ALA B 1 302 ? 10.422 -27.594 -8.766 1 96.81 302 ALA B O 1
ATOM 5794 N N . LEU B 1 303 ? 10.898 -25.438 -8.734 1 95.56 303 LEU B N 1
ATOM 5795 C CA . LEU B 1 303 ? 9.883 -25.078 -9.719 1 95.56 303 LEU B CA 1
ATOM 5796 C C . LEU B 1 303 ? 10.359 -25.391 -11.133 1 95.56 303 LEU B C 1
ATOM 5798 O O . LEU B 1 303 ? 11.531 -25.188 -11.453 1 95.56 303 LEU B O 1
ATOM 5802 N N . LEU B 1 304 ? 9.43 -25.891 -11.969 1 92.94 304 LEU B N 1
ATOM 5803 C CA . LEU B 1 304 ? 9.82 -26.312 -13.312 1 92.94 304 LEU B CA 1
ATOM 5804 C C . LEU B 1 304 ? 8.914 -25.688 -14.367 1 92.94 304 LEU B C 1
ATOM 5806 O O . LEU B 1 304 ? 8.812 -26.203 -15.484 1 92.94 304 LEU B O 1
ATOM 5810 N N . GLY B 1 305 ? 8.188 -24.688 -13.992 1 91.19 305 GLY B N 1
ATOM 5811 C CA . GLY B 1 305 ? 7.367 -24 -14.977 1 91.19 305 GLY B CA 1
ATOM 5812 C C . GLY B 1 305 ? 5.879 -24.156 -14.734 1 91.19 305 GLY B C 1
ATOM 5813 O O . GLY B 1 305 ? 5.465 -24.688 -13.703 1 91.19 305 GLY B O 1
ATOM 5814 N N . ARG B 1 306 ? 5.121 -23.688 -15.75 1 89.44 306 ARG B N 1
ATOM 5815 C CA . ARG B 1 306 ? 3.664 -23.688 -15.656 1 89.44 306 ARG B CA 1
ATOM 5816 C C . ARG B 1 306 ? 3.088 -25.031 -16.109 1 89.44 306 ARG B C 1
ATOM 5818 O O . ARG B 1 306 ? 3.635 -25.672 -17 1 89.44 306 ARG B O 1
ATOM 5825 N N . SER B 1 307 ? 2.004 -25.344 -15.477 1 87.81 307 SER B N 1
ATOM 5826 C CA . SER B 1 307 ? 1.337 -26.578 -15.867 1 87.81 307 SER B CA 1
ATOM 5827 C C . SER B 1 307 ? 0.518 -26.391 -17.141 1 87.81 307 SER B C 1
ATOM 5829 O O . SER B 1 307 ? -0.108 -25.359 -17.328 1 87.81 307 SER B O 1
ATOM 5831 N N . ALA B 1 308 ? 0.457 -27.422 -17.859 1 80.75 308 ALA B N 1
ATOM 5832 C CA . ALA B 1 308 ? -0.266 -27.391 -19.125 1 80.75 308 ALA B CA 1
ATOM 5833 C C . ALA B 1 308 ? -1.769 -27.266 -18.906 1 80.75 308 ALA B C 1
ATOM 5835 O O . ALA B 1 308 ? -2.482 -26.703 -19.734 1 80.75 308 ALA B O 1
ATOM 5836 N N . GLY B 1 309 ? -2.178 -27.719 -17.844 1 80 309 GLY B N 1
ATOM 5837 C CA . GLY B 1 309 ? -3.605 -27.719 -17.562 1 80 309 GLY B CA 1
ATOM 5838 C C . GLY B 1 309 ? -4.031 -26.547 -16.688 1 80 309 GLY B C 1
ATOM 5839 O O . GLY B 1 309 ? -5.176 -26.484 -16.234 1 80 309 GLY B O 1
ATOM 5840 N N . SER B 1 310 ? -3.137 -25.656 -16.547 1 83.75 310 SER B N 1
ATOM 5841 C CA . SER B 1 310 ? -3.459 -24.531 -15.688 1 83.75 310 SER B CA 1
ATOM 5842 C C . SER B 1 310 ? -4.523 -23.641 -16.328 1 83.75 310 SER B C 1
ATOM 5844 O O . SER B 1 310 ? -4.504 -23.406 -17.531 1 83.75 310 SER B O 1
ATOM 5846 N N . GLN B 1 311 ? -5.438 -23.219 -15.5 1 83.75 311 GLN B N 1
ATOM 5847 C CA . GLN B 1 311 ? -6.492 -22.328 -15.977 1 83.75 311 GLN B CA 1
ATOM 5848 C C . GLN B 1 311 ? -6.031 -20.875 -15.961 1 83.75 311 GLN B C 1
ATOM 5850 O O . GLN B 1 311 ? -6.656 -20.016 -16.594 1 83.75 311 GLN B O 1
ATOM 5855 N N . ARG B 1 312 ? -5.051 -20.656 -15.211 1 85.88 312 ARG B N 1
ATOM 5856 C CA . ARG B 1 312 ? -4.441 -19.328 -15.102 1 85.88 312 ARG B CA 1
ATOM 5857 C C . ARG B 1 312 ? -2.924 -19.406 -15.234 1 85.88 312 ARG B C 1
ATOM 5859 O O . ARG B 1 312 ? -2.287 -20.281 -14.625 1 85.88 312 ARG B O 1
ATOM 5866 N N . VAL B 1 313 ? -2.473 -18.516 -16.094 1 89.12 313 VAL B N 1
ATOM 5867 C CA . VAL B 1 313 ? -1.032 -18.531 -16.328 1 89.12 313 VAL B CA 1
ATOM 5868 C C . VAL B 1 313 ? -0.449 -17.141 -16.094 1 89.12 313 VAL B C 1
ATOM 5870 O O . VAL B 1 313 ? -0.938 -16.156 -16.656 1 89.12 313 VAL B O 1
ATOM 5873 N N . ARG B 1 314 ? 0.577 -17.141 -15.281 1 88.44 314 ARG B N 1
ATOM 5874 C CA . ARG B 1 314 ? 1.271 -15.883 -15.039 1 88.44 314 ARG B CA 1
ATOM 5875 C C . ARG B 1 314 ? 2.537 -15.781 -15.875 1 88.44 314 ARG B C 1
ATOM 5877 O O . ARG B 1 314 ? 3.322 -16.734 -15.945 1 88.44 314 ARG B O 1
ATOM 5884 N N . VAL B 1 315 ? 2.715 -14.688 -16.609 1 91.12 315 VAL B N 1
ATOM 5885 C CA . VAL B 1 315 ? 3.924 -14.336 -17.344 1 91.12 315 VAL B CA 1
ATOM 5886 C C . VAL B 1 315 ? 4.352 -12.914 -16.984 1 91.12 315 VAL B C 1
ATOM 5888 O O . VAL B 1 315 ? 3.703 -11.945 -17.391 1 91.12 315 VAL B O 1
ATOM 5891 N N . GLY B 1 316 ? 5.48 -12.836 -16.297 1 88.94 316 GLY B N 1
ATOM 5892 C CA . GLY B 1 316 ? 5.809 -11.531 -15.742 1 88.94 316 GLY B CA 1
ATOM 5893 C C . GLY B 1 316 ? 4.773 -11.031 -14.75 1 88.94 316 GLY B C 1
ATOM 5894 O O . GLY B 1 316 ? 4.52 -11.664 -13.727 1 88.94 316 GLY B O 1
ATOM 5895 N N . ILE B 1 317 ? 4.191 -9.93 -15.062 1 88.5 317 ILE B N 1
ATOM 5896 C CA . ILE B 1 317 ? 3.141 -9.398 -14.203 1 88.5 317 ILE B CA 1
ATOM 5897 C C . ILE B 1 317 ? 1.78 -9.609 -14.859 1 88.5 317 ILE B C 1
ATOM 5899 O O . ILE B 1 317 ? 0.759 -9.133 -14.359 1 88.5 317 ILE B O 1
ATOM 5903 N N . LEU B 1 318 ? 1.805 -10.32 -15.938 1 89.62 318 LEU B N 1
ATOM 5904 C CA . LEU B 1 318 ? 0.598 -10.594 -16.719 1 89.62 318 LEU B CA 1
ATOM 5905 C C . LEU B 1 318 ? -0.084 -11.867 -16.219 1 89.62 318 LEU B C 1
ATOM 5907 O O . LEU B 1 318 ? 0.572 -12.898 -16.031 1 89.62 318 LEU B O 1
ATOM 5911 N N . THR B 1 319 ? -1.356 -11.758 -15.938 1 87.94 319 THR B N 1
ATOM 5912 C CA . THR B 1 319 ? -2.164 -12.938 -15.641 1 87.94 319 THR B CA 1
ATOM 5913 C C . THR B 1 319 ? -3.08 -13.273 -16.812 1 87.94 319 THR B C 1
ATOM 5915 O O . THR B 1 319 ? -3.938 -12.477 -17.188 1 87.94 319 THR B O 1
ATOM 5918 N N . LEU B 1 320 ? -2.947 -14.445 -17.359 1 90.5 320 LEU B N 1
ATOM 5919 C CA . LEU B 1 320 ? -3.719 -14.898 -18.516 1 90.5 320 LEU B CA 1
ATOM 5920 C C . LEU B 1 320 ? -4.734 -15.961 -18.109 1 90.5 320 LEU B C 1
ATOM 5922 O O . LEU B 1 320 ? -4.379 -16.938 -17.438 1 90.5 320 LEU B O 1
ATOM 5926 N N . LEU B 1 321 ? -5.91 -15.719 -18.469 1 88.69 321 LEU B N 1
ATOM 5927 C CA . LEU B 1 321 ? -6.957 -16.703 -18.234 1 88.69 321 LEU B CA 1
ATOM 5928 C C . LEU B 1 321 ? -7.211 -17.547 -19.5 1 88.69 321 LEU B C 1
ATOM 5930 O O . LEU B 1 321 ? -7.676 -17.016 -20.516 1 88.69 321 LEU B O 1
ATOM 5934 N N . ILE B 1 322 ? -7.051 -18.781 -19.344 1 90.44 322 ILE B N 1
ATOM 5935 C CA . ILE B 1 322 ? -7.031 -19.688 -20.5 1 90.44 322 ILE B CA 1
ATOM 5936 C C . ILE B 1 322 ? -8.414 -19.719 -21.141 1 90.44 322 ILE B C 1
ATOM 5938 O O . ILE B 1 322 ? -8.523 -19.703 -22.375 1 90.44 322 ILE B O 1
ATOM 5942 N N . ALA B 1 323 ? -9.406 -19.719 -20.297 1 87.69 323 ALA B N 1
ATOM 5943 C CA . ALA B 1 323 ? -10.766 -19.75 -20.828 1 87.69 323 ALA B CA 1
ATOM 5944 C C . ALA B 1 323 ? -11.055 -18.516 -21.672 1 87.69 323 ALA B C 1
ATOM 5946 O O . ALA B 1 323 ? -11.703 -18.594 -22.719 1 87.69 323 ALA B O 1
ATOM 5947 N N . GLU B 1 324 ? -10.57 -17.422 -21.234 1 90.12 324 GLU B N 1
ATOM 5948 C CA . GLU B 1 324 ? -10.797 -16.172 -21.953 1 90.12 324 GLU B CA 1
ATOM 5949 C C . GLU B 1 324 ? -10.039 -16.156 -23.281 1 90.12 324 GLU B C 1
ATOM 5951 O O . GLU B 1 324 ? -10.547 -15.633 -24.281 1 90.12 324 GLU B O 1
ATOM 5956 N N . ILE B 1 325 ? -8.906 -16.656 -23.266 1 94.12 325 ILE B N 1
ATOM 5957 C CA . ILE B 1 325 ? -8.117 -16.75 -24.484 1 94.12 325 ILE B CA 1
ATOM 5958 C C . ILE B 1 325 ? -8.82 -17.656 -25.484 1 94.12 325 ILE B C 1
ATOM 5960 O O . ILE B 1 325 ? -8.914 -17.328 -26.672 1 94.12 325 ILE B O 1
ATOM 5964 N N . GLY B 1 326 ? -9.312 -18.75 -25 1 94.5 326 GLY B N 1
ATOM 5965 C CA . GLY B 1 326 ? -10.07 -19.641 -25.859 1 94.5 326 GLY B CA 1
ATOM 5966 C C . GLY B 1 326 ? -11.266 -18.984 -26.516 1 94.5 326 GLY B C 1
ATOM 5967 O O . GLY B 1 326 ? -11.516 -19.172 -27.703 1 94.5 326 GLY B O 1
ATOM 5968 N N . ASP B 1 327 ? -11.93 -18.203 -25.734 1 95.19 327 ASP B N 1
ATOM 5969 C CA . ASP B 1 327 ? -13.094 -17.484 -26.25 1 95.19 327 ASP B CA 1
ATOM 5970 C C . ASP B 1 327 ? -12.695 -16.516 -27.359 1 95.19 327 ASP B C 1
ATOM 5972 O O . ASP B 1 327 ? -13.391 -16.406 -28.375 1 95.19 327 ASP B O 1
ATOM 5976 N N . ILE B 1 328 ? -11.648 -15.836 -27.156 1 96.44 328 ILE B N 1
ATOM 5977 C CA . ILE B 1 328 ? -11.156 -14.867 -28.141 1 96.44 328 ILE B CA 1
ATOM 5978 C C . ILE B 1 328 ? -10.773 -15.586 -29.438 1 96.44 328 ILE B C 1
ATOM 5980 O O . ILE B 1 328 ? -11.156 -15.156 -30.516 1 96.44 328 ILE B O 1
ATOM 5984 N N . VAL B 1 329 ? -10.055 -16.703 -29.375 1 96.81 329 VAL B N 1
ATOM 5985 C CA . VAL B 1 329 ? -9.602 -17.453 -30.531 1 96.81 329 VAL B CA 1
ATOM 5986 C C . VAL B 1 329 ? -10.812 -18 -31.297 1 96.81 329 VAL B C 1
ATOM 5988 O O . VAL B 1 329 ? -10.875 -17.891 -32.531 1 96.81 329 VAL B O 1
ATOM 5991 N N . GLN B 1 330 ? -11.742 -18.484 -30.578 1 95.75 330 GLN B N 1
ATOM 5992 C CA . GLN B 1 330 ? -12.93 -19.047 -31.203 1 95.75 330 GLN B CA 1
ATOM 5993 C C . GLN B 1 330 ? -13.727 -17.969 -31.938 1 95.75 330 GLN B C 1
ATOM 5995 O O . GLN B 1 330 ? -14.195 -18.203 -33.062 1 95.75 330 GLN B O 1
ATOM 6000 N N . ARG B 1 331 ? -13.891 -16.906 -31.312 1 96.19 331 ARG B N 1
ATOM 6001 C CA . ARG B 1 331 ? -14.68 -15.812 -31.891 1 96.19 331 ARG B CA 1
ATOM 6002 C C . ARG B 1 331 ? -14.055 -15.305 -33.188 1 96.19 331 ARG B C 1
ATOM 6004 O O . ARG B 1 331 ? -14.758 -14.984 -34.125 1 96.19 331 ARG B O 1
ATOM 6011 N N . ILE B 1 332 ? -12.781 -15.305 -33.25 1 95.31 332 ILE B N 1
ATOM 6012 C CA . ILE B 1 332 ? -12.102 -14.641 -34.344 1 95.31 332 ILE B CA 1
ATOM 6013 C C . ILE B 1 332 ? -11.758 -15.656 -35.438 1 95.31 332 ILE B C 1
ATOM 6015 O O . ILE B 1 332 ? -11.891 -15.367 -36.625 1 95.31 332 ILE B O 1
ATOM 6019 N N . THR B 1 333 ? -11.344 -16.891 -35.094 1 94.19 333 THR B N 1
ATOM 6020 C CA . THR B 1 333 ? -10.828 -17.828 -36.062 1 94.19 333 THR B CA 1
ATOM 6021 C C . THR B 1 333 ? -11.789 -19.016 -36.25 1 94.19 333 THR B C 1
ATOM 6023 O O . THR B 1 333 ? -11.648 -19.797 -37.188 1 94.19 333 THR B O 1
ATOM 6026 N N . HIS B 1 334 ? -12.727 -19.172 -35.281 1 91.38 334 HIS B N 1
ATOM 6027 C CA . HIS B 1 334 ? -13.648 -20.297 -35.25 1 91.38 334 HIS B CA 1
ATOM 6028 C C . HIS B 1 334 ? -12.914 -21.625 -35.031 1 91.38 334 HIS B C 1
ATOM 6030 O O . HIS B 1 334 ? -13.445 -22.688 -35.312 1 91.38 334 HIS B O 1
ATOM 6036 N N . SER B 1 335 ? -11.68 -21.438 -34.625 1 90.69 335 SER B N 1
ATOM 6037 C CA . SER B 1 335 ? -10.891 -22.625 -34.312 1 90.69 335 SER B CA 1
ATOM 6038 C C . SER B 1 335 ? -11 -22.969 -32.812 1 90.69 335 SER B C 1
ATOM 6040 O O . SER B 1 335 ? -11.055 -22.062 -31.969 1 90.69 335 SER B O 1
ATOM 6042 N N . GLU B 1 336 ? -10.914 -24.219 -32.562 1 90.19 336 GLU B N 1
ATOM 6043 C CA . GLU B 1 336 ? -10.891 -24.688 -31.172 1 90.19 336 GLU B CA 1
ATOM 6044 C C . GLU B 1 336 ? -9.508 -25.188 -30.781 1 90.19 336 GLU B C 1
ATOM 6046 O O . GLU B 1 336 ? -9.227 -25.391 -29.594 1 90.19 336 GLU B O 1
ATOM 6051 N N . ASP B 1 337 ? -8.719 -25.359 -31.781 1 92.44 337 ASP B N 1
ATOM 6052 C CA . ASP B 1 337 ? -7.383 -25.891 -31.516 1 92.44 337 ASP B CA 1
ATOM 6053 C C . ASP B 1 337 ? -6.344 -24.766 -31.5 1 92.44 337 ASP B C 1
ATOM 6055 O O . ASP B 1 337 ? -6.051 -24.188 -32.562 1 92.44 337 ASP B O 1
ATOM 6059 N N . TRP B 1 338 ? -5.867 -24.5 -30.375 1 95.06 338 TRP B N 1
ATOM 6060 C CA . TRP B 1 338 ? -4.867 -23.453 -30.172 1 95.06 338 TRP B CA 1
ATOM 6061 C C . TRP B 1 338 ? -3.965 -23.797 -28.984 1 95.06 338 TRP B C 1
ATOM 6063 O O . TRP B 1 338 ? -4.242 -24.734 -28.234 1 95.06 338 TRP B O 1
ATOM 6073 N N . GLN B 1 339 ? -2.859 -23.094 -28.906 1 95.62 339 GLN B N 1
ATOM 6074 C CA . GLN B 1 339 ? -1.878 -23.312 -27.859 1 95.62 339 GLN B CA 1
ATOM 6075 C C . GLN B 1 339 ? -1.119 -22.031 -27.516 1 95.62 339 GLN B C 1
ATOM 6077 O O . GLN B 1 339 ? -0.81 -21.234 -28.406 1 95.62 339 GLN B O 1
ATOM 6082 N N . LEU B 1 340 ? -0.931 -21.844 -26.203 1 95.69 340 LEU B N 1
ATOM 6083 C CA . LEU B 1 340 ? -0.089 -20.766 -25.719 1 95.69 340 LEU B CA 1
ATOM 6084 C C . LEU B 1 340 ? 1.311 -21.266 -25.391 1 95.69 340 LEU B C 1
ATOM 6086 O O . LEU B 1 340 ? 1.471 -22.156 -24.547 1 95.69 340 LEU B O 1
ATOM 6090 N N . LEU B 1 341 ? 2.283 -20.719 -26.062 1 95.44 341 LEU B N 1
ATOM 6091 C CA . LEU B 1 341 ? 3.678 -21.062 -25.828 1 95.44 341 LEU B CA 1
ATOM 6092 C C . LEU B 1 341 ? 4.402 -19.938 -25.094 1 95.44 341 LEU B C 1
ATOM 6094 O O . LEU B 1 341 ? 4.266 -18.766 -25.453 1 95.44 341 LEU B O 1
ATOM 6098 N N . ILE B 1 342 ? 5.094 -20.312 -24.031 1 95.94 342 ILE B N 1
ATOM 6099 C CA . ILE B 1 342 ? 5.879 -19.344 -23.266 1 95.94 342 ILE B CA 1
ATOM 6100 C C . ILE B 1 342 ? 7.363 -19.688 -23.375 1 95.94 342 ILE B C 1
ATOM 6102 O O . ILE B 1 342 ? 7.781 -20.797 -23.016 1 95.94 342 ILE B O 1
ATOM 6106 N N . GLU B 1 343 ? 8.117 -18.75 -23.875 1 95 343 GLU B N 1
ATOM 6107 C CA . GLU B 1 343 ? 9.555 -18.922 -24.078 1 95 343 GLU B CA 1
ATOM 6108 C C . GLU B 1 343 ? 10.336 -17.703 -23.625 1 95 343 GLU B C 1
ATOM 6110 O O . GLU B 1 343 ? 9.766 -16.781 -23.031 1 95 343 GLU B O 1
ATOM 6115 N N . GLN B 1 344 ? 11.648 -17.828 -23.75 1 92.69 344 GLN B N 1
ATOM 6116 C CA . GLN B 1 344 ? 12.531 -16.703 -23.469 1 92.69 344 GLN B CA 1
ATOM 6117 C C . GLN B 1 344 ? 13.375 -16.344 -24.688 1 92.69 344 GLN B C 1
ATOM 6119 O O . GLN B 1 344 ? 13.867 -17.234 -25.391 1 92.69 344 GLN B O 1
ATOM 6124 N N . THR B 1 345 ? 13.438 -15.109 -24.969 1 91.31 345 THR B N 1
ATOM 6125 C CA . THR B 1 345 ? 14.367 -14.57 -25.953 1 91.31 345 THR B CA 1
ATOM 6126 C C . THR B 1 345 ? 15.195 -13.438 -25.359 1 91.31 345 THR B C 1
ATOM 6128 O O . THR B 1 345 ? 14.711 -12.312 -25.203 1 91.31 345 THR B O 1
ATOM 6131 N N . GLY B 1 346 ? 16.469 -13.781 -25.078 1 90.81 346 GLY B N 1
ATOM 6132 C CA . GLY B 1 346 ? 17.234 -12.82 -24.297 1 90.81 346 GLY B CA 1
ATOM 6133 C C . GLY B 1 346 ? 16.656 -12.539 -22.938 1 90.81 346 GLY B C 1
ATOM 6134 O O . GLY B 1 346 ? 16.391 -13.469 -22.172 1 90.81 346 GLY B O 1
ATOM 6135 N N . GLU B 1 347 ? 16.406 -11.242 -22.641 1 91.12 347 GLU B N 1
ATOM 6136 C CA . GLU B 1 347 ? 15.906 -10.852 -21.328 1 91.12 347 GLU B CA 1
ATOM 6137 C C . GLU B 1 347 ? 14.383 -10.75 -21.344 1 91.12 347 GLU B C 1
ATOM 6139 O O . GLU B 1 347 ? 13.766 -10.523 -20.297 1 91.12 347 GLU B O 1
ATOM 6144 N N . LYS B 1 348 ? 13.773 -11.062 -22.516 1 94.31 348 LYS B N 1
ATOM 6145 C CA . LYS B 1 348 ? 12.328 -10.898 -22.672 1 94.31 348 LYS B CA 1
ATOM 6146 C C . LYS B 1 348 ? 11.617 -12.242 -22.641 1 94.31 348 LYS B C 1
ATOM 6148 O O . LYS B 1 348 ? 12.164 -13.258 -23.094 1 94.31 348 LYS B O 1
ATOM 6153 N N . ASP B 1 349 ? 10.414 -12.18 -22.094 1 95.12 349 ASP B N 1
ATOM 6154 C CA . ASP B 1 349 ? 9.516 -13.312 -22.281 1 95.12 349 ASP B CA 1
ATOM 6155 C C . ASP B 1 349 ? 8.859 -13.273 -23.656 1 95.12 349 ASP B C 1
ATOM 6157 O O . ASP B 1 349 ? 8.492 -12.203 -24.141 1 95.12 349 ASP B O 1
ATOM 6161 N N . LEU B 1 350 ? 8.844 -14.406 -24.281 1 96.75 350 LEU B N 1
ATOM 6162 C CA . LEU B 1 350 ? 8.141 -14.539 -25.547 1 96.75 350 LEU B CA 1
ATOM 6163 C C . LEU B 1 350 ? 6.84 -15.312 -25.375 1 96.75 350 LEU B C 1
ATOM 6165 O O . LEU B 1 350 ? 6.859 -16.5 -25.016 1 96.75 350 LEU B O 1
ATOM 6169 N N . LEU B 1 351 ? 5.77 -14.609 -25.547 1 97.31 351 LEU B N 1
ATOM 6170 C CA . LEU B 1 351 ? 4.438 -15.211 -25.5 1 97.31 351 LEU B CA 1
ATOM 6171 C C . LEU B 1 351 ? 3.895 -15.438 -26.891 1 97.31 351 LEU B C 1
ATOM 6173 O O . LEU B 1 351 ? 3.635 -14.484 -27.625 1 97.31 351 LEU B O 1
ATOM 6177 N N . SER B 1 352 ? 3.689 -16.734 -27.266 1 97.25 352 SER B N 1
ATOM 6178 C CA . SER B 1 352 ? 3.217 -17.062 -28.609 1 97.25 352 SER B CA 1
ATOM 6179 C C . SER B 1 352 ? 1.857 -17.75 -28.562 1 97.25 352 SER B C 1
ATOM 6181 O O . SER B 1 352 ? 1.689 -18.766 -27.891 1 97.25 352 SER B O 1
ATOM 6183 N N . LEU B 1 353 ? 0.95 -17.203 -29.219 1 97.81 353 LEU B N 1
ATOM 6184 C CA . LEU B 1 353 ? -0.32 -17.875 -29.453 1 97.81 353 LEU B CA 1
ATOM 6185 C C . LEU B 1 353 ? -0.341 -18.547 -30.828 1 97.81 353 LEU B C 1
ATOM 6187 O O . LEU B 1 353 ? -0.243 -17.859 -31.844 1 97.81 353 LEU B O 1
ATOM 6191 N N . LYS B 1 354 ? -0.45 -19.844 -30.797 1 96.38 354 LYS B N 1
ATOM 6192 C CA . LYS B 1 354 ? -0.582 -20.625 -32.031 1 96.38 354 LYS B CA 1
ATOM 6193 C C . LYS B 1 354 ? -2 -21.156 -32.188 1 96.38 354 LYS B C 1
ATOM 6195 O O . LYS B 1 354 ? -2.588 -21.672 -31.234 1 96.38 354 LYS B O 1
ATOM 6200 N N . TRP B 1 355 ? -2.537 -20.984 -33.344 1 96 355 TRP B N 1
ATOM 6201 C CA . TRP B 1 355 ? -3.869 -21.516 -33.625 1 96 355 TRP B CA 1
ATOM 6202 C C . TRP B 1 355 ? -3.906 -22.281 -34.938 1 96 355 TRP B C 1
ATOM 6204 O O . TRP B 1 355 ? -3.188 -21.938 -35.875 1 96 355 TRP B O 1
ATOM 6214 N N . GLN B 1 356 ? -4.758 -23.297 -34.906 1 93.69 356 GLN B N 1
ATOM 6215 C CA . GLN B 1 356 ? -4.836 -24.156 -36.094 1 93.69 356 GLN B CA 1
ATOM 6216 C C . GLN B 1 356 ? -5.734 -23.547 -37.156 1 93.69 356 GLN B C 1
ATOM 6218 O O . GLN B 1 356 ? -6.914 -23.281 -36.906 1 93.69 356 GLN B O 1
ATOM 6223 N N . ALA B 1 357 ? -5.129 -23.312 -38.281 1 91.44 357 ALA B N 1
ATOM 6224 C CA . ALA B 1 357 ? -5.914 -22.828 -39.438 1 91.44 357 ALA B CA 1
ATOM 6225 C C . ALA B 1 357 ? -6.512 -23.984 -40.219 1 91.44 357 ALA B C 1
ATOM 6227 O O . ALA B 1 357 ? -5.871 -25.031 -40.406 1 91.44 357 ALA B O 1
ATOM 6228 N N . ASP B 1 358 ? -7.789 -23.75 -40.531 1 82.19 358 ASP B N 1
ATOM 6229 C CA . ASP B 1 358 ? -8.406 -24.734 -41.406 1 82.19 358 ASP B CA 1
ATOM 6230 C C . ASP B 1 358 ? -8.039 -24.453 -42.875 1 82.19 358 ASP B C 1
ATOM 6232 O O . ASP B 1 358 ? -7.633 -23.344 -43.219 1 82.19 358 ASP B O 1
ATOM 6236 N N . THR B 1 359 ? -8.125 -25.469 -43.625 1 74.12 359 THR B N 1
ATOM 6237 C CA . THR B 1 359 ? -7.793 -25.375 -45.031 1 74.12 359 THR B CA 1
ATOM 6238 C C . THR B 1 359 ? -8.641 -24.312 -45.719 1 74.12 359 THR B C 1
ATOM 6240 O O . THR B 1 359 ? -8.234 -23.75 -46.75 1 74.12 359 THR B O 1
ATOM 6243 N N . GLN B 1 360 ? -9.664 -24.047 -45.156 1 73.44 360 GLN B N 1
ATOM 6244 C CA . GLN B 1 360 ? -10.594 -23.141 -45.844 1 73.44 360 GLN B CA 1
ATOM 6245 C C . GLN B 1 360 ? -10.43 -21.703 -45.344 1 73.44 360 GLN B C 1
ATOM 6247 O O . GLN B 1 360 ? -11.055 -20.781 -45.844 1 73.44 360 GLN B O 1
ATOM 6252 N N . THR B 1 361 ? -9.594 -21.641 -44.312 1 71 361 THR B N 1
ATOM 6253 C CA . THR B 1 361 ? -9.469 -20.312 -43.719 1 71 361 THR B CA 1
ATOM 6254 C C . THR B 1 361 ? -8.75 -19.375 -44.688 1 71 361 THR B C 1
ATOM 6256 O O . THR B 1 361 ? -7.641 -19.672 -45.156 1 71 361 THR B O 1
ATOM 6259 N N . CYS B 1 362 ? -9.508 -18.359 -45.156 1 74.5 362 CYS B N 1
ATOM 6260 C CA . CYS B 1 362 ? -8.945 -17.312 -46.031 1 74.5 362 CYS B CA 1
ATOM 6261 C C . CYS B 1 362 ? -8.375 -16.172 -45.188 1 74.5 362 CYS B C 1
ATOM 6263 O O . CYS B 1 362 ? -8.688 -16.047 -44 1 74.5 362 CYS B O 1
ATOM 6265 N N . ASP B 1 363 ? -7.172 -15.523 -45.562 1 89.06 363 ASP B N 1
ATOM 6266 C CA . ASP B 1 363 ? -6.594 -14.289 -45.031 1 89.06 363 ASP B CA 1
ATOM 6267 C C . ASP B 1 363 ? -5.934 -14.523 -43.656 1 89.06 363 ASP B C 1
ATOM 6269 O O . ASP B 1 363 ? -6.223 -13.82 -42.688 1 89.06 363 ASP B O 1
ATOM 6273 N N . LEU B 1 364 ? -5.203 -15.539 -43.594 1 92.06 364 LEU B N 1
ATOM 6274 C CA . LEU B 1 364 ? -4.516 -15.969 -42.406 1 92.06 364 LEU B CA 1
ATOM 6275 C C . LEU B 1 364 ? -3.797 -14.797 -41.75 1 92.06 364 LEU B C 1
ATOM 6277 O O . LEU B 1 364 ? -3.846 -14.641 -40.5 1 92.06 364 LEU B O 1
ATOM 6281 N N . ALA B 1 365 ? -3.227 -13.938 -42.5 1 93.19 365 ALA B N 1
ATOM 6282 C CA . ALA B 1 365 ? -2.51 -12.781 -41.969 1 93.19 365 ALA B CA 1
ATOM 6283 C C . ALA B 1 365 ? -3.461 -11.812 -41.25 1 93.19 365 ALA B C 1
ATOM 6285 O O . ALA B 1 365 ? -3.127 -11.258 -40.219 1 93.19 365 ALA B O 1
ATOM 6286 N N . ALA B 1 366 ? -4.543 -11.633 -41.812 1 94.62 366 ALA B N 1
ATOM 6287 C CA . ALA B 1 366 ? -5.535 -10.742 -41.219 1 94.62 366 ALA B CA 1
ATOM 6288 C C . ALA B 1 366 ? -6.059 -11.297 -39.906 1 94.62 366 ALA B C 1
ATOM 6290 O O . ALA B 1 366 ? -6.289 -10.547 -38.969 1 94.62 366 ALA B O 1
ATOM 6291 N N . LYS B 1 367 ? -6.273 -12.562 -39.875 1 95.38 367 LYS B N 1
ATOM 6292 C CA . LYS B 1 367 ? -6.746 -13.195 -38.656 1 95.38 367 LYS B CA 1
ATOM 6293 C C . LYS B 1 367 ? -5.707 -13.086 -37.562 1 95.38 367 LYS B C 1
ATOM 6295 O O . LYS B 1 367 ? -6.055 -12.844 -36.406 1 95.38 367 LYS B O 1
ATOM 6300 N N . ASN B 1 368 ? -4.484 -13.297 -37.938 1 96.94 368 ASN B N 1
ATOM 6301 C CA . ASN B 1 368 ? -3.408 -13.125 -36.969 1 96.94 368 ASN B CA 1
ATOM 6302 C C . ASN B 1 368 ? -3.402 -11.719 -36.375 1 96.94 368 ASN B C 1
ATOM 6304 O O . ASN B 1 368 ? -3.258 -11.547 -35.156 1 96.94 368 ASN B O 1
ATOM 6308 N N . ARG B 1 369 ? -3.559 -10.758 -37.188 1 97.25 369 ARG B N 1
ATOM 6309 C CA . ARG B 1 369 ? -3.57 -9.367 -36.75 1 97.25 369 ARG B CA 1
ATOM 6310 C C . ARG B 1 369 ? -4.773 -9.086 -35.844 1 97.25 369 ARG B C 1
ATOM 6312 O O . ARG B 1 369 ? -4.656 -8.391 -34.844 1 97.25 369 ARG B O 1
ATOM 6319 N N . GLN B 1 370 ? -5.883 -9.641 -36.219 1 97.06 370 GLN B N 1
ATOM 6320 C CA . GLN B 1 370 ? -7.098 -9.453 -35.438 1 97.06 370 GLN B CA 1
ATOM 6321 C C . GLN B 1 370 ? -6.961 -10.094 -34.062 1 97.06 370 GLN B C 1
ATOM 6323 O O . GLN B 1 370 ? -7.391 -9.516 -33.062 1 97.06 370 GLN B O 1
ATOM 6328 N N . LEU B 1 371 ? -6.406 -11.234 -34.062 1 97.5 371 LEU B N 1
ATOM 6329 C CA . LEU B 1 371 ? -6.207 -11.945 -32.781 1 97.5 371 LEU B CA 1
ATOM 6330 C C . LEU B 1 371 ? -5.254 -11.18 -31.875 1 97.5 371 LEU B C 1
ATOM 6332 O O . LEU B 1 371 ? -5.496 -11.055 -30.672 1 97.5 371 LEU B O 1
ATOM 6336 N N . ARG B 1 372 ? -4.219 -10.719 -32.438 1 97.94 372 ARG B N 1
ATOM 6337 C CA . ARG B 1 372 ? -3.262 -9.945 -31.656 1 97.94 372 ARG B CA 1
ATOM 6338 C C . ARG B 1 372 ? -3.924 -8.711 -31.047 1 97.94 372 ARG B C 1
ATOM 6340 O O . ARG B 1 372 ? -3.75 -8.422 -29.859 1 97.94 372 ARG B O 1
ATOM 6347 N N . THR B 1 373 ? -4.641 -7.992 -31.828 1 97.62 373 THR B N 1
ATOM 6348 C CA . THR B 1 373 ? -5.332 -6.789 -31.391 1 97.62 373 THR B CA 1
ATOM 6349 C C . THR B 1 373 ? -6.324 -7.113 -30.266 1 97.62 373 THR B C 1
ATOM 6351 O O . THR B 1 373 ? -6.41 -6.387 -29.281 1 97.62 373 THR B O 1
ATOM 6354 N N . ALA B 1 374 ? -7.023 -8.188 -30.453 1 97.31 374 ALA B N 1
ATOM 6355 C CA . ALA B 1 374 ? -8.016 -8.586 -29.453 1 97.31 374 ALA B CA 1
ATOM 6356 C C . ALA B 1 374 ? -7.344 -8.938 -28.125 1 97.31 374 ALA B C 1
ATOM 6358 O O . ALA B 1 374 ? -7.859 -8.594 -27.062 1 97.31 374 ALA B O 1
ATOM 6359 N N . LEU B 1 375 ? -6.25 -9.625 -28.219 1 96.81 375 LEU B N 1
ATOM 6360 C CA . LEU B 1 375 ? -5.52 -10 -27.016 1 96.81 375 LEU B CA 1
ATOM 6361 C C . LEU B 1 375 ? -4.992 -8.766 -26.281 1 96.81 375 LEU B C 1
ATOM 6363 O O . LEU B 1 375 ? -5.117 -8.656 -25.062 1 96.81 375 LEU B O 1
ATOM 6367 N N . VAL B 1 376 ? -4.477 -7.82 -26.984 1 96.12 376 VAL B N 1
ATOM 6368 C CA . VAL B 1 376 ? -3.91 -6.602 -26.422 1 96.12 376 VAL B CA 1
ATOM 6369 C C . VAL B 1 376 ? -5.023 -5.758 -25.797 1 96.12 376 VAL B C 1
ATOM 6371 O O . VAL B 1 376 ? -4.836 -5.152 -24.75 1 96.12 376 VAL B O 1
ATOM 6374 N N . ASN B 1 377 ? -6.148 -5.73 -26.469 1 94.25 377 ASN B N 1
ATOM 6375 C CA . ASN B 1 377 ? -7.289 -4.996 -25.938 1 94.25 377 ASN B CA 1
ATOM 6376 C C . ASN B 1 377 ? -7.793 -5.617 -24.641 1 94.25 377 ASN B C 1
ATOM 6378 O O . ASN B 1 377 ? -8.203 -4.906 -23.719 1 94.25 377 ASN B O 1
ATOM 6382 N N . HIS B 1 378 ? -7.75 -6.926 -24.641 1 92.81 378 HIS B N 1
ATOM 6383 C CA . HIS B 1 378 ? -8.25 -7.645 -23.484 1 92.81 378 HIS B CA 1
ATOM 6384 C C . HIS B 1 378 ? -7.25 -7.594 -22.328 1 92.81 378 HIS B C 1
ATOM 6386 O O . HIS B 1 378 ? -7.645 -7.523 -21.156 1 92.81 378 HIS B O 1
ATOM 6392 N N . TYR B 1 379 ? -6.027 -7.672 -22.625 1 93.06 379 TYR B N 1
ATOM 6393 C CA . TYR B 1 379 ? -4.934 -7.582 -21.672 1 93.06 379 TYR B CA 1
ATOM 6394 C C . TYR B 1 379 ? -4.043 -6.379 -21.969 1 93.06 379 TYR B C 1
ATOM 6396 O O . TYR B 1 379 ? -2.924 -6.535 -22.453 1 93.06 379 TYR B O 1
ATOM 6404 N N . PRO B 1 380 ? -4.438 -5.23 -21.5 1 89.75 380 PRO B N 1
ATOM 6405 C CA . PRO B 1 380 ? -3.715 -4.012 -21.875 1 89.75 380 PRO B CA 1
ATOM 6406 C C . PRO B 1 380 ? -2.279 -3.992 -21.344 1 89.75 380 PRO B C 1
ATOM 6408 O O . PRO B 1 380 ? -1.431 -3.285 -21.891 1 89.75 380 PRO B O 1
ATOM 6411 N N . LEU B 1 381 ? -1.971 -4.742 -20.344 1 89.94 381 LEU B N 1
ATOM 6412 C CA . LEU B 1 381 ? -0.628 -4.809 -19.781 1 89.94 381 LEU B CA 1
ATOM 6413 C C . LEU B 1 381 ? 0.375 -5.305 -20.812 1 89.94 381 LEU B C 1
ATOM 6415 O O . LEU B 1 381 ? 1.58 -5.078 -20.672 1 89.94 381 LEU B O 1
ATOM 6419 N N . ILE B 1 382 ? -0.11 -6.035 -21.859 1 95.12 382 ILE B N 1
ATOM 6420 C CA . ILE B 1 382 ? 0.77 -6.555 -22.891 1 95.12 382 ILE B CA 1
ATOM 6421 C C . ILE B 1 382 ? 1.493 -5.395 -23.578 1 95.12 382 ILE B C 1
ATOM 6423 O O . ILE B 1 382 ? 2.709 -5.449 -23.781 1 95.12 382 ILE B O 1
ATOM 6427 N N . GLU B 1 383 ? 0.776 -4.367 -23.891 1 94.06 383 GLU B N 1
ATOM 6428 C CA . GLU B 1 383 ? 1.359 -3.211 -24.562 1 94.06 383 GLU B CA 1
ATOM 6429 C C . GLU B 1 383 ? 2.436 -2.559 -23.688 1 94.06 383 GLU B C 1
ATOM 6431 O O . GLU B 1 383 ? 3.492 -2.172 -24.203 1 94.06 383 GLU B O 1
ATOM 6436 N N . GLN B 1 384 ? 2.152 -2.443 -22.453 1 89.88 384 GLN B N 1
ATOM 6437 C CA . GLN B 1 384 ? 3.117 -1.846 -21.531 1 89.88 384 GLN B CA 1
ATOM 6438 C C . GLN B 1 384 ? 4.379 -2.697 -21.438 1 89.88 384 GLN B C 1
ATOM 6440 O O . GLN B 1 384 ? 5.496 -2.17 -21.453 1 89.88 384 GLN B O 1
ATOM 6445 N N . LEU B 1 385 ? 4.219 -3.979 -21.281 1 93.94 385 LEU B N 1
ATOM 6446 C CA . LEU B 1 385 ? 5.355 -4.887 -21.156 1 93.94 385 LEU B CA 1
ATOM 6447 C C . LEU B 1 385 ? 6.188 -4.898 -22.438 1 93.94 385 LEU B C 1
ATOM 6449 O O . LEU B 1 385 ? 7.414 -5.004 -22.375 1 93.94 385 LEU B O 1
ATOM 6453 N N . GLU B 1 386 ? 5.512 -4.758 -23.562 1 95.44 386 GLU B N 1
ATOM 6454 C CA . GLU B 1 386 ? 6.238 -4.668 -24.828 1 95.44 386 GLU B CA 1
ATOM 6455 C C . GLU B 1 386 ? 7.023 -3.365 -24.922 1 95.44 386 GLU B C 1
ATOM 6457 O O . GLU B 1 386 ? 8.172 -3.357 -25.375 1 95.44 386 GLU B O 1
ATOM 6462 N N . SER B 1 387 ? 6.383 -2.312 -24.484 1 92.69 387 SER B N 1
ATOM 6463 C CA . SER B 1 387 ? 7.055 -1.016 -24.484 1 92.69 387 SER B CA 1
ATOM 6464 C C . SER B 1 387 ? 8.281 -1.025 -23.594 1 92.69 387 SER B C 1
ATOM 6466 O O . SER B 1 387 ? 9.289 -0.382 -23.891 1 92.69 387 SER B O 1
ATOM 6468 N N . ASP B 1 388 ? 8.227 -1.789 -22.562 1 90.38 388 ASP B N 1
ATOM 6469 C CA . ASP B 1 388 ? 9.32 -1.88 -21.594 1 90.38 388 ASP B CA 1
ATOM 6470 C C . ASP B 1 388 ? 10.336 -2.938 -22.016 1 90.38 388 ASP B C 1
ATOM 6472 O O . ASP B 1 388 ? 11.312 -3.189 -21.312 1 90.38 388 ASP B O 1
ATOM 6476 N N . CYS B 1 389 ? 10.086 -3.607 -23.094 1 92.38 389 CYS B N 1
ATOM 6477 C CA . CYS B 1 389 ? 10.961 -4.633 -23.656 1 92.38 389 CYS B CA 1
ATOM 6478 C C . CYS B 1 389 ? 11.086 -5.82 -22.719 1 92.38 389 CYS B C 1
ATOM 6480 O O . CYS B 1 389 ? 12.172 -6.379 -22.562 1 92.38 389 CYS B O 1
ATOM 6482 N N . LEU B 1 390 ? 9.961 -6.172 -22.094 1 94.25 390 LEU B N 1
ATOM 6483 C CA . LEU B 1 390 ? 9.961 -7.293 -21.156 1 94.25 390 LEU B CA 1
ATOM 6484 C C . LEU B 1 390 ? 9.195 -8.477 -21.734 1 94.25 390 LEU B C 1
ATOM 6486 O O . LEU B 1 390 ? 9.32 -9.602 -21.25 1 94.25 390 LEU B O 1
ATOM 6490 N N . LEU B 1 391 ? 8.367 -8.156 -22.734 1 96.25 391 LEU B N 1
ATOM 6491 C CA . LEU B 1 391 ? 7.516 -9.18 -23.344 1 96.25 391 LEU B CA 1
ATOM 6492 C C . LEU B 1 391 ? 7.391 -8.969 -24.844 1 96.25 391 LEU B C 1
ATOM 6494 O O . LEU B 1 391 ? 7.422 -7.836 -25.328 1 96.25 391 LEU B O 1
ATOM 6498 N N . ALA B 1 392 ? 7.383 -10.023 -25.609 1 96.75 392 ALA B N 1
ATOM 6499 C CA . ALA B 1 392 ? 6.984 -10.016 -27.016 1 96.75 392 ALA B CA 1
ATOM 6500 C C . ALA B 1 392 ? 5.801 -10.945 -27.266 1 96.75 392 ALA B C 1
ATOM 6502 O O . ALA B 1 392 ? 5.812 -12.094 -26.828 1 96.75 392 ALA B O 1
ATOM 6503 N N . LEU B 1 393 ? 4.777 -10.414 -27.875 1 97.75 393 LEU B N 1
ATOM 6504 C CA . LEU B 1 393 ? 3.623 -11.234 -28.25 1 97.75 393 LEU B CA 1
ATOM 6505 C C . LEU B 1 393 ? 3.676 -11.617 -29.719 1 97.75 393 LEU B C 1
ATOM 6507 O O . LEU B 1 393 ? 3.848 -10.758 -30.594 1 97.75 393 LEU B O 1
ATOM 6511 N N . ARG B 1 394 ? 3.557 -12.875 -29.984 1 97.44 394 ARG B N 1
ATOM 6512 C CA . ARG B 1 394 ? 3.498 -13.398 -31.344 1 97.44 394 ARG B CA 1
ATOM 6513 C C . ARG B 1 394 ? 2.234 -14.227 -31.562 1 97.44 394 ARG B C 1
ATOM 6515 O O . ARG B 1 394 ? 1.863 -15.031 -30.703 1 97.44 394 ARG B O 1
ATOM 6522 N N . VAL B 1 395 ? 1.557 -13.953 -32.562 1 98 395 VAL B N 1
ATOM 6523 C CA . VAL B 1 395 ? 0.385 -14.734 -32.969 1 98 395 VAL B CA 1
ATOM 6524 C C . VAL B 1 395 ? 0.605 -15.359 -34.344 1 98 395 VAL B C 1
ATOM 6526 O O . VAL B 1 395 ? 0.881 -14.656 -35.312 1 98 395 VAL B O 1
ATOM 6529 N N . THR B 1 396 ? 0.491 -16.641 -34.375 1 96.25 396 THR B N 1
ATOM 6530 C CA . THR B 1 396 ? 0.746 -17.312 -35.625 1 96.25 396 THR B CA 1
ATOM 6531 C C . THR B 1 396 ? -0.244 -18.453 -35.844 1 96.25 396 THR B C 1
ATOM 6533 O O . THR B 1 396 ? -0.708 -19.078 -34.875 1 96.25 396 THR B O 1
ATOM 6536 N N . HIS B 1 397 ? -0.609 -18.672 -37.094 1 95.75 397 HIS B N 1
ATOM 6537 C CA . HIS B 1 397 ? -1.354 -19.875 -37.438 1 95.75 397 HIS B CA 1
ATOM 6538 C C . HIS B 1 397 ? -0.419 -21.062 -37.656 1 95.75 397 HIS B C 1
ATOM 6540 O O . HIS B 1 397 ? 0.779 -20.875 -37.875 1 95.75 397 HIS B O 1
ATOM 6546 N N . CYS B 1 398 ? -0.937 -22.266 -37.5 1 93.38 398 CYS B N 1
ATOM 6547 C CA . CYS B 1 398 ? -0.104 -23.453 -37.656 1 93.38 398 CYS B CA 1
ATOM 6548 C C . CYS B 1 398 ? -0.935 -24.641 -38.125 1 93.38 398 CYS B C 1
ATOM 6550 O O . CYS B 1 398 ? -2.145 -24.531 -38.312 1 93.38 398 CYS B O 1
ATOM 6552 N N . LEU B 1 399 ? -0.199 -25.719 -38.406 1 89.56 399 LEU B N 1
ATOM 6553 C CA . LEU B 1 399 ? -0.848 -26.984 -38.688 1 89.56 399 LEU B CA 1
ATOM 6554 C C . LEU B 1 399 ? -1.101 -27.766 -37.406 1 89.56 399 LEU B C 1
ATOM 6556 O O . LEU B 1 399 ? -0.531 -27.453 -36.344 1 89.56 399 LEU B O 1
ATOM 6560 N N . ALA B 1 400 ? -1.989 -28.703 -37.5 1 86.56 400 ALA B N 1
ATOM 6561 C CA . ALA B 1 400 ? -2.352 -29.516 -36.344 1 86.56 400 ALA B CA 1
ATOM 6562 C C . ALA B 1 400 ? -1.118 -30.172 -35.719 1 86.56 400 ALA B C 1
ATOM 6564 O O . ALA B 1 400 ? -1.024 -30.297 -34.5 1 86.56 400 ALA B O 1
ATOM 6565 N N . GLU B 1 401 ? -0.135 -30.516 -36.562 1 86.31 401 GLU B N 1
ATOM 6566 C CA . GLU B 1 401 ? 1.048 -31.25 -36.125 1 86.31 401 GLU B CA 1
ATOM 6567 C C . GLU B 1 401 ? 1.995 -30.344 -35.344 1 86.31 401 GLU B C 1
ATOM 6569 O O . GLU B 1 401 ? 2.854 -30.844 -34.594 1 86.31 401 GLU B O 1
ATOM 6574 N N . ASP B 1 402 ? 1.742 -29.062 -35.469 1 88.56 402 ASP B N 1
ATOM 6575 C CA . ASP B 1 402 ? 2.627 -28.109 -34.812 1 88.56 402 ASP B CA 1
ATOM 6576 C C . ASP B 1 402 ? 2.236 -27.906 -33.344 1 88.56 402 ASP B C 1
ATOM 6578 O O . ASP B 1 402 ? 3.012 -27.359 -32.562 1 88.56 402 ASP B O 1
ATOM 6582 N N . LEU B 1 403 ? 1.078 -28.281 -33 1 90.44 403 LEU B N 1
ATOM 6583 C CA . LEU B 1 403 ? 0.618 -28.125 -31.641 1 90.44 403 LEU B CA 1
ATOM 6584 C C . LEU B 1 403 ? 1.101 -29.297 -30.781 1 90.44 403 LEU B C 1
ATOM 6586 O O . LEU B 1 403 ? 0.945 -30.453 -31.156 1 90.44 403 LEU B O 1
ATOM 6590 N N . SER B 1 404 ? 1.734 -28.891 -29.734 1 88.06 404 SER B N 1
ATOM 6591 C CA . SER B 1 404 ? 2.293 -29.906 -28.844 1 88.06 404 SER B CA 1
ATOM 6592 C C . SER B 1 404 ? 1.193 -30.734 -28.203 1 88.06 404 SER B C 1
ATOM 6594 O O . SER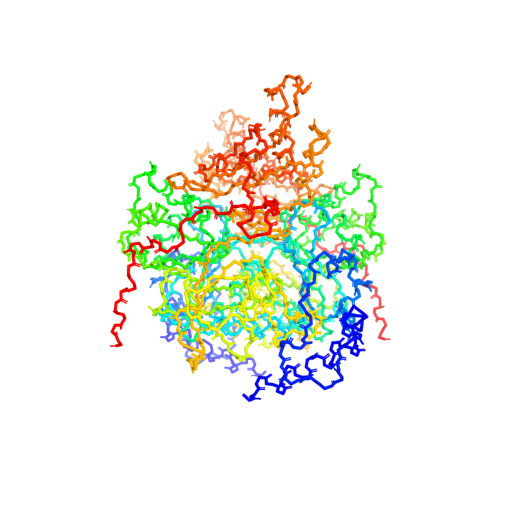 B 1 404 ? 0.135 -30.219 -27.844 1 88.06 404 SER B O 1
ATOM 6596 N N . ARG B 1 405 ? 1.466 -31.953 -28.125 1 85.81 405 ARG B N 1
ATOM 6597 C CA . ARG B 1 405 ? 0.563 -32.906 -27.469 1 85.81 405 ARG B CA 1
ATOM 6598 C C . ARG B 1 405 ? 1.245 -33.594 -26.297 1 85.81 405 ARG B C 1
ATOM 6600 O O . ARG B 1 405 ? 2.475 -33.688 -26.25 1 85.81 405 ARG B O 1
ATOM 6607 N N . HIS B 1 406 ? 0.449 -33.938 -25.422 1 78.62 406 HIS B N 1
ATOM 6608 C CA . HIS B 1 406 ? 0.982 -34.688 -24.297 1 78.62 406 HIS B CA 1
ATOM 6609 C C . HIS B 1 406 ? 1.575 -36.031 -24.766 1 78.62 406 HIS B C 1
ATOM 6611 O O . HIS B 1 406 ? 0.954 -36.75 -25.562 1 78.62 406 HIS B O 1
ATOM 6617 N N . PRO B 1 407 ? 2.754 -36.312 -24.391 1 71.44 407 PRO B N 1
ATOM 6618 C CA . PRO B 1 407 ? 3.455 -37.5 -24.953 1 71.44 407 PRO B CA 1
ATOM 6619 C C . PRO B 1 407 ? 2.715 -38.812 -24.688 1 71.44 407 PRO B C 1
ATOM 6621 O O . PRO B 1 407 ? 2.752 -39.719 -25.531 1 71.44 407 PRO B O 1
ATOM 6624 N N . ARG B 1 408 ? 2.037 -38.906 -23.625 1 70.69 408 ARG B N 1
ATOM 6625 C CA . ARG B 1 408 ? 1.401 -40.156 -23.266 1 70.69 408 ARG B CA 1
ATOM 6626 C C . ARG B 1 408 ? -0.066 -40.188 -23.688 1 70.69 408 ARG B C 1
ATOM 6628 O O . ARG B 1 408 ? -0.52 -41.125 -24.359 1 70.69 408 ARG B O 1
ATOM 6635 N N . SER B 1 409 ? -0.83 -39.156 -23.344 1 71.75 409 SER B N 1
ATOM 6636 C CA . SER B 1 409 ? -2.27 -39.156 -23.578 1 71.75 409 SER B CA 1
ATOM 6637 C C . SER B 1 409 ? -2.602 -38.656 -24.984 1 71.75 409 SER B C 1
ATOM 6639 O O . SER B 1 409 ? -3.709 -38.875 -25.484 1 71.75 409 SER B O 1
ATOM 6641 N N . GLY B 1 410 ? -1.637 -37.969 -25.594 1 74.44 410 GLY B N 1
ATOM 6642 C CA . GLY B 1 410 ? -1.864 -37.438 -26.922 1 74.44 410 GLY B CA 1
ATOM 6643 C C . GLY B 1 410 ? -2.764 -36.219 -26.906 1 74.44 410 GLY B C 1
ATOM 6644 O O . GLY B 1 410 ? -3.014 -35.594 -27.953 1 74.44 410 GLY B O 1
ATOM 6645 N N . LYS B 1 411 ? -3.172 -35.812 -25.719 1 79.06 411 LYS B N 1
ATOM 6646 C CA . LYS B 1 411 ? -4.074 -34.656 -25.625 1 79.06 411 LYS B CA 1
ATOM 6647 C C . LYS B 1 411 ? -3.336 -33.344 -25.875 1 79.06 411 LYS B C 1
ATOM 6649 O O . LYS B 1 411 ? -2.162 -33.219 -25.531 1 79.06 411 LYS B O 1
ATOM 6654 N N . HIS B 1 412 ? -4.059 -32.469 -26.453 1 81.75 412 HIS B N 1
ATOM 6655 C CA . HIS B 1 412 ? -3.484 -31.156 -26.719 1 81.75 412 HIS B CA 1
ATOM 6656 C C . HIS B 1 412 ? -3.246 -30.391 -25.422 1 81.75 412 HIS B C 1
ATOM 6658 O O . HIS B 1 412 ? -4.078 -30.422 -24.516 1 81.75 412 HIS B O 1
ATOM 6664 N N . GLN B 1 413 ? -2.066 -29.844 -25.406 1 87.62 413 GLN B N 1
ATOM 6665 C CA . GLN B 1 413 ? -1.73 -28.984 -24.266 1 87.62 413 GLN B CA 1
ATOM 6666 C C . GLN B 1 413 ? -2.039 -27.531 -24.578 1 87.62 413 GLN B C 1
ATOM 6668 O O . GLN B 1 413 ? -1.596 -26.984 -25.594 1 87.62 413 GLN B O 1
ATOM 6673 N N . ARG B 1 414 ? -2.781 -26.938 -23.688 1 90.75 414 ARG B N 1
ATOM 6674 C CA . ARG B 1 414 ? -3.158 -25.547 -23.922 1 90.75 414 ARG B CA 1
ATOM 6675 C C . ARG B 1 414 ? -1.99 -24.609 -23.625 1 90.75 414 ARG B C 1
ATOM 6677 O O . ARG B 1 414 ? -1.82 -23.594 -24.297 1 90.75 414 ARG B O 1
ATOM 6684 N N . VAL B 1 415 ? -1.246 -24.922 -22.625 1 93.12 415 VAL B N 1
ATOM 6685 C CA . VAL B 1 415 ? -0.111 -24.094 -22.219 1 93.12 415 VAL B CA 1
ATOM 6686 C C . VAL B 1 415 ? 1.17 -24.922 -22.266 1 93.12 415 VAL B C 1
ATOM 6688 O O . VAL B 1 415 ? 1.218 -26.031 -21.734 1 93.12 415 VAL B O 1
ATOM 6691 N N . VAL B 1 416 ? 2.109 -24.406 -22.938 1 93.44 416 VAL B N 1
ATOM 6692 C CA . VAL B 1 416 ? 3.428 -25.031 -23 1 93.44 416 VAL B CA 1
ATOM 6693 C C . VAL B 1 416 ? 4.496 -24.031 -22.562 1 93.44 416 VAL B C 1
ATOM 6695 O O . VAL B 1 416 ? 4.758 -23.047 -23.266 1 93.44 416 VAL B O 1
ATOM 6698 N N . ASP B 1 417 ? 5.031 -24.25 -21.391 1 93.62 417 ASP B N 1
ATOM 6699 C CA . ASP B 1 417 ? 6.105 -23.406 -20.875 1 93.62 417 ASP B CA 1
ATOM 6700 C C . ASP B 1 417 ? 7.473 -24.016 -21.188 1 93.62 417 ASP B C 1
ATOM 6702 O O . ASP B 1 417 ? 7.824 -25.062 -20.641 1 93.62 417 ASP B O 1
ATOM 6706 N N . LEU B 1 418 ? 8.234 -23.297 -22.047 1 92.19 418 LEU B N 1
ATOM 6707 C CA . LEU B 1 418 ? 9.516 -23.828 -22.516 1 92.19 418 LEU B CA 1
ATOM 6708 C C . LEU B 1 418 ? 10.68 -23.047 -21.938 1 92.19 418 LEU B C 1
ATOM 6710 O O . LEU B 1 418 ? 11.82 -23.188 -22.375 1 92.19 418 LEU B O 1
ATOM 6714 N N . ARG B 1 419 ? 10.445 -22.25 -20.984 1 90.62 419 ARG B N 1
ATOM 6715 C CA . ARG B 1 419 ? 11.523 -21.5 -20.344 1 90.62 419 ARG B CA 1
ATOM 6716 C C . ARG B 1 419 ? 12.422 -22.422 -19.531 1 90.62 419 ARG B C 1
ATOM 6718 O O . ARG B 1 419 ? 11.969 -23.453 -19.016 1 90.62 419 ARG B O 1
ATOM 6725 N N . VAL B 1 420 ? 13.625 -22 -19.359 1 87.88 420 VAL B N 1
ATOM 6726 C CA . VAL B 1 420 ? 14.617 -22.859 -18.719 1 87.88 420 VAL B CA 1
ATOM 6727 C C . VAL B 1 420 ? 14.742 -22.5 -17.234 1 87.88 420 VAL B C 1
ATOM 6729 O O . VAL B 1 420 ? 15.289 -21.453 -16.891 1 87.88 420 VAL B O 1
ATOM 6732 N N . TYR B 1 421 ? 14.359 -23.328 -16.375 1 86.56 421 TYR B N 1
ATOM 6733 C CA . TYR B 1 421 ? 14.305 -23.062 -14.938 1 86.56 421 TYR B CA 1
ATOM 6734 C C . TYR B 1 421 ? 15.547 -23.594 -14.234 1 86.56 421 TYR B C 1
ATOM 6736 O O . TYR B 1 421 ? 15.883 -23.141 -13.133 1 86.56 421 TYR B O 1
ATOM 6744 N N . ASP B 1 422 ? 16.312 -24.562 -14.617 1 74 422 ASP B N 1
ATOM 6745 C CA . ASP B 1 422 ? 17.391 -25.219 -13.891 1 74 422 ASP B CA 1
ATOM 6746 C C . ASP B 1 422 ? 18.75 -24.719 -14.359 1 74 422 ASP B C 1
ATOM 6748 O O . ASP B 1 422 ? 19.781 -25.266 -13.984 1 74 422 ASP B O 1
ATOM 6752 N N . ASP B 1 423 ? 18.828 -23.781 -15.141 1 63.88 423 ASP B N 1
ATOM 6753 C CA . ASP B 1 423 ? 20.141 -23.406 -15.664 1 63.88 423 ASP B CA 1
ATOM 6754 C C . ASP B 1 423 ? 20.688 -22.172 -14.961 1 63.88 423 ASP B C 1
ATOM 6756 O O . ASP B 1 423 ? 21.391 -21.375 -15.562 1 63.88 423 ASP B O 1
ATOM 6760 N N . SER B 1 424 ? 20.375 -22.031 -13.672 1 61.69 424 SER B N 1
ATOM 6761 C CA . SER B 1 424 ? 20.891 -20.797 -13.102 1 61.69 424 SER B CA 1
ATOM 6762 C C . SER B 1 424 ? 22.406 -20.875 -12.898 1 61.69 424 SER B C 1
ATOM 6764 O O . SER B 1 424 ? 22.906 -21.812 -12.266 1 61.69 424 SER B O 1
ATOM 6766 N N . PRO B 1 425 ? 23.219 -20.109 -13.656 1 54.59 425 PRO B N 1
ATOM 6767 C CA . PRO B 1 425 ? 24.672 -20.125 -13.5 1 54.59 425 PRO B CA 1
ATOM 6768 C C . PRO B 1 425 ? 25.109 -19.75 -12.086 1 54.59 425 PRO B C 1
ATOM 6770 O O . PRO B 1 425 ? 26.266 -19.984 -11.711 1 54.59 425 PRO B O 1
ATOM 6773 N N . LEU B 1 426 ? 24.281 -19 -11.32 1 52.53 426 LEU B N 1
ATOM 6774 C CA . LEU B 1 426 ? 24.703 -18.5 -10.016 1 52.53 426 LEU B CA 1
ATOM 6775 C C . LEU B 1 426 ? 24.484 -19.547 -8.938 1 52.53 426 LEU B C 1
ATOM 6777 O O . LEU B 1 426 ? 23.359 -19.984 -8.703 1 52.53 426 LEU B O 1
ATOM 6781 N N . LYS B 1 427 ? 25.547 -20.375 -8.82 1 51.34 427 LYS B N 1
ATOM 6782 C CA . LYS B 1 427 ? 25.594 -21.344 -7.727 1 51.34 427 LYS B CA 1
ATOM 6783 C C . LYS B 1 427 ? 25.469 -20.641 -6.375 1 51.34 427 LYS B C 1
ATOM 6785 O O . LYS B 1 427 ? 25.953 -19.516 -6.207 1 51.34 427 LYS B O 1
ATOM 6790 N N . PRO B 1 428 ? 24.625 -21.156 -5.336 1 52.59 428 PRO B N 1
ATOM 6791 C CA . PRO B 1 428 ? 24.547 -20.547 -4.004 1 52.59 428 PRO B CA 1
ATOM 6792 C C . PRO B 1 428 ? 25.922 -20.312 -3.391 1 52.59 428 PRO B C 1
ATOM 6794 O O . PRO B 1 428 ? 26.844 -21.125 -3.576 1 52.59 428 PRO B O 1
ATOM 6797 N N . GLU B 1 429 ? 26.375 -19.078 -3.203 1 45.62 429 GLU B N 1
ATOM 6798 C CA . GLU B 1 429 ? 27.609 -18.859 -2.445 1 45.62 429 GLU B CA 1
ATOM 6799 C C . GLU B 1 429 ? 27.594 -19.641 -1.131 1 45.62 429 GLU B C 1
ATOM 6801 O O . GLU B 1 429 ? 26.531 -19.828 -0.531 1 45.62 429 GLU B O 1
ATOM 6806 N N . ARG B 1 430 ? 28.578 -20.484 -0.868 1 39.5 430 ARG B N 1
ATOM 6807 C CA . ARG B 1 430 ? 28.766 -21.203 0.391 1 39.5 430 ARG B CA 1
ATOM 6808 C C . ARG B 1 430 ? 28.562 -20.266 1.582 1 39.5 430 ARG B C 1
ATOM 6810 O O . ARG B 1 430 ? 29.312 -19.297 1.749 1 39.5 430 ARG B O 1
ATOM 6817 N N . TRP B 1 431 ? 27.359 -20.062 2.059 1 38.91 431 TRP B N 1
ATOM 6818 C CA . TRP B 1 431 ? 27.172 -19.359 3.32 1 38.91 431 TRP B CA 1
ATOM 6819 C C . TRP B 1 431 ? 27.984 -20.016 4.438 1 38.91 431 TRP B C 1
ATOM 6821 O O . TRP B 1 431 ? 27.891 -21.219 4.645 1 38.91 431 TRP B O 1
ATOM 6831 N N . THR B 1 432 ? 29.219 -19.609 4.684 1 33.09 432 THR B N 1
ATOM 6832 C CA . THR B 1 432 ? 29.875 -20.016 5.922 1 33.09 432 THR B CA 1
ATOM 6833 C C . THR B 1 432 ? 29.234 -19.328 7.125 1 33.09 432 THR B C 1
ATOM 6835 O O . THR B 1 432 ? 29.125 -18.109 7.176 1 33.09 432 THR B O 1
ATOM 6838 N N . PRO B 1 433 ? 28.75 -20.203 7.996 1 34.03 433 PRO B N 1
ATOM 6839 C CA . PRO B 1 433 ? 28.297 -19.562 9.234 1 34.03 433 PRO B CA 1
ATOM 6840 C C . PRO B 1 433 ? 29.375 -18.703 9.891 1 34.03 433 PRO B C 1
ATOM 6842 O O . PRO B 1 433 ? 30.578 -19 9.742 1 34.03 433 PRO B O 1
#

Nearest PDB structures (foldseek):
  2y27-assembly1_A  TM=6.311E-01  e=4.581E-28  Burkholderia cenocepacia J2315
  2y4n-assembly1_A  TM=6.296E-01  e=5.087E-27  Burkholderia cenocepacia J2315
  3vnq-assembly1_A  TM=5.278E-01  e=7.934E-17  Streptomyces sp.
  3vns-assembly1_A  TM=5.475E-01  e=3.117E-15  Streptomyces sp.
  3vnr-assembly1_A  TM=5.247E-01  e=9.209E-15  Streptomyces sp.

Organism: NCBI:txid198620

Radius of gyration: 29.4 Å; Cα contacts (8 Å, |Δi|>4): 1854; chains: 2; bounding box: 58×92×83 Å

InterPro domains:
  IPR042099 ANL, N-terminal domain [G3DSA:3.40.50.12780] (2-309)

pLDDT: mean 91.04, std 11.03, range [32.59, 98.81]